Protein AF-0000000071817070 (afdb_homodimer)

InterPro domains:
  IPR013785 Aldolase-type TIM barrel [G3DSA:3.20.20.70] (143-405)
  IPR016471 Nicotinamide phosphoribosyl transferase [NF006629] (7-463)
  IPR016471 Nicotinamide phosphoribosyl transferase [PIRSF005943] (8-463)
  IPR016471 Nicotinamide phosphoribosyl transferase [PTHR43816] (7-464)
  IPR016471 Nicotinamide phosphoribosyl transferase [cd01569] (10-413)
  IPR036068 Nicotinate phosphoribosyltransferase-like, C-terminal [SSF51690] (176-464)
  IPR041525 Nicotinate/nicotinamide phosphoribosyltransferase [PF04095] (177-421)
  IPR041529 Nicotinamide phosphoribosyltransferase, N-terminal domain [PF18127] (8-105)

Nearest PDB structures (foldseek):
  4o1d-assembly1_B  TM=9.816E-01  e=8.058E-68  Homo sapiens
  4o15-assembly1_B  TM=9.738E-01  e=3.526E-67  Homo sapiens
  2gvg-assembly1_C  TM=9.672E-01  e=2.508E-67  Homo sapiens
  4o28-assembly1_A  TM=9.704E-01  e=7.806E-67  Homo sapiens
  4o17-assembly1_A  TM=9.704E-01  e=1.829E-66  Homo sapiens

Solvent-accessible surface area (backbone atoms only — not comparable to full-atom values): 46140 Å² total; per-residue (Å²): 132,46,60,72,66,74,68,47,58,87,51,57,28,49,50,32,49,45,38,45,73,70,44,51,56,82,60,48,33,33,28,33,31,38,31,31,29,70,32,59,81,51,68,52,39,29,41,39,50,60,62,48,52,40,67,74,63,44,51,38,68,55,44,46,72,69,48,50,52,49,42,46,56,47,39,28,67,31,52,72,43,79,84,43,52,57,58,68,57,54,50,46,34,33,70,78,44,60,9,15,50,51,34,36,32,29,27,48,61,57,18,41,68,46,57,46,66,31,71,45,32,37,36,28,33,72,37,52,86,41,25,53,49,44,68,41,46,38,40,54,59,43,32,34,43,43,25,20,47,22,24,26,52,42,41,53,40,46,52,54,52,49,52,46,20,67,67,31,30,88,61,65,84,62,55,44,55,33,47,24,37,54,18,44,51,34,17,62,29,69,60,28,20,11,48,29,37,32,24,36,40,50,63,24,33,28,35,32,28,38,38,5,31,40,42,32,26,71,62,28,68,28,85,73,51,43,30,50,51,51,41,51,46,57,66,43,37,36,68,41,36,82,93,24,40,60,56,36,55,50,42,53,47,66,75,46,51,55,47,57,37,34,38,57,37,33,55,48,45,42,65,54,34,37,48,45,37,50,31,50,76,39,30,66,59,46,71,68,37,58,35,25,44,26,43,24,53,63,53,72,57,56,50,61,44,54,50,52,50,50,52,38,41,28,69,47,70,37,66,43,71,47,90,71,66,15,37,32,57,52,84,43,46,39,36,35,46,40,61,81,34,40,64,67,47,49,50,52,31,52,50,52,34,48,74,70,38,33,21,49,74,41,50,29,36,24,22,19,40,58,52,55,22,73,56,48,46,65,46,38,34,51,48,71,44,57,10,23,34,26,43,73,90,35,81,39,73,16,56,45,55,28,75,79,43,66,88,61,53,52,67,38,28,47,74,30,32,34,73,42,93,88,70,39,74,44,57,31,49,62,59,69,45,54,79,90,52,34,54,48,38,70,33,33,46,51,23,37,78,69,56,85,68,45,51,67,58,24,29,63,58,48,53,56,72,87,70,71,105,131,44,60,73,64,77,69,48,60,87,52,58,29,48,50,31,48,44,38,44,72,70,45,51,55,81,60,48,32,34,29,34,30,37,31,32,29,68,32,58,81,50,69,52,37,29,40,39,51,59,62,48,52,42,67,75,62,44,52,39,66,54,44,47,71,70,48,50,52,49,42,46,55,48,40,28,68,32,52,72,42,81,83,43,52,56,60,67,57,54,50,45,34,34,69,78,44,61,9,16,51,52,35,38,31,29,28,47,62,56,18,39,69,46,55,46,67,30,71,45,35,38,35,28,34,73,37,49,87,40,24,54,49,45,66,41,46,38,41,55,59,44,30,33,42,42,24,20,48,22,24,26,53,42,41,54,40,46,54,53,52,48,51,46,21,66,66,30,29,89,63,65,84,61,55,44,55,34,47,24,38,54,20,44,51,36,15,63,29,68,61,28,22,10,48,31,36,30,23,35,41,51,66,23,32,28,35,31,29,38,38,5,31,39,41,32,26,71,61,28,68,28,84,74,50,43,30,50,51,52,41,52,46,60,67,42,36,36,67,41,35,82,93,24,41,60,57,36,55,50,43,53,46,67,75,47,50,56,47,57,38,34,38,56,37,33,56,48,46,42,65,54,35,38,49,45,37,48,31,50,75,39,31,68,59,46,71,69,36,58,36,26,43,27,44,23,52,63,53,71,56,56,51,61,45,54,51,51,50,50,52,38,40,28,70,48,71,37,66,42,73,48,92,71,65,14,37,32,56,51,83,41,47,39,35,35,45,39,60,82,33,40,66,67,47,49,52,50,31,51,51,51,33,48,75,71,36,34,20,49,74,41,47,30,36,25,22,19,40,58,53,55,23,74,54,50,47,65,47,38,35,53,48,72,46,55,10,22,34,26,42,71,88,36,80,41,72,14,55,46,56,29,75,80,42,67,87,63,54,52,66,38,27,47,72,31,32,33,74,42,94,88,71,40,73,44,56,31,49,62,59,69,45,56,78,90,52,35,53,48,39,69,33,33,46,52,22,38,79,68,55,84,68,46,51,65,59,23,30,64,55,49,54,56,72,87,71,72,106

pLDDT: mean 96.08, std 6.92, range [29.88, 98.94]

Organism: Trichoplax adhaerens (NCBI:txid10228)

Structure (mmCIF, N/CA/C/O backbone):
data_AF-0000000071817070-model_v1
#
loop_
_entity.id
_entity.type
_entity.pdbx_description
1 polymer 'Nicotinamide phosphoribosyltransferase'
#
loop_
_atom_site.group_PDB
_atom_site.id
_atom_site.type_symbol
_atom_site.label_atom_id
_atom_site.label_alt_id
_atom_site.label_comp_id
_atom_site.label_asym_id
_atom_site.label_entity_id
_atom_site.label_seq_id
_atom_site.pdbx_PDB_ins_code
_atom_site.Cartn_x
_atom_site.Cartn_y
_atom_site.Cartn_z
_atom_site.occupancy
_atom_site.B_iso_or_equiv
_atom_site.auth_seq_id
_atom_site.auth_comp_id
_atom_site.auth_asym_id
_atom_site.auth_atom_id
_atom_site.pdbx_PDB_model_num
ATOM 1 N N . MET A 1 1 ? -0.684 -7.598 22.141 1 29.88 1 MET A N 1
ATOM 2 C CA . MET A 1 1 ? -0.94 -8.734 21.266 1 29.88 1 MET A CA 1
ATOM 3 C C . MET A 1 1 ? -0.173 -8.594 19.953 1 29.88 1 MET A C 1
ATOM 5 O O . MET A 1 1 ? -0.288 -7.574 19.266 1 29.88 1 MET A O 1
ATOM 9 N N . CYS A 1 2 ? 1.098 -9.016 19.797 1 40.69 2 CYS A N 1
ATOM 10 C CA . CYS A 1 2 ? 1.979 -9.109 18.641 1 40.69 2 CYS A CA 1
ATOM 11 C C . CYS A 1 2 ? 1.179 -9.352 17.375 1 40.69 2 CYS A C 1
ATOM 13 O O . CYS A 1 2 ? 0.107 -9.961 17.406 1 40.69 2 CYS A O 1
ATOM 15 N N . ASP A 1 3 ? 1.385 -8.57 16.328 1 54.28 3 ASP A N 1
ATOM 16 C CA . ASP A 1 3 ? 0.694 -8.891 15.086 1 54.28 3 ASP A CA 1
ATOM 17 C C . ASP A 1 3 ? 0.863 -10.367 14.734 1 54.28 3 ASP A C 1
ATOM 19 O O . ASP A 1 3 ? 1.797 -10.742 14.016 1 54.28 3 ASP A O 1
ATOM 23 N N . ILE A 1 4 ? 0.33 -11.195 15.539 1 60.31 4 ILE A N 1
ATOM 24 C CA . ILE A 1 4 ? 0.393 -12.656 15.523 1 60.31 4 ILE A CA 1
ATOM 25 C C . ILE A 1 4 ? 0.039 -13.172 14.133 1 60.31 4 ILE A C 1
ATOM 27 O O . ILE A 1 4 ? 0.414 -14.289 13.766 1 60.31 4 ILE A O 1
ATOM 31 N N . CYS A 1 5 ? -0.213 -12.141 13.289 1 75.06 5 CYS A N 1
ATOM 32 C CA . CYS A 1 5 ? -0.714 -12.625 12.008 1 75.06 5 CYS A CA 1
ATOM 33 C C . CYS A 1 5 ? 0.429 -12.852 11.023 1 75.06 5 CYS A C 1
ATOM 35 O O . CYS A 1 5 ? 0.333 -13.703 10.141 1 75.06 5 CYS A O 1
ATOM 37 N N . PHE A 1 6 ? 1.532 -12.242 11.211 1 91.31 6 PHE A N 1
ATOM 38 C CA . PHE A 1 6 ? 2.625 -12.359 10.258 1 91.31 6 PHE A CA 1
ATOM 39 C C . PHE A 1 6 ? 3.924 -12.734 10.961 1 91.31 6 PHE A C 1
ATOM 41 O O . PHE A 1 6 ? 4.984 -12.195 10.648 1 91.31 6 PHE A O 1
ATOM 48 N N . ASP A 1 7 ? 3.852 -13.688 11.844 1 90.56 7 ASP A N 1
ATOM 49 C CA . ASP A 1 7 ? 5.023 -14.039 12.641 1 90.56 7 ASP A CA 1
ATOM 50 C C . ASP A 1 7 ? 5.73 -15.266 12.062 1 90.56 7 ASP A C 1
ATOM 52 O O . ASP A 1 7 ? 6.852 -15.586 12.461 1 90.56 7 ASP A O 1
ATOM 56 N N . ASN A 1 8 ? 5.113 -16.047 11.172 1 96.69 8 ASN A N 1
ATOM 57 C CA . ASN A 1 8 ? 5.703 -17.234 10.57 1 96.69 8 ASN A CA 1
ATOM 58 C C . ASN A 1 8 ? 6.277 -16.938 9.188 1 96.69 8 ASN A C 1
ATOM 60 O O . ASN A 1 8 ? 5.555 -16.984 8.188 1 96.69 8 ASN A O 1
ATOM 64 N N . LEU A 1 9 ? 7.543 -16.734 9.148 1 97.12 9 LEU A N 1
ATOM 65 C CA . LEU A 1 9 ? 8.25 -16.359 7.93 1 97.12 9 LEU A CA 1
ATOM 66 C C . LEU A 1 9 ? 7.984 -17.375 6.82 1 97.12 9 LEU A C 1
ATOM 68 O O . LEU A 1 9 ? 7.922 -17.016 5.645 1 97.12 9 LEU A O 1
ATOM 72 N N . LEU A 1 10 ? 7.77 -18.641 7.172 1 98.31 10 LEU A N 1
ATOM 73 C CA . LEU A 1 10 ? 7.57 -19.703 6.191 1 98.31 10 LEU A CA 1
ATOM 74 C C . LEU A 1 10 ? 6.301 -19.453 5.379 1 98.31 10 LEU A C 1
ATOM 76 O O . LEU A 1 10 ? 6.148 -20 4.281 1 98.31 10 LEU A O 1
ATOM 80 N N . LEU A 1 11 ? 5.414 -18.625 5.957 1 98.19 11 LEU A N 1
ATOM 81 C CA . LEU A 1 11 ? 4.121 -18.391 5.324 1 98.19 11 LEU A CA 1
ATOM 82 C C . LEU A 1 11 ? 4.07 -17.016 4.676 1 98.19 11 LEU A C 1
ATOM 84 O O . LEU A 1 11 ? 3.018 -16.578 4.207 1 98.19 11 LEU A O 1
ATOM 88 N N . LEU A 1 12 ? 5.152 -16.266 4.68 1 97.88 12 LEU A N 1
ATOM 89 C CA . LEU A 1 12 ? 5.219 -14.938 4.074 1 97.88 12 LEU A CA 1
ATOM 90 C C . LEU A 1 12 ? 5.902 -14.992 2.711 1 97.88 12 LEU A C 1
ATOM 92 O O . LEU A 1 12 ? 6.945 -14.367 2.506 1 97.88 12 LEU A O 1
ATOM 96 N N . THR A 1 13 ? 5.301 -15.711 1.82 1 98.19 13 THR A N 1
ATOM 97 C CA . THR A 1 13 ? 5.793 -15.938 0.467 1 98.19 13 THR A CA 1
ATOM 98 C C . THR A 1 13 ? 4.633 -16.156 -0.503 1 98.19 13 THR A C 1
ATOM 100 O O . THR A 1 13 ? 3.473 -16.172 -0.094 1 98.19 13 THR A O 1
ATOM 103 N N . ASP A 1 14 ? 4.906 -16.156 -1.834 1 98.19 14 ASP A N 1
ATOM 104 C CA . ASP A 1 14 ? 3.922 -16.625 -2.809 1 98.19 14 ASP A CA 1
ATOM 105 C C . ASP A 1 14 ? 3.684 -18.125 -2.672 1 98.19 14 ASP A C 1
ATOM 107 O O . ASP A 1 14 ? 4.625 -18.891 -2.447 1 98.19 14 ASP A O 1
ATOM 111 N N . SER A 1 15 ? 2.473 -18.547 -2.861 1 97.94 15 SER A N 1
ATOM 112 C CA . SER A 1 15 ? 2.068 -19.922 -2.631 1 97.94 15 SER A CA 1
ATOM 113 C C . SER A 1 15 ? 2.936 -20.891 -3.43 1 97.94 15 SER A C 1
ATOM 115 O O . SER A 1 15 ? 3.367 -21.922 -2.906 1 97.94 15 SER A O 1
ATOM 117 N N . TYR A 1 16 ? 3.17 -20.547 -4.629 1 96.81 16 TYR A N 1
ATOM 118 C CA . TYR A 1 16 ? 3.809 -21.5 -5.527 1 96.81 16 TYR A CA 1
ATOM 119 C C . TYR A 1 16 ? 5.266 -21.719 -5.145 1 96.81 16 TYR A C 1
ATOM 121 O O . TYR A 1 16 ? 5.891 -22.688 -5.578 1 96.81 16 TYR A O 1
ATOM 129 N N . LYS A 1 17 ? 5.863 -20.875 -4.324 1 98.19 17 LYS A N 1
ATOM 130 C CA . LYS A 1 17 ? 7.242 -21.062 -3.877 1 98.19 17 LYS A CA 1
ATOM 131 C C . LYS A 1 17 ? 7.379 -22.312 -3.01 1 98.19 17 LYS A C 1
ATOM 133 O O . LYS A 1 17 ? 8.469 -22.875 -2.896 1 98.19 17 LYS A O 1
ATOM 138 N N . PHE A 1 18 ? 6.297 -22.75 -2.418 1 98.19 18 PHE A N 1
ATOM 139 C CA . PHE A 1 18 ? 6.281 -23.953 -1.578 1 98.19 18 PHE A CA 1
ATOM 140 C C . PHE A 1 18 ? 6.801 -25.156 -2.348 1 98.19 18 PHE A C 1
ATOM 142 O O . PHE A 1 18 ? 7.395 -26.062 -1.761 1 98.19 18 PHE A O 1
ATOM 149 N N . THR A 1 19 ? 6.645 -25.172 -3.639 1 98.25 19 THR A N 1
ATOM 150 C CA . THR A 1 19 ? 6.941 -26.391 -4.402 1 98.25 19 THR A CA 1
ATOM 151 C C . THR A 1 19 ? 8.227 -26.219 -5.207 1 98.25 19 THR A C 1
ATOM 153 O O . THR A 1 19 ? 8.656 -27.141 -5.902 1 98.25 19 THR A O 1
ATOM 156 N N . HIS A 1 20 ? 8.883 -25.078 -5.102 1 97.94 20 HIS A N 1
ATOM 157 C CA . HIS A 1 20 ? 9.984 -24.75 -5.992 1 97.94 20 HIS A CA 1
ATOM 158 C C . HIS A 1 20 ? 11.203 -25.625 -5.711 1 97.94 20 HIS A C 1
ATOM 160 O O . HIS A 1 20 ? 12.008 -25.891 -6.605 1 97.94 20 HIS A O 1
ATOM 166 N N . PHE A 1 21 ? 11.328 -26.125 -4.539 1 97.69 21 PHE A N 1
ATOM 167 C CA . PHE A 1 21 ? 12.461 -26.984 -4.191 1 97.69 21 PHE A CA 1
ATOM 168 C C . PHE A 1 21 ? 12.492 -28.234 -5.062 1 97.69 21 PHE A C 1
ATOM 170 O O . PHE A 1 21 ? 13.547 -28.844 -5.238 1 97.69 21 PHE A O 1
ATOM 177 N N . LYS A 1 22 ? 11.352 -28.578 -5.711 1 97.81 22 LYS A N 1
ATOM 178 C CA . LYS A 1 22 ? 11.242 -29.766 -6.551 1 97.81 22 LYS A CA 1
ATOM 179 C C . LYS A 1 22 ? 11.438 -29.422 -8.023 1 97.81 22 LYS A C 1
ATOM 181 O O . LYS A 1 22 ? 11.422 -30.297 -8.883 1 97.81 22 LYS A O 1
ATOM 186 N N . GLN A 1 23 ? 11.664 -28.188 -8.297 1 98.19 23 GLN A N 1
ATOM 187 C CA . GLN A 1 23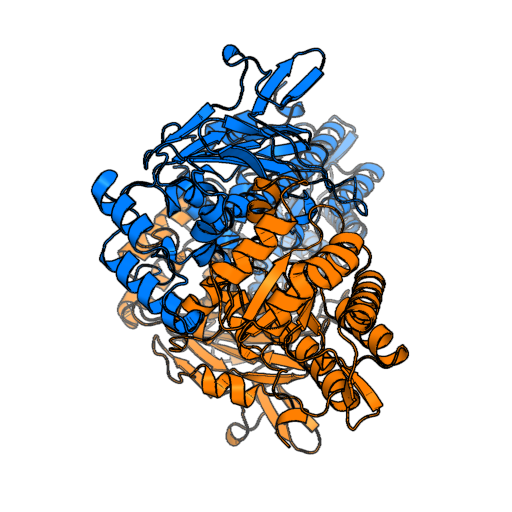 ? 11.531 -27.766 -9.688 1 98.19 23 GLN A CA 1
ATOM 188 C C . GLN A 1 23 ? 12.891 -27.453 -10.305 1 98.19 23 GLN A C 1
ATOM 190 O O . GLN A 1 23 ? 13.008 -27.328 -11.523 1 98.19 23 GLN A O 1
ATOM 195 N N . TYR A 1 24 ? 13.953 -27.438 -9.492 1 97.44 24 TYR A N 1
ATOM 196 C CA . TYR A 1 24 ? 15.305 -27.172 -9.984 1 97.44 24 TYR A CA 1
ATOM 197 C C . TYR A 1 24 ? 15.945 -28.422 -10.547 1 97.44 24 TYR A C 1
ATOM 199 O O . TYR A 1 24 ? 15.531 -29.547 -10.219 1 97.44 24 TYR A O 1
ATOM 207 N N . PRO A 1 25 ? 16.969 -28.234 -11.438 1 97.38 25 PRO A N 1
ATOM 208 C CA . PRO A 1 25 ? 17.734 -29.422 -11.867 1 97.38 25 PRO A CA 1
ATOM 209 C C . PRO A 1 25 ? 18.297 -30.219 -10.695 1 97.38 25 PRO A C 1
ATOM 211 O O . PRO A 1 25 ? 18.734 -29.641 -9.703 1 97.38 25 PRO A O 1
ATOM 214 N N . PRO A 1 26 ? 18.25 -31.547 -10.898 1 96.12 26 PRO A N 1
ATOM 215 C CA . PRO A 1 26 ? 18.891 -32.344 -9.852 1 96.12 26 PRO A CA 1
ATOM 216 C C . PRO A 1 26 ? 20.328 -31.922 -9.578 1 96.12 26 PRO A C 1
ATOM 218 O O . PRO A 1 26 ? 21.062 -31.562 -10.5 1 96.12 26 PRO A O 1
ATOM 221 N N . LYS A 1 27 ? 20.766 -31.922 -8.359 1 97.19 27 LYS A N 1
ATOM 222 C CA . LYS A 1 27 ? 22.125 -31.609 -7.906 1 97.19 27 LYS A CA 1
ATOM 223 C C . LYS A 1 27 ? 22.375 -30.109 -7.926 1 97.19 27 LYS A C 1
ATOM 225 O O . LYS A 1 27 ? 23.516 -29.672 -8.039 1 97.19 27 LYS A O 1
ATOM 230 N N . THR A 1 28 ? 21.281 -29.375 -7.992 1 98 28 THR A N 1
ATOM 231 C CA . THR A 1 28 ? 21.453 -27.938 -7.777 1 98 28 THR A CA 1
ATOM 232 C C . THR A 1 28 ? 21.938 -27.656 -6.359 1 98 28 THR A C 1
ATOM 234 O O . THR A 1 28 ? 21.406 -28.203 -5.391 1 98 28 THR A O 1
ATOM 237 N N . THR A 1 29 ? 22.984 -26.797 -6.215 1 98.56 29 THR A N 1
ATOM 238 C CA . THR A 1 29 ? 23.547 -26.547 -4.891 1 98.56 29 THR A CA 1
ATOM 239 C C . THR A 1 29 ? 23.609 -25.062 -4.594 1 98.56 29 THR A C 1
ATOM 241 O O . THR A 1 29 ? 23.812 -24.656 -3.443 1 98.56 29 THR A O 1
ATOM 244 N N . LYS A 1 30 ? 23.484 -24.234 -5.566 1 98.25 30 LYS A N 1
ATOM 245 C CA . LYS A 1 30 ? 23.562 -22.781 -5.371 1 98.25 30 LYS A CA 1
ATOM 246 C C . LYS A 1 30 ? 22.625 -22.062 -6.328 1 98.25 30 LYS A C 1
ATOM 248 O O . LYS A 1 30 ? 22.516 -22.422 -7.5 1 98.25 30 LYS A O 1
ATOM 253 N N . VAL A 1 31 ? 21.906 -21.172 -5.855 1 98.19 31 VAL A N 1
ATOM 254 C CA . VAL A 1 31 ? 21.109 -20.234 -6.637 1 98.19 31 VAL A CA 1
ATOM 255 C C . VAL A 1 31 ? 21.469 -18.797 -6.242 1 98.19 31 VAL A C 1
ATOM 257 O O . VAL A 1 31 ? 21.406 -18.438 -5.066 1 98.19 31 VAL A O 1
ATOM 260 N N . TYR A 1 32 ? 21.938 -18.031 -7.18 1 98.25 32 TYR A N 1
ATOM 261 C CA . TYR A 1 32 ? 22.359 -16.641 -7.023 1 98.25 32 TYR A CA 1
ATOM 262 C C . TYR A 1 32 ? 21.391 -15.695 -7.723 1 98.25 32 TYR A C 1
ATOM 264 O O . TYR A 1 32 ? 21.125 -15.836 -8.922 1 98.25 32 TYR A O 1
ATOM 272 N N . SER A 1 33 ? 20.781 -14.766 -6.926 1 98.25 33 SER A N 1
ATOM 273 C CA . SER A 1 33 ? 19.797 -13.828 -7.465 1 98.25 33 SER A CA 1
ATOM 274 C C . SER A 1 33 ? 20.188 -12.391 -7.172 1 98.25 33 SER A C 1
ATOM 276 O O . SER A 1 33 ? 21.062 -12.133 -6.332 1 98.25 33 SER A O 1
ATOM 278 N N . TYR A 1 34 ? 19.625 -11.445 -7.918 1 98.25 34 TYR A N 1
ATOM 279 C CA . TYR A 1 34 ? 19.922 -10.031 -7.738 1 98.25 34 TYR A CA 1
ATOM 280 C C . TYR A 1 34 ? 18.656 -9.188 -7.879 1 98.25 34 TYR A C 1
ATOM 282 O O . TYR A 1 34 ? 17.641 -9.656 -8.414 1 98.25 34 TYR A O 1
ATOM 290 N N . PHE A 1 35 ? 18.672 -8.031 -7.301 1 98.56 35 PHE A N 1
ATOM 291 C CA . PHE A 1 35 ? 17.609 -7.035 -7.395 1 98.56 35 PHE A CA 1
ATOM 292 C C . PHE A 1 35 ? 18.125 -5.766 -8.062 1 98.56 35 PHE A C 1
ATOM 294 O O . PHE A 1 35 ? 19.234 -5.328 -7.797 1 98.56 35 PHE A O 1
ATOM 301 N N . GLU A 1 36 ? 17.312 -5.184 -8.953 1 97.81 36 GLU A N 1
ATOM 302 C CA . GLU A 1 36 ? 17.672 -3.941 -9.633 1 97.81 36 GLU A CA 1
ATOM 303 C C . GLU A 1 36 ? 16.422 -3.17 -10.062 1 97.81 36 GLU A C 1
ATOM 305 O O . GLU A 1 36 ? 15.305 -3.699 -10.008 1 97.81 36 GLU A O 1
ATOM 310 N N . SER A 1 37 ? 16.547 -1.948 -10.344 1 97.12 37 SER A N 1
ATOM 311 C CA . SER A 1 37 ? 15.586 -1.178 -11.141 1 97.12 37 SER A CA 1
ATOM 312 C C . SER A 1 37 ? 15.945 -1.211 -12.617 1 97.12 37 SER A C 1
ATOM 314 O O . SER A 1 37 ? 17.062 -0.881 -13 1 97.12 37 SER A O 1
ATOM 316 N N . ARG A 1 38 ? 15.047 -1.599 -13.453 1 94.69 38 ARG A N 1
ATOM 317 C CA . ARG A 1 38 ? 15.336 -1.794 -14.867 1 94.69 38 ARG A CA 1
ATOM 318 C C . ARG A 1 38 ? 14.93 -0.575 -15.688 1 94.69 38 ARG A C 1
ATOM 320 O O . ARG A 1 38 ? 14.969 -0.604 -16.922 1 94.69 38 ARG A O 1
ATOM 327 N N . GLY A 1 39 ? 14.516 0.436 -14.984 1 94 39 GLY A N 1
ATOM 328 C CA . GLY A 1 39 ? 14.016 1.641 -15.625 1 94 39 GLY A CA 1
ATOM 329 C C . GLY A 1 39 ? 12.852 2.271 -14.898 1 94 39 GLY A C 1
ATOM 330 O O . GLY A 1 39 ? 12.609 1.98 -13.727 1 94 39 GLY A O 1
ATOM 331 N N . GLY A 1 40 ? 12.141 3.211 -15.664 1 93.56 40 GLY A N 1
ATOM 332 C CA . GLY A 1 40 ? 10.953 3.822 -15.094 1 93.56 40 GLY A CA 1
ATOM 333 C C . GLY A 1 40 ? 11.031 5.336 -15.023 1 93.56 40 GLY A C 1
ATOM 334 O O . GLY A 1 40 ? 11.641 5.969 -15.891 1 93.56 40 GLY A O 1
ATOM 335 N N . LYS A 1 41 ? 10.367 5.867 -14.07 1 95.06 41 LYS A N 1
ATOM 336 C CA . LYS A 1 41 ? 10.039 7.285 -14 1 95.06 41 LYS A CA 1
ATOM 337 C C . LYS A 1 41 ? 11.289 8.125 -13.758 1 95.06 41 LYS A C 1
ATOM 339 O O . LYS A 1 41 ? 11.383 9.266 -14.227 1 95.06 41 LYS A O 1
ATOM 344 N N . PHE A 1 42 ? 12.297 7.562 -13.016 1 95.88 42 PHE A N 1
ATOM 345 C CA . PHE A 1 42 ? 13.445 8.359 -12.609 1 95.88 42 PHE A CA 1
ATOM 346 C C . PHE A 1 42 ? 14.734 7.785 -13.18 1 95.88 42 PHE A C 1
ATOM 348 O O . PHE A 1 42 ? 14.898 6.566 -13.266 1 95.88 42 PHE A O 1
ATOM 355 N N . GLU A 1 43 ? 15.664 8.641 -13.547 1 95.06 43 GLU A N 1
ATOM 356 C CA . GLU A 1 43 ? 16.953 8.211 -14.078 1 95.06 43 GLU A CA 1
ATOM 357 C C . GLU A 1 43 ? 17.812 7.586 -12.984 1 95.06 43 GLU A C 1
ATOM 359 O O . GLU A 1 43 ? 18.562 6.633 -13.234 1 95.06 43 GLU A O 1
ATOM 364 N N . ASN A 1 44 ? 17.734 8.172 -11.836 1 96.81 44 ASN A N 1
ATOM 365 C CA . ASN A 1 44 ? 18.453 7.668 -10.672 1 96.81 44 ASN A CA 1
ATOM 366 C C . ASN A 1 44 ? 17.484 7.137 -9.609 1 96.81 44 ASN A C 1
ATOM 368 O O . ASN A 1 44 ? 16.344 7.559 -9.547 1 96.81 44 ASN A O 1
ATOM 372 N N . VAL A 1 45 ? 18 6.234 -8.852 1 98 45 VAL A N 1
ATOM 373 C CA . VAL A 1 45 ? 17.203 5.664 -7.762 1 98 45 VAL A CA 1
ATOM 374 C C . VAL A 1 45 ? 17.953 5.82 -6.441 1 98 45 VAL A C 1
ATOM 376 O O . VAL A 1 45 ? 19.188 5.875 -6.422 1 98 45 VAL A O 1
ATOM 379 N N . VAL A 1 46 ? 17.25 6.023 -5.391 1 98.81 46 VAL A N 1
ATOM 380 C CA . VAL A 1 46 ? 17.781 5.98 -4.031 1 98.81 46 VAL A CA 1
ATOM 381 C C . VAL A 1 46 ? 17.609 4.574 -3.455 1 98.81 46 VAL A C 1
ATOM 383 O O . VAL A 1 46 ? 16.5 4.074 -3.34 1 98.81 46 VAL A O 1
ATOM 386 N N . PHE A 1 47 ? 18.734 3.939 -3.164 1 98.88 47 PHE A N 1
ATOM 387 C CA . PHE A 1 47 ? 18.609 2.631 -2.533 1 98.88 47 PHE A CA 1
ATOM 388 C C . PHE A 1 47 ? 18.297 2.773 -1.048 1 98.88 47 PHE A C 1
ATOM 390 O O . PHE A 1 47 ? 19.031 3.439 -0.317 1 98.88 47 PHE A O 1
ATOM 397 N N . PHE A 1 48 ? 17.203 2.145 -0.565 1 98.88 48 PHE A N 1
ATOM 398 C CA . PHE A 1 48 ? 16.766 2.275 0.82 1 98.88 48 PHE A CA 1
ATOM 399 C C . PHE A 1 48 ? 15.727 1.212 1.165 1 98.88 48 PHE A C 1
ATOM 401 O O . PHE A 1 48 ? 14.953 0.784 0.302 1 98.88 48 PHE A O 1
ATOM 408 N N . GLY A 1 49 ? 15.758 0.709 2.426 1 98.75 49 GLY A N 1
ATOM 409 C CA . GLY A 1 49 ? 14.648 -0.089 2.928 1 98.75 49 GLY A CA 1
ATOM 410 C C . GLY A 1 49 ? 15.016 -1.546 3.145 1 98.75 49 GLY A C 1
ATOM 411 O O . GLY A 1 49 ? 14.242 -2.303 3.738 1 98.75 49 GLY A O 1
ATOM 412 N N . LEU A 1 50 ? 16.203 -2.01 2.674 1 98.88 50 LEU A N 1
ATOM 413 C CA . LEU A 1 50 ? 16.609 -3.402 2.842 1 98.88 50 LEU A CA 1
ATOM 414 C C . LEU A 1 50 ? 16.828 -3.727 4.316 1 98.88 50 LEU A C 1
ATOM 416 O O . LEU A 1 50 ? 16.469 -4.809 4.781 1 98.88 50 LEU A O 1
ATOM 420 N N . GLN A 1 51 ? 17.469 -2.809 5.051 1 98.75 51 GLN A N 1
ATOM 421 C CA . GLN A 1 51 ? 17.703 -3.002 6.477 1 98.75 51 GLN A CA 1
ATOM 422 C C . GLN A 1 51 ? 16.406 -3.23 7.23 1 98.75 51 GLN A C 1
ATOM 424 O O . GLN A 1 51 ? 16.359 -4.027 8.172 1 98.75 51 GLN A O 1
ATOM 429 N N . TYR A 1 52 ? 15.359 -2.525 6.871 1 98.31 52 TYR A N 1
ATOM 430 C CA . TYR A 1 52 ? 14.047 -2.746 7.461 1 98.31 52 TYR A CA 1
ATOM 431 C C . TYR A 1 52 ? 13.617 -4.203 7.312 1 98.31 52 TYR A C 1
ATOM 433 O O . TYR A 1 52 ? 13.211 -4.84 8.289 1 98.31 52 TYR A O 1
ATOM 441 N N . ILE A 1 53 ? 13.703 -4.754 6.117 1 98.06 53 ILE A N 1
ATOM 442 C CA . ILE A 1 53 ? 13.281 -6.121 5.836 1 98.06 53 ILE A CA 1
ATOM 443 C C . ILE A 1 53 ? 14.133 -7.102 6.637 1 98.06 53 ILE A C 1
ATOM 445 O O . ILE A 1 53 ? 13.609 -8.031 7.25 1 98.06 53 ILE A O 1
ATOM 449 N N . ILE A 1 54 ? 15.422 -6.871 6.645 1 98.56 54 ILE A N 1
ATOM 450 C CA . ILE A 1 54 ? 16.344 -7.762 7.328 1 98.56 54 ILE A CA 1
ATOM 451 C C . ILE A 1 54 ? 16.031 -7.789 8.82 1 98.56 54 ILE A C 1
ATOM 453 O O . ILE A 1 54 ? 15.844 -8.859 9.406 1 98.56 54 ILE A O 1
ATOM 457 N N . LYS A 1 55 ? 15.922 -6.621 9.422 1 97.44 55 LYS A N 1
ATOM 458 C CA . LYS A 1 55 ? 15.727 -6.527 10.867 1 97.44 55 LYS A CA 1
ATOM 459 C C . LYS A 1 55 ? 14.352 -7.051 11.273 1 97.44 55 LYS A C 1
ATOM 461 O O . LYS A 1 55 ? 14.195 -7.66 12.336 1 97.44 55 LYS A O 1
ATOM 466 N N . ARG A 1 56 ? 13.414 -6.836 10.477 1 95.81 56 ARG A N 1
ATOM 467 C CA . ARG A 1 56 ? 12.047 -7.211 10.812 1 95.81 56 ARG A CA 1
ATOM 468 C C . ARG A 1 56 ? 11.836 -8.719 10.688 1 95.81 56 ARG A C 1
ATOM 470 O O . ARG A 1 56 ? 11.102 -9.32 11.469 1 95.81 56 ARG A O 1
ATOM 477 N N . LEU A 1 57 ? 12.531 -9.328 9.727 1 96.31 57 LEU A N 1
ATOM 478 C CA . LEU A 1 57 ? 12.016 -10.633 9.32 1 96.31 57 LEU A CA 1
ATOM 479 C C . LEU A 1 57 ? 13.109 -11.695 9.391 1 96.31 57 LEU A C 1
ATOM 481 O O . LEU A 1 57 ? 12.812 -12.883 9.5 1 96.31 57 LEU A O 1
ATOM 485 N N . LEU A 1 58 ? 14.398 -11.312 9.312 1 97.94 58 LEU A N 1
ATOM 486 C CA . LEU A 1 58 ? 15.375 -12.328 8.945 1 97.94 58 LEU A CA 1
ATOM 487 C C . LEU A 1 58 ? 16.312 -12.617 10.109 1 97.94 58 LEU A C 1
ATOM 489 O O . LEU A 1 58 ? 17.031 -13.625 10.102 1 97.94 58 LEU A O 1
ATOM 493 N N . LEU A 1 59 ? 16.375 -11.75 11.133 1 98.06 59 LEU A N 1
ATOM 494 C CA . LEU A 1 59 ? 17.422 -11.82 12.148 1 98.06 59 LEU A CA 1
ATOM 495 C C . LEU A 1 59 ? 17.156 -12.969 13.117 1 98.06 59 LEU A C 1
ATOM 497 O O . LEU A 1 59 ? 16.016 -13.172 13.555 1 98.06 59 LEU A O 1
ATOM 501 N N . GLY A 1 60 ? 18.156 -13.695 13.383 1 98.25 60 GLY A N 1
ATOM 502 C CA . GLY A 1 60 ? 18.125 -14.719 14.422 1 98.25 60 GLY A CA 1
ATOM 503 C C . GLY A 1 60 ? 17.359 -15.953 14 1 98.25 60 GLY A C 1
ATOM 504 O O . GLY A 1 60 ? 17.422 -16.375 12.844 1 98.25 60 GLY A O 1
ATOM 505 N N . LYS A 1 61 ? 16.828 -16.672 14.984 1 98.38 61 LYS A N 1
ATOM 506 C CA . LYS A 1 61 ? 16.094 -17.922 14.773 1 98.38 61 LYS A CA 1
ATOM 507 C C . LYS A 1 61 ? 14.672 -17.641 14.281 1 98.38 61 LYS A C 1
ATOM 509 O O . LYS A 1 61 ? 13.758 -17.469 15.086 1 98.38 61 LYS A O 1
ATOM 514 N N . VAL A 1 62 ? 14.539 -17.703 13.008 1 98.19 62 VAL A N 1
ATOM 515 C CA . VAL A 1 62 ? 13.242 -17.359 12.438 1 98.19 62 VAL A CA 1
ATOM 516 C C . VAL A 1 62 ? 12.516 -18.641 12.008 1 98.19 62 VAL A C 1
ATOM 518 O O . VAL A 1 62 ? 11.344 -18.594 11.625 1 98.19 62 VAL A O 1
ATOM 521 N N . VAL A 1 63 ? 13.156 -19.75 12.016 1 98.75 63 VAL A N 1
ATOM 522 C CA . VAL A 1 63 ? 12.57 -21.062 11.75 1 98.75 63 VAL A CA 1
ATOM 523 C C . VAL A 1 63 ? 12.5 -21.859 13.047 1 98.75 63 VAL A C 1
ATOM 525 O O . VAL A 1 63 ? 13.523 -22.094 13.695 1 98.75 63 VAL A O 1
ATOM 528 N N . THR A 1 64 ? 11.367 -22.25 13.43 1 98.62 64 THR A N 1
ATOM 529 C CA . THR A 1 64 ? 11.164 -23.094 14.602 1 98.62 64 THR A CA 1
ATOM 530 C C . THR A 1 64 ? 10.297 -24.297 14.258 1 98.62 64 THR A C 1
ATOM 532 O O . THR A 1 64 ? 9.688 -24.344 13.188 1 98.62 64 THR A O 1
ATOM 535 N N . LYS A 1 65 ? 10.305 -25.281 15.156 1 98.62 65 LYS A N 1
ATOM 536 C CA . LYS A 1 65 ? 9.5 -26.469 14.938 1 98.62 65 LYS A CA 1
ATOM 537 C C . LYS A 1 65 ? 8.016 -26.141 14.844 1 98.62 65 LYS A C 1
ATOM 539 O O . LYS A 1 65 ? 7.293 -26.688 14.016 1 98.62 65 LYS A O 1
ATOM 544 N N . GLU A 1 66 ? 7.547 -25.234 15.719 1 98.19 66 GLU A N 1
ATOM 545 C CA . GLU A 1 66 ? 6.152 -24.797 15.703 1 98.19 66 GLU A CA 1
ATOM 546 C C . GLU A 1 66 ? 5.785 -24.156 14.367 1 98.19 66 GLU A C 1
ATOM 548 O O . GLU A 1 66 ? 4.707 -24.422 13.828 1 98.19 66 GLU A O 1
ATOM 553 N N . LYS A 1 67 ? 6.656 -23.344 13.844 1 98.25 67 LYS A N 1
ATOM 554 C CA . LYS A 1 67 ? 6.41 -22.672 12.57 1 98.25 67 LYS A CA 1
ATOM 555 C C . LYS A 1 67 ? 6.418 -23.672 11.414 1 98.25 67 LYS A C 1
ATOM 557 O O . LYS A 1 67 ? 5.629 -23.531 10.477 1 98.25 67 LYS A O 1
ATOM 562 N N . ILE A 1 68 ? 7.301 -24.609 11.414 1 98.75 68 ILE A N 1
ATOM 563 C CA . ILE A 1 68 ? 7.344 -25.656 10.391 1 98.75 68 ILE A CA 1
ATOM 564 C C . ILE A 1 68 ? 6.031 -26.438 10.406 1 98.75 68 ILE A C 1
ATOM 566 O O . ILE A 1 68 ? 5.43 -26.672 9.352 1 98.75 68 ILE A O 1
ATOM 570 N N . ASP A 1 69 ? 5.625 -26.828 11.594 1 98.62 69 ASP A N 1
ATOM 571 C CA . ASP A 1 69 ? 4.395 -27.594 11.727 1 98.62 69 ASP A CA 1
ATOM 572 C C . ASP A 1 69 ? 3.189 -26.812 11.211 1 98.62 69 ASP A C 1
ATOM 574 O O . ASP A 1 69 ? 2.33 -27.359 10.523 1 98.62 69 ASP A O 1
ATOM 578 N N . GLU A 1 70 ? 3.137 -25.578 11.555 1 97.81 70 GLU A N 1
ATOM 579 C CA . GLU A 1 70 ? 2.053 -24.734 11.078 1 97.81 70 GLU A CA 1
ATOM 580 C C . GLU A 1 70 ? 2.068 -24.609 9.555 1 97.81 70 GLU A C 1
ATOM 582 O O . GLU A 1 70 ? 1.025 -24.719 8.906 1 97.81 70 GLU A O 1
ATOM 587 N N . ALA A 1 71 ? 3.203 -24.391 9.023 1 98.31 71 ALA A N 1
ATOM 588 C CA . ALA A 1 71 ? 3.33 -24.203 7.582 1 98.31 71 ALA A CA 1
ATOM 589 C C . ALA A 1 71 ? 2.969 -25.5 6.84 1 98.31 71 ALA A C 1
ATOM 591 O O . ALA A 1 71 ? 2.367 -25.453 5.766 1 98.31 71 ALA A O 1
ATOM 592 N N . LYS A 1 72 ? 3.396 -26.594 7.387 1 98.5 72 LYS A N 1
ATOM 593 C CA . LYS A 1 72 ? 3.066 -27.891 6.801 1 98.5 72 LYS A CA 1
ATOM 594 C C . LYS A 1 72 ? 1.556 -28.094 6.734 1 98.5 72 LYS A C 1
ATOM 596 O O . LYS A 1 72 ? 1.018 -28.453 5.688 1 98.5 72 LYS A O 1
ATOM 601 N N . ALA A 1 73 ? 0.922 -27.859 7.855 1 98.44 73 ALA A N 1
ATOM 602 C CA . ALA A 1 73 ? -0.531 -28 7.914 1 98.44 73 ALA A CA 1
ATOM 603 C C . ALA A 1 73 ? -1.215 -27.016 6.969 1 98.44 73 ALA A C 1
ATOM 605 O O . ALA A 1 73 ? -2.184 -27.359 6.293 1 98.44 73 ALA A O 1
ATOM 606 N N . PHE A 1 74 ? -0.738 -25.812 6.98 1 98.06 74 PHE A N 1
ATOM 607 C CA . PHE A 1 74 ? -1.262 -24.781 6.102 1 98.06 74 PHE A CA 1
ATOM 608 C C . PHE A 1 74 ? -1.136 -25.188 4.641 1 98.06 74 PHE A C 1
ATOM 610 O O . PHE A 1 74 ? -2.096 -25.078 3.875 1 98.06 74 PHE A O 1
ATOM 617 N N . SER A 1 75 ? 0.033 -25.641 4.254 1 98.38 75 SER A N 1
ATOM 618 C CA . SER A 1 75 ? 0.307 -26.047 2.881 1 98.38 75 SER A CA 1
ATOM 619 C C . SER A 1 75 ? -0.636 -27.172 2.441 1 98.38 75 SER A C 1
ATOM 621 O O . SER A 1 75 ? -1.179 -27.125 1.335 1 98.38 75 SER A O 1
ATOM 623 N N . LYS A 1 76 ? -0.808 -28.156 3.262 1 98.5 76 LYS A N 1
ATOM 624 C CA . LYS A 1 76 ? -1.695 -29.266 2.949 1 98.5 76 LYS A CA 1
ATOM 625 C C . LYS A 1 76 ? -3.115 -28.781 2.678 1 98.5 76 LYS A C 1
ATOM 627 O O . LYS A 1 76 ? -3.752 -29.219 1.713 1 98.5 76 LYS A O 1
ATOM 632 N N . ALA A 1 77 ? -3.57 -27.891 3.502 1 98.56 77 ALA A N 1
ATOM 633 C CA . ALA A 1 77 ? -4.922 -27.359 3.346 1 98.56 77 ALA A CA 1
ATOM 634 C C . ALA A 1 77 ? -5.027 -26.484 2.105 1 98.56 77 ALA A C 1
ATOM 636 O O . ALA A 1 77 ? -6.027 -26.516 1.387 1 98.56 77 ALA A O 1
ATOM 637 N N . HIS A 1 78 ? -4.035 -25.703 1.841 1 98.69 78 HIS A N 1
ATOM 638 C CA . HIS A 1 78 ? -4.012 -24.688 0.785 1 98.69 78 HIS A CA 1
ATOM 639 C C . HIS A 1 78 ? -3.92 -25.344 -0.592 1 98.69 78 HIS A C 1
ATOM 641 O O . HIS A 1 78 ? -4.578 -24.906 -1.536 1 98.69 78 HIS A O 1
ATOM 647 N N . PHE A 1 79 ? -3.146 -26.438 -0.718 1 98.44 79 PHE A N 1
ATOM 648 C CA . PHE A 1 79 ? -2.895 -27.078 -2.002 1 98.44 79 PHE A CA 1
ATOM 649 C C . PHE A 1 79 ? -3.754 -28.328 -2.16 1 98.44 79 PHE A C 1
ATOM 651 O O . PHE A 1 79 ? -3.914 -28.844 -3.27 1 98.44 79 PHE A O 1
ATOM 658 N N . GLY A 1 80 ? -4.281 -28.891 -1.068 1 97.44 80 GLY A N 1
ATOM 659 C CA . GLY A 1 80 ? -5.027 -30.125 -1.109 1 97.44 80 GLY A CA 1
ATOM 660 C C . GLY A 1 80 ? -4.148 -31.344 -1.363 1 97.44 80 GLY A C 1
ATOM 661 O O . GLY A 1 80 ? -4.609 -32.344 -1.908 1 97.44 80 GLY A O 1
ATOM 662 N N . ARG A 1 81 ? -2.877 -31.203 -1.073 1 96.94 81 ARG A N 1
ATOM 663 C CA . ARG A 1 81 ? -1.901 -32.281 -1.255 1 96.94 81 ARG A CA 1
ATOM 664 C C . ARG A 1 81 ? -0.792 -32.188 -0.211 1 96.94 81 ARG A C 1
ATOM 666 O O . ARG A 1 81 ? -0.56 -31.109 0.366 1 96.94 81 ARG A O 1
ATOM 673 N N . SER A 1 82 ? -0.093 -33.219 -0.007 1 95.19 82 SER A N 1
ATOM 674 C CA . SER A 1 82 ? 0.885 -33.281 1.073 1 95.19 82 SER A CA 1
ATOM 675 C C . SER A 1 82 ? 2.309 -33.156 0.54 1 95.19 82 SER A C 1
ATOM 677 O O . SER A 1 82 ? 3.264 -33.094 1.314 1 95.19 82 SER A O 1
ATOM 679 N N . ASP A 1 83 ? 2.471 -33.094 -0.766 1 94.69 83 ASP A N 1
ATOM 680 C CA . ASP A 1 83 ? 3.818 -33.125 -1.326 1 94.69 83 ASP A CA 1
ATOM 681 C C . ASP A 1 83 ? 4.258 -31.75 -1.787 1 94.69 83 ASP A C 1
ATOM 683 O O . ASP A 1 83 ? 5.191 -31.609 -2.582 1 94.69 83 ASP A O 1
ATOM 687 N N . ALA A 1 84 ? 3.576 -30.734 -1.36 1 96.31 84 ALA A N 1
ATOM 688 C CA . ALA A 1 84 ? 3.879 -29.375 -1.819 1 96.31 84 ALA A CA 1
ATOM 689 C C . ALA A 1 84 ? 4.883 -28.703 -0.894 1 96.31 84 ALA A C 1
ATOM 691 O O . ALA A 1 84 ? 5.641 -27.828 -1.324 1 96.31 84 ALA A O 1
ATOM 692 N N . PHE A 1 85 ? 4.988 -29.094 0.385 1 98.12 85 PHE A N 1
ATOM 693 C CA . PHE A 1 85 ? 5.754 -28.391 1.399 1 98.12 85 PHE A CA 1
ATOM 694 C C . PHE A 1 85 ? 7.117 -29.047 1.605 1 98.12 85 PHE A C 1
ATOM 696 O O . PHE A 1 85 ? 7.215 -30.266 1.709 1 98.12 85 PHE A O 1
ATOM 703 N N . ASN A 1 86 ? 8.141 -28.266 1.633 1 98.44 86 ASN A N 1
ATOM 704 C CA . ASN A 1 86 ? 9.508 -28.734 1.837 1 98.44 86 ASN A CA 1
ATOM 705 C C . ASN A 1 86 ? 9.82 -28.922 3.32 1 98.44 86 ASN A C 1
ATOM 707 O O . ASN A 1 86 ? 10.758 -28.312 3.836 1 98.44 86 ASN A O 1
ATOM 711 N N . GLU A 1 87 ? 9.164 -29.828 3.973 1 98.56 87 GLU A N 1
ATOM 712 C CA . GLU A 1 87 ? 9.359 -30.062 5.398 1 98.56 87 GLU A CA 1
ATOM 713 C C . GLU A 1 87 ? 10.812 -30.406 5.707 1 98.56 87 GLU A C 1
ATOM 715 O O . GLU A 1 87 ? 11.391 -29.891 6.664 1 98.56 87 GLU A O 1
ATOM 720 N N . ALA A 1 88 ? 11.391 -31.312 4.914 1 98.5 88 ALA A N 1
ATOM 721 C CA . ALA A 1 88 ? 12.766 -31.75 5.145 1 98.5 88 ALA A CA 1
ATOM 722 C C . ALA A 1 88 ? 13.742 -30.578 5.055 1 98.5 88 ALA A C 1
ATOM 724 O O . ALA A 1 88 ? 14.68 -30.484 5.844 1 98.5 88 ALA A O 1
ATOM 725 N N . GLY A 1 89 ? 13.508 -29.703 4.055 1 98.69 89 GLY A N 1
ATOM 726 C CA . GLY A 1 89 ? 14.367 -28.547 3.9 1 98.69 89 GLY A CA 1
ATOM 727 C C . GLY A 1 89 ? 14.312 -27.594 5.086 1 98.69 89 GLY A C 1
ATOM 728 O O . GLY A 1 89 ? 15.352 -27.141 5.562 1 98.69 89 GLY A O 1
ATOM 729 N N . TRP A 1 90 ? 13.172 -27.312 5.586 1 98.88 90 TRP A N 1
ATOM 730 C CA . TRP A 1 90 ? 13.016 -26.406 6.719 1 98.88 90 TRP A CA 1
ATOM 731 C C . TRP A 1 90 ? 13.539 -27.047 8 1 98.88 90 TRP A C 1
ATOM 733 O O . TRP A 1 90 ? 14.141 -26.359 8.836 1 98.88 90 TRP A O 1
ATOM 743 N N . GLN A 1 91 ? 13.258 -28.359 8.141 1 98.81 91 GLN A N 1
ATOM 744 C CA . GLN A 1 91 ? 13.805 -29.078 9.289 1 98.81 91 GLN A CA 1
ATOM 745 C C . GLN A 1 91 ? 15.336 -29.031 9.273 1 98.81 91 GLN A C 1
ATOM 747 O O . GLN A 1 91 ? 15.961 -28.906 10.328 1 98.81 91 GLN A O 1
ATOM 752 N N . TYR A 1 92 ? 15.922 -29.234 8.109 1 98.88 92 TYR A N 1
ATOM 753 C CA . TYR A 1 92 ? 17.375 -29.125 7.977 1 98.88 92 TYR A CA 1
ATOM 754 C C . TYR A 1 92 ? 17.875 -27.781 8.461 1 98.88 92 TYR A C 1
ATOM 756 O O . TYR A 1 92 ? 18.859 -27.703 9.195 1 98.88 92 TYR A O 1
ATOM 764 N N . ILE A 1 93 ? 17.219 -26.688 8.078 1 98.88 93 ILE A N 1
ATOM 765 C CA . ILE A 1 93 ? 17.625 -25.344 8.492 1 98.88 93 ILE A CA 1
ATOM 766 C C . ILE A 1 93 ? 17.547 -25.234 10.016 1 98.88 93 ILE A C 1
ATOM 768 O O . ILE A 1 93 ? 18.438 -24.672 10.648 1 98.88 93 ILE A O 1
ATOM 772 N N . LEU A 1 94 ? 16.453 -25.75 10.617 1 98.88 94 LEU A N 1
ATOM 773 C CA . LEU A 1 94 ? 16.297 -25.734 12.07 1 98.88 94 LEU A CA 1
ATOM 774 C C . LEU A 1 94 ? 17.438 -26.484 12.742 1 98.88 94 LEU A C 1
ATOM 776 O O . LEU A 1 94 ? 18.047 -25.969 13.688 1 98.88 94 LEU A O 1
ATOM 780 N N . ASP A 1 95 ? 17.828 -27.625 12.219 1 98.81 95 ASP A N 1
ATOM 781 C CA . ASP A 1 95 ? 18.781 -28.516 12.867 1 98.81 95 ASP A CA 1
ATOM 782 C C . ASP A 1 95 ? 20.219 -28.062 12.602 1 98.81 95 ASP A C 1
ATOM 784 O O . ASP A 1 95 ? 21.031 -27.953 13.523 1 98.81 95 ASP A O 1
ATOM 788 N N . ALA A 1 96 ? 20.516 -27.75 11.336 1 98.81 96 ALA A N 1
ATOM 789 C CA . ALA A 1 96 ? 21.891 -27.5 10.922 1 98.81 96 ALA A CA 1
ATOM 790 C C . ALA A 1 96 ? 22.281 -26.047 11.172 1 98.81 96 ALA A C 1
ATOM 792 O O . ALA A 1 96 ? 23.453 -25.734 11.359 1 98.81 96 ALA A O 1
ATOM 793 N N . HIS A 1 97 ? 21.297 -25.203 11.172 1 98.81 97 HIS A N 1
ATOM 794 C CA . HIS A 1 97 ? 21.609 -23.781 11.242 1 98.81 97 HIS A CA 1
ATOM 795 C C . HIS A 1 97 ? 20.922 -23.125 12.43 1 98.81 97 HIS A C 1
ATOM 797 O O . HIS A 1 97 ? 20.859 -21.891 12.508 1 98.81 97 HIS A O 1
ATOM 803 N N . ASP A 1 98 ? 20.312 -23.891 13.297 1 98.69 98 ASP A N 1
ATOM 804 C CA . ASP A 1 98 ? 19.625 -23.391 14.492 1 98.69 98 ASP A CA 1
ATOM 805 C C . ASP A 1 98 ? 18.484 -22.438 14.109 1 98.69 98 ASP A C 1
ATOM 807 O O . ASP A 1 98 ? 18.297 -21.422 14.766 1 98.69 98 ASP A O 1
ATOM 811 N N . GLY A 1 99 ? 17.891 -22.719 13.055 1 98.88 99 GLY A N 1
ATOM 812 C CA . GLY A 1 99 ? 16.719 -21.953 12.617 1 98.88 99 GLY A CA 1
ATOM 813 C C . GLY A 1 99 ? 17.094 -20.625 11.992 1 98.88 99 GLY A C 1
ATOM 814 O O . GLY A 1 99 ? 16.219 -19.828 11.672 1 98.88 99 GLY A O 1
ATOM 815 N N . LYS A 1 100 ? 18.406 -20.391 11.867 1 98.75 100 LYS A N 1
ATOM 816 C CA . LYS A 1 100 ? 18.891 -19.188 11.172 1 98.75 100 LYS A CA 1
ATOM 817 C C . LYS A 1 100 ? 19 -19.438 9.664 1 98.75 100 LYS A C 1
ATOM 819 O O . LYS A 1 100 ? 19.391 -20.531 9.242 1 98.75 100 LYS A O 1
ATOM 824 N N . LEU A 1 101 ? 18.578 -18.453 8.844 1 98.94 101 LEU A N 1
ATOM 825 C CA . LEU A 1 101 ? 18.531 -18.641 7.398 1 98.94 101 LEU A CA 1
ATOM 826 C C . LEU A 1 101 ? 19.938 -18.672 6.809 1 98.94 101 LEU A C 1
ATOM 828 O O . LEU A 1 101 ? 20.688 -17.703 6.949 1 98.94 101 LEU A O 1
ATOM 832 N N . PRO A 1 102 ? 20.297 -19.688 6.117 1 98.88 102 PRO A N 1
ATOM 833 C CA . PRO A 1 102 ? 21.625 -19.781 5.531 1 98.88 102 PRO A CA 1
ATOM 834 C C . PRO A 1 102 ? 21.75 -19.078 4.188 1 98.88 102 PRO A C 1
ATOM 836 O O . PRO A 1 102 ? 21.953 -19.719 3.154 1 98.88 102 PRO A O 1
ATOM 839 N N . ILE A 1 103 ? 21.688 -17.766 4.195 1 98.88 103 ILE A N 1
ATOM 840 C CA . ILE A 1 103 ? 21.859 -16.938 3.008 1 98.88 103 ILE A CA 1
ATOM 841 C C . ILE A 1 103 ? 22.797 -15.781 3.314 1 98.88 103 ILE A C 1
ATOM 843 O O . ILE A 1 103 ? 23.047 -15.469 4.48 1 98.88 103 ILE A O 1
ATOM 847 N N . LYS A 1 104 ? 23.344 -15.258 2.262 1 98.88 104 LYS A N 1
ATOM 848 C CA . LYS A 1 104 ? 24.188 -14.062 2.281 1 98.88 104 LYS A CA 1
ATOM 849 C C . LYS A 1 104 ? 23.625 -12.984 1.362 1 98.88 104 LYS A C 1
ATOM 851 O O . LYS A 1 104 ? 23.188 -13.273 0.244 1 98.88 104 LYS A O 1
ATOM 856 N N . ILE A 1 105 ? 23.516 -11.773 1.902 1 98.94 105 ILE A N 1
ATOM 857 C CA . ILE A 1 105 ? 23.062 -10.625 1.13 1 98.94 105 ILE A CA 1
ATOM 858 C C . ILE A 1 105 ? 24.188 -9.602 1.022 1 98.94 105 ILE A C 1
ATOM 860 O O . ILE A 1 105 ? 24.797 -9.219 2.031 1 98.94 105 ILE A O 1
ATOM 864 N N . LYS A 1 106 ? 24.562 -9.227 -0.143 1 98.88 106 LYS A N 1
ATOM 865 C CA . LYS A 1 106 ? 25.406 -8.07 -0.4 1 98.88 106 LYS A CA 1
ATOM 866 C C . LYS A 1 106 ? 24.594 -6.922 -1.005 1 98.88 106 LYS A C 1
ATOM 868 O O . LYS A 1 106 ? 23.688 -7.152 -1.807 1 98.88 106 LYS A O 1
ATOM 873 N N . ALA A 1 107 ? 24.844 -5.723 -0.608 1 98.88 107 ALA A N 1
ATOM 874 C CA . ALA A 1 107 ? 24.062 -4.586 -1.094 1 98.88 107 ALA A CA 1
ATOM 875 C C . ALA A 1 107 ? 24.906 -3.318 -1.142 1 98.88 107 ALA A C 1
ATOM 877 O O . ALA A 1 107 ? 25.906 -3.203 -0.422 1 98.88 107 ALA A O 1
ATOM 878 N N . VAL A 1 108 ? 24.562 -2.459 -2.049 1 98.62 108 VAL A N 1
ATOM 879 C CA . VAL A 1 108 ? 25.109 -1.109 -1.982 1 98.62 108 VAL A CA 1
ATOM 880 C C . VAL A 1 108 ? 24.656 -0.427 -0.697 1 98.62 108 VAL A C 1
ATOM 882 O O . VAL A 1 108 ? 23.562 -0.697 -0.203 1 98.62 108 VAL A O 1
ATOM 885 N N . PRO A 1 109 ? 25.438 0.46 -0.111 1 98.62 109 PRO A N 1
ATOM 886 C CA . PRO A 1 109 ? 25.016 1.126 1.121 1 98.62 109 PRO A CA 1
ATOM 887 C C . PRO A 1 109 ? 23.688 1.884 0.954 1 98.62 109 PRO A C 1
ATOM 889 O O . PRO A 1 109 ? 23.484 2.557 -0.061 1 98.62 109 PRO A O 1
ATOM 892 N N . GLU A 1 110 ? 22.781 1.752 1.917 1 98.81 110 GLU A N 1
ATOM 893 C CA . GLU A 1 110 ? 21.531 2.488 1.849 1 98.81 110 GLU A CA 1
ATOM 894 C C . GLU A 1 110 ? 21.766 3.994 1.807 1 98.81 110 GLU A C 1
ATOM 896 O O . GLU A 1 110 ? 22.688 4.5 2.453 1 98.81 110 GLU A O 1
ATOM 901 N N . GLY A 1 111 ? 20.938 4.691 1.087 1 98.69 111 GLY A N 1
ATOM 902 C CA . GLY A 1 111 ? 21.109 6.117 0.844 1 98.69 111 GLY A CA 1
ATOM 903 C C . GLY A 1 111 ? 21.859 6.422 -0.438 1 98.69 111 GLY A C 1
ATOM 904 O O . GLY A 1 111 ? 21.844 7.559 -0.911 1 98.69 111 GLY A O 1
ATOM 905 N N . THR A 1 112 ? 22.516 5.352 -1.037 1 98.62 112 THR A N 1
ATOM 906 C CA . THR A 1 112 ? 23.25 5.543 -2.281 1 98.62 112 THR A CA 1
ATOM 907 C C . THR A 1 112 ? 22.297 5.902 -3.422 1 98.62 112 THR A C 1
ATOM 909 O O . THR A 1 112 ? 21.234 5.305 -3.561 1 98.62 112 THR A O 1
ATOM 912 N N . VAL A 1 113 ? 22.672 6.93 -4.18 1 98.25 113 VAL A N 1
ATOM 913 C CA . VAL A 1 113 ? 21.953 7.34 -5.383 1 98.25 113 VAL A CA 1
ATOM 914 C C . VAL A 1 113 ? 22.719 6.879 -6.621 1 98.25 113 VAL A C 1
ATOM 916 O O . VAL A 1 113 ? 23.891 7.223 -6.801 1 98.25 113 VAL A O 1
ATOM 919 N N . LEU A 1 114 ? 22.141 6.066 -7.465 1 97.75 114 LEU A N 1
ATOM 920 C CA . LEU A 1 114 ? 22.812 5.566 -8.656 1 97.75 114 LEU A CA 1
ATOM 921 C C . LEU A 1 114 ? 21.828 5.375 -9.805 1 97.75 114 LEU A C 1
ATOM 923 O O . LEU A 1 114 ? 20.625 5.285 -9.578 1 97.75 114 LEU A O 1
ATOM 927 N N . PRO A 1 115 ? 22.281 5.352 -11.055 1 97.56 115 PRO A N 1
ATOM 928 C CA . PRO A 1 115 ? 21.391 5.195 -12.211 1 97.56 115 PRO A CA 1
ATOM 929 C C . PRO A 1 115 ? 20.641 3.863 -12.203 1 97.56 115 PRO A C 1
ATOM 931 O O . PRO A 1 115 ? 21.156 2.869 -11.68 1 97.56 115 PRO A O 1
ATOM 934 N N . GLN A 1 116 ? 19.484 3.85 -12.75 1 96.06 116 GLN A N 1
ATOM 935 C CA . GLN A 1 116 ? 18.734 2.609 -12.969 1 96.06 116 GLN A CA 1
ATOM 936 C C . GLN A 1 116 ? 19.578 1.596 -13.734 1 96.06 116 GLN A C 1
ATOM 938 O O . GLN A 1 116 ? 20.672 1.923 -14.227 1 96.06 116 GLN A O 1
ATOM 943 N N . LYS A 1 117 ? 19.203 0.371 -13.781 1 95.81 117 LYS A N 1
ATOM 944 C CA . LYS A 1 117 ? 19.828 -0.721 -14.531 1 95.81 117 LYS A CA 1
ATOM 945 C C . LYS A 1 117 ? 21.141 -1.152 -13.883 1 95.81 117 LYS A C 1
ATOM 947 O O . LYS A 1 117 ? 22.031 -1.648 -14.555 1 95.81 117 LYS A O 1
ATOM 952 N N . ASN A 1 118 ? 21.328 -0.8 -12.625 1 98 118 ASN A N 1
ATOM 953 C CA . ASN A 1 118 ? 22.438 -1.338 -11.836 1 98 118 ASN A CA 1
ATOM 954 C C . ASN A 1 118 ? 21.938 -2.227 -10.703 1 98 118 ASN A C 1
ATOM 956 O O . ASN A 1 118 ? 20.891 -1.947 -10.102 1 98 118 ASN A O 1
ATOM 960 N N . VAL A 1 119 ? 22.734 -3.277 -10.438 1 98.5 119 VAL A N 1
ATOM 961 C CA . VAL A 1 119 ? 22.406 -4.172 -9.328 1 98.5 119 VAL A CA 1
ATOM 962 C C . VAL A 1 119 ? 22.438 -3.4 -8.016 1 98.5 119 VAL A C 1
ATOM 964 O O . VAL A 1 119 ? 23.312 -2.561 -7.797 1 98.5 119 VAL A O 1
ATOM 967 N N . LEU A 1 120 ? 21.406 -3.633 -7.148 1 98.88 120 LEU A N 1
ATOM 968 C CA . LEU A 1 120 ? 21.312 -2.947 -5.863 1 98.88 120 LEU A CA 1
ATOM 969 C C . LEU A 1 120 ? 21.672 -3.893 -4.719 1 98.88 120 LEU A C 1
ATOM 971 O O . LEU A 1 120 ? 22.266 -3.475 -3.725 1 98.88 120 LEU A O 1
ATOM 975 N N . PHE A 1 121 ? 21.25 -5.125 -4.793 1 98.88 121 PHE A N 1
ATOM 976 C CA . PHE A 1 121 ? 21.703 -6.141 -3.848 1 98.88 121 PHE A CA 1
ATOM 977 C C . PHE A 1 121 ? 21.625 -7.531 -4.473 1 98.88 121 PHE A C 1
ATOM 979 O O . PHE A 1 121 ? 20.984 -7.719 -5.504 1 98.88 121 PHE A O 1
ATOM 986 N N . THR A 1 122 ? 22.344 -8.477 -3.936 1 98.81 122 THR A N 1
ATOM 987 C CA . THR A 1 122 ? 22.359 -9.875 -4.348 1 98.81 122 THR A CA 1
ATOM 988 C C . THR A 1 122 ? 22.062 -10.789 -3.164 1 98.81 122 THR A C 1
ATOM 990 O O . THR A 1 122 ? 22.281 -10.406 -2.01 1 98.81 122 THR A O 1
ATOM 993 N N . VAL A 1 123 ? 21.516 -11.922 -3.43 1 98.88 123 VAL A N 1
ATOM 994 C CA . VAL A 1 123 ? 21.203 -12.945 -2.43 1 98.88 123 VAL A CA 1
ATOM 995 C C . VAL A 1 123 ? 21.703 -14.305 -2.912 1 98.88 123 VAL A C 1
ATOM 997 O O . VAL A 1 123 ? 21.516 -14.664 -4.074 1 98.88 123 VAL A O 1
ATOM 1000 N N . GLU A 1 124 ? 22.375 -15.039 -2.07 1 98.75 124 GLU A N 1
ATOM 1001 C CA . GLU A 1 124 ? 22.812 -16.391 -2.357 1 98.75 124 GLU A CA 1
ATOM 1002 C C . GLU A 1 124 ? 22.734 -17.281 -1.118 1 98.75 124 GLU A C 1
ATOM 1004 O O . GLU A 1 124 ? 22.781 -16.781 0.01 1 98.75 124 GLU A O 1
ATOM 1009 N N . ASN A 1 125 ? 22.484 -18.562 -1.329 1 98.88 125 ASN A N 1
ATOM 1010 C CA . ASN A 1 125 ? 22.516 -19.484 -0.203 1 98.88 125 ASN A CA 1
ATOM 1011 C C . ASN A 1 125 ? 23.953 -19.812 0.216 1 98.88 125 ASN A C 1
ATOM 1013 O O . ASN A 1 125 ? 24.844 -19.922 -0.63 1 98.88 125 ASN A O 1
ATOM 1017 N N . THR A 1 126 ? 24.156 -19.984 1.475 1 98.81 126 THR A N 1
ATOM 1018 C CA . THR A 1 126 ? 25.484 -20.281 2.01 1 98.81 126 THR A CA 1
ATOM 1019 C C . THR A 1 126 ? 25.641 -21.766 2.297 1 98.81 126 THR A C 1
ATOM 1021 O O . THR A 1 126 ? 26.734 -22.234 2.619 1 98.81 126 THR A O 1
ATOM 1024 N N . ASP A 1 127 ? 24.609 -22.5 2.254 1 98.88 127 ASP A N 1
ATOM 1025 C CA . ASP A 1 127 ? 24.594 -23.938 2.406 1 98.88 127 ASP A CA 1
ATOM 1026 C C . ASP A 1 127 ? 24.016 -24.625 1.168 1 98.88 127 ASP A C 1
ATOM 1028 O O . ASP A 1 127 ? 22.875 -24.344 0.773 1 98.88 127 ASP A O 1
ATOM 1032 N N . PRO A 1 128 ? 24.75 -25.562 0.545 1 98.44 128 PRO A N 1
ATOM 1033 C CA . PRO A 1 128 ? 24.312 -26.203 -0.699 1 98.44 128 PRO A CA 1
ATOM 1034 C C . PRO A 1 128 ? 22.969 -26.891 -0.565 1 98.44 128 PRO A C 1
ATOM 1036 O O . PRO A 1 128 ? 22.25 -27.062 -1.558 1 98.44 128 PRO A O 1
ATOM 1039 N N . ASN A 1 129 ? 22.594 -27.312 0.623 1 98.31 129 ASN A N 1
ATOM 1040 C CA . ASN A 1 129 ? 21.328 -28 0.833 1 98.31 129 ASN A CA 1
ATOM 1041 C C . ASN A 1 129 ? 20.141 -27.031 0.857 1 98.31 129 ASN A C 1
ATOM 1043 O O . ASN A 1 129 ? 18.984 -27.453 0.896 1 98.31 129 ASN A O 1
ATOM 1047 N N . CYS A 1 130 ? 20.406 -25.719 0.792 1 98.69 130 CYS A N 1
ATOM 1048 C CA . CYS A 1 130 ? 19.359 -24.719 0.939 1 98.69 130 CYS A CA 1
ATOM 1049 C C . CYS A 1 130 ? 19.281 -23.828 -0.298 1 98.69 130 CYS A C 1
ATOM 1051 O O . CYS A 1 130 ? 18.969 -22.641 -0.198 1 98.69 130 CYS A O 1
ATOM 1053 N N . PHE A 1 131 ? 19.578 -24.391 -1.487 1 98.44 131 PHE A N 1
ATOM 1054 C CA . PHE A 1 131 ? 19.641 -23.656 -2.742 1 98.44 131 PHE A CA 1
ATOM 1055 C C . PHE A 1 131 ? 18.297 -23.016 -3.061 1 98.44 131 PHE A C 1
ATOM 1057 O O . PHE A 1 131 ? 18.234 -21.953 -3.68 1 98.44 131 PHE A O 1
ATOM 1064 N N . TRP A 1 132 ? 17.156 -23.578 -2.607 1 98.06 132 TRP A N 1
ATOM 1065 C CA . TRP A 1 132 ? 15.789 -23.172 -2.932 1 98.06 132 TRP A CA 1
ATOM 1066 C C . TRP A 1 132 ? 15.391 -21.922 -2.145 1 98.06 132 TRP A C 1
ATOM 1068 O O . TRP A 1 132 ? 14.406 -21.25 -2.473 1 98.06 132 TRP A O 1
ATOM 1078 N N . LEU A 1 133 ? 16.156 -21.547 -1.151 1 98.38 133 LEU A N 1
ATOM 1079 C CA . LEU A 1 133 ? 15.797 -20.531 -0.174 1 98.38 133 LEU A CA 1
ATOM 1080 C C . LEU A 1 133 ? 15.859 -19.141 -0.792 1 98.38 133 LEU A C 1
ATOM 1082 O O . LEU A 1 133 ? 15.047 -18.266 -0.469 1 98.38 133 LEU A O 1
ATOM 1086 N N . THR A 1 134 ? 16.844 -18.859 -1.656 1 97.38 134 THR A N 1
ATOM 1087 C CA . THR A 1 134 ? 17.062 -17.547 -2.229 1 97.38 134 THR A CA 1
ATOM 1088 C C . THR A 1 134 ? 15.82 -17.047 -2.955 1 97.38 134 THR A C 1
ATOM 1090 O O . THR A 1 134 ? 15.43 -15.883 -2.807 1 97.38 134 THR A O 1
ATOM 1093 N N . ASN A 1 135 ? 15.172 -17.938 -3.703 1 96.38 135 ASN A N 1
ATOM 1094 C CA . ASN A 1 135 ? 13.984 -17.516 -4.453 1 96.38 135 ASN A CA 1
ATOM 1095 C C . ASN A 1 135 ? 12.719 -17.656 -3.609 1 96.38 135 ASN A C 1
ATOM 1097 O O . ASN A 1 135 ? 11.711 -17 -3.893 1 96.38 135 ASN A O 1
ATOM 1101 N N . TYR A 1 136 ? 12.773 -18.562 -2.566 1 98.12 136 TYR A N 1
ATOM 1102 C CA . TYR A 1 136 ? 11.664 -18.609 -1.619 1 98.12 136 TYR A CA 1
ATOM 1103 C C . TYR A 1 136 ? 11.438 -17.266 -0.962 1 98.12 136 TYR A C 1
ATOM 1105 O O . TYR A 1 136 ? 10.297 -16.859 -0.734 1 98.12 136 TYR A O 1
ATOM 1113 N N . LEU A 1 137 ? 12.508 -16.516 -0.717 1 98.44 137 LEU A N 1
ATOM 1114 C CA . LEU A 1 137 ? 12.469 -15.25 0.008 1 98.44 137 LEU A CA 1
ATOM 1115 C C . LEU A 1 137 ? 12.258 -14.078 -0.948 1 98.44 137 LEU A C 1
ATOM 1117 O O . LEU A 1 137 ? 12.172 -12.93 -0.517 1 98.44 137 LEU A O 1
ATOM 1121 N N . GLU A 1 138 ? 12.133 -14.352 -2.223 1 98.38 138 GLU A N 1
ATOM 1122 C CA . GLU A 1 138 ? 11.938 -13.312 -3.234 1 98.38 138 GLU A CA 1
ATOM 1123 C C . GLU A 1 138 ? 10.742 -12.422 -2.893 1 98.38 138 GLU A C 1
ATOM 1125 O O . GLU A 1 138 ? 10.812 -11.203 -3.047 1 98.38 138 GLU A O 1
ATOM 1130 N N . THR A 1 139 ? 9.656 -13.039 -2.455 1 98.19 139 THR A N 1
ATOM 1131 C CA . THR A 1 139 ? 8.43 -12.312 -2.164 1 98.19 139 THR A CA 1
ATOM 1132 C C . THR A 1 139 ? 8.688 -11.18 -1.181 1 98.19 139 THR A C 1
ATOM 1134 O O . THR A 1 139 ? 8.164 -10.078 -1.344 1 98.19 139 THR A O 1
ATOM 1137 N N . LEU A 1 140 ? 9.5 -11.422 -0.196 1 98 140 LEU A N 1
ATOM 1138 C CA . LEU A 1 140 ? 9.82 -10.43 0.824 1 98 140 LEU A CA 1
ATOM 1139 C C . LEU A 1 140 ? 10.836 -9.414 0.296 1 98 140 LEU A C 1
ATOM 1141 O O . LEU A 1 140 ? 10.656 -8.211 0.481 1 98 140 LEU A O 1
ATOM 1145 N N . PHE A 1 141 ? 11.844 -9.875 -0.419 1 98.44 141 PHE A N 1
ATOM 1146 C CA . PHE A 1 141 ? 12.93 -9.008 -0.854 1 98.44 141 PHE A CA 1
ATOM 1147 C C . PHE A 1 141 ? 12.438 -8.008 -1.895 1 98.44 141 PHE A C 1
ATOM 1149 O O . PHE A 1 141 ? 12.891 -6.863 -1.929 1 98.44 141 PHE A O 1
ATOM 1156 N N . VAL A 1 142 ? 11.531 -8.43 -2.713 1 97.94 142 VAL A N 1
ATOM 1157 C CA . VAL A 1 142 ? 11.078 -7.555 -3.785 1 97.94 142 VAL A CA 1
ATOM 1158 C C . VAL A 1 142 ? 10.297 -6.383 -3.195 1 97.94 142 VAL A C 1
ATOM 1160 O O . VAL A 1 142 ? 10.125 -5.352 -3.846 1 97.94 142 VAL A O 1
ATOM 1163 N N . GLN A 1 143 ? 9.867 -6.469 -1.979 1 97.31 143 GLN A N 1
ATOM 1164 C CA . GLN A 1 143 ? 9.109 -5.398 -1.337 1 97.31 143 GLN A CA 1
ATOM 1165 C C . GLN A 1 143 ? 9.969 -4.148 -1.156 1 97.31 143 GLN A C 1
ATOM 1167 O O . GLN A 1 143 ? 9.445 -3.061 -0.91 1 97.31 143 GLN A O 1
ATOM 1172 N N . VAL A 1 144 ? 11.258 -4.27 -1.355 1 98.5 144 VAL A N 1
ATOM 1173 C CA . VAL A 1 144 ? 12.141 -3.109 -1.275 1 98.5 144 VAL A CA 1
ATOM 1174 C C . VAL A 1 144 ? 11.789 -2.123 -2.389 1 98.5 144 VAL A C 1
ATOM 1176 O O . VAL A 1 144 ? 12.141 -0.942 -2.309 1 98.5 144 VAL A O 1
ATOM 1179 N N . TRP A 1 145 ? 11.008 -2.578 -3.383 1 98.69 145 TRP A N 1
ATOM 1180 C CA . TRP A 1 145 ? 10.625 -1.676 -4.465 1 98.69 145 TRP A CA 1
ATOM 1181 C C . TRP A 1 145 ? 9.914 -0.442 -3.922 1 98.69 145 TRP A C 1
ATOM 1183 O O . TRP A 1 145 ? 10.07 0.659 -4.453 1 98.69 145 TRP A O 1
ATOM 1193 N N . TYR A 1 146 ? 9.148 -0.59 -2.881 1 98.81 146 TYR A N 1
ATOM 1194 C CA . TYR A 1 146 ? 8.305 0.488 -2.379 1 98.81 146 TYR A CA 1
ATOM 1195 C C . TYR A 1 146 ? 9.141 1.574 -1.716 1 98.81 146 TYR A C 1
ATOM 1197 O O . TYR A 1 146 ? 9.086 2.74 -2.117 1 98.81 146 TYR A O 1
ATOM 1205 N N . PRO A 1 147 ? 9.953 1.24 -0.662 1 98.88 147 PRO A N 1
ATOM 1206 C CA . PRO A 1 147 ? 10.742 2.316 -0.058 1 98.88 147 PRO A CA 1
ATOM 1207 C C . PRO A 1 147 ? 11.703 2.973 -1.048 1 98.88 147 PRO A C 1
ATOM 1209 O O . PRO A 1 147 ? 11.93 4.184 -0.982 1 98.88 147 PRO A O 1
ATOM 1212 N N . ILE A 1 148 ? 12.266 2.238 -1.997 1 98.75 148 ILE A N 1
ATOM 1213 C CA . ILE A 1 148 ? 13.164 2.822 -2.984 1 98.75 148 ILE A CA 1
ATOM 1214 C C . ILE A 1 148 ? 12.398 3.805 -3.867 1 98.75 148 ILE A C 1
ATOM 1216 O O . ILE A 1 148 ? 12.922 4.859 -4.23 1 98.75 148 ILE A O 1
ATOM 1220 N N . THR A 1 149 ? 11.172 3.416 -4.195 1 98.81 149 THR A N 1
ATOM 1221 C CA . THR A 1 149 ? 10.367 4.258 -5.07 1 98.81 149 THR A CA 1
ATOM 1222 C C . THR A 1 149 ? 9.961 5.547 -4.355 1 98.81 149 THR A C 1
ATOM 1224 O O . THR A 1 149 ? 10.055 6.637 -4.926 1 98.81 149 THR A O 1
ATOM 1227 N N . VAL A 1 150 ? 9.508 5.457 -3.096 1 98.88 150 VAL A N 1
ATOM 1228 C CA . VAL A 1 150 ? 9.109 6.641 -2.342 1 98.88 150 VAL A CA 1
ATOM 1229 C C . VAL A 1 150 ? 10.32 7.543 -2.113 1 98.88 150 VAL A C 1
ATOM 1231 O O . VAL A 1 150 ? 10.234 8.758 -2.293 1 98.88 150 VAL A O 1
ATOM 1234 N N . ALA A 1 151 ? 11.438 6.938 -1.694 1 98.88 151 ALA A N 1
ATOM 1235 C CA . ALA A 1 151 ? 12.641 7.723 -1.445 1 98.88 151 ALA A CA 1
ATOM 1236 C C . ALA A 1 151 ? 13.094 8.453 -2.709 1 98.88 151 ALA A C 1
ATOM 1238 O O . ALA A 1 151 ? 13.469 9.625 -2.654 1 98.88 151 ALA A O 1
ATOM 1239 N N . SER A 1 152 ? 13.102 7.75 -3.855 1 98.81 152 SER A N 1
ATOM 1240 C CA . SER A 1 152 ? 13.492 8.352 -5.125 1 98.81 152 SER A CA 1
ATOM 1241 C C . SER A 1 152 ? 12.539 9.461 -5.539 1 98.81 152 SER A C 1
ATOM 1243 O O . SER A 1 152 ? 12.969 10.523 -5.996 1 98.81 152 SER A O 1
ATOM 1245 N N . ASN A 1 153 ? 11.234 9.188 -5.371 1 98.69 153 ASN A N 1
ATOM 1246 C CA . ASN A 1 153 ? 10.203 10.188 -5.656 1 98.69 153 ASN A CA 1
ATOM 1247 C C . ASN A 1 153 ? 10.375 11.43 -4.785 1 98.69 153 ASN A C 1
ATOM 1249 O O . ASN A 1 153 ? 10.305 12.555 -5.281 1 98.69 153 ASN A O 1
ATOM 1253 N N . SER A 1 154 ? 10.555 11.25 -3.539 1 98.81 154 SER A N 1
ATOM 1254 C CA . SER A 1 154 ? 10.789 12.328 -2.582 1 98.81 154 SER A CA 1
ATOM 1255 C C . SER A 1 154 ? 12.047 13.125 -2.939 1 98.81 154 SER A C 1
ATOM 1257 O O . SER A 1 154 ? 12.031 14.352 -2.908 1 98.81 154 SER A O 1
ATOM 1259 N N . ARG A 1 155 ? 13.125 12.43 -3.289 1 98.69 155 ARG A N 1
ATOM 1260 C CA . ARG A 1 155 ? 14.375 13.094 -3.65 1 98.69 155 ARG A CA 1
ATOM 1261 C C . ARG A 1 155 ? 14.203 13.93 -4.914 1 98.69 155 ARG A C 1
ATOM 1263 O O . ARG A 1 155 ? 14.734 15.039 -5.012 1 98.69 155 ARG A O 1
ATOM 1270 N N . ALA A 1 156 ? 13.508 13.344 -5.895 1 98.31 156 ALA A N 1
ATOM 1271 C CA . ALA A 1 156 ? 13.258 14.078 -7.129 1 98.31 156 ALA A CA 1
ATOM 1272 C C . ALA A 1 156 ? 12.523 15.391 -6.848 1 98.31 156 ALA A C 1
ATOM 1274 O O . ALA A 1 156 ? 12.836 16.422 -7.449 1 98.31 156 ALA A O 1
ATOM 1275 N N . GLN A 1 157 ? 11.555 15.375 -6 1 98.69 157 GLN A N 1
ATOM 1276 C CA . GLN A 1 157 ? 10.828 16.578 -5.605 1 98.69 157 GLN A CA 1
ATOM 1277 C C . GLN A 1 157 ? 11.742 17.547 -4.863 1 98.69 157 GLN A C 1
ATOM 1279 O O . GLN A 1 157 ? 11.656 18.766 -5.062 1 98.69 157 GLN A O 1
ATOM 1284 N N . LYS A 1 158 ? 12.633 17 -4.016 1 98.62 158 LYS A N 1
ATOM 1285 C CA . LYS A 1 158 ? 13.594 17.844 -3.299 1 98.62 158 LYS A CA 1
ATOM 1286 C C . LYS A 1 158 ? 14.5 18.594 -4.27 1 98.62 158 LYS A C 1
ATOM 1288 O O . LYS A 1 158 ? 14.781 19.781 -4.074 1 98.62 158 LYS A O 1
ATOM 1293 N N . GLU A 1 159 ? 14.945 17.906 -5.285 1 98.31 159 GLU A N 1
ATOM 1294 C CA . GLU A 1 159 ? 15.82 18.516 -6.285 1 98.31 159 GLU A CA 1
ATOM 1295 C C . GLU A 1 159 ? 15.133 19.688 -6.977 1 98.31 159 GLU A C 1
ATOM 1297 O O . GLU A 1 159 ? 15.742 20.75 -7.16 1 98.31 159 GLU A O 1
ATOM 1302 N N . VAL A 1 160 ? 13.875 19.5 -7.316 1 98.5 160 VAL A N 1
ATOM 1303 C CA . VAL A 1 160 ? 13.117 20.547 -7.996 1 98.5 160 VAL A CA 1
ATOM 1304 C C . VAL A 1 160 ? 12.914 21.734 -7.059 1 98.5 160 VAL A C 1
ATOM 1306 O O . VAL A 1 160 ? 13.172 22.891 -7.43 1 98.5 160 VAL A O 1
ATOM 1309 N N . ILE A 1 161 ? 12.484 21.469 -5.867 1 98.88 161 ILE A N 1
ATOM 1310 C CA . ILE A 1 161 ? 12.227 22.531 -4.906 1 98.88 161 ILE A CA 1
ATOM 1311 C C . ILE A 1 161 ? 13.516 23.281 -4.598 1 98.88 161 ILE A C 1
ATOM 1313 O O . ILE A 1 161 ? 13.531 24.516 -4.535 1 98.88 161 ILE A O 1
ATOM 1317 N N . ALA A 1 162 ? 14.57 22.516 -4.438 1 98.69 162 ALA A N 1
ATOM 1318 C CA . ALA A 1 162 ? 15.875 23.109 -4.148 1 98.69 162 ALA A CA 1
ATOM 1319 C C . ALA A 1 162 ? 16.312 24.047 -5.27 1 98.69 162 ALA A C 1
ATOM 1321 O O . ALA A 1 162 ? 16.859 25.109 -5.012 1 98.69 162 ALA A O 1
ATOM 1322 N N . GLN A 1 163 ? 16.141 23.641 -6.461 1 98.31 163 GLN A N 1
ATOM 1323 C CA . GLN A 1 163 ? 16.516 24.469 -7.605 1 98.31 163 GLN A CA 1
ATOM 1324 C C . GLN A 1 163 ? 15.758 25.797 -7.598 1 98.31 163 GLN A C 1
ATOM 1326 O O . GLN A 1 163 ? 16.344 26.859 -7.828 1 98.31 163 GLN A O 1
ATOM 1331 N N . PHE A 1 164 ? 14.492 25.734 -7.375 1 98.69 164 PHE A N 1
ATOM 1332 C CA . PHE A 1 164 ? 13.688 26.953 -7.371 1 98.69 164 PHE A CA 1
ATOM 1333 C C . PHE A 1 164 ? 14.047 27.828 -6.176 1 98.69 164 PHE A C 1
ATOM 1335 O O . PHE A 1 164 ? 14.055 29.062 -6.281 1 98.69 164 PHE A O 1
ATOM 1342 N N . LEU A 1 165 ? 14.297 27.203 -5.008 1 98.62 165 LEU A N 1
ATOM 1343 C CA . LEU A 1 165 ? 14.766 27.984 -3.857 1 98.62 165 LEU A CA 1
ATOM 1344 C C . LEU A 1 165 ? 16.094 28.672 -4.168 1 98.62 165 LEU A C 1
ATOM 1346 O O . LEU A 1 165 ? 16.266 29.844 -3.848 1 98.62 165 LEU A O 1
ATOM 1350 N N . HIS A 1 166 ? 16.969 27.938 -4.809 1 98 166 HIS A N 1
ATOM 1351 C CA . HIS A 1 166 ? 18.266 28.484 -5.176 1 98 166 HIS A CA 1
ATOM 1352 C C . HIS A 1 166 ? 18.109 29.703 -6.086 1 98 166 HIS A C 1
ATOM 1354 O O . HIS A 1 166 ? 18.875 30.656 -5.984 1 98 166 HIS A O 1
ATOM 1360 N N . GLU A 1 167 ? 17.141 29.656 -6.891 1 98.19 167 GLU A N 1
ATOM 1361 C CA . GLU A 1 167 ? 16.953 30.703 -7.891 1 98.19 167 GLU A CA 1
ATOM 1362 C C . GLU A 1 167 ? 16.172 31.891 -7.312 1 98.19 167 GLU A C 1
ATOM 1364 O O . GLU A 1 167 ? 16.375 33.031 -7.73 1 98.19 167 GLU A O 1
ATOM 1369 N N . THR A 1 168 ? 15.297 31.625 -6.34 1 98.69 168 THR A N 1
ATOM 1370 C CA . THR A 1 168 ? 14.312 32.656 -6.043 1 98.69 168 THR A CA 1
ATOM 1371 C C . THR A 1 168 ? 14.383 33.062 -4.578 1 98.69 168 THR A C 1
ATOM 1373 O O . THR A 1 168 ? 13.742 34.031 -4.168 1 98.69 168 THR A O 1
ATOM 1376 N N . ALA A 1 169 ? 15.109 32.375 -3.695 1 98.19 169 ALA A N 1
ATOM 1377 C CA . ALA A 1 169 ? 15.172 32.656 -2.262 1 98.19 169 ALA A CA 1
ATOM 1378 C C . ALA A 1 169 ? 16.578 33.062 -1.845 1 98.19 169 ALA A C 1
ATOM 1380 O O . ALA A 1 169 ? 17.547 32.75 -2.529 1 98.19 169 ALA A O 1
ATOM 1381 N N . ASP A 1 170 ? 16.734 33.781 -0.695 1 96.94 170 ASP A N 1
ATOM 1382 C CA . ASP A 1 170 ? 18.016 34.25 -0.203 1 96.94 170 ASP A CA 1
ATOM 1383 C C . ASP A 1 170 ? 18.875 33.125 0.321 1 96.94 170 ASP A C 1
ATOM 1385 O O . ASP A 1 170 ? 20.094 33.188 0.323 1 96.94 170 ASP A O 1
ATOM 1389 N N . ASP A 1 171 ? 18.234 32.094 0.828 1 95.12 171 ASP A N 1
ATOM 1390 C CA . ASP A 1 171 ? 18.938 30.891 1.288 1 95.12 171 ASP A CA 1
ATOM 1391 C C . ASP A 1 171 ? 18.047 29.656 1.173 1 95.12 171 ASP A C 1
ATOM 1393 O O . ASP A 1 171 ? 16.906 29.75 0.712 1 95.12 171 ASP A O 1
ATOM 1397 N N . MET A 1 172 ? 18.562 28.516 1.521 1 94.75 172 MET A N 1
ATOM 1398 C CA . MET A 1 172 ? 17.844 27.266 1.363 1 94.75 172 MET A CA 1
ATOM 1399 C C . MET A 1 172 ? 17.609 26.594 2.715 1 94.75 172 MET A C 1
ATOM 1401 O O . MET A 1 172 ? 17.438 25.375 2.785 1 94.75 172 MET A O 1
ATOM 1405 N N . LYS A 1 173 ? 17.625 27.328 3.795 1 95.25 173 LYS A N 1
ATOM 1406 C CA . LYS A 1 173 ? 17.531 26.781 5.141 1 95.25 173 LYS A CA 1
ATOM 1407 C C . LYS A 1 173 ? 16.188 26.094 5.359 1 95.25 173 LYS A C 1
ATOM 1409 O O . LYS A 1 173 ? 16.078 25.141 6.129 1 95.25 173 LYS A O 1
ATOM 1414 N N . GLY A 1 174 ? 15.188 26.547 4.648 1 96.94 174 GLY A N 1
ATOM 1415 C CA . GLY A 1 174 ? 13.844 26.016 4.828 1 96.94 174 GLY A CA 1
ATOM 1416 C C . GLY A 1 174 ? 13.594 24.75 4.031 1 96.94 174 GLY A C 1
ATOM 1417 O O . GLY A 1 174 ? 12.562 24.094 4.207 1 96.94 174 GLY A O 1
ATOM 1418 N N . LEU A 1 175 ? 14.547 24.312 3.199 1 98.44 175 LEU A N 1
ATOM 1419 C CA . LEU A 1 175 ? 14.359 23.219 2.24 1 98.44 175 LEU A CA 1
ATOM 1420 C C . LEU A 1 175 ? 13.898 21.953 2.941 1 98.44 175 LEU A C 1
ATOM 1422 O O . LEU A 1 175 ? 12.977 21.281 2.473 1 98.44 175 LEU A O 1
ATOM 1426 N N . PRO A 1 176 ? 14.43 21.547 4.117 1 98.31 176 PRO A N 1
ATOM 1427 C CA . PRO A 1 176 ? 14.039 20.281 4.758 1 98.31 176 PRO A CA 1
ATOM 1428 C C . PRO A 1 176 ? 12.547 20.234 5.094 1 98.31 176 PRO A C 1
ATOM 1430 O O . PRO A 1 176 ? 12 19.156 5.297 1 98.31 176 PRO A O 1
ATOM 1433 N N . PHE A 1 177 ? 11.875 21.406 5.074 1 98.62 177 PHE A N 1
ATOM 1434 C CA . PHE A 1 177 ? 10.477 21.453 5.484 1 98.62 177 PHE A CA 1
ATOM 1435 C C . PHE A 1 177 ? 9.594 21.953 4.344 1 98.62 177 PHE A C 1
ATOM 1437 O O . PHE A 1 177 ? 8.484 22.438 4.574 1 98.62 177 PHE A O 1
ATOM 1444 N N . LYS A 1 178 ? 10.109 21.844 3.135 1 98.81 178 LYS A N 1
ATOM 1445 C CA . LYS A 1 178 ? 9.352 22.375 2.004 1 98.81 178 LYS A CA 1
ATOM 1446 C C . LYS A 1 178 ? 8.414 21.328 1.422 1 98.81 178 LYS A C 1
ATOM 1448 O O . LYS A 1 178 ? 7.516 21.656 0.642 1 98.81 178 LYS A O 1
ATOM 1453 N N . LEU A 1 179 ? 8.578 20.109 1.786 1 98.88 179 LEU A N 1
ATOM 1454 C CA . LEU A 1 179 ? 7.645 19.047 1.401 1 98.88 179 LEU A CA 1
ATOM 1455 C C . LEU A 1 179 ? 7.281 18.188 2.6 1 98.88 179 LEU A C 1
ATOM 1457 O O . LEU A 1 179 ? 8.156 17.547 3.193 1 98.88 179 LEU A O 1
ATOM 1461 N N . HIS A 1 180 ? 6.02 18.188 2.926 1 98.88 180 HIS A N 1
ATOM 1462 C CA . HIS A 1 180 ? 5.496 17.438 4.066 1 98.88 180 HIS A CA 1
ATOM 1463 C C . HIS A 1 180 ? 4.75 16.188 3.613 1 98.88 180 HIS A C 1
ATOM 1465 O O . HIS A 1 180 ? 4.039 16.219 2.607 1 98.88 180 HIS A O 1
ATOM 1471 N N . ASP A 1 181 ? 4.926 15.109 4.367 1 98.81 181 ASP A N 1
ATOM 1472 C CA . ASP A 1 181 ? 4.176 13.875 4.129 1 98.81 181 ASP A CA 1
ATOM 1473 C C . ASP A 1 181 ? 2.775 13.961 4.73 1 98.81 181 ASP A C 1
ATOM 1475 O O . ASP A 1 181 ? 2.619 13.984 5.953 1 98.81 181 ASP A O 1
ATOM 1479 N N . PHE A 1 182 ? 1.784 13.93 3.873 1 98 182 PHE A N 1
ATOM 1480 C CA . PHE A 1 182 ? 0.375 13.922 4.246 1 98 182 PHE A CA 1
ATOM 1481 C C . PHE A 1 182 ? -0.273 12.594 3.889 1 98 182 PHE A C 1
ATOM 1483 O O . PHE A 1 182 ? -1.487 12.523 3.688 1 98 182 PHE A O 1
ATOM 1490 N N . GLY A 1 183 ? 0.518 11.531 3.842 1 98.06 183 GLY A N 1
ATOM 1491 C CA . GLY A 1 183 ? 0.055 10.391 3.07 1 98.06 183 GLY A CA 1
ATOM 1492 C C . GLY A 1 183 ? -0.514 9.273 3.934 1 98.06 183 GLY A C 1
ATOM 1493 O O . GLY A 1 183 ? -0.924 8.234 3.42 1 98.06 183 GLY A O 1
ATOM 1494 N N . PHE A 1 184 ? -0.685 9.422 5.258 1 98.31 184 PHE A N 1
ATOM 1495 C CA . PHE A 1 184 ? -1.09 8.328 6.133 1 98.31 184 PHE 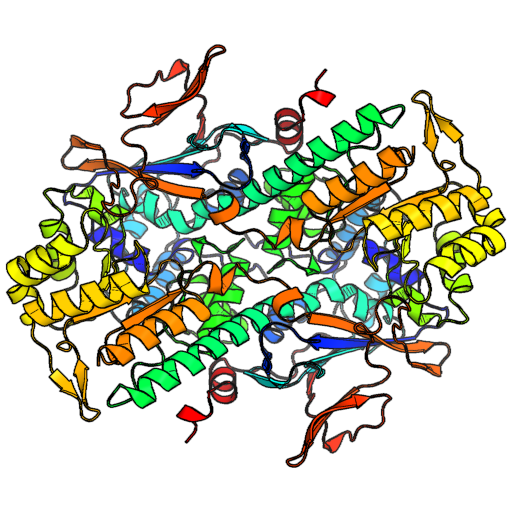A CA 1
ATOM 1496 C C . PHE A 1 184 ? -2.463 7.801 5.738 1 98.31 184 PHE A C 1
ATOM 1498 O O . PHE A 1 184 ? -2.625 6.605 5.492 1 98.31 184 PHE A O 1
ATOM 1505 N N . ARG A 1 185 ? -3.406 8.625 5.516 1 97 185 ARG A N 1
ATOM 1506 C CA . ARG A 1 185 ? -4.789 8.242 5.258 1 97 185 ARG A CA 1
ATOM 1507 C C . ARG A 1 185 ? -4.938 7.641 3.863 1 97 185 ARG A C 1
ATOM 1509 O O . ARG A 1 185 ? -5.926 6.965 3.574 1 97 185 ARG A O 1
ATOM 1516 N N . GLY A 1 186 ? -3.998 7.93 3.016 1 97.19 186 GLY A N 1
ATOM 1517 C CA . GLY A 1 186 ? -4.047 7.395 1.665 1 97.19 186 GLY A CA 1
ATOM 1518 C C . GLY A 1 186 ? -3.281 6.094 1.514 1 97.19 186 GLY A C 1
ATOM 1519 O O . GLY A 1 186 ? -3.434 5.391 0.513 1 97.19 186 GLY A O 1
ATOM 1520 N N . ALA A 1 187 ? -2.455 5.77 2.508 1 98 187 ALA A N 1
ATOM 1521 C CA . ALA A 1 187 ? -1.695 4.523 2.463 1 98 187 ALA A CA 1
ATOM 1522 C C . ALA A 1 187 ? -2.615 3.314 2.615 1 98 187 ALA A C 1
ATOM 1524 O O . ALA A 1 187 ? -3.695 3.42 3.201 1 98 187 ALA A O 1
ATOM 1525 N N . THR A 1 188 ? -2.188 2.168 2.133 1 98.06 188 THR A N 1
ATOM 1526 C CA . THR A 1 188 ? -3.021 0.972 2.113 1 98.06 188 THR A CA 1
ATOM 1527 C C . THR A 1 188 ? -3.066 0.322 3.494 1 98.06 188 THR A C 1
ATOM 1529 O O . THR A 1 188 ? -3.93 -0.516 3.762 1 98.06 188 THR A O 1
ATOM 1532 N N . SER A 1 189 ? -2.139 0.611 4.348 1 97.31 189 SER A N 1
ATOM 1533 C CA . SER A 1 189 ? -2.039 0.032 5.684 1 97.31 189 SER A CA 1
ATOM 1534 C C . SER A 1 189 ? -1.125 0.861 6.578 1 97.31 189 SER A C 1
ATOM 1536 O O . SER A 1 189 ? -0.424 1.755 6.102 1 97.31 189 SER A O 1
ATOM 1538 N N . ILE A 1 190 ? -1.137 0.557 7.875 1 97.56 190 ILE A N 1
ATOM 1539 C CA . ILE A 1 190 ? -0.262 1.231 8.828 1 97.56 190 ILE A CA 1
ATOM 1540 C C . ILE A 1 190 ? 1.196 0.923 8.5 1 97.56 190 ILE A C 1
ATOM 1542 O O . ILE A 1 190 ? 2.049 1.813 8.531 1 97.56 190 ILE A O 1
ATOM 1546 N N . GLU A 1 191 ? 1.476 -0.331 8.109 1 96.94 191 GLU A N 1
ATOM 1547 C CA . GLU A 1 191 ? 2.838 -0.714 7.754 1 96.94 191 GLU A CA 1
ATOM 1548 C C . GLU A 1 191 ? 3.312 0.032 6.508 1 96.94 191 GLU A C 1
ATOM 1550 O O . GLU A 1 191 ? 4.453 0.497 6.453 1 96.94 191 GLU A O 1
ATOM 1555 N N . ALA A 1 192 ? 2.424 0.12 5.535 1 97.88 192 ALA A N 1
ATOM 1556 C CA . ALA A 1 192 ? 2.762 0.856 4.32 1 97.88 192 ALA A CA 1
ATOM 1557 C C . ALA A 1 192 ? 3.037 2.326 4.629 1 97.88 192 ALA A C 1
ATOM 1559 O O . ALA A 1 192 ? 3.971 2.916 4.082 1 97.88 192 ALA A O 1
ATOM 1560 N N . ALA A 1 193 ? 2.203 2.895 5.496 1 98.5 193 ALA A N 1
ATOM 1561 C CA . ALA A 1 193 ? 2.426 4.273 5.922 1 98.5 193 ALA A CA 1
ATOM 1562 C C . ALA A 1 193 ? 3.777 4.422 6.613 1 98.5 193 ALA A C 1
ATOM 1564 O O . ALA A 1 193 ? 4.48 5.414 6.414 1 98.5 193 ALA A O 1
ATOM 1565 N N . GLY A 1 194 ? 4.098 3.445 7.441 1 98.38 194 GLY A N 1
ATOM 1566 C CA . GLY A 1 194 ? 5.375 3.453 8.141 1 98.38 194 GLY A CA 1
ATOM 1567 C C . GLY A 1 194 ? 6.566 3.408 7.199 1 98.38 194 GLY A C 1
ATOM 1568 O O . GLY A 1 194 ? 7.461 4.254 7.281 1 98.38 194 GLY A O 1
ATOM 1569 N N . ILE A 1 195 ? 6.574 2.459 6.254 1 98.56 195 ILE A N 1
ATOM 1570 C CA . ILE A 1 195 ? 7.68 2.27 5.316 1 98.56 195 ILE A CA 1
ATOM 1571 C C . ILE A 1 195 ? 7.797 3.49 4.41 1 98.56 195 ILE A C 1
ATOM 1573 O O . ILE A 1 195 ? 8.891 4.043 4.242 1 98.56 195 ILE A O 1
ATOM 1577 N N . GLY A 1 196 ? 6.629 3.889 3.84 1 98.81 196 GLY A N 1
ATOM 1578 C CA . GLY A 1 196 ? 6.637 5.035 2.945 1 98.81 196 GLY A CA 1
ATOM 1579 C C . GLY A 1 196 ? 7.02 6.328 3.637 1 98.81 196 GLY A C 1
ATOM 1580 O O . GLY A 1 196 ? 7.828 7.102 3.117 1 98.81 196 GLY A O 1
ATOM 1581 N N . GLY A 1 197 ? 6.383 6.57 4.816 1 98.81 197 GLY A N 1
ATOM 1582 C CA . GLY A 1 197 ? 6.719 7.766 5.574 1 98.81 197 GLY A CA 1
ATOM 1583 C C . GLY A 1 197 ? 8.188 7.852 5.934 1 98.81 197 GLY A C 1
ATOM 1584 O O . GLY A 1 197 ? 8.805 8.914 5.805 1 98.81 197 GLY A O 1
ATOM 1585 N N . MET A 1 198 ? 8.727 6.734 6.383 1 98.75 198 MET A N 1
ATOM 1586 C CA . MET A 1 198 ? 10.156 6.668 6.703 1 98.75 198 MET A CA 1
ATOM 1587 C C . MET A 1 198 ? 11 6.969 5.473 1 98.75 198 MET A C 1
ATOM 1589 O O . MET A 1 198 ? 12.016 7.66 5.566 1 98.75 198 MET A O 1
ATOM 1593 N N . SER A 1 199 ? 10.609 6.512 4.332 1 98.94 199 SER A N 1
ATOM 1594 C CA . SER A 1 199 ? 11.352 6.699 3.09 1 98.94 199 SER A CA 1
ATOM 1595 C C . SER A 1 199 ? 11.367 8.164 2.674 1 98.94 199 SER A C 1
ATOM 1597 O O . SER A 1 199 ? 12.383 8.664 2.168 1 98.94 199 SER A O 1
ATOM 1599 N N . HIS A 1 200 ? 10.234 8.828 2.887 1 98.94 200 HIS A N 1
ATOM 1600 C CA . HIS A 1 200 ? 10.164 10.266 2.646 1 98.94 200 HIS A CA 1
ATOM 1601 C C . HIS A 1 200 ? 11.133 11.023 3.549 1 98.94 200 HIS A C 1
ATOM 1603 O O . HIS A 1 200 ? 11.781 11.969 3.111 1 98.94 200 HIS A O 1
ATOM 1609 N N . LEU A 1 201 ? 11.281 10.586 4.758 1 98.94 201 LEU A N 1
ATOM 1610 C CA . LEU A 1 201 ? 12.047 11.281 5.789 1 98.94 201 LEU A CA 1
ATOM 1611 C C . LEU A 1 201 ? 13.547 11.133 5.547 1 98.94 201 LEU A C 1
ATOM 1613 O O . LEU A 1 201 ? 14.352 11.773 6.223 1 98.94 201 LEU A O 1
ATOM 1617 N N . VAL A 1 202 ? 13.922 10.305 4.586 1 98.94 202 VAL A N 1
ATOM 1618 C CA . VAL A 1 202 ? 15.312 10.281 4.145 1 98.94 202 VAL A CA 1
ATOM 1619 C C . VAL A 1 202 ? 15.68 11.633 3.535 1 98.94 202 VAL A C 1
ATOM 1621 O O . VAL A 1 202 ? 16.812 12.094 3.678 1 98.94 202 VAL A O 1
ATOM 1624 N N . ASN A 1 203 ? 14.68 12.297 2.945 1 98.75 203 ASN A N 1
ATOM 1625 C CA . ASN A 1 203 ? 14.969 13.477 2.137 1 98.75 203 ASN A CA 1
ATOM 1626 C C . ASN A 1 203 ? 14.453 14.75 2.803 1 98.75 203 ASN A C 1
ATOM 1628 O O . ASN A 1 203 ? 14.945 15.844 2.525 1 98.75 203 ASN A O 1
ATOM 1632 N N . PHE A 1 204 ? 13.422 14.656 3.619 1 98.88 204 PHE A N 1
ATOM 1633 C CA . PHE A 1 204 ? 12.781 15.805 4.242 1 98.88 204 PHE A CA 1
ATOM 1634 C C . PHE A 1 204 ? 12.555 15.562 5.73 1 98.88 204 PHE A C 1
ATOM 1636 O O . PHE A 1 204 ? 12.812 14.469 6.23 1 98.88 204 PHE A O 1
ATOM 1643 N N . LEU A 1 205 ? 12.102 16.625 6.453 1 98.81 205 LEU A N 1
ATOM 1644 C CA . LEU A 1 205 ? 11.898 16.516 7.895 1 98.81 205 LEU A CA 1
ATOM 1645 C C . LEU A 1 205 ? 10.43 16.75 8.25 1 98.81 205 LEU A C 1
ATOM 1647 O O . LEU A 1 205 ? 10.016 16.453 9.375 1 98.81 205 LEU A O 1
ATOM 1651 N N . GLY A 1 206 ? 9.625 17.25 7.352 1 98.81 206 GLY A N 1
ATOM 1652 C CA . GLY A 1 206 ? 8.219 17.516 7.617 1 98.81 206 GLY A CA 1
ATOM 1653 C C . GLY A 1 206 ? 7.32 16.328 7.363 1 98.81 206 GLY A C 1
ATOM 1654 O O . GLY A 1 206 ? 7.367 15.727 6.285 1 98.81 206 GLY A O 1
ATOM 1655 N N . THR A 1 207 ? 6.496 15.953 8.32 1 98.81 207 THR A N 1
ATOM 1656 C CA . THR A 1 207 ? 5.605 14.812 8.125 1 98.81 207 THR A CA 1
ATOM 1657 C C . THR A 1 207 ? 4.449 14.852 9.117 1 98.81 207 THR A C 1
ATOM 1659 O O . THR A 1 207 ? 4.629 15.227 10.281 1 98.81 207 THR A O 1
ATOM 1662 N N . ASP A 1 208 ? 3.289 14.539 8.656 1 98.56 208 ASP A N 1
ATOM 1663 C CA . ASP A 1 208 ? 2.154 14.273 9.531 1 98.56 208 ASP A CA 1
ATOM 1664 C C . ASP A 1 208 ? 1.913 12.773 9.68 1 98.56 208 ASP A C 1
ATOM 1666 O O . ASP A 1 208 ? 0.996 12.352 10.391 1 98.56 208 ASP A O 1
ATOM 1670 N N . THR A 1 209 ? 2.713 11.922 9.062 1 98.56 209 THR A N 1
ATOM 1671 C CA . THR A 1 209 ? 2.592 10.469 9.117 1 98.56 209 THR A CA 1
ATOM 1672 C C . THR A 1 209 ? 3.463 9.898 10.234 1 98.56 209 THR A C 1
ATOM 1674 O O . THR A 1 209 ? 4.605 9.508 10 1 98.56 209 THR A O 1
ATOM 1677 N N . LEU A 1 210 ? 2.932 9.773 11.414 1 98.5 210 LEU A N 1
ATOM 1678 C CA . LEU A 1 210 ? 3.688 9.375 12.594 1 98.5 210 LEU A CA 1
ATOM 1679 C C . LEU A 1 210 ? 4.266 7.977 12.43 1 98.5 210 LEU A C 1
ATOM 1681 O O . LEU A 1 210 ? 5.344 7.68 12.938 1 98.5 210 LEU A O 1
ATOM 1685 N N . ALA A 1 211 ? 3.549 7.133 11.68 1 98.25 211 ALA A N 1
ATOM 1686 C CA . ALA A 1 211 ? 4 5.762 11.453 1 98.25 211 ALA A CA 1
ATOM 1687 C C . ALA A 1 211 ? 5.398 5.734 10.852 1 98.25 211 ALA A C 1
ATOM 1689 O O . ALA A 1 211 ? 6.191 4.832 11.141 1 98.25 211 ALA A O 1
ATOM 1690 N N . GLY A 1 212 ? 5.699 6.738 10 1 98.62 212 GLY A N 1
ATOM 1691 C CA . GLY A 1 212 ? 7.031 6.824 9.422 1 98.62 212 GLY A CA 1
ATOM 1692 C C . GLY A 1 212 ? 8.117 7.035 10.461 1 98.62 212 GLY A C 1
ATOM 1693 O O . GLY A 1 212 ? 9.18 6.414 10.383 1 98.62 212 GLY A O 1
ATOM 1694 N N . ILE A 1 213 ? 7.867 7.871 11.43 1 98.62 213 ILE A N 1
ATOM 1695 C CA . ILE A 1 213 ? 8.828 8.156 12.492 1 98.62 213 ILE A CA 1
ATOM 1696 C C . ILE A 1 213 ? 9.008 6.922 13.367 1 98.62 213 ILE A C 1
ATOM 1698 O O . ILE A 1 213 ? 10.133 6.586 13.75 1 98.62 213 ILE A O 1
ATOM 1702 N N . LEU A 1 214 ? 7.883 6.262 13.703 1 98.19 214 LEU A N 1
ATOM 1703 C CA . LEU A 1 214 ? 7.945 5.047 14.508 1 98.19 214 LEU A CA 1
ATOM 1704 C C . LEU A 1 214 ? 8.797 3.982 13.828 1 98.19 214 LEU A C 1
ATOM 1706 O O . LEU A 1 214 ? 9.57 3.283 14.484 1 98.19 214 LEU A O 1
ATOM 1710 N N . THR A 1 215 ? 8.648 3.855 12.516 1 98 215 THR A N 1
ATOM 1711 C CA . THR A 1 215 ? 9.398 2.867 11.75 1 98 215 THR A CA 1
ATOM 1712 C C . THR A 1 215 ? 10.891 3.211 11.742 1 98 215 THR A C 1
ATOM 1714 O O . THR A 1 215 ? 11.734 2.336 11.938 1 98 215 THR A O 1
ATOM 1717 N N . ALA A 1 216 ? 11.211 4.473 11.531 1 98.5 216 ALA A N 1
ATOM 1718 C CA . ALA A 1 216 ? 12.602 4.918 11.562 1 98.5 216 ALA A CA 1
ATOM 1719 C C . ALA A 1 216 ? 13.219 4.676 12.938 1 98.5 216 ALA A C 1
ATOM 1721 O O . ALA A 1 216 ? 14.391 4.293 13.039 1 98.5 216 ALA A O 1
ATOM 1722 N N . ARG A 1 217 ? 12.445 4.949 13.969 1 97.25 217 ARG A N 1
ATOM 1723 C CA . ARG A 1 217 ? 12.914 4.754 15.336 1 97.25 217 ARG A CA 1
ATOM 1724 C C . ARG A 1 217 ? 13.25 3.291 15.594 1 97.25 217 ARG A C 1
ATOM 1726 O O . ARG A 1 217 ? 14.312 2.98 16.141 1 97.25 217 ARG A O 1
ATOM 1733 N N . LYS A 1 218 ? 12.414 2.42 15.203 1 96.88 218 LYS A N 1
ATOM 1734 C CA . LYS A 1 218 ? 12.555 1.002 15.516 1 96.88 218 LYS A CA 1
ATOM 1735 C C . LYS A 1 218 ? 13.656 0.358 14.672 1 96.88 218 LYS A C 1
ATOM 1737 O O . LYS A 1 218 ? 14.469 -0.404 15.195 1 96.88 218 LYS A O 1
ATOM 1742 N N . TYR A 1 219 ? 13.75 0.692 13.414 1 97.38 219 TYR A N 1
ATOM 1743 C CA . TYR A 1 219 ? 14.562 -0.132 12.523 1 97.38 219 TYR A CA 1
ATOM 1744 C C . TYR A 1 219 ? 15.836 0.593 12.125 1 97.38 219 TYR A C 1
ATOM 1746 O O . TYR A 1 219 ? 16.766 -0.022 11.602 1 97.38 219 TYR A O 1
ATOM 1754 N N . TYR A 1 220 ? 15.867 1.873 12.344 1 98.19 220 TYR A N 1
ATOM 1755 C CA . TYR A 1 220 ? 17.062 2.619 11.977 1 98.19 220 TYR A CA 1
ATOM 1756 C C . TYR A 1 220 ? 17.594 3.424 13.156 1 98.19 220 TYR A C 1
ATOM 1758 O O . TYR A 1 220 ? 18.5 4.238 13.008 1 98.19 220 TYR A O 1
ATOM 1766 N N . GLY A 1 221 ? 16.984 3.314 14.273 1 96.88 221 GLY A N 1
ATOM 1767 C CA . GLY A 1 221 ? 17.5 3.881 15.516 1 96.88 221 GLY A CA 1
ATOM 1768 C C . GLY A 1 221 ? 17.375 5.391 15.578 1 96.88 221 GLY A C 1
ATOM 1769 O O . GLY A 1 221 ? 18.141 6.055 16.281 1 96.88 221 GLY A O 1
ATOM 1770 N N . CYS A 1 222 ? 16.5 5.93 14.789 1 98.19 222 CYS A N 1
ATOM 1771 C CA . CYS A 1 222 ? 16.297 7.371 14.789 1 98.19 222 CYS A CA 1
ATOM 1772 C C . CYS A 1 222 ? 15.125 7.758 15.695 1 98.19 222 CYS A C 1
ATOM 1774 O O . CYS A 1 222 ? 13.961 7.629 15.305 1 98.19 222 CYS A O 1
ATOM 1776 N N . PRO A 1 223 ? 15.352 8.32 16.875 1 97.19 223 PRO A N 1
ATOM 1777 C CA . PRO A 1 223 ? 14.281 8.578 17.844 1 97.19 223 PRO A CA 1
ATOM 1778 C C . PRO A 1 223 ? 13.219 9.523 17.297 1 97.19 223 PRO A C 1
ATOM 1780 O O . PRO A 1 223 ? 12.031 9.352 17.578 1 97.19 223 PRO A O 1
ATOM 1783 N N . MET A 1 224 ? 13.633 10.547 16.531 1 98.56 224 MET A N 1
ATOM 1784 C CA . MET A 1 224 ? 12.719 11.531 15.961 1 98.56 224 MET A CA 1
ATOM 1785 C C . MET A 1 224 ? 13.188 11.953 14.57 1 98.56 224 MET A C 1
ATOM 1787 O O . MET A 1 224 ? 14 12.875 14.438 1 98.56 224 MET A O 1
ATOM 1791 N N . ALA A 1 225 ? 12.547 11.328 13.586 1 98.62 225 ALA A N 1
ATOM 1792 C CA . ALA A 1 225 ? 13.039 11.5 12.219 1 98.62 225 ALA A CA 1
ATOM 1793 C C . ALA A 1 225 ? 12.352 12.68 11.531 1 98.62 225 ALA A C 1
ATOM 1795 O O . ALA A 1 225 ? 12.82 13.164 10.5 1 98.62 225 ALA A O 1
ATOM 1796 N N . GLY A 1 226 ? 11.266 13.117 12.078 1 98.75 226 GLY A N 1
ATOM 1797 C CA . GLY A 1 226 ? 10.508 14.164 11.43 1 98.75 226 GLY A CA 1
ATOM 1798 C C . GLY A 1 226 ? 9.688 15 12.398 1 98.75 226 GLY A C 1
ATOM 1799 O O . GLY A 1 226 ? 9.516 14.617 13.555 1 98.75 226 GLY A O 1
ATOM 1800 N N . PHE A 1 227 ? 9.172 16.094 11.922 1 98.81 227 PHE A N 1
ATOM 1801 C CA . PHE A 1 227 ? 8.531 17.109 12.773 1 98.81 227 PHE A CA 1
ATOM 1802 C C . PHE A 1 227 ? 7.246 17.609 12.133 1 98.81 227 PHE A C 1
ATOM 1804 O O . PHE A 1 227 ? 7.02 17.422 10.938 1 98.81 227 PHE A O 1
ATOM 1811 N N . SER A 1 228 ? 6.391 18.141 12.938 1 98.5 228 SER A N 1
ATOM 1812 C CA . SER A 1 228 ? 5.129 18.734 12.492 1 98.5 228 SER A CA 1
ATOM 1813 C C . SER A 1 228 ? 4.758 19.953 13.344 1 98.5 228 SER A C 1
ATOM 1815 O O . SER A 1 228 ? 5.57 20.422 14.141 1 98.5 228 SER A O 1
ATOM 1817 N N . ILE A 1 229 ? 3.637 20.594 13.047 1 98.31 229 ILE A N 1
ATOM 1818 C CA . ILE A 1 229 ? 3.121 21.781 13.727 1 98.31 229 ILE A CA 1
ATOM 1819 C C . ILE A 1 229 ? 1.629 21.609 14 1 98.31 229 ILE A C 1
ATOM 1821 O O . ILE A 1 229 ? 0.967 20.781 13.375 1 98.31 229 ILE A O 1
ATOM 1825 N N . PRO A 1 230 ? 1.107 22.359 14.961 1 98.38 230 PRO A N 1
ATOM 1826 C CA . PRO A 1 230 ? -0.353 22.375 15.078 1 98.38 230 PRO A CA 1
ATOM 1827 C C . PRO A 1 230 ? -1.049 22.828 13.805 1 98.38 230 PRO A C 1
ATOM 1829 O O . PRO A 1 230 ? -0.659 23.844 13.211 1 98.38 230 PRO A O 1
ATOM 1832 N N . ALA A 1 231 ? -1.973 22.062 13.391 1 98.31 231 ALA A N 1
ATOM 1833 C CA . ALA A 1 231 ? -2.68 22.391 12.156 1 98.31 231 ALA A CA 1
ATOM 1834 C C . ALA A 1 231 ? -4.176 22.109 12.289 1 98.31 231 ALA A C 1
ATOM 1836 O O . ALA A 1 231 ? -4.57 21.109 12.891 1 98.31 231 ALA A O 1
ATOM 1837 N N . ALA A 1 232 ? -4.965 23.016 11.773 1 97.06 232 ALA A N 1
ATOM 1838 C CA . ALA A 1 232 ? -6.41 22.812 11.711 1 97.06 232 ALA A CA 1
ATOM 1839 C C . ALA A 1 232 ? -6.809 22.094 10.43 1 97.06 232 ALA A C 1
ATOM 1841 O O . ALA A 1 232 ? -6.09 22.141 9.43 1 97.06 232 ALA A O 1
ATOM 1842 N N . GLU A 1 233 ? -7.848 21.359 10.5 1 94 233 GLU A N 1
ATOM 1843 C CA . GLU A 1 233 ? -8.461 20.75 9.32 1 94 233 GLU A CA 1
ATOM 1844 C C . GLU A 1 233 ? -9.93 21.141 9.203 1 94 233 GLU A C 1
ATOM 1846 O O . GLU A 1 233 ? -10.453 21.891 10.023 1 94 233 GLU A O 1
ATOM 1851 N N . HIS A 1 234 ? -10.547 20.703 8.219 1 90.56 234 HIS A N 1
ATOM 1852 C CA . HIS A 1 234 ? -11.93 21.094 7.957 1 90.56 234 HIS A CA 1
ATOM 1853 C C . HIS A 1 234 ? -12.836 20.734 9.125 1 90.56 234 HIS A C 1
ATOM 1855 O O . HIS A 1 234 ? -13.727 21.5 9.492 1 90.56 234 HIS A O 1
ATOM 1861 N N . SER A 1 235 ? -12.641 19.594 9.703 1 91 235 SER A N 1
ATOM 1862 C CA . SER A 1 235 ? -13.508 19.141 10.781 1 91 235 SER A CA 1
ATOM 1863 C C . SER A 1 235 ? -13.453 20.078 11.977 1 91 235 SER A C 1
ATOM 1865 O O . SER A 1 235 ? -14.453 20.25 12.68 1 91 235 SER A O 1
ATOM 1867 N N . THR A 1 236 ? -12.281 20.719 12.234 1 95.12 236 THR A N 1
ATOM 1868 C CA . THR A 1 236 ? -12.148 21.578 13.406 1 95.12 236 THR A CA 1
ATOM 1869 C C . THR A 1 236 ? -12.57 23.016 13.078 1 95.12 236 THR A C 1
ATOM 1871 O O . THR A 1 236 ? -12.812 23.812 13.984 1 95.12 236 THR A O 1
ATOM 1874 N N . ILE A 1 237 ? -12.648 23.359 11.789 1 94.94 237 ILE A N 1
ATOM 1875 C CA . ILE A 1 237 ? -13.062 24.688 11.383 1 94.94 237 ILE A CA 1
ATOM 1876 C C . ILE A 1 237 ? -14.578 24.734 11.195 1 94.94 237 ILE A C 1
ATOM 1878 O O . ILE A 1 237 ? -15.242 25.641 11.688 1 94.94 237 ILE A O 1
ATOM 1882 N N . THR A 1 238 ? -15.109 23.734 10.57 1 93.31 238 THR A N 1
ATOM 1883 C CA . THR A 1 238 ? -16.516 23.75 10.18 1 93.31 238 THR A CA 1
ATOM 1884 C C . THR A 1 238 ? -17.406 23.562 11.398 1 93.31 238 THR A C 1
ATOM 1886 O O . THR A 1 238 ? -18.594 23.906 11.367 1 93.31 238 THR A O 1
ATOM 1889 N N . THR A 1 239 ? -16.891 23.031 12.445 1 94.62 239 THR A N 1
ATOM 1890 C CA . THR A 1 239 ? -17.672 22.875 13.664 1 94.62 239 THR A CA 1
ATOM 1891 C C . THR A 1 239 ? -18.047 24.234 14.25 1 94.62 239 THR A C 1
ATOM 1893 O O . THR A 1 239 ? -18.984 24.344 15.047 1 94.62 239 THR A O 1
ATOM 1896 N N . TRP A 1 240 ? -17.312 25.312 13.875 1 95.62 240 TRP A N 1
ATOM 1897 C CA . TRP A 1 240 ? -17.594 26.672 14.281 1 95.62 240 TRP A CA 1
ATOM 1898 C C . TRP A 1 240 ? -18.641 27.312 13.375 1 95.62 240 TRP A C 1
ATOM 1900 O O . TRP A 1 240 ? -19.109 28.422 13.633 1 95.62 240 TRP A O 1
ATOM 1910 N N . GLN A 1 241 ? -19.016 26.625 12.273 1 92.44 241 GLN A N 1
ATOM 1911 C CA . GLN A 1 241 ? -19.953 27.109 11.266 1 92.44 241 GLN A CA 1
ATOM 1912 C C . GLN A 1 241 ? -19.359 28.266 10.477 1 92.44 241 GLN A C 1
ATOM 1914 O O . GLN A 1 241 ? -18.297 28.781 10.82 1 92.44 241 GLN A O 1
ATOM 1919 N N . LYS A 1 242 ? -20.062 28.641 9.422 1 91.81 242 LYS A N 1
ATOM 1920 C CA . LYS A 1 242 ? -19.562 29.688 8.531 1 91.81 242 LYS A CA 1
ATOM 1921 C C . LYS A 1 242 ? -19.438 31.016 9.266 1 91.81 242 LYS A C 1
ATOM 1923 O O . LYS A 1 242 ? -18.453 31.734 9.094 1 91.81 242 LYS A O 1
ATOM 1928 N N . SER A 1 243 ? -20.406 31.328 10.102 1 93.69 243 SER A N 1
ATOM 1929 C CA . SER A 1 243 ? -20.438 32.594 10.828 1 93.69 243 SER A CA 1
ATOM 1930 C C . SER A 1 243 ? -19.328 32.656 11.875 1 93.69 243 SER A C 1
ATOM 1932 O O . SER A 1 243 ? -18.969 33.75 12.344 1 93.69 243 SER A O 1
ATOM 1934 N N . GLY A 1 244 ? -18.766 31.5 12.25 1 95.56 244 GLY A N 1
ATOM 1935 C CA . GLY A 1 244 ? -17.75 31.438 13.281 1 95.56 244 GLY A CA 1
ATOM 1936 C C . GLY A 1 244 ? -16.359 31.156 12.727 1 95.56 244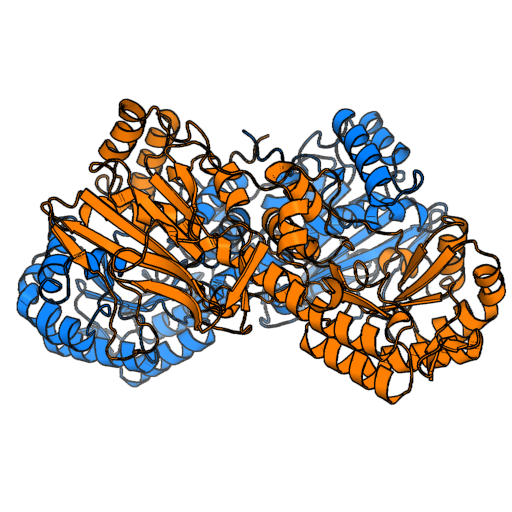 GLY A C 1
ATOM 1937 O O . GLY A 1 244 ? -15.445 30.812 13.484 1 95.56 244 GLY A O 1
ATOM 1938 N N . GLU A 1 245 ? -16.203 31.25 11.469 1 96 245 GLU A N 1
ATOM 1939 C CA . GLU A 1 245 ? -14.914 30.938 10.844 1 96 245 GLU A CA 1
ATOM 1940 C C . GLU A 1 245 ? -13.805 31.812 11.414 1 96 245 GLU A C 1
ATOM 1942 O O . GLU A 1 245 ? -12.711 31.312 11.703 1 96 245 GLU A O 1
ATOM 1947 N N . LYS A 1 246 ? -14.086 33.094 11.578 1 97.88 246 LYS A N 1
ATOM 1948 C CA . LYS A 1 246 ? -13.109 34 12.172 1 97.88 246 LYS A CA 1
ATOM 1949 C C . LYS A 1 246 ? -12.742 33.562 13.586 1 97.88 246 LYS A C 1
ATOM 1951 O O . LYS A 1 246 ? -11.57 33.594 13.961 1 97.88 246 LYS A O 1
ATOM 1956 N N . ASP A 1 247 ? -13.75 33.156 14.32 1 98 247 ASP A N 1
ATOM 1957 C CA . ASP A 1 247 ? -13.523 32.719 15.688 1 98 247 ASP A CA 1
ATOM 1958 C C . ASP A 1 247 ? -12.641 31.453 15.719 1 98 247 ASP A C 1
ATOM 1960 O O . ASP A 1 247 ? -11.805 31.312 16.609 1 98 247 ASP A O 1
ATOM 1964 N N . ALA A 1 248 ? -12.844 30.562 14.805 1 97.94 248 ALA A N 1
ATOM 1965 C CA . ALA A 1 248 ? -12.023 29.359 14.695 1 97.94 248 ALA A CA 1
ATOM 1966 C C . ALA A 1 248 ? -10.562 29.719 14.453 1 97.94 248 ALA A C 1
ATOM 1968 O O . ALA A 1 248 ? -9.664 29.156 15.086 1 97.94 248 ALA A O 1
ATOM 1969 N N . PHE A 1 249 ? -10.367 30.688 13.516 1 98.38 249 PHE A N 1
ATOM 1970 C CA . PHE A 1 249 ? -9.016 31.141 13.203 1 98.38 249 PHE A CA 1
ATOM 1971 C C . PHE A 1 249 ? -8.375 31.797 14.414 1 98.38 249 PHE A C 1
ATOM 1973 O O . PHE A 1 249 ? -7.219 31.5 14.742 1 98.38 249 PHE A O 1
ATOM 1980 N N . GLU A 1 250 ? -9.141 32.656 15.055 1 98.31 250 GLU A N 1
ATOM 1981 C CA . GLU A 1 250 ? -8.656 33.344 16.25 1 98.31 250 GLU A CA 1
ATOM 1982 C C . GLU A 1 250 ? -8.312 32.344 17.359 1 98.31 250 GLU A C 1
ATOM 1984 O O . GLU A 1 250 ? -7.328 32.531 18.078 1 98.31 250 GLU A O 1
ATOM 1989 N N . ASN A 1 251 ? -9.133 31.328 17.484 1 98.12 251 ASN A N 1
ATOM 1990 C CA . ASN A 1 251 ? -8.898 30.281 18.484 1 98.12 251 ASN A CA 1
ATOM 1991 C C . ASN A 1 251 ? -7.555 29.594 18.266 1 98.12 251 ASN A C 1
ATOM 1993 O O . ASN A 1 251 ? -6.836 29.312 19.219 1 98.12 251 ASN A O 1
ATOM 1997 N N . MET A 1 252 ? -7.199 29.281 17.016 1 97.88 252 MET A N 1
ATOM 1998 C CA . MET A 1 252 ? -5.906 28.672 16.703 1 97.88 252 MET A CA 1
ATOM 1999 C C . MET A 1 252 ? -4.766 29.531 17.219 1 97.88 252 MET A C 1
ATOM 2001 O O . MET A 1 252 ? -3.818 29.031 17.828 1 97.88 252 MET A O 1
ATOM 2005 N N . CYS A 1 253 ? -4.863 30.844 17.016 1 97.5 253 CYS A N 1
ATOM 2006 C CA . CYS A 1 253 ? -3.834 31.781 17.438 1 97.5 253 CYS A CA 1
ATOM 2007 C C . CYS A 1 253 ? -3.752 31.844 18.953 1 97.5 253 CYS A C 1
ATOM 2009 O O . CYS A 1 253 ? -2.66 31.953 19.516 1 97.5 253 CYS A O 1
ATOM 2011 N N . ARG A 1 254 ? -4.898 31.781 19.562 1 96.5 254 ARG A N 1
ATOM 2012 C CA . ARG A 1 254 ? -4.949 31.891 21.031 1 96.5 254 ARG A CA 1
ATOM 2013 C C . ARG A 1 254 ? -4.43 30.625 21.688 1 96.5 254 ARG A C 1
ATOM 2015 O O . ARG A 1 254 ? -3.713 30.688 22.688 1 96.5 254 ARG A O 1
ATOM 2022 N N . GLN A 1 255 ? -4.777 29.484 21.156 1 96.94 255 GLN A N 1
ATOM 2023 C CA . GLN A 1 255 ? -4.395 28.188 21.734 1 96.94 255 GLN A CA 1
ATOM 2024 C C . GLN A 1 255 ? -2.908 27.922 21.531 1 96.94 255 GLN A C 1
ATOM 2026 O O . GLN A 1 255 ? -2.285 27.234 22.328 1 96.94 255 GLN A O 1
ATOM 2031 N N . PHE A 1 256 ? -2.391 28.438 20.453 1 97.44 256 PHE A N 1
ATOM 2032 C CA . PHE A 1 256 ? -0.976 28.281 20.141 1 97.44 256 PHE A CA 1
ATOM 2033 C C . PHE A 1 256 ? -0.328 29.641 19.875 1 97.44 256 PHE A C 1
ATOM 2035 O O . PHE A 1 256 ? -0.028 29.969 18.719 1 97.44 256 PHE A O 1
ATOM 2042 N N . PRO A 1 257 ? 0.026 30.375 20.906 1 95.44 257 PRO A N 1
ATOM 2043 C CA . PRO A 1 257 ? 0.447 31.766 20.766 1 95.44 257 PRO A CA 1
ATOM 2044 C C . PRO A 1 257 ? 1.846 31.906 20.172 1 95.44 257 PRO A C 1
ATOM 2046 O O . PRO A 1 257 ? 2.215 32.969 19.703 1 95.44 257 PRO A O 1
ATOM 2049 N N . THR A 1 258 ? 2.658 30.812 20.25 1 96.94 258 THR A N 1
ATOM 2050 C CA . THR A 1 258 ? 4.012 30.875 19.719 1 96.94 258 THR A CA 1
ATOM 2051 C C . THR A 1 258 ? 4.234 29.797 18.672 1 96.94 258 THR A C 1
ATOM 2053 O O . THR A 1 258 ? 3.475 28.828 18.609 1 96.94 258 THR A O 1
ATOM 2056 N N . GLY A 1 259 ? 5.203 30 17.828 1 97.06 259 GLY A N 1
ATOM 2057 C CA . GLY A 1 259 ? 5.586 29 16.844 1 97.06 259 GLY A CA 1
ATOM 2058 C C . GLY A 1 259 ? 4.73 29.031 15.594 1 97.06 259 GLY A C 1
ATOM 2059 O O . GLY A 1 259 ? 3.988 29.984 15.367 1 97.06 259 GLY A O 1
ATOM 2060 N N . THR A 1 260 ? 4.914 28.062 14.789 1 98.06 260 THR A N 1
ATOM 2061 C CA . THR A 1 260 ? 4.215 27.984 13.508 1 98.06 260 THR A CA 1
ATOM 2062 C C . THR A 1 260 ? 2.918 27.188 13.656 1 98.06 260 THR A C 1
ATOM 2064 O O . THR A 1 260 ? 2.883 26.172 14.352 1 98.06 260 THR A O 1
ATOM 2067 N N . ILE A 1 261 ? 1.823 27.625 13.094 1 98.25 261 ILE A N 1
ATOM 2068 C CA . ILE A 1 261 ? 0.552 26.922 13.008 1 98.25 261 ILE A CA 1
ATOM 2069 C C . ILE A 1 261 ? 0.059 26.922 11.562 1 98.25 261 ILE A C 1
ATOM 2071 O O . ILE A 1 261 ? 0.427 27.797 10.773 1 98.25 261 ILE A O 1
ATOM 2075 N N . ALA A 1 262 ? -0.652 25.922 11.219 1 98.44 262 ALA A N 1
ATOM 2076 C CA . ALA A 1 262 ? -1.283 25.891 9.898 1 98.44 262 ALA A CA 1
ATOM 2077 C C . ALA A 1 262 ? -2.805 25.875 10.016 1 98.44 262 ALA A C 1
ATOM 2079 O O . ALA A 1 262 ? -3.361 25.219 10.898 1 98.44 262 ALA A O 1
ATOM 2080 N N . CYS A 1 263 ? -3.459 26.641 9.164 1 97.94 263 CYS A N 1
ATOM 2081 C CA . CYS A 1 263 ? -4.914 26.703 9.195 1 97.94 263 CYS A CA 1
ATOM 2082 C C . CYS A 1 263 ? -5.496 26.484 7.801 1 97.94 263 CYS A C 1
ATOM 2084 O O . CYS A 1 263 ? -5.227 27.25 6.879 1 97.94 263 CYS A O 1
ATOM 2086 N N . VAL A 1 264 ? -6.215 25.422 7.703 1 95.38 264 VAL A N 1
ATOM 2087 C CA . VAL A 1 264 ? -7.016 25.266 6.496 1 95.38 264 VAL A CA 1
ATOM 2088 C C . VAL A 1 264 ? -7.965 26.453 6.348 1 95.38 264 VAL A C 1
ATOM 2090 O O . VAL A 1 264 ? -8.672 26.812 7.293 1 95.38 264 VAL A O 1
ATOM 2093 N N . SER A 1 265 ? -8 27.047 5.176 1 94.75 265 SER A N 1
ATOM 2094 C CA . SER A 1 265 ? -8.711 28.312 5.047 1 94.75 265 SER A CA 1
ATOM 2095 C C . SER A 1 265 ? -9.727 28.266 3.914 1 94.75 265 SER A C 1
ATOM 2097 O O . SER A 1 265 ? -10.312 29.297 3.555 1 94.75 265 SER A O 1
ATOM 2099 N N . ASP A 1 266 ? -9.938 27.062 3.373 1 91.88 266 ASP A N 1
ATOM 2100 C CA . ASP A 1 266 ? -10.828 26.969 2.223 1 91.88 266 ASP A CA 1
ATOM 2101 C C . ASP A 1 266 ? -12.102 26.203 2.572 1 91.88 266 ASP A C 1
ATOM 2103 O O . ASP A 1 266 ? -12.742 25.625 1.695 1 91.88 266 ASP A O 1
ATOM 2107 N N . SER A 1 267 ? -12.438 26.062 3.861 1 90.5 267 SER A N 1
ATOM 2108 C CA . SER A 1 267 ? -13.648 25.359 4.266 1 90.5 267 SER A CA 1
ATOM 2109 C C . SER A 1 267 ? -14.898 26.016 3.67 1 90.5 267 SER A C 1
ATOM 2111 O O . SER A 1 267 ? -15.875 25.328 3.377 1 90.5 267 SER A O 1
ATOM 2113 N N . TYR A 1 268 ? -14.836 27.391 3.486 1 91.12 268 TYR A N 1
ATOM 2114 C CA . TYR A 1 268 ? -15.977 28.125 2.947 1 91.12 268 TYR A CA 1
ATOM 2115 C C . TYR A 1 268 ? -15.562 28.969 1.754 1 91.12 268 TYR A C 1
ATOM 2117 O O . TYR A 1 268 ? -16.047 28.766 0.637 1 91.12 268 TYR A O 1
ATOM 2125 N N . ASP A 1 269 ? -14.766 29.938 2.004 1 93.31 269 ASP A N 1
ATOM 2126 C CA . ASP A 1 269 ? -14.305 30.844 0.964 1 93.31 269 ASP A CA 1
ATOM 2127 C C . ASP A 1 269 ? -12.859 31.281 1.212 1 93.31 269 ASP A C 1
ATOM 2129 O O . ASP A 1 269 ? -12.609 32.219 1.969 1 93.31 269 ASP A O 1
ATOM 2133 N N . ILE A 1 270 ? -11.922 30.719 0.446 1 94.5 270 ILE A N 1
ATOM 2134 C CA . ILE A 1 270 ? -10.492 30.953 0.634 1 94.5 270 ILE A CA 1
ATOM 2135 C C . ILE A 1 270 ? -10.172 32.406 0.383 1 94.5 270 ILE A C 1
ATOM 2137 O O . ILE A 1 270 ? -9.297 33 1.039 1 94.5 270 ILE A O 1
ATOM 2141 N N . TRP A 1 271 ? -10.852 33.094 -0.546 1 95.56 271 TRP A N 1
ATOM 2142 C CA . TRP A 1 271 ? -10.578 34.5 -0.874 1 95.56 271 TRP A CA 1
ATOM 2143 C C . TRP A 1 271 ? -11 35.406 0.268 1 95.56 271 TRP A C 1
ATOM 2145 O O . TRP A 1 271 ? -10.25 36.312 0.653 1 95.56 271 TRP A O 1
ATOM 2155 N N . ASN A 1 272 ? -12.18 35.156 0.795 1 95.94 272 ASN A N 1
ATOM 2156 C CA . ASN A 1 272 ? -12.641 35.906 1.957 1 95.94 272 ASN A CA 1
ATOM 2157 C C . ASN A 1 272 ? -11.727 35.688 3.16 1 95.94 272 ASN A C 1
ATOM 2159 O O . ASN A 1 272 ? -11.43 36.625 3.898 1 95.94 272 ASN A O 1
ATOM 2163 N N . ALA A 1 273 ? -11.328 34.469 3.344 1 96.5 273 ALA A N 1
ATOM 2164 C CA . ALA A 1 273 ? -10.445 34.125 4.457 1 96.5 273 ALA A CA 1
ATOM 2165 C C . ALA A 1 273 ? -9.148 34.906 4.391 1 96.5 273 ALA A C 1
ATOM 2167 O O . ALA A 1 273 ? -8.695 35.469 5.398 1 96.5 273 ALA A O 1
ATOM 2168 N N . CYS A 1 274 ? -8.562 35.031 3.219 1 97.31 274 CYS A N 1
ATOM 2169 C CA . CYS A 1 274 ? -7.277 35.688 3.051 1 97.31 274 CYS A CA 1
ATOM 2170 C C . CYS A 1 274 ? -7.445 37.219 3.096 1 97.31 274 CYS A C 1
ATOM 2172 O O . CYS A 1 274 ? -6.672 37.906 3.76 1 97.31 274 CYS A O 1
ATOM 2174 N N . GLU A 1 275 ? -8.422 37.75 2.377 1 97.38 275 GLU A N 1
ATOM 2175 C CA . GLU A 1 275 ? -8.594 39.188 2.227 1 97.38 275 GLU A CA 1
ATOM 2176 C C . GLU A 1 275 ? -9.172 39.812 3.492 1 97.38 275 GLU A C 1
ATOM 2178 O O . GLU A 1 275 ? -8.656 40.812 3.986 1 97.38 275 GLU A O 1
ATOM 2183 N N . ASN A 1 276 ? -10.211 39.188 4.031 1 97.81 276 ASN A N 1
ATOM 2184 C CA . ASN A 1 276 ? -10.977 39.844 5.078 1 97.81 276 ASN A CA 1
ATOM 2185 C C . ASN A 1 276 ? -10.648 39.281 6.457 1 97.81 276 ASN A C 1
ATOM 2187 O O . ASN A 1 276 ? -10.445 40.031 7.41 1 97.81 276 ASN A O 1
ATOM 2191 N N . LEU A 1 277 ? -10.609 37.969 6.59 1 98.31 277 LEU A N 1
ATOM 2192 C CA . LEU A 1 277 ? -10.414 37.375 7.91 1 98.31 277 LEU A CA 1
ATOM 2193 C C . LEU A 1 277 ? -8.961 37.5 8.352 1 98.31 277 LEU A C 1
ATOM 2195 O O . LEU A 1 277 ? -8.641 38.312 9.234 1 98.31 277 LEU A O 1
ATOM 2199 N N . TRP A 1 278 ? -8.031 36.875 7.656 1 98.25 278 TRP A N 1
ATOM 2200 C CA . TRP A 1 278 ? -6.617 36.969 8.008 1 98.25 278 TRP A CA 1
ATOM 2201 C C . TRP A 1 278 ? -6.07 38.375 7.699 1 98.25 278 TRP A C 1
ATOM 2203 O O . TRP A 1 278 ? -5.328 38.938 8.5 1 98.25 278 TRP A O 1
ATOM 2213 N N . GLY A 1 279 ? -6.441 38.938 6.516 1 97.94 279 GLY A N 1
ATOM 2214 C CA . GLY A 1 279 ? -5.824 40.125 5.973 1 97.94 279 GLY A CA 1
ATOM 2215 C C . GLY A 1 279 ? -6.309 41.406 6.641 1 97.94 279 GLY A C 1
ATOM 2216 O O . GLY A 1 279 ? -5.641 42.438 6.57 1 97.94 279 GLY A O 1
ATOM 2217 N N . LYS A 1 280 ? -7.48 41.375 7.289 1 98.12 280 LYS A N 1
ATOM 2218 C CA . LYS A 1 280 ? -8.023 42.594 7.914 1 98.12 280 LYS A CA 1
ATOM 2219 C C . LYS A 1 280 ? -8.391 42.312 9.375 1 98.12 280 LYS A C 1
ATOM 2221 O O . LYS A 1 280 ? -7.719 42.812 10.289 1 98.12 280 LYS A O 1
ATOM 2226 N N . GLN A 1 281 ? -9.289 41.438 9.609 1 98.25 281 GLN A N 1
ATOM 2227 C CA . GLN A 1 281 ? -9.883 41.312 10.93 1 98.25 281 GLN A CA 1
ATOM 2228 C C . GLN A 1 281 ? -8.891 40.719 11.922 1 98.25 281 GLN A C 1
ATOM 2230 O O . GLN A 1 281 ? -8.922 41.031 13.109 1 98.25 281 GLN A O 1
ATOM 2235 N N . LEU A 1 282 ? -8.016 39.844 11.484 1 98.31 282 LEU A N 1
ATOM 2236 C CA . LEU A 1 282 ? -7.078 39.156 12.383 1 98.31 282 LEU A CA 1
ATOM 2237 C C . LEU A 1 282 ? -5.645 39.625 12.117 1 98.31 282 LEU A C 1
ATOM 2239 O O . LEU A 1 282 ? -4.695 39.031 12.617 1 98.31 282 LEU A O 1
ATOM 2243 N N . LYS A 1 283 ? -5.527 40.688 11.289 1 97.75 283 LYS A N 1
ATOM 2244 C CA . LYS A 1 283 ? -4.223 41.156 10.828 1 97.75 283 LYS A CA 1
ATOM 2245 C C . LYS A 1 283 ? -3.332 41.531 12.008 1 97.75 283 LYS A C 1
ATOM 2247 O O . LYS A 1 283 ? -2.174 41.125 12.078 1 97.75 283 LYS A O 1
ATOM 2252 N N . ASN A 1 284 ? -3.848 42.344 12.906 1 97 284 ASN A N 1
ATOM 2253 C CA . ASN A 1 284 ? -3.064 42.812 14.047 1 97 284 ASN A CA 1
ATOM 2254 C C . ASN A 1 284 ? -2.678 41.656 14.969 1 97 284 ASN A C 1
ATOM 2256 O O . ASN A 1 284 ? -1.582 41.656 15.531 1 97 284 ASN A O 1
ATOM 2260 N N . LEU A 1 285 ? -3.58 40.719 15.102 1 97.06 285 LEU A N 1
ATOM 2261 C CA . LEU A 1 285 ? -3.297 39.531 15.922 1 97.06 285 LEU A CA 1
ATOM 2262 C C . LEU A 1 285 ? -2.115 38.75 15.359 1 97.06 285 LEU A C 1
ATOM 2264 O O . LEU A 1 285 ? -1.233 38.312 16.109 1 97.06 285 LEU A O 1
ATOM 2268 N N . LEU A 1 286 ? -2.057 38.594 14.078 1 96.69 286 LEU A N 1
ATOM 2269 C CA . LEU A 1 286 ? -0.988 37.875 13.422 1 96.69 286 LEU A CA 1
ATOM 2270 C C . LEU A 1 286 ? 0.345 38.594 13.555 1 96.69 286 LEU A C 1
ATOM 2272 O O . LEU A 1 286 ? 1.374 37.969 13.82 1 96.69 286 LEU A O 1
ATOM 2276 N N . LYS A 1 287 ? 0.294 39.875 13.422 1 95.31 287 LYS A N 1
ATOM 2277 C CA . LYS A 1 287 ? 1.511 40.688 13.484 1 95.31 287 LYS A CA 1
ATOM 2278 C C . LYS A 1 287 ? 2.115 40.656 14.891 1 95.31 287 LYS A C 1
ATOM 2280 O O . LYS A 1 287 ? 3.336 40.75 15.047 1 95.31 287 LYS A O 1
ATOM 2285 N N . CYS A 1 288 ? 1.269 40.5 15.883 1 95.69 288 CYS A N 1
ATOM 2286 C CA . CYS A 1 288 ? 1.719 40.562 17.266 1 95.69 288 CYS A CA 1
ATOM 2287 C C . CYS A 1 288 ? 2.068 39.188 17.797 1 95.69 288 CYS A C 1
ATOM 2289 O O . CYS A 1 288 ? 2.729 39.031 18.828 1 95.69 288 CYS A O 1
ATOM 2291 N N . ARG A 1 289 ? 1.636 38.188 17.078 1 95.5 289 ARG A N 1
ATOM 2292 C CA . ARG A 1 289 ? 1.92 36.812 17.484 1 95.5 289 ARG A CA 1
ATOM 2293 C C . ARG A 1 289 ? 3.393 36.469 17.281 1 95.5 289 ARG A C 1
ATOM 2295 O O . ARG A 1 289 ? 3.994 36.875 16.281 1 95.5 289 ARG A O 1
ATOM 2302 N N . ASP A 1 290 ? 3.982 35.719 18.234 1 96.69 290 ASP A N 1
ATOM 2303 C CA . ASP A 1 290 ? 5.355 35.25 18.094 1 96.69 290 ASP A CA 1
ATOM 2304 C C . ASP A 1 290 ? 5.402 33.938 17.312 1 96.69 290 ASP A C 1
ATOM 2306 O O . ASP A 1 290 ? 5.699 32.875 17.875 1 96.69 290 ASP A O 1
ATOM 2310 N N . GLY A 1 291 ? 5.172 34.062 16.062 1 97.19 291 GLY A N 1
ATOM 2311 C CA . GLY A 1 291 ? 5.125 32.844 15.25 1 97.19 291 GLY A CA 1
ATOM 2312 C C . GLY A 1 291 ? 4.66 33.125 13.828 1 97.19 291 GLY A C 1
ATOM 2313 O O . GLY A 1 291 ? 4.527 34.25 13.414 1 97.19 291 GLY A O 1
ATOM 2314 N N . THR A 1 292 ? 4.484 32.031 13.086 1 98.19 292 THR A N 1
ATOM 2315 C CA . THR A 1 292 ? 4.133 32.094 11.672 1 98.19 292 THR A CA 1
ATOM 2316 C C . THR A 1 292 ? 2.803 31.406 11.414 1 98.19 292 THR A C 1
ATOM 2318 O O . THR A 1 292 ? 2.576 30.297 11.898 1 98.19 292 THR A O 1
ATOM 2321 N N . LEU A 1 293 ? 1.903 32.062 10.758 1 98.5 293 LEU A N 1
ATOM 2322 C CA . LEU A 1 293 ? 0.697 31.438 10.227 1 98.5 293 LEU A CA 1
ATOM 2323 C C . LEU A 1 293 ? 0.949 30.859 8.844 1 98.5 293 LEU A C 1
ATOM 2325 O O . LEU A 1 293 ? 1.467 31.547 7.961 1 98.5 293 LEU A O 1
ATOM 2329 N N . VAL A 1 294 ? 0.647 29.609 8.695 1 98.69 294 VAL A N 1
ATOM 2330 C CA . VAL A 1 294 ? 0.676 28.984 7.375 1 98.69 294 VAL A CA 1
ATOM 2331 C C . VAL A 1 294 ? -0.749 28.797 6.859 1 98.69 294 VAL A C 1
ATOM 2333 O O . VAL A 1 294 ? -1.517 28 7.41 1 98.69 294 VAL A O 1
ATOM 2336 N N . VAL A 1 295 ? -1.095 29.484 5.82 1 98.5 295 VAL A N 1
ATOM 2337 C CA . VAL A 1 295 ? -2.414 29.406 5.203 1 98.5 295 VAL A CA 1
ATOM 2338 C C . VAL A 1 295 ? -2.467 28.234 4.238 1 98.5 295 VAL A C 1
ATOM 2340 O O . VAL A 1 295 ? -1.574 28.062 3.404 1 98.5 295 VAL A O 1
ATOM 2343 N N . ARG A 1 296 ? -3.5 27.438 4.379 1 96.88 296 ARG A N 1
ATOM 2344 C CA . ARG A 1 296 ? -3.648 26.266 3.527 1 96.88 296 ARG A CA 1
ATOM 2345 C C . ARG A 1 296 ? -4.906 26.359 2.672 1 96.88 296 ARG A C 1
ATOM 2347 O O . ARG A 1 296 ? -6.016 26.141 3.16 1 96.88 296 ARG A O 1
ATOM 2354 N N . PRO A 1 297 ? -4.91 26.609 1.431 1 90.69 297 PRO A N 1
ATOM 2355 C CA . PRO A 1 297 ? -6.082 26.719 0.564 1 90.69 297 PRO A CA 1
ATOM 2356 C C . PRO A 1 297 ? -6.602 25.375 0.078 1 90.69 297 PRO A C 1
ATOM 2358 O O . PRO A 1 297 ? -7.809 25.141 0.083 1 90.69 297 PRO A O 1
ATOM 2361 N N . ASP A 1 298 ? -6.059 24.344 -0.347 1 83 298 ASP A N 1
ATOM 2362 C CA . ASP A 1 298 ? -6.207 22.953 -0.798 1 83 298 ASP A CA 1
ATOM 2363 C C . ASP A 1 298 ? -7.438 22.797 -1.692 1 83 298 ASP A C 1
ATOM 2365 O O . ASP A 1 298 ? -8.172 21.812 -1.581 1 83 298 ASP A O 1
ATOM 2369 N N . SER A 1 299 ? -7.832 23.812 -2.52 1 81.25 299 SER A N 1
ATOM 2370 C CA . SER A 1 299 ? -8.953 23.703 -3.453 1 81.25 299 SER A CA 1
ATOM 2371 C C . SER A 1 299 ? -8.609 24.344 -4.793 1 81.25 299 SER A C 1
ATOM 2373 O O . SER A 1 299 ? -7.609 25.062 -4.914 1 81.25 299 SER A O 1
ATOM 2375 N N . GLY A 1 300 ? -9.344 23.938 -5.75 1 85.19 300 GLY A N 1
ATOM 2376 C CA . GLY A 1 300 ? -9.172 24.547 -7.059 1 85.19 300 GLY A CA 1
ATOM 2377 C C . GLY A 1 300 ? -7.906 24.094 -7.766 1 85.19 300 GLY A C 1
ATOM 2378 O O . GLY A 1 300 ? -7.375 23.031 -7.473 1 85.19 300 GLY A O 1
ATOM 2379 N N . ASP A 1 301 ? -7.559 24.797 -8.766 1 92.56 301 ASP A N 1
ATOM 2380 C CA . ASP A 1 301 ? -6.305 24.547 -9.469 1 92.56 301 ASP A CA 1
ATOM 2381 C C . ASP A 1 301 ? -5.117 25.109 -8.695 1 92.56 301 ASP A C 1
ATOM 2383 O O . ASP A 1 301 ? -4.977 26.328 -8.562 1 92.56 301 ASP A O 1
ATOM 2387 N N . PRO A 1 302 ? -4.195 24.266 -8.312 1 95.88 302 PRO A N 1
ATOM 2388 C CA . PRO A 1 302 ? -3.193 24.672 -7.32 1 95.88 302 PRO A CA 1
ATOM 2389 C C . PRO A 1 302 ? -2.346 25.859 -7.793 1 95.88 302 PRO A C 1
ATOM 2391 O O . PRO A 1 302 ? -2.16 26.828 -7.047 1 95.88 302 PRO A O 1
ATOM 2394 N N . PRO A 1 303 ? -1.801 25.906 -9.062 1 97.56 303 PRO A N 1
ATOM 2395 C CA . PRO A 1 303 ? -1.002 27.062 -9.477 1 97.56 303 PRO A CA 1
ATOM 2396 C C . PRO A 1 303 ? -1.78 28.375 -9.406 1 97.56 303 PRO A C 1
ATOM 2398 O O . PRO A 1 303 ? -1.248 29.391 -8.945 1 97.56 303 PRO A O 1
ATOM 2401 N N . GLU A 1 304 ? -3.027 28.359 -9.797 1 96.62 304 GLU A N 1
ATOM 2402 C CA . GLU A 1 304 ? -3.852 29.562 -9.805 1 96.62 304 GLU A CA 1
ATOM 2403 C C . GLU A 1 304 ? -4.219 29.984 -8.391 1 96.62 304 GLU A C 1
ATOM 2405 O O . GLU A 1 304 ? -4.172 31.172 -8.062 1 96.62 304 GLU A O 1
ATOM 2410 N N . VAL A 1 305 ? -4.59 29.016 -7.605 1 95.94 305 VAL A N 1
ATOM 2411 C CA . VAL A 1 305 ? -5.051 29.312 -6.254 1 95.94 305 VAL A CA 1
ATOM 2412 C C . VAL A 1 305 ? -3.887 29.828 -5.406 1 95.94 305 VAL A C 1
ATOM 2414 O O . VAL A 1 305 ? -4.023 30.812 -4.68 1 95.94 305 VAL A O 1
ATOM 2417 N N . VAL A 1 306 ? -2.725 29.203 -5.488 1 97.75 306 VAL A N 1
ATOM 2418 C CA . V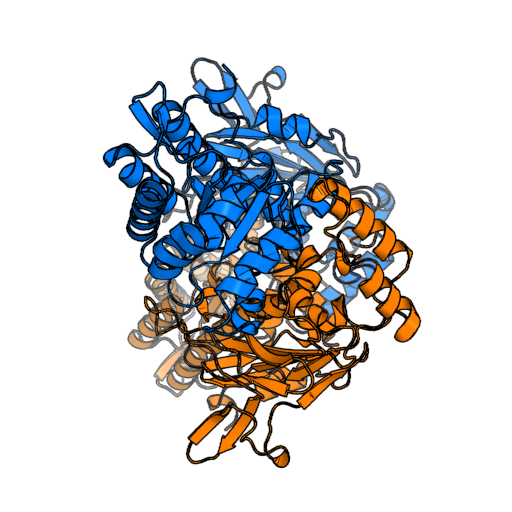AL A 1 306 ? -1.558 29.609 -4.707 1 97.75 306 VAL A CA 1
ATOM 2419 C C . VAL A 1 306 ? -1.129 31.016 -5.105 1 97.75 306 VAL A C 1
ATOM 2421 O O . VAL A 1 306 ? -0.832 31.844 -4.246 1 97.75 306 VAL A O 1
ATOM 2424 N N . SER A 1 307 ? -1.088 31.266 -6.422 1 98 307 SER A N 1
ATOM 2425 C CA . SER A 1 307 ? -0.746 32.594 -6.918 1 98 307 SER A CA 1
ATOM 2426 C C . SER A 1 307 ? -1.701 33.656 -6.375 1 98 307 SER A C 1
ATOM 2428 O O . SER A 1 307 ? -1.265 34.688 -5.848 1 98 307 SER A O 1
ATOM 2430 N N . LYS A 1 308 ? -2.996 33.375 -6.496 1 97.62 308 LYS A N 1
ATOM 2431 C CA . LYS A 1 308 ? -3.996 34.344 -6.051 1 97.62 308 LYS A CA 1
ATOM 2432 C C . LYS A 1 308 ? -3.902 34.594 -4.547 1 97.62 308 LYS A C 1
ATOM 2434 O O . LYS A 1 308 ? -4.043 35.719 -4.082 1 97.62 308 LYS A O 1
ATOM 2439 N N . VAL A 1 309 ? -3.666 33.562 -3.811 1 98.12 309 VAL A N 1
ATOM 2440 C CA . VAL A 1 309 ? -3.535 33.656 -2.361 1 98.12 309 VAL A CA 1
ATOM 2441 C C . VAL A 1 309 ? -2.316 34.5 -2.018 1 98.12 309 VAL A C 1
ATOM 2443 O O . VAL A 1 309 ? -2.383 35.375 -1.135 1 98.12 309 VAL A O 1
ATOM 2446 N N . LEU A 1 310 ? -1.212 34.344 -2.682 1 98.38 310 LEU A N 1
ATOM 2447 C CA . LEU A 1 310 ? -0.003 35.125 -2.447 1 98.38 310 LEU A CA 1
ATOM 2448 C C . LEU A 1 310 ? -0.253 36.594 -2.713 1 98.38 310 LEU A C 1
ATOM 2450 O O . LEU A 1 310 ? 0.204 37.438 -1.955 1 98.38 310 LEU A O 1
ATOM 2454 N N . HIS A 1 311 ? -0.956 36.906 -3.785 1 98.44 311 HIS A N 1
ATOM 2455 C CA . HIS A 1 311 ? -1.251 38.312 -4.121 1 98.44 311 HIS A CA 1
ATOM 2456 C C . HIS A 1 311 ? -2.145 38.938 -3.068 1 98.44 311 HIS A C 1
ATOM 2458 O O . HIS A 1 311 ? -1.911 40.094 -2.664 1 98.44 311 HIS A O 1
ATOM 2464 N N . LEU A 1 312 ? -3.152 38.188 -2.633 1 98.38 312 LEU A N 1
ATOM 2465 C CA . LEU A 1 312 ? -4.066 38.719 -1.624 1 98.38 312 LEU A CA 1
ATOM 2466 C C . LEU A 1 312 ? -3.34 38.969 -0.308 1 98.38 312 LEU A C 1
ATOM 2468 O O . LEU A 1 312 ? -3.531 40 0.321 1 98.38 312 LEU A O 1
ATOM 2472 N N . LEU A 1 313 ? -2.518 38 0.093 1 98.31 313 LEU A N 1
ATOM 2473 C CA . LEU A 1 313 ? -1.762 38.156 1.332 1 98.31 313 LEU A CA 1
ATOM 2474 C C . LEU A 1 313 ? -0.719 39.281 1.202 1 98.31 313 LEU A C 1
ATOM 2476 O O . LEU A 1 313 ? -0.46 40 2.16 1 98.31 313 LEU A O 1
ATOM 2480 N N . GLY A 1 314 ? -0.086 39.375 0.022 1 98.31 314 GLY A N 1
ATOM 2481 C CA . GLY A 1 314 ? 0.835 40.469 -0.239 1 98.31 314 GLY A CA 1
ATOM 2482 C C . GLY A 1 314 ? 0.187 41.812 -0.118 1 98.31 314 GLY A C 1
ATOM 2483 O O . GLY A 1 314 ? 0.792 42.75 0.411 1 98.31 314 GLY A O 1
ATOM 2484 N N . GLU A 1 315 ? -0.981 41.906 -0.663 1 98.19 315 GLU A N 1
ATOM 2485 C CA . GLU A 1 315 ? -1.725 43.188 -0.567 1 98.19 315 GLU A CA 1
ATOM 2486 C C . GLU A 1 315 ? -2.07 43.5 0.882 1 98.19 315 GLU A C 1
ATOM 2488 O O . GLU A 1 315 ? -2.014 44.656 1.293 1 98.19 315 GLU A O 1
ATOM 2493 N N . ALA A 1 316 ? -2.422 42.5 1.612 1 97.62 316 ALA A N 1
ATOM 2494 C CA . ALA A 1 316 ? -2.889 42.688 2.984 1 97.62 316 ALA A CA 1
ATOM 2495 C C . ALA A 1 316 ? -1.725 42.969 3.926 1 97.62 316 ALA A C 1
ATOM 2497 O O . ALA A 1 316 ? -1.844 43.812 4.832 1 97.62 316 ALA A O 1
ATOM 2498 N N . PHE A 1 317 ? -0.567 42.312 3.738 1 97.81 317 PHE A N 1
ATOM 2499 C CA . PHE A 1 317 ? 0.488 42.344 4.742 1 97.81 317 PHE A CA 1
ATOM 2500 C C . PHE A 1 317 ? 1.723 43.062 4.211 1 97.81 317 PHE A C 1
ATOM 2502 O O . PHE A 1 317 ? 2.639 43.375 4.973 1 97.81 317 PHE A O 1
ATOM 2509 N N . GLY A 1 318 ? 1.753 43.375 2.93 1 97.56 318 GLY A N 1
ATOM 2510 C CA . GLY A 1 318 ? 2.953 43.875 2.297 1 97.56 318 GLY A CA 1
ATOM 2511 C C . GLY A 1 318 ? 3.918 42.812 1.86 1 97.56 318 GLY A C 1
ATOM 2512 O O . GLY A 1 318 ? 3.754 41.625 2.223 1 97.56 318 GLY A O 1
ATOM 2513 N N . THR A 1 319 ? 4.859 43.156 1.036 1 98.12 319 THR A N 1
ATOM 2514 C CA . THR A 1 319 ? 5.879 42.25 0.55 1 98.12 319 THR A CA 1
ATOM 2515 C C . THR A 1 319 ? 7.273 42.844 0.719 1 98.12 319 THR A C 1
ATOM 2517 O O . THR A 1 319 ? 7.418 44.062 0.856 1 98.12 319 THR A O 1
ATOM 2520 N N . ILE A 1 320 ? 8.203 42.031 0.823 1 97.44 320 ILE A N 1
ATOM 2521 C CA . ILE A 1 320 ? 9.617 42.406 0.833 1 97.44 320 ILE A CA 1
ATOM 2522 C C . ILE A 1 320 ? 10.305 41.844 -0.41 1 97.44 320 ILE A C 1
ATOM 2524 O O . ILE A 1 320 ? 10.125 40.656 -0.751 1 97.44 320 ILE A O 1
ATOM 2528 N N . ILE A 1 321 ? 11.07 42.656 -1.104 1 98.25 321 ILE A N 1
ATOM 2529 C CA . ILE A 1 321 ? 11.867 42.156 -2.229 1 98.25 321 ILE A CA 1
ATOM 2530 C C . ILE A 1 321 ? 13.203 41.625 -1.723 1 98.25 321 ILE A C 1
ATOM 2532 O O . ILE A 1 321 ? 13.984 42.375 -1.122 1 98.25 321 ILE A O 1
ATOM 2536 N N . ASN A 1 322 ? 13.453 40.375 -1.887 1 97.75 322 ASN A N 1
ATOM 2537 C CA . ASN A 1 322 ? 14.68 39.781 -1.366 1 97.75 322 ASN A CA 1
ATOM 2538 C C . ASN A 1 322 ? 15.875 40.094 -2.26 1 97.75 322 ASN A C 1
ATOM 2540 O O . ASN A 1 322 ? 15.758 40.844 -3.223 1 97.75 322 ASN A O 1
ATOM 2544 N N . LYS A 1 323 ? 17.031 39.594 -1.93 1 98 323 LYS A N 1
ATOM 2545 C CA . LYS A 1 323 ? 18.281 39.906 -2.602 1 98 323 LYS A CA 1
ATOM 2546 C C . LYS A 1 323 ? 18.266 39.469 -4.062 1 98 323 LYS A C 1
ATOM 2548 O O . LYS A 1 323 ? 18.969 40.031 -4.898 1 98 323 LYS A O 1
ATOM 2553 N N . LYS A 1 324 ? 17.375 38.562 -4.426 1 97.56 324 LYS A N 1
ATOM 2554 C CA . LYS A 1 324 ? 17.328 38.031 -5.777 1 97.56 324 LYS A CA 1
ATOM 2555 C C . LYS A 1 324 ? 16.234 38.656 -6.602 1 97.56 324 LYS A C 1
ATOM 2557 O O . LYS A 1 324 ? 16.016 38.281 -7.758 1 97.56 324 LYS A O 1
ATOM 2562 N N . GLY A 1 325 ? 15.539 39.594 -5.977 1 98.38 325 GLY A N 1
ATOM 2563 C CA . GLY A 1 325 ? 14.555 40.375 -6.711 1 98.38 325 GLY A CA 1
ATOM 2564 C C . GLY A 1 325 ? 13.172 39.75 -6.691 1 98.38 325 GLY A C 1
ATOM 2565 O O . GLY A 1 325 ? 12.336 40.062 -7.539 1 98.38 325 GLY A O 1
ATOM 2566 N N . TYR A 1 326 ? 12.938 38.875 -5.805 1 98.75 326 TYR A N 1
ATOM 2567 C CA . TYR A 1 326 ? 11.641 38.188 -5.715 1 98.75 326 TYR A CA 1
ATOM 2568 C C . TYR A 1 326 ? 10.875 38.656 -4.48 1 98.75 326 TYR A C 1
ATOM 2570 O O . TYR A 1 326 ? 11.477 39 -3.461 1 98.75 326 TYR A O 1
ATOM 2578 N N . LYS A 1 327 ? 9.57 38.656 -4.578 1 98.75 327 LYS A N 1
ATOM 2579 C CA . LYS A 1 327 ? 8.695 39.094 -3.484 1 98.75 327 LYS A CA 1
ATOM 2580 C C . LYS A 1 327 ? 8.602 38 -2.412 1 98.75 327 LYS A C 1
ATOM 2582 O O . LYS A 1 327 ? 8.414 36.812 -2.727 1 98.75 327 LYS A O 1
ATOM 2587 N N . THR A 1 328 ? 8.742 38.375 -1.179 1 98.5 328 THR A N 1
ATOM 2588 C CA . THR A 1 328 ? 8.531 37.5 -0.021 1 98.5 328 THR A CA 1
ATOM 2589 C C . THR A 1 328 ? 7.512 38.125 0.934 1 98.5 328 THR A C 1
ATOM 2591 O O . THR A 1 328 ? 7.512 39.312 1.151 1 98.5 328 THR A O 1
ATOM 2594 N N . LEU A 1 329 ? 6.648 37.281 1.421 1 98.5 329 LEU A N 1
ATOM 2595 C CA . LEU A 1 329 ? 5.742 37.719 2.477 1 98.5 329 LEU A CA 1
ATOM 2596 C C . LEU A 1 329 ? 6.5 37.969 3.777 1 98.5 329 LEU A C 1
ATOM 2598 O O . LEU A 1 329 ? 7.613 37.469 3.955 1 98.5 329 LEU A O 1
ATOM 2602 N N . PRO A 1 330 ? 5.902 38.844 4.66 1 97.62 330 PRO A N 1
ATOM 2603 C CA . PRO A 1 330 ? 6.523 38.906 5.984 1 97.62 330 PRO A CA 1
ATOM 2604 C C . PRO A 1 330 ? 6.68 37.562 6.652 1 97.62 330 PRO A C 1
ATOM 2606 O O . PRO A 1 330 ? 5.906 36.625 6.379 1 97.62 330 PRO A O 1
ATOM 2609 N N . PRO A 1 331 ? 7.629 37.406 7.555 1 96.31 331 PRO A N 1
ATOM 2610 C CA . PRO A 1 331 ? 7.977 36.094 8.102 1 96.31 331 PRO A CA 1
ATOM 2611 C C . PRO A 1 331 ? 6.832 35.469 8.891 1 96.31 331 PRO A C 1
ATOM 2613 O O . PRO A 1 331 ? 6.844 34.25 9.141 1 96.31 331 PRO A O 1
ATOM 2616 N N . PHE A 1 332 ? 5.844 36.25 9.297 1 97.5 332 PHE A N 1
ATOM 2617 C CA . PHE A 1 332 ? 4.789 35.719 10.156 1 97.5 332 PHE A CA 1
ATOM 2618 C C . PHE A 1 332 ? 3.66 35.125 9.328 1 97.5 332 PHE A C 1
ATOM 2620 O O . PHE A 1 332 ? 2.641 34.688 9.867 1 97.5 332 PHE A O 1
ATOM 2627 N N . VAL A 1 333 ? 3.775 35.062 8.016 1 98.25 333 VAL A N 1
ATOM 2628 C CA . VAL A 1 333 ? 2.75 34.438 7.18 1 98.25 333 VAL A CA 1
ATOM 2629 C C . VAL A 1 333 ? 3.408 33.656 6.055 1 98.25 333 VAL A C 1
ATOM 2631 O O . VAL A 1 333 ? 4.367 34.125 5.438 1 98.25 333 VAL A O 1
ATOM 2634 N N . ARG A 1 334 ? 3.008 32.438 5.816 1 98.38 334 ARG A N 1
ATOM 2635 C CA . ARG A 1 334 ? 3.416 31.547 4.734 1 98.38 334 ARG A CA 1
ATOM 2636 C C . ARG A 1 334 ? 2.229 30.75 4.203 1 98.38 334 ARG A C 1
ATOM 2638 O O . ARG A 1 334 ? 1.114 30.875 4.715 1 98.38 334 ARG A O 1
ATOM 2645 N N . ILE A 1 335 ? 2.479 29.938 3.135 1 98.44 335 ILE A N 1
ATOM 2646 C CA . ILE A 1 335 ? 1.429 29.156 2.498 1 98.44 335 ILE A CA 1
ATOM 2647 C C . ILE A 1 335 ? 1.871 27.703 2.393 1 98.44 335 ILE A C 1
ATOM 2649 O O . ILE A 1 335 ? 3.059 27.422 2.225 1 98.44 335 ILE A O 1
ATOM 2653 N N . ILE A 1 336 ? 0.912 26.797 2.541 1 98.44 336 ILE A N 1
ATOM 2654 C CA . ILE A 1 336 ? 1.168 25.391 2.223 1 98.44 336 ILE A CA 1
ATOM 2655 C C . ILE A 1 336 ? 0.052 24.859 1.33 1 98.44 336 ILE A C 1
ATOM 2657 O O . ILE A 1 336 ? -1.131 25.078 1.604 1 98.44 336 ILE A O 1
ATOM 2661 N N . GLN A 1 337 ? 0.404 24.234 0.281 1 97.81 337 GLN A N 1
ATOM 2662 C CA . GLN A 1 337 ? -0.531 23.578 -0.628 1 97.81 337 GLN A CA 1
ATOM 2663 C C . GLN A 1 337 ? -0.456 22.047 -0.494 1 97.81 337 GLN A C 1
ATOM 2665 O O . GLN A 1 337 ? 0.626 21.469 -0.588 1 97.81 337 GLN A O 1
ATOM 2670 N N . GLY A 1 338 ? -1.603 21.391 -0.253 1 95.38 338 GLY A N 1
ATOM 2671 C CA . GLY A 1 338 ? -1.583 19.953 0.025 1 95.38 338 GLY A CA 1
ATOM 2672 C C . GLY A 1 338 ? -2.328 19.141 -1.01 1 95.38 338 GLY A C 1
ATOM 2673 O O . GLY A 1 338 ? -1.972 17.984 -1.272 1 95.38 338 GLY A O 1
ATOM 2674 N N . ASP A 1 339 ? -3.35 19.594 -1.628 1 88.81 339 ASP A N 1
ATOM 2675 C CA . ASP A 1 339 ? -4.203 18.828 -2.531 1 88.81 339 ASP A CA 1
ATOM 2676 C C . ASP A 1 339 ? -3.547 18.672 -3.902 1 88.81 339 ASP A C 1
ATOM 2678 O O . ASP A 1 339 ? -3.119 19.656 -4.508 1 88.81 339 ASP A O 1
ATOM 2682 N N . GLY A 1 340 ? -3.393 17.469 -4.316 1 90.44 340 GLY A N 1
ATOM 2683 C CA . GLY A 1 340 ? -2.975 17.188 -5.68 1 90.44 340 GLY A CA 1
ATOM 2684 C C . GLY A 1 340 ? -1.493 17.422 -5.91 1 90.44 340 GLY A C 1
ATOM 2685 O O . GLY A 1 340 ? -1.075 17.719 -7.027 1 90.44 340 GLY A O 1
ATOM 2686 N N . ILE A 1 341 ? -0.687 17.297 -4.945 1 97.44 341 ILE A N 1
ATOM 2687 C CA . ILE A 1 341 ? 0.723 17.656 -5.066 1 97.44 341 ILE A CA 1
ATOM 2688 C C . ILE A 1 341 ? 1.531 16.422 -5.477 1 97.44 341 ILE A C 1
ATOM 2690 O O . ILE A 1 341 ? 1.542 15.422 -4.77 1 97.44 341 ILE A O 1
ATOM 2694 N N . ASP A 1 342 ? 2.105 16.438 -6.559 1 97.75 342 ASP A N 1
ATOM 2695 C CA . ASP A 1 342 ? 3.107 15.508 -7.07 1 97.75 342 ASP A CA 1
ATOM 2696 C C . ASP A 1 342 ? 4.246 16.25 -7.762 1 97.75 342 ASP A C 1
ATOM 2698 O O . ASP A 1 342 ? 4.293 17.484 -7.734 1 97.75 342 ASP A O 1
ATOM 2702 N N . LEU A 1 343 ? 5.207 15.586 -8.297 1 98.31 343 LEU A N 1
ATOM 2703 C CA . LEU A 1 343 ? 6.395 16.188 -8.883 1 98.31 343 LEU A CA 1
ATOM 2704 C C . LEU A 1 343 ? 6.016 17.188 -9.969 1 98.31 343 LEU A C 1
ATOM 2706 O O . LEU A 1 343 ? 6.539 18.297 -9.992 1 98.31 343 LEU A O 1
ATOM 2710 N N . GLU A 1 344 ? 5.105 16.812 -10.844 1 98.06 344 GLU A N 1
ATOM 2711 C CA . GLU A 1 344 ? 4.699 17.672 -11.953 1 98.06 344 GLU A CA 1
ATOM 2712 C C . GLU A 1 344 ? 3.971 18.906 -11.461 1 98.06 344 GLU A C 1
ATOM 2714 O O . GLU A 1 344 ? 4.188 20.016 -11.977 1 98.06 344 GLU A O 1
ATOM 2719 N N . MET A 1 345 ? 3.072 18.734 -10.539 1 98.44 345 MET A N 1
ATOM 2720 C CA . MET A 1 345 ? 2.314 19.859 -9.992 1 98.44 345 MET A CA 1
ATOM 2721 C C . MET A 1 345 ? 3.232 20.844 -9.273 1 98.44 345 MET A C 1
ATOM 2723 O O . MET A 1 345 ? 3.039 22.047 -9.359 1 98.44 345 MET A O 1
ATOM 2727 N N . ILE A 1 346 ? 4.246 20.328 -8.555 1 98.81 346 ILE A N 1
ATOM 2728 C CA . ILE A 1 346 ? 5.219 21.188 -7.891 1 98.81 346 ILE A CA 1
ATOM 2729 C C . ILE A 1 346 ? 5.91 22.078 -8.922 1 98.81 346 ILE A C 1
ATOM 2731 O O . ILE A 1 346 ? 6.016 23.297 -8.727 1 98.81 346 ILE A O 1
ATOM 2735 N N . LYS A 1 347 ? 6.328 21.484 -10.031 1 98.75 347 LYS A N 1
ATOM 2736 C CA . LYS A 1 347 ? 6.98 22.234 -11.094 1 98.75 347 LYS A CA 1
ATOM 2737 C C . LYS A 1 347 ? 6.055 23.312 -11.641 1 98.75 347 LYS A C 1
ATOM 2739 O O . LYS A 1 347 ? 6.48 24.453 -11.844 1 98.75 347 LYS A O 1
ATOM 2744 N N . ARG A 1 348 ? 4.84 22.938 -11.82 1 98.75 348 ARG A N 1
ATOM 2745 C CA . ARG A 1 348 ? 3.871 23.875 -12.383 1 98.75 348 ARG A CA 1
ATOM 2746 C C . ARG A 1 348 ? 3.654 25.062 -11.453 1 98.75 348 ARG A C 1
ATOM 2748 O O . ARG A 1 348 ? 3.631 26.219 -11.898 1 98.75 348 ARG A O 1
ATOM 2755 N N . ILE A 1 349 ? 3.492 24.781 -10.18 1 98.75 349 ILE A N 1
ATOM 2756 C CA . ILE A 1 349 ? 3.242 25.828 -9.195 1 98.75 349 ILE A CA 1
ATOM 2757 C C . ILE A 1 349 ? 4.457 26.75 -9.094 1 98.75 349 ILE A C 1
ATOM 2759 O O . ILE A 1 349 ? 4.328 27.969 -9.172 1 98.75 349 ILE A O 1
ATOM 2763 N N . LEU A 1 350 ? 5.629 26.141 -8.969 1 98.81 350 LEU A N 1
ATOM 2764 C CA . LEU A 1 350 ? 6.84 26.922 -8.742 1 98.81 350 LEU A CA 1
ATOM 2765 C C . LEU A 1 350 ? 7.195 27.75 -9.977 1 98.81 350 LEU A C 1
ATOM 2767 O O . LEU A 1 350 ? 7.699 28.875 -9.852 1 98.81 350 LEU A O 1
ATOM 2771 N N . ASN A 1 351 ? 6.965 27.219 -11.164 1 98.81 351 ASN A N 1
ATOM 2772 C CA . ASN A 1 351 ? 7.184 27.984 -12.383 1 98.81 351 ASN A CA 1
ATOM 2773 C C . ASN A 1 351 ? 6.273 29.219 -12.445 1 98.81 351 ASN A C 1
ATOM 2775 O O . ASN A 1 351 ? 6.711 30.297 -12.836 1 98.81 351 ASN A O 1
ATOM 2779 N N . LYS A 1 352 ? 5.039 29 -12.117 1 98.62 352 LYS A N 1
ATOM 2780 C CA . LYS A 1 352 ? 4.105 30.125 -12.109 1 98.62 352 LYS A CA 1
ATOM 2781 C C . LYS A 1 352 ? 4.543 31.188 -11.109 1 98.62 352 LYS A C 1
ATOM 2783 O O . LYS A 1 352 ? 4.559 32.375 -11.438 1 98.62 352 LYS A O 1
ATOM 2788 N N . LEU A 1 353 ? 4.887 30.781 -9.945 1 98.62 353 LEU A N 1
ATOM 2789 C CA . LEU A 1 353 ? 5.312 31.734 -8.914 1 98.62 353 LEU A CA 1
ATOM 2790 C C . LEU A 1 353 ? 6.555 32.5 -9.352 1 98.62 353 LEU A C 1
ATOM 2792 O O . LEU A 1 353 ? 6.652 33.719 -9.148 1 98.62 353 LEU A O 1
ATOM 2796 N N . LYS A 1 354 ? 7.512 31.766 -9.922 1 98.69 354 LYS A N 1
ATOM 2797 C CA . LYS A 1 354 ? 8.727 32.406 -10.414 1 98.69 354 LYS A CA 1
ATOM 2798 C C . LYS A 1 354 ? 8.406 33.469 -11.477 1 98.69 354 LYS A C 1
ATOM 2800 O O . LYS A 1 354 ? 8.961 34.562 -11.453 1 98.69 354 LYS A O 1
ATOM 2805 N N . SER A 1 355 ? 7.516 33.125 -12.367 1 98.56 355 SER A N 1
ATOM 2806 C CA . SER A 1 355 ? 7.145 34.031 -13.445 1 98.56 355 SER A CA 1
ATOM 2807 C C . SER A 1 355 ? 6.488 35.312 -12.898 1 98.56 355 SER A C 1
ATOM 2809 O O . SER A 1 355 ? 6.535 36.344 -13.531 1 98.56 355 SER A O 1
ATOM 2811 N N . GLU A 1 356 ? 5.914 35.25 -11.75 1 98.56 356 GLU A N 1
ATOM 2812 C CA . GLU A 1 356 ? 5.242 36.375 -11.133 1 98.56 356 GLU A CA 1
ATOM 2813 C C . GLU A 1 356 ? 6.133 37.062 -10.086 1 98.56 356 GLU A C 1
ATOM 2815 O O . GLU A 1 356 ? 5.668 37.875 -9.312 1 98.56 356 GLU A O 1
ATOM 2820 N N . ARG A 1 357 ? 7.367 36.594 -10.008 1 98.56 357 ARG A N 1
ATOM 2821 C CA . ARG A 1 357 ? 8.422 37.156 -9.172 1 98.56 357 ARG A CA 1
ATOM 2822 C C . ARG A 1 357 ? 8.133 36.938 -7.691 1 98.56 357 ARG A C 1
ATOM 2824 O O . ARG A 1 357 ? 8.43 37.812 -6.863 1 98.56 357 ARG A O 1
ATOM 2831 N N . TRP A 1 358 ? 7.477 35.875 -7.375 1 98.88 358 TRP A N 1
ATOM 2832 C CA . TRP A 1 358 ? 7.328 35.406 -5.996 1 98.88 358 TRP A CA 1
ATOM 2833 C C . TRP A 1 358 ? 8.43 34.438 -5.633 1 98.88 358 TRP A C 1
ATOM 2835 O O . TRP A 1 358 ? 8.766 33.531 -6.422 1 98.88 358 TRP A O 1
ATOM 2845 N N . SER A 1 359 ? 9.055 34.625 -4.496 1 98.81 359 SER A N 1
ATOM 2846 C CA . SER A 1 359 ? 10.031 33.688 -3.996 1 98.81 359 SER A CA 1
ATOM 2847 C C . SER A 1 359 ? 9.367 32.344 -3.648 1 98.81 359 SER A C 1
ATOM 2849 O O . SER A 1 359 ? 8.273 32.312 -3.078 1 98.81 359 SER A O 1
ATOM 2851 N N . SER A 1 360 ? 10.039 31.219 -3.961 1 98.44 360 SER A N 1
ATOM 2852 C CA . SER A 1 360 ? 9.555 29.891 -3.594 1 98.44 360 SER A CA 1
ATOM 2853 C C . SER A 1 360 ? 9.617 29.688 -2.086 1 98.44 360 SER A C 1
ATOM 2855 O O . SER A 1 360 ? 9.008 28.75 -1.561 1 98.44 360 SER A O 1
ATOM 2857 N N . ASP A 1 361 ? 10.289 30.562 -1.379 1 98.25 361 ASP A N 1
ATOM 2858 C CA . ASP A 1 361 ? 10.406 30.469 0.073 1 98.25 361 ASP A CA 1
ATOM 2859 C C . ASP A 1 361 ? 9.062 30.719 0.748 1 98.25 361 ASP A C 1
ATOM 2861 O O . ASP A 1 361 ? 8.875 30.375 1.917 1 98.25 361 ASP A O 1
ATOM 2865 N N . ASN A 1 362 ? 8.078 31.281 0.023 1 98.56 362 ASN A N 1
ATOM 2866 C CA . ASN A 1 362 ? 6.766 31.609 0.559 1 98.56 362 ASN A CA 1
ATOM 2867 C C . ASN A 1 362 ? 5.902 30.359 0.727 1 98.56 362 ASN A C 1
ATOM 2869 O O . ASN A 1 362 ? 4.891 30.391 1.428 1 98.56 362 ASN A O 1
ATOM 2873 N N . LEU A 1 363 ? 6.355 29.266 0.116 1 98.31 363 LEU A N 1
ATOM 2874 C CA . LEU A 1 363 ? 5.43 28.156 -0.106 1 98.31 363 LEU A CA 1
ATOM 2875 C C . LEU A 1 363 ? 6.051 26.828 0.316 1 98.31 363 LEU A C 1
ATOM 2877 O O . LEU A 1 363 ? 7.219 26.562 0.016 1 98.31 363 LEU A O 1
ATOM 2881 N N . ALA A 1 364 ? 5.336 26.047 1.069 1 98.69 364 ALA A N 1
ATOM 2882 C CA . ALA A 1 364 ? 5.625 24.641 1.3 1 98.69 364 ALA A CA 1
ATOM 2883 C C . ALA A 1 364 ? 4.555 23.75 0.674 1 98.69 364 ALA A C 1
ATOM 2885 O O . ALA A 1 364 ? 3.49 24.234 0.279 1 98.69 364 ALA A O 1
ATOM 2886 N N . PHE A 1 365 ? 4.859 22.469 0.527 1 98.75 365 PHE A N 1
ATOM 2887 C CA . PHE A 1 365 ? 3.947 21.516 -0.094 1 98.75 365 PHE A CA 1
ATOM 2888 C C . PHE A 1 365 ? 3.623 20.375 0.861 1 98.75 365 PHE A C 1
ATOM 2890 O O . PHE A 1 365 ? 4.449 20.016 1.701 1 98.75 365 PHE A O 1
ATOM 2897 N N . GLY A 1 366 ? 2.438 19.891 0.876 1 98.25 366 GLY A N 1
ATOM 2898 C CA . GLY A 1 366 ? 2.035 18.609 1.417 1 98.25 366 GLY A CA 1
ATOM 2899 C C . GLY A 1 366 ? 1.607 17.625 0.348 1 98.25 366 GLY A C 1
ATOM 2900 O O . GLY A 1 366 ? 0.823 17.953 -0.54 1 98.25 366 GLY A O 1
ATOM 2901 N N . SER A 1 367 ? 2.189 16.484 0.393 1 98.25 367 SER A N 1
ATOM 2902 C CA . SER A 1 367 ? 1.849 15.469 -0.591 1 98.25 367 SER A CA 1
ATOM 2903 C C . SER A 1 367 ? 1.285 14.219 0.081 1 98.25 367 SER A C 1
ATOM 2905 O O . SER A 1 367 ? 1.831 13.742 1.078 1 98.25 367 SER A O 1
ATOM 2907 N N . GLY A 1 368 ? 0.199 13.695 -0.411 1 96.81 368 GLY A N 1
ATOM 2908 C CA . GLY A 1 368 ? -0.46 12.531 0.167 1 96.81 368 GLY A CA 1
ATOM 2909 C C . GLY A 1 368 ? -0.299 11.281 -0.668 1 96.81 368 GLY A C 1
ATOM 2910 O O . GLY A 1 368 ? 0.792 10.711 -0.738 1 96.81 368 GLY A O 1
ATOM 2911 N N . GLY A 1 369 ? -1.403 10.945 -1.407 1 95.25 369 GLY A N 1
ATOM 2912 C CA . GLY A 1 369 ? -1.415 9.742 -2.213 1 95.25 369 GLY A CA 1
ATOM 2913 C C . GLY A 1 369 ? -0.315 9.711 -3.258 1 95.25 369 GLY A C 1
ATOM 2914 O O . GLY A 1 369 ? 0.249 8.648 -3.543 1 95.25 369 GLY A O 1
ATOM 2915 N N . ALA A 1 370 ? 0.038 10.836 -3.797 1 96.88 370 ALA A N 1
ATOM 2916 C CA . ALA A 1 370 ? 1.065 10.883 -4.836 1 96.88 370 ALA A CA 1
ATOM 2917 C C . ALA A 1 370 ? 2.439 10.547 -4.266 1 96.88 370 ALA A C 1
ATOM 2919 O O . ALA A 1 370 ? 3.326 10.094 -4.992 1 96.88 370 ALA A O 1
ATOM 2920 N N . LEU A 1 371 ? 2.547 10.773 -2.99 1 98.31 371 LEU A N 1
ATOM 2921 C CA . LEU A 1 371 ? 3.822 10.5 -2.338 1 98.31 371 LEU A CA 1
ATOM 2922 C C . LEU A 1 371 ? 3.912 9.039 -1.914 1 98.31 371 LEU A C 1
ATOM 2924 O O . LEU A 1 371 ? 4.934 8.383 -2.133 1 98.31 371 LEU A O 1
ATOM 2928 N N . LEU A 1 372 ? 2.826 8.477 -1.343 1 98.38 372 LEU A N 1
ATOM 2929 C CA . LEU A 1 372 ? 2.965 7.184 -0.685 1 98.38 372 LEU A CA 1
ATOM 2930 C C . LEU A 1 372 ? 2.201 6.105 -1.443 1 98.38 372 LEU A C 1
ATOM 2932 O O . LEU A 1 372 ? 2.438 4.914 -1.24 1 98.38 372 LEU A O 1
ATOM 2936 N N . GLN A 1 373 ? 1.237 6.434 -2.332 1 97.94 373 GLN A N 1
ATOM 2937 C CA . GLN A 1 373 ? 0.339 5.371 -2.766 1 97.94 373 GLN A CA 1
ATOM 2938 C C . GLN A 1 373 ? 0.242 5.32 -4.289 1 97.94 373 GLN A C 1
ATOM 2940 O O . GLN A 1 373 ? 0.144 4.238 -4.875 1 97.94 373 GLN A O 1
ATOM 2945 N N . LYS A 1 374 ? 0.173 6.48 -5.016 1 97.06 374 LYS A N 1
ATOM 2946 C CA . LYS A 1 374 ? 0.054 6.504 -6.473 1 97.06 374 LYS A CA 1
ATOM 2947 C C . LYS A 1 374 ? 1.362 6.082 -7.137 1 97.06 374 LYS A C 1
ATOM 2949 O O . LYS A 1 374 ? 1.851 6.766 -8.039 1 97.06 374 LYS A O 1
ATOM 2954 N N . LEU A 1 375 ? 2.02 5.043 -6.508 1 97.69 375 LEU A N 1
ATOM 2955 C CA . LEU A 1 375 ? 3.219 4.352 -6.969 1 97.69 375 LEU A CA 1
ATOM 2956 C C . LEU A 1 375 ? 2.977 2.85 -7.07 1 97.69 375 LEU A C 1
ATOM 2958 O O . LEU A 1 375 ? 2.102 2.311 -6.387 1 97.69 375 LEU A O 1
ATOM 2962 N N . ASN A 1 376 ? 3.67 2.211 -7.91 1 97.31 376 ASN A N 1
ATOM 2963 C CA . ASN A 1 376 ? 3.664 0.753 -7.988 1 97.31 376 ASN A CA 1
ATOM 2964 C C . ASN A 1 376 ? 5.016 0.209 -8.438 1 97.31 376 ASN A C 1
ATOM 2966 O O . ASN A 1 376 ? 5.938 0.978 -8.719 1 97.31 376 ASN A O 1
ATOM 2970 N N . ARG A 1 377 ? 5.18 -1.045 -8.461 1 96.12 377 ARG A N 1
ATOM 2971 C CA . ARG A 1 377 ? 6.457 -1.69 -8.734 1 96.12 377 ARG A CA 1
ATOM 2972 C C . ARG A 1 377 ? 6.988 -1.289 -10.109 1 96.12 377 ARG A C 1
ATOM 2974 O O . ARG A 1 377 ? 8.203 -1.201 -10.305 1 96.12 377 ARG A O 1
ATOM 2981 N N . ASP A 1 378 ? 6.113 -0.949 -11.047 1 94.94 378 ASP A N 1
ATOM 2982 C CA . ASP A 1 378 ? 6.5 -0.588 -12.406 1 94.94 378 ASP A CA 1
ATOM 2983 C C . ASP A 1 378 ? 6.977 0.86 -12.477 1 94.94 378 ASP A C 1
ATOM 2985 O O . ASP A 1 378 ? 7.57 1.277 -13.469 1 94.94 378 ASP A O 1
ATOM 2989 N N . THR A 1 379 ? 6.719 1.633 -11.391 1 97.62 379 THR A N 1
ATOM 2990 C CA . THR A 1 379 ? 7.211 3.006 -11.359 1 97.62 379 THR A CA 1
ATOM 2991 C C . THR A 1 379 ? 8.719 3.043 -11.586 1 97.62 379 THR A C 1
ATOM 2993 O O . THR A 1 379 ? 9.227 3.934 -12.273 1 97.62 379 THR A O 1
ATOM 2996 N N . LEU A 1 380 ? 9.445 2.035 -10.969 1 97.69 380 LEU A N 1
ATOM 2997 C CA . LEU A 1 380 ? 10.883 1.921 -11.188 1 97.69 380 LEU A CA 1
ATOM 2998 C C . LEU A 1 380 ? 11.227 0.581 -11.828 1 97.69 380 LEU A C 1
ATOM 3000 O O . LEU A 1 380 ? 12.391 0.166 -11.82 1 97.69 380 LEU A O 1
ATOM 3004 N N . LYS A 1 381 ? 10.195 -0.128 -12.289 1 96 381 LYS A N 1
ATOM 3005 C CA . LYS A 1 381 ? 10.359 -1.415 -12.953 1 96 381 LYS A CA 1
ATOM 3006 C C . LYS A 1 381 ? 11.336 -2.309 -12.195 1 96 381 LYS A C 1
ATOM 3008 O O . LYS A 1 381 ? 12.297 -2.824 -12.773 1 96 381 LYS A O 1
ATOM 3013 N N . CYS A 1 382 ? 11.117 -2.453 -10.938 1 96.62 382 CYS A N 1
ATOM 3014 C CA . CYS A 1 382 ? 11.969 -3.256 -10.07 1 96.62 382 CYS A CA 1
ATOM 3015 C C . CYS A 1 382 ? 11.82 -4.742 -10.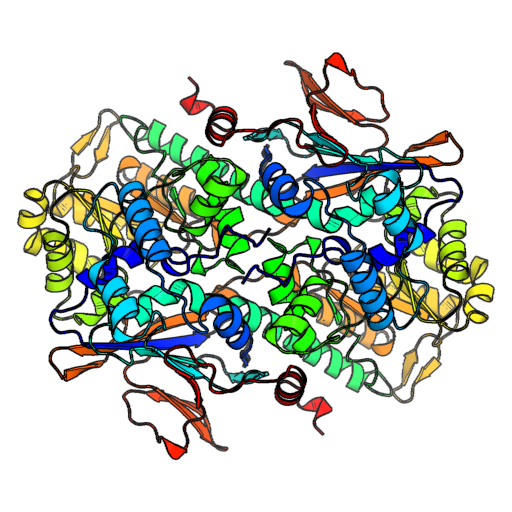375 1 96.62 382 CYS A C 1
ATOM 3017 O O . CYS A 1 382 ? 10.719 -5.207 -10.672 1 96.62 382 CYS A O 1
ATOM 3019 N N . ALA A 1 383 ? 12.945 -5.457 -10.297 1 94.25 383 ALA A N 1
ATOM 3020 C CA . ALA A 1 383 ? 12.93 -6.891 -10.586 1 94.25 383 ALA A CA 1
ATOM 3021 C C . ALA A 1 383 ? 13.914 -7.637 -9.695 1 94.25 383 ALA A C 1
ATOM 3023 O O . ALA A 1 383 ? 14.984 -7.117 -9.367 1 94.25 383 ALA A O 1
ATOM 3024 N N . TYR A 1 384 ? 13.578 -8.766 -9.25 1 96.81 384 TYR A N 1
ATOM 3025 C CA . TYR A 1 384 ? 14.391 -9.781 -8.586 1 96.81 384 TYR A CA 1
ATOM 3026 C C . TYR A 1 384 ? 14.562 -11.008 -9.477 1 96.81 384 TYR A C 1
ATOM 3028 O O . TYR A 1 384 ? 13.586 -11.656 -9.844 1 96.81 384 TYR A O 1
ATOM 3036 N N . LYS A 1 385 ? 15.828 -11.336 -9.867 1 95.19 385 LYS A N 1
ATOM 3037 C CA . LYS A 1 385 ? 16.062 -12.383 -10.867 1 95.19 385 LYS A CA 1
ATOM 3038 C C . LYS A 1 385 ? 17.188 -13.312 -10.438 1 95.19 385 LYS A C 1
ATOM 3040 O O . LYS A 1 385 ? 18.172 -12.875 -9.852 1 95.19 385 LYS A O 1
ATOM 3045 N N . CYS A 1 386 ? 16.984 -14.523 -10.766 1 96.31 386 CYS A N 1
ATOM 3046 C CA . CYS A 1 386 ? 18.094 -15.477 -10.664 1 96.31 386 CYS A CA 1
ATOM 3047 C C . CYS A 1 386 ? 19.062 -15.312 -11.828 1 96.31 386 CYS A C 1
ATOM 3049 O O . CYS A 1 386 ? 18.656 -15.273 -12.984 1 96.31 386 CYS A O 1
ATOM 3051 N N . SER A 1 387 ? 20.391 -15.164 -11.5 1 96.38 387 SER A N 1
ATOM 3052 C CA . SER A 1 387 ? 21.328 -14.906 -12.586 1 96.38 387 SER A CA 1
ATOM 3053 C C . SER A 1 387 ? 22.359 -16.016 -12.695 1 96.38 387 SER A C 1
ATOM 3055 O O . SER A 1 387 ? 23.062 -16.125 -13.703 1 96.38 387 SER A O 1
ATOM 3057 N N . MET A 1 388 ? 22.438 -16.844 -11.719 1 97.12 388 MET A N 1
ATOM 3058 C CA . MET A 1 388 ? 23.406 -17.922 -11.75 1 97.12 388 MET A CA 1
ATOM 3059 C C . MET A 1 388 ? 22.969 -19.078 -10.852 1 97.12 388 MET A C 1
ATOM 3061 O O . MET A 1 388 ? 22.422 -18.844 -9.766 1 97.12 388 MET A O 1
ATOM 3065 N N . VAL A 1 389 ? 23.219 -20.312 -11.281 1 97.69 389 VAL A N 1
ATOM 3066 C CA . VAL A 1 389 ? 23 -21.5 -10.453 1 97.69 389 VAL A CA 1
ATOM 3067 C C . VAL A 1 389 ? 24.219 -22.422 -10.547 1 97.69 389 VAL A C 1
ATOM 3069 O O . VAL A 1 389 ? 25 -22.328 -11.492 1 97.69 389 VAL A O 1
ATOM 3072 N N . THR A 1 390 ? 24.484 -23.109 -9.523 1 98.19 390 THR A N 1
ATOM 3073 C CA . THR A 1 390 ? 25.438 -24.219 -9.586 1 98.19 390 THR A CA 1
ATOM 3074 C C . THR A 1 390 ? 24.703 -25.547 -9.617 1 98.19 390 THR A C 1
ATOM 3076 O O . THR A 1 390 ? 23.953 -25.891 -8.695 1 98.19 390 THR A O 1
ATOM 3079 N N . VAL A 1 391 ? 24.859 -26.266 -10.688 1 97.06 391 VAL A N 1
ATOM 3080 C CA . VAL A 1 391 ? 24.266 -27.594 -10.883 1 97.06 391 VAL A CA 1
ATOM 3081 C C . VAL A 1 391 ? 25.375 -28.609 -11.148 1 97.06 391 VAL A C 1
ATOM 3083 O O . VAL A 1 391 ? 26.203 -28.422 -12.055 1 97.06 391 VAL A O 1
ATOM 3086 N N . ASP A 1 392 ? 25.469 -29.656 -10.375 1 96.44 392 ASP A N 1
ATOM 3087 C CA . ASP A 1 392 ? 26.484 -30.688 -10.523 1 96.44 392 ASP A CA 1
ATOM 3088 C C . ASP A 1 392 ? 27.891 -30.062 -10.555 1 96.44 392 ASP A C 1
ATOM 3090 O O . ASP A 1 392 ? 28.672 -30.328 -11.469 1 96.44 392 ASP A O 1
ATOM 3094 N N . SER A 1 393 ? 28.047 -29.109 -9.703 1 95.69 393 SER A N 1
ATOM 3095 C CA . SER A 1 393 ? 29.328 -28.453 -9.43 1 95.69 393 SER A CA 1
ATOM 3096 C C . SER A 1 393 ? 29.75 -27.562 -10.594 1 95.69 393 SER A C 1
ATOM 3098 O O . SER A 1 393 ? 30.922 -27.203 -10.719 1 95.69 393 SER A O 1
ATOM 3100 N N . LYS A 1 394 ? 28.859 -27.297 -11.422 1 95.94 394 LYS A N 1
ATOM 3101 C CA . LYS A 1 394 ? 29.125 -26.406 -12.539 1 95.94 394 LYS A CA 1
ATOM 3102 C C . LYS A 1 394 ? 28.297 -25.125 -12.438 1 95.94 394 LYS A C 1
ATOM 3104 O O . LYS A 1 394 ? 27.078 -25.188 -12.258 1 95.94 394 LYS A O 1
ATOM 3109 N N . GLU A 1 395 ? 28.969 -24.047 -12.562 1 95 395 GLU A N 1
ATOM 3110 C CA . GLU A 1 395 ? 28.281 -22.766 -12.578 1 95 395 GLU A CA 1
ATOM 3111 C C . GLU A 1 395 ? 27.641 -22.484 -13.938 1 95 395 GLU A C 1
ATOM 3113 O O . GLU A 1 395 ? 28.297 -22.609 -14.969 1 95 395 GLU A O 1
ATOM 3118 N N . ILE A 1 396 ? 26.406 -22.188 -13.891 1 94.62 396 ILE A N 1
ATOM 3119 C CA . ILE A 1 396 ? 25.641 -21.938 -15.109 1 94.62 396 ILE A CA 1
ATOM 3120 C C . ILE A 1 396 ? 25.031 -20.547 -15.062 1 94.62 396 ILE A C 1
ATOM 3122 O O . ILE A 1 396 ? 24.344 -20.188 -14.094 1 94.62 396 ILE A O 1
ATOM 3126 N N . ASN A 1 397 ? 25.281 -19.766 -16.125 1 92.31 397 ASN A N 1
ATOM 3127 C CA . ASN A 1 397 ? 24.594 -18.484 -16.266 1 92.31 397 ASN A CA 1
ATOM 3128 C C . ASN A 1 397 ? 23.125 -18.688 -16.609 1 92.31 397 ASN A C 1
ATOM 3130 O O . ASN A 1 397 ? 22.781 -19.516 -17.453 1 92.31 397 ASN A O 1
ATOM 3134 N N . VAL A 1 398 ? 22.312 -18.047 -15.867 1 89.81 398 VAL A N 1
ATOM 3135 C CA . VAL A 1 398 ? 20.875 -18.094 -16.062 1 89.81 398 VAL A CA 1
ATOM 3136 C C . VAL A 1 398 ? 20.359 -16.719 -16.5 1 89.81 398 VAL A C 1
ATOM 3138 O O . VAL A 1 398 ? 20.75 -15.703 -15.914 1 89.81 398 VAL A O 1
ATOM 3141 N N . PHE A 1 399 ? 19.578 -16.656 -17.562 1 84.19 399 PHE A N 1
ATOM 3142 C CA . PHE A 1 399 ? 19.016 -15.383 -18.016 1 84.19 399 PHE A CA 1
ATOM 3143 C C . PHE A 1 399 ? 17.781 -15.609 -18.875 1 84.19 399 PHE A C 1
ATOM 3145 O O . PHE A 1 399 ? 17.609 -16.688 -19.453 1 84.19 399 PHE A O 1
ATOM 3152 N N . LYS A 1 400 ? 16.875 -14.672 -18.781 1 81.88 400 LYS A N 1
ATOM 3153 C CA . LYS A 1 400 ? 15.68 -14.68 -19.625 1 81.88 400 LYS A CA 1
ATOM 3154 C C . LYS A 1 400 ? 15.93 -13.922 -20.938 1 81.88 400 LYS A C 1
ATOM 3156 O O . LYS A 1 400 ? 16.609 -12.891 -20.938 1 81.88 400 LYS A O 1
ATOM 3161 N N . GLN A 1 401 ? 15.484 -14.523 -22.031 1 77.62 401 GLN A N 1
ATOM 3162 C CA . GLN A 1 401 ? 15.531 -13.852 -23.312 1 77.62 401 GLN A CA 1
ATOM 3163 C C . GLN A 1 401 ? 14.266 -14.109 -24.125 1 77.62 401 GLN A C 1
ATOM 3165 O O . GLN A 1 401 ? 14.297 -14.812 -25.141 1 77.62 401 GLN A O 1
ATOM 3170 N N . PRO A 1 402 ? 13.188 -13.383 -23.688 1 74.19 402 PRO A N 1
ATOM 3171 C CA . PRO A 1 402 ? 11.938 -13.633 -24.422 1 74.19 402 PRO A CA 1
ATOM 3172 C C . PRO A 1 402 ? 11.977 -13.117 -25.859 1 74.19 402 PRO A C 1
ATOM 3174 O O . PRO A 1 402 ? 12.57 -12.07 -26.125 1 74.19 402 PRO A O 1
ATOM 3177 N N . ILE A 1 403 ? 11.438 -13.805 -26.719 1 74.81 403 ILE A N 1
ATOM 3178 C CA . ILE A 1 403 ? 11.469 -13.422 -28.141 1 74.81 403 ILE A CA 1
ATOM 3179 C C . ILE A 1 403 ? 10.578 -12.203 -28.359 1 74.81 403 ILE A C 1
ATOM 3181 O O . ILE A 1 403 ? 10.883 -11.344 -29.188 1 74.81 403 ILE A O 1
ATOM 3185 N N . ASP A 1 404 ? 9.586 -12.062 -27.578 1 69.88 404 ASP A N 1
ATOM 3186 C CA . ASP A 1 404 ? 8.57 -11.031 -27.812 1 69.88 404 ASP A CA 1
ATOM 3187 C C . ASP A 1 404 ? 8.852 -9.781 -27 1 69.88 404 ASP A C 1
ATOM 3189 O O . ASP A 1 404 ? 8.211 -8.75 -27.188 1 69.88 404 ASP A O 1
ATOM 3193 N N . ASP A 1 405 ? 9.836 -9.875 -26.047 1 70.38 405 ASP A N 1
ATOM 3194 C CA . ASP A 1 405 ? 10.117 -8.711 -25.219 1 70.38 405 ASP A CA 1
ATOM 3195 C C . ASP A 1 405 ? 11.602 -8.641 -24.859 1 70.38 405 ASP A C 1
ATOM 3197 O O . ASP A 1 405 ? 11.977 -8.82 -23.703 1 70.38 405 ASP A O 1
ATOM 3201 N N . PRO A 1 406 ? 12.414 -8.188 -25.844 1 66.06 406 PRO A N 1
ATOM 3202 C CA . PRO A 1 406 ? 13.867 -8.18 -25.625 1 66.06 406 PRO A CA 1
ATOM 3203 C C . PRO A 1 406 ? 14.289 -7.219 -24.516 1 66.06 406 PRO A C 1
ATOM 3205 O O . PRO A 1 406 ? 15.359 -7.379 -23.938 1 66.06 406 PRO A O 1
ATOM 3208 N N . GLY A 1 407 ? 13.398 -6.25 -24.281 1 64.06 407 GLY A N 1
ATOM 3209 C CA . GLY A 1 407 ? 13.703 -5.281 -23.25 1 64.06 407 GLY A CA 1
ATOM 3210 C C . GLY A 1 407 ? 13.703 -5.879 -21.859 1 64.06 407 GLY A C 1
ATOM 3211 O O . GLY A 1 407 ? 14.219 -5.273 -20.906 1 64.06 407 GLY A O 1
ATOM 3212 N N . LYS A 1 408 ? 13.336 -7.105 -21.75 1 68.06 408 LYS A N 1
ATOM 3213 C CA . LYS A 1 408 ? 13.242 -7.742 -20.438 1 68.06 408 LYS A CA 1
ATOM 3214 C C . LYS A 1 408 ? 14.391 -8.727 -20.219 1 68.06 408 LYS A C 1
ATOM 3216 O O . LYS A 1 408 ? 14.297 -9.641 -19.406 1 68.06 408 LYS A O 1
ATOM 3221 N N . LYS A 1 409 ? 15.461 -8.406 -20.922 1 80.38 409 LYS A N 1
ATOM 3222 C CA . LYS A 1 409 ? 16.641 -9.234 -20.703 1 80.38 409 LYS A CA 1
ATOM 3223 C C . LYS A 1 409 ? 17.219 -9.039 -19.312 1 80.38 409 LYS A C 1
ATOM 3225 O O . LYS A 1 409 ? 17.25 -7.918 -18.797 1 80.38 409 LYS A O 1
ATOM 3230 N N . SER A 1 410 ? 17.641 -10.156 -18.672 1 88.56 410 SER A N 1
ATOM 3231 C CA . SER A 1 410 ? 18.172 -10.109 -17.312 1 88.56 410 SER A CA 1
ATOM 3232 C C . SER A 1 410 ? 19.688 -10.25 -17.312 1 88.56 410 SER A C 1
ATOM 3234 O O . SER A 1 410 ? 20.281 -10.711 -18.297 1 88.56 410 SER A O 1
ATOM 3236 N N . LYS A 1 411 ? 20.328 -9.797 -16.312 1 92.88 411 LYS A N 1
ATOM 3237 C CA . LYS A 1 411 ? 21.781 -9.922 -16.125 1 92.88 411 LYS A CA 1
ATOM 3238 C C . LYS A 1 411 ? 22.172 -11.367 -15.82 1 92.88 411 LYS A C 1
ATOM 3240 O O . LYS A 1 411 ? 21.359 -12.125 -15.273 1 92.88 411 LYS A O 1
ATOM 3245 N N . LYS A 1 412 ? 23.391 -11.695 -16.172 1 93.56 412 LYS A N 1
ATOM 3246 C CA . LYS A 1 412 ? 23.781 -13.102 -16.047 1 93.56 412 LYS A CA 1
ATOM 3247 C C . LYS A 1 412 ? 25.047 -13.242 -15.203 1 93.56 412 LYS A C 1
ATOM 3249 O O . LYS A 1 412 ? 25.922 -12.375 -15.219 1 93.56 412 LYS A O 1
ATOM 3254 N N . GLY A 1 413 ? 25.094 -14.352 -14.422 1 95.69 413 GLY A N 1
ATOM 3255 C CA . GLY A 1 413 ? 26.281 -14.719 -13.664 1 95.69 413 GLY A CA 1
ATOM 3256 C C . GLY A 1 413 ? 26.422 -13.961 -12.359 1 95.69 413 GLY A C 1
ATOM 3257 O O . GLY A 1 413 ? 25.438 -13.398 -11.859 1 95.69 413 GLY A O 1
ATOM 3258 N N . LEU A 1 414 ? 27.594 -14.102 -11.773 1 97 414 LEU A N 1
ATOM 3259 C CA . LEU A 1 414 ? 27.906 -13.336 -10.57 1 97 414 LEU A CA 1
ATOM 3260 C C . LEU A 1 414 ? 28.078 -11.859 -10.906 1 97 414 LEU A C 1
ATOM 3262 O O . LEU A 1 414 ? 28.672 -11.516 -11.938 1 97 414 LEU A O 1
ATOM 3266 N N . LEU A 1 415 ? 27.562 -11.047 -10 1 97.94 415 LEU A N 1
ATOM 3267 C CA . LEU A 1 415 ? 27.562 -9.625 -10.312 1 97.94 415 LEU A CA 1
ATOM 3268 C C . LEU A 1 415 ? 28.422 -8.844 -9.32 1 97.94 415 LEU A C 1
ATOM 3270 O O . LEU A 1 415 ? 28.469 -9.195 -8.141 1 97.94 415 LEU A O 1
ATOM 3274 N N . THR A 1 416 ? 29.094 -7.844 -9.805 1 98 416 THR A N 1
ATOM 3275 C CA . THR A 1 416 ? 29.688 -6.789 -8.992 1 98 416 THR A CA 1
ATOM 3276 C C . THR A 1 416 ? 29.203 -5.418 -9.453 1 98 416 THR A C 1
ATOM 3278 O O . THR A 1 416 ? 28.734 -5.262 -10.586 1 98 416 THR A O 1
ATOM 3281 N N . LEU A 1 417 ? 29.109 -4.516 -8.578 1 98.56 417 LEU A N 1
ATOM 3282 C CA . LEU A 1 417 ? 28.875 -3.107 -8.883 1 98.56 417 LEU A CA 1
ATOM 3283 C C . LEU A 1 417 ? 30.156 -2.293 -8.695 1 98.56 417 LEU A C 1
ATOM 3285 O O . LEU A 1 417 ? 30.734 -2.291 -7.613 1 98.56 417 LEU A O 1
ATOM 3289 N N . GLU A 1 418 ? 30.578 -1.618 -9.711 1 98.06 418 GLU A N 1
ATOM 3290 C CA . GLU A 1 418 ? 31.828 -0.862 -9.695 1 98.06 418 GLU A CA 1
ATOM 3291 C C . GLU A 1 418 ? 31.594 0.59 -10.109 1 98.06 418 GLU A C 1
ATOM 3293 O O . GLU A 1 418 ? 30.594 0.909 -10.75 1 98.06 418 GLU A O 1
ATOM 3298 N N . TYR A 1 419 ? 32.438 1.452 -9.617 1 96.94 419 TYR A N 1
ATOM 3299 C CA . TYR A 1 419 ? 32.375 2.865 -9.969 1 96.94 419 TYR A CA 1
ATOM 3300 C C . TYR A 1 419 ? 33.688 3.336 -10.562 1 96.94 419 TYR A C 1
ATOM 3302 O O . TYR A 1 419 ? 34.75 2.955 -10.078 1 96.94 419 TYR A O 1
ATOM 3310 N N . SER A 1 420 ? 33.656 4.09 -11.656 1 94.06 420 SER A N 1
ATOM 3311 C CA . SER A 1 420 ? 34.781 4.824 -12.195 1 94.06 420 SER A CA 1
ATOM 3312 C C . SER A 1 420 ? 34.375 6.238 -12.609 1 94.06 420 SER A C 1
ATOM 3314 O O . SER A 1 420 ? 33.219 6.48 -12.969 1 94.06 420 SER A O 1
ATOM 3316 N N . SER A 1 421 ? 35.344 7.109 -12.508 1 91.44 421 SER A N 1
ATOM 3317 C CA . SER A 1 421 ? 35.094 8.492 -12.891 1 91.44 421 SER A CA 1
ATOM 3318 C C . SER A 1 421 ? 34.656 8.586 -14.352 1 91.44 421 SER A C 1
ATOM 3320 O O . SER A 1 421 ? 33.906 9.492 -14.727 1 91.44 421 SER A O 1
ATOM 3322 N N . ARG A 1 422 ? 35.188 7.707 -15.078 1 89.06 422 ARG A N 1
ATOM 3323 C CA . ARG A 1 422 ? 34.906 7.742 -16.516 1 89.06 422 ARG A CA 1
ATOM 3324 C C . ARG A 1 422 ? 33.562 7.164 -16.844 1 89.06 422 ARG A C 1
ATOM 3326 O O . ARG A 1 422 ? 32.812 7.734 -17.641 1 89.06 422 ARG A O 1
ATOM 3333 N N . ASP A 1 423 ? 33.031 6.145 -16.188 1 90.75 423 ASP A N 1
ATOM 3334 C CA . ASP A 1 423 ? 31.875 5.375 -16.609 1 90.75 423 ASP A CA 1
ATOM 3335 C C . ASP A 1 423 ? 30.75 5.492 -15.586 1 90.75 423 ASP A C 1
ATOM 3337 O O . ASP A 1 423 ? 29.609 5.121 -15.875 1 90.75 423 ASP A O 1
ATOM 3341 N N . GLY A 1 424 ? 31.047 6.086 -14.492 1 95.56 424 GLY A N 1
ATOM 3342 C CA . GLY A 1 424 ? 30.062 6.07 -13.422 1 95.56 424 GLY A CA 1
ATOM 3343 C C . GLY A 1 424 ? 29.828 4.688 -12.844 1 95.56 424 GLY A C 1
ATOM 3344 O O . GLY A 1 424 ? 30.75 3.875 -12.773 1 95.56 424 GLY A O 1
ATOM 3345 N N . TYR A 1 425 ? 28.656 4.445 -12.336 1 97.56 425 TYR A N 1
ATOM 3346 C CA . TYR A 1 425 ? 28.297 3.133 -11.82 1 97.56 425 TYR A CA 1
ATOM 3347 C C . TYR A 1 425 ? 28.078 2.139 -12.953 1 97.56 425 TYR A C 1
ATOM 3349 O O . TYR A 1 425 ? 27.438 2.461 -13.953 1 97.56 425 TYR A O 1
ATOM 3357 N N . LYS A 1 426 ? 28.609 0.98 -12.75 1 96.94 426 LYS A N 1
ATOM 3358 C CA . LYS A 1 426 ? 28.438 -0.068 -13.75 1 96.94 426 LYS A CA 1
ATOM 3359 C C . LYS A 1 426 ? 28.359 -1.445 -13.102 1 96.94 426 LYS A C 1
ATOM 3361 O O . LYS A 1 426 ? 29.234 -1.8 -12.297 1 96.94 426 LYS A O 1
ATOM 3366 N N . THR A 1 427 ? 27.344 -2.172 -13.406 1 97.62 427 THR A N 1
ATOM 3367 C CA . THR A 1 427 ? 27.281 -3.57 -13 1 97.62 427 THR A CA 1
ATOM 3368 C C . THR A 1 427 ? 28.109 -4.445 -13.945 1 97.62 427 THR A C 1
ATOM 3370 O O . THR A 1 427 ? 27.906 -4.418 -15.156 1 97.62 427 THR A O 1
ATOM 3373 N N . VAL A 1 428 ? 29.031 -5.199 -13.383 1 97.75 428 VAL A N 1
ATOM 3374 C CA . VAL A 1 428 ? 29.828 -6.152 -14.148 1 97.75 428 VAL A CA 1
ATOM 3375 C C . VAL A 1 428 ? 29.281 -7.559 -13.961 1 97.75 428 VAL A C 1
ATOM 3377 O O . VAL A 1 428 ? 29.016 -7.988 -12.836 1 97.75 428 VAL A O 1
ATOM 3380 N N . GLU A 1 429 ? 29.078 -8.266 -15.102 1 96.69 429 GLU A N 1
ATOM 3381 C CA . GLU A 1 429 ? 28.391 -9.555 -15.086 1 96.69 429 GLU A CA 1
ATOM 3382 C C . GLU A 1 429 ? 29.359 -10.711 -15.25 1 96.69 429 GLU A C 1
ATOM 3384 O O . GLU A 1 429 ? 30.562 -10.492 -15.461 1 96.69 429 GLU A O 1
ATOM 3389 N N . GLU A 1 430 ? 28.922 -11.922 -15.047 1 96.31 430 GLU A N 1
ATOM 3390 C CA . GLU A 1 430 ? 29.547 -13.195 -15.375 1 96.31 430 GLU A CA 1
ATOM 3391 C C . GLU A 1 430 ? 30.828 -13.391 -14.578 1 96.31 430 GLU A C 1
ATOM 3393 O O . GLU A 1 430 ? 31.797 -13.969 -15.086 1 96.31 430 GLU A O 1
ATOM 3398 N N . GLY A 1 431 ? 30.859 -12.742 -13.453 1 94.25 431 GLY A N 1
ATOM 3399 C CA . GLY A 1 431 ? 31.984 -12.953 -12.57 1 94.25 431 GLY A CA 1
ATOM 3400 C C . GLY A 1 431 ? 33.25 -12.266 -13.055 1 94.25 431 GLY A C 1
ATOM 3401 O O . GLY A 1 431 ? 34.344 -12.586 -12.586 1 94.25 431 GLY A O 1
ATOM 3402 N N . ARG A 1 432 ? 33.125 -11.336 -13.883 1 94.75 432 ARG A N 1
ATOM 3403 C CA . ARG A 1 432 ? 34.281 -10.68 -14.492 1 94.75 432 ARG A CA 1
ATOM 3404 C C . ARG A 1 432 ? 34.688 -9.445 -13.703 1 94.75 432 ARG A C 1
ATOM 3406 O O . ARG A 1 432 ? 35.656 -8.781 -14.047 1 94.75 432 ARG A O 1
ATOM 3413 N N . GLY A 1 433 ? 33.938 -9.188 -12.688 1 94 433 GLY A N 1
ATOM 3414 C CA . GLY A 1 433 ? 34.219 -7.977 -11.922 1 94 433 GLY A CA 1
ATOM 3415 C C . GLY A 1 433 ? 35.375 -8.117 -10.977 1 94 433 GLY A C 1
ATOM 3416 O O . GLY A 1 433 ? 35.938 -9.211 -10.805 1 94 433 GLY A O 1
ATOM 3417 N N . ASN A 1 434 ? 35.812 -6.973 -10.492 1 95.06 434 ASN A N 1
ATOM 3418 C CA . ASN A 1 434 ? 36.875 -6.879 -9.523 1 95.06 434 ASN A CA 1
ATOM 3419 C C . ASN A 1 434 ? 36.344 -6.824 -8.094 1 95.06 434 ASN A C 1
ATOM 3421 O O . ASN A 1 434 ? 35.75 -5.836 -7.695 1 95.06 434 ASN A O 1
ATOM 3425 N N . ALA A 1 435 ? 36.688 -7.82 -7.352 1 93.31 435 ALA A N 1
ATOM 3426 C CA . ALA A 1 435 ? 36.188 -7.945 -5.988 1 93.31 435 ALA A CA 1
ATOM 3427 C C . ALA A 1 435 ? 36.594 -6.746 -5.137 1 93.31 435 ALA A C 1
ATOM 3429 O O . ALA A 1 435 ? 35.844 -6.324 -4.254 1 93.31 435 ALA A O 1
ATOM 3430 N N . THR A 1 436 ? 37.719 -6.191 -5.379 1 94.81 436 THR A N 1
ATOM 3431 C CA . THR A 1 436 ? 38.219 -5.09 -4.578 1 94.81 436 THR A CA 1
ATOM 3432 C C . THR A 1 436 ? 37.5 -3.789 -4.918 1 94.81 436 THR A C 1
ATOM 3434 O O . THR A 1 436 ? 37.531 -2.832 -4.141 1 94.81 436 THR A O 1
ATOM 3437 N N . LYS A 1 437 ? 36.875 -3.795 -6.016 1 95.69 437 LYS A N 1
ATOM 3438 C CA . LYS A 1 437 ? 36.188 -2.588 -6.457 1 95.69 437 LYS A CA 1
ATOM 3439 C C . LYS A 1 437 ? 34.688 -2.709 -6.25 1 95.69 437 LYS A C 1
ATOM 3441 O O . LYS A 1 437 ? 33.938 -1.779 -6.551 1 95.69 437 LYS A O 1
ATOM 3446 N N . ASP A 1 438 ? 34.281 -3.854 -5.773 1 97.94 438 ASP A N 1
ATOM 3447 C CA . ASP A 1 438 ? 32.875 -4.121 -5.629 1 97.94 438 ASP A CA 1
ATOM 3448 C C . ASP A 1 438 ? 32.25 -3.229 -4.555 1 97.94 438 ASP A C 1
ATOM 3450 O O . ASP A 1 438 ? 32.688 -3.24 -3.402 1 97.94 438 ASP A O 1
ATOM 3454 N N . LEU A 1 439 ? 31.234 -2.506 -4.98 1 98.31 439 LEU A N 1
ATOM 3455 C CA . LEU A 1 439 ? 30.547 -1.592 -4.066 1 98.31 439 LEU A CA 1
ATOM 3456 C C . LEU A 1 439 ? 29.469 -2.318 -3.279 1 98.31 439 LEU A C 1
ATOM 3458 O O . LEU A 1 439 ? 28.922 -1.771 -2.318 1 98.31 439 LEU A O 1
ATOM 3462 N N . LEU A 1 440 ? 29.141 -3.557 -3.705 1 98.69 440 LEU A N 1
ATOM 3463 C CA . LEU A 1 440 ? 28.234 -4.383 -2.906 1 98.69 440 LEU A CA 1
ATOM 3464 C C . LEU A 1 440 ? 28.953 -4.938 -1.682 1 98.69 440 LEU A C 1
ATOM 3466 O O . LEU A 1 440 ? 29.938 -5.672 -1.812 1 98.69 440 LEU A O 1
ATOM 3470 N N . ILE A 1 441 ? 28.469 -4.645 -0.564 1 98.25 441 ILE A N 1
ATOM 3471 C CA . ILE A 1 441 ? 29.109 -5.129 0.652 1 98.25 441 ILE A CA 1
ATOM 3472 C C . ILE A 1 441 ? 28.172 -6.098 1.377 1 98.25 441 ILE A C 1
ATOM 3474 O O . ILE A 1 441 ? 26.953 -5.945 1.339 1 98.25 441 ILE A O 1
ATOM 3478 N N . PRO A 1 442 ? 28.75 -7.164 2.049 1 98.62 442 PRO A N 1
ATOM 3479 C CA . PRO A 1 442 ? 27.891 -8.055 2.836 1 98.62 442 PRO A CA 1
ATOM 3480 C C . PRO A 1 442 ? 27.141 -7.324 3.945 1 98.62 442 PRO A C 1
ATOM 3482 O O . PRO A 1 442 ? 27.75 -6.645 4.77 1 98.62 442 PRO A O 1
ATOM 3485 N N . VAL A 1 443 ? 25.844 -7.438 3.961 1 98.88 443 VAL A N 1
ATOM 3486 C CA . VAL A 1 443 ? 25.047 -6.734 4.973 1 98.88 443 VAL A CA 1
ATOM 3487 C C . VAL A 1 443 ? 24.328 -7.746 5.859 1 98.88 443 VAL A C 1
ATOM 3489 O O . VAL A 1 443 ? 23.891 -7.41 6.965 1 98.88 443 VAL A O 1
ATOM 3492 N N . PHE A 1 444 ? 24.141 -8.953 5.484 1 98.88 444 PHE A N 1
ATOM 3493 C CA . PHE A 1 444 ? 23.484 -10.023 6.223 1 98.88 444 PHE A CA 1
ATOM 3494 C C . PHE A 1 444 ? 24.094 -11.375 5.879 1 98.88 444 PHE A C 1
ATOM 3496 O O . PHE A 1 444 ? 24.406 -11.641 4.715 1 98.88 444 PHE A O 1
ATOM 3503 N N . GLU A 1 445 ? 24.281 -12.203 6.84 1 98.88 445 GLU A N 1
ATOM 3504 C CA . GLU A 1 445 ? 24.781 -13.555 6.605 1 98.88 445 GLU A CA 1
ATOM 3505 C C . GLU A 1 445 ? 24.328 -14.508 7.719 1 98.88 445 GLU A C 1
ATOM 3507 O O . GLU A 1 445 ? 24.625 -14.273 8.891 1 98.88 445 GLU A O 1
ATOM 3512 N N . ASN A 1 446 ? 23.609 -15.531 7.344 1 98.81 446 ASN A N 1
ATOM 3513 C CA . ASN A 1 446 ? 23.25 -16.625 8.234 1 98.81 446 ASN A CA 1
ATOM 3514 C C . ASN A 1 446 ? 22.609 -16.125 9.516 1 98.81 446 ASN A C 1
ATOM 3516 O O . ASN A 1 446 ? 23.016 -16.5 10.617 1 98.81 446 ASN A O 1
ATOM 3520 N N . GLY A 1 447 ? 21.703 -15.234 9.375 1 98.69 447 GLY A N 1
ATOM 3521 C CA . GLY A 1 447 ? 20.875 -14.805 10.492 1 98.69 447 GLY A CA 1
ATOM 3522 C C . GLY A 1 447 ? 21.438 -13.609 11.234 1 98.69 447 GLY A C 1
ATOM 3523 O O . GLY A 1 447 ? 20.859 -13.164 12.234 1 98.69 447 GLY A O 1
ATOM 3524 N N . LYS A 1 448 ? 22.5 -13.023 10.734 1 98.69 448 LYS A N 1
ATOM 3525 C CA . LYS A 1 448 ? 23.172 -11.93 11.438 1 98.69 448 LYS A CA 1
ATOM 3526 C C . LYS A 1 448 ? 23.281 -10.688 10.555 1 98.69 448 LYS A C 1
ATOM 3528 O O . LYS A 1 448 ? 23.578 -10.797 9.359 1 98.69 448 LYS A O 1
ATOM 3533 N N . LEU A 1 449 ? 22.953 -9.594 11.156 1 98.69 449 LEU A N 1
ATOM 3534 C CA . LEU A 1 449 ? 23.188 -8.312 10.508 1 98.69 449 LEU A CA 1
ATOM 3535 C C . LEU A 1 449 ? 24.672 -7.941 10.555 1 98.69 449 LEU A C 1
ATOM 3537 O O . LEU A 1 449 ? 25.25 -7.84 11.633 1 98.69 449 LEU A O 1
ATOM 3541 N N . LEU A 1 450 ? 25.328 -7.734 9.422 1 98.75 450 LEU A N 1
ATOM 3542 C CA . LEU A 1 450 ? 26.766 -7.488 9.375 1 98.75 450 LEU A CA 1
ATOM 3543 C C . LEU A 1 450 ? 27.047 -5.996 9.297 1 98.75 450 LEU A C 1
ATOM 3545 O O . LEU A 1 450 ? 28.141 -5.551 9.672 1 98.75 450 LEU A O 1
ATOM 3549 N N . LYS A 1 451 ? 26.156 -5.277 8.719 1 98.31 451 LYS A N 1
ATOM 3550 C CA . LYS A 1 451 ? 26.266 -3.826 8.594 1 98.31 451 LYS A CA 1
ATOM 3551 C C . LYS A 1 451 ? 24.953 -3.137 8.953 1 98.31 451 LYS A C 1
ATOM 3553 O O . LYS A 1 451 ? 23.906 -3.471 8.398 1 98.31 451 LYS A O 1
ATOM 3558 N N . GLU A 1 452 ? 25.016 -2.252 9.914 1 98.25 452 GLU A N 1
ATOM 3559 C CA . GLU A 1 452 ? 23.859 -1.446 10.289 1 98.25 452 GLU A CA 1
ATOM 3560 C C . GLU A 1 452 ? 24.062 0.023 9.93 1 98.25 452 GLU A C 1
ATOM 3562 O O . GLU A 1 452 ? 25.125 0.588 10.211 1 98.25 452 GLU A O 1
ATOM 3567 N N . TYR A 1 453 ? 23.141 0.567 9.305 1 98.44 453 TYR A N 1
ATOM 3568 C CA . TYR A 1 453 ? 23.203 1.983 8.961 1 98.44 453 TYR A CA 1
ATOM 3569 C C . TYR A 1 453 ? 22.281 2.797 9.867 1 98.44 453 TYR A C 1
ATOM 3571 O O . TYR A 1 453 ? 21.172 2.369 10.18 1 98.44 453 TYR A O 1
ATOM 3579 N N . THR A 1 454 ? 22.781 3.939 10.297 1 98.44 454 THR A N 1
ATOM 3580 C CA . THR A 1 454 ? 21.922 4.895 10.992 1 98.44 454 THR A CA 1
ATOM 3581 C C . THR A 1 454 ? 21.156 5.754 9.984 1 98.44 454 THR A C 1
ATOM 3583 O O . THR A 1 454 ? 21.547 5.871 8.828 1 98.44 454 THR A O 1
ATOM 3586 N N . PHE A 1 455 ? 20.094 6.273 10.484 1 98.62 455 PHE A N 1
ATOM 3587 C CA . PHE A 1 455 ? 19.281 7.129 9.617 1 98.62 455 PHE A CA 1
ATOM 3588 C C . PHE A 1 455 ? 20.094 8.336 9.148 1 98.62 455 PHE A C 1
ATOM 3590 O O . PHE A 1 455 ? 19.969 8.758 7.996 1 98.62 455 PHE A O 1
ATOM 3597 N N . ASP A 1 456 ? 20.922 8.906 9.984 1 98.19 456 ASP A N 1
ATOM 3598 C CA . ASP A 1 456 ? 21.75 10.07 9.664 1 98.19 456 ASP A CA 1
ATOM 3599 C C . ASP A 1 456 ? 22.734 9.75 8.547 1 98.19 456 ASP A C 1
ATOM 3601 O O . ASP A 1 456 ? 22.969 10.57 7.66 1 98.19 456 ASP A O 1
ATOM 3605 N N . GLU A 1 457 ? 23.375 8.57 8.594 1 98.31 457 GLU A N 1
ATOM 3606 C CA . GLU A 1 457 ? 24.281 8.148 7.531 1 98.31 457 GLU A CA 1
ATOM 3607 C C . GLU A 1 457 ? 23.562 8.086 6.184 1 98.31 457 GLU A C 1
ATOM 3609 O O . GLU A 1 457 ? 24.125 8.5 5.164 1 98.31 457 GLU A O 1
ATOM 3614 N N . ILE A 1 458 ? 22.391 7.586 6.227 1 98.81 458 ILE A N 1
ATOM 3615 C CA . ILE A 1 458 ? 21.594 7.414 5.016 1 98.81 458 ILE A CA 1
ATOM 3616 C C . ILE A 1 458 ? 21.219 8.781 4.445 1 98.81 458 ILE A C 1
ATOM 3618 O O . ILE A 1 458 ? 21.344 9.016 3.244 1 98.81 458 ILE A O 1
ATOM 3622 N N . ARG A 1 459 ? 20.75 9.711 5.309 1 98.62 459 ARG A N 1
ATOM 3623 C CA . ARG A 1 459 ? 20.406 11.062 4.898 1 98.62 459 ARG A CA 1
ATOM 3624 C C . ARG A 1 459 ? 21.609 11.766 4.273 1 98.62 459 ARG A C 1
ATOM 3626 O O . ARG A 1 459 ? 21.484 12.414 3.232 1 98.62 459 ARG A O 1
ATOM 3633 N N . SER A 1 460 ? 22.75 11.648 4.922 1 98.12 460 SER A N 1
ATOM 3634 C CA . SER A 1 460 ? 23.969 12.281 4.43 1 98.12 460 SER A CA 1
ATOM 3635 C C . SER A 1 460 ? 24.359 11.766 3.051 1 98.12 460 SER A C 1
ATOM 3637 O O . SER A 1 460 ? 24.719 12.539 2.166 1 98.12 460 SER A O 1
ATOM 3639 N N . ARG A 1 461 ? 24.297 10.445 2.826 1 97.88 461 ARG A N 1
ATOM 3640 C CA . ARG A 1 461 ? 24.656 9.82 1.56 1 97.88 461 ARG A CA 1
ATOM 3641 C C . ARG A 1 461 ? 23.688 10.219 0.454 1 97.88 461 ARG A C 1
ATOM 3643 O O . ARG A 1 461 ? 24.078 10.367 -0.704 1 97.88 461 ARG A O 1
ATOM 3650 N N . CYS A 1 462 ? 22.422 10.43 0.803 1 98.25 462 CYS A N 1
ATOM 3651 C CA . CYS A 1 462 ? 21.359 10.672 -0.164 1 98.25 462 CYS A CA 1
ATOM 3652 C C . CYS A 1 462 ? 21.266 12.148 -0.526 1 98.25 462 CYS A C 1
ATOM 3654 O O . CYS A 1 462 ? 20.578 12.523 -1.48 1 98.25 462 CYS A O 1
ATOM 3656 N N . GLU A 1 463 ? 21.922 13.031 0.198 1 97.5 463 GLU A N 1
ATOM 3657 C CA . GLU A 1 463 ? 21.766 14.477 0.068 1 97.5 463 GLU A CA 1
ATOM 3658 C C . GLU A 1 463 ? 22.047 14.938 -1.359 1 97.5 463 G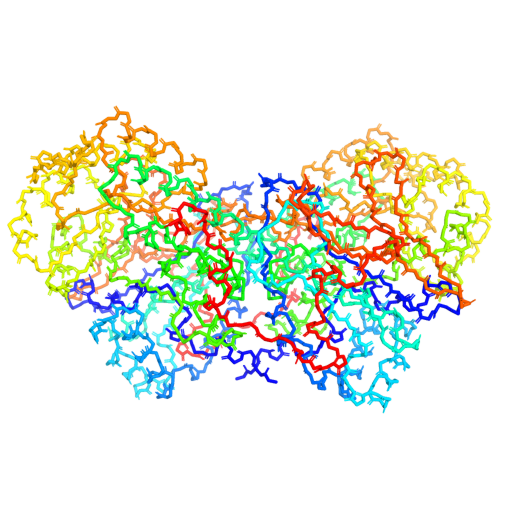LU A C 1
ATOM 3660 O O . GLU A 1 463 ? 22.875 14.344 -2.055 1 97.5 463 GLU A O 1
ATOM 3665 N N . ILE A 1 464 ? 21.375 15.922 -1.823 1 96.56 464 ILE A N 1
ATOM 3666 C CA . ILE A 1 464 ? 21.484 16.406 -3.193 1 96.56 464 ILE A CA 1
ATOM 3667 C C . ILE A 1 464 ? 22.781 17.203 -3.359 1 96.56 464 ILE A C 1
ATOM 3669 O O . ILE A 1 464 ? 23.266 17.828 -2.41 1 96.56 464 ILE A O 1
ATOM 3673 N N . PRO A 1 465 ? 23.359 17.219 -4.582 1 91.75 465 PRO A N 1
ATOM 3674 C CA . PRO A 1 465 ? 24.625 17.891 -4.836 1 91.75 465 PRO A CA 1
ATOM 3675 C C . PRO A 1 465 ? 24.578 19.391 -4.527 1 91.75 465 PRO A C 1
ATOM 3677 O O . PRO A 1 465 ? 25.578 19.969 -4.094 1 91.75 465 PRO A O 1
ATOM 3680 N N . LEU A 1 466 ? 23.438 19.984 -4.711 1 89.38 466 LEU A N 1
ATOM 3681 C CA . LEU A 1 466 ? 23.281 21.422 -4.516 1 89.38 466 LEU A CA 1
ATOM 3682 C C . LEU A 1 466 ? 23.547 21.812 -3.062 1 89.38 466 LEU A C 1
ATOM 3684 O O . LEU A 1 466 ? 23.891 22.953 -2.773 1 89.38 466 LEU A O 1
ATOM 3688 N N . LEU A 1 467 ? 23.391 20.859 -2.143 1 86.56 467 LEU A N 1
ATOM 3689 C CA . LEU A 1 467 ? 23.594 21.141 -0.726 1 86.56 467 LEU A CA 1
ATOM 3690 C C . LEU A 1 467 ? 24.953 20.641 -0.26 1 86.56 467 LEU A C 1
ATOM 3692 O O . LEU A 1 467 ? 25.375 20.922 0.865 1 86.56 467 LEU A O 1
ATOM 3696 N N . LYS A 1 468 ? 25.547 19.734 -1.044 1 69.31 468 LYS A N 1
ATOM 3697 C CA . LYS A 1 468 ? 26.844 19.188 -0.654 1 69.31 468 LYS A CA 1
ATOM 3698 C C . LYS A 1 468 ? 27.969 20.188 -0.961 1 69.31 468 LYS A C 1
ATOM 3700 O O . LYS A 1 468 ? 29.047 20.109 -0.372 1 69.31 468 LYS A O 1
ATOM 3705 N N . LYS A 1 469 ? 27.688 21.312 -1.61 1 52.25 469 LYS A N 1
ATOM 3706 C CA . LYS A 1 469 ? 28.766 22.25 -1.925 1 52.25 469 LYS A CA 1
ATOM 3707 C C . LYS A 1 469 ? 29.047 23.172 -0.743 1 52.25 469 LYS A C 1
ATOM 3709 O O . LYS A 1 469 ? 28.141 23.547 -0.005 1 52.25 469 LYS A O 1
ATOM 3714 N N . MET B 1 1 ? 8.766 -11.648 18.312 1 30.14 1 MET B N 1
ATOM 3715 C CA . MET B 1 1 ? 8.891 -10.227 18.594 1 30.14 1 MET B CA 1
ATOM 3716 C C . MET B 1 1 ? 7.75 -9.438 17.953 1 30.14 1 MET B C 1
ATOM 3718 O O . MET B 1 1 ? 7.504 -9.562 16.766 1 30.14 1 MET B O 1
ATOM 3722 N N . CYS B 1 2 ? 6.582 -9.242 18.578 1 40.94 2 CYS B N 1
ATOM 3723 C CA . CYS B 1 2 ? 5.418 -8.43 18.234 1 40.94 2 CYS B CA 1
ATOM 3724 C C . CYS B 1 2 ? 5.828 -7.215 17.406 1 40.94 2 CYS B C 1
ATOM 3726 O O . CYS B 1 2 ? 6.941 -6.707 17.547 1 40.94 2 CYS B O 1
ATOM 3728 N N . ASP B 1 3 ? 5.211 -6.992 16.281 1 54.41 3 ASP B N 1
ATOM 3729 C CA . ASP B 1 3 ? 5.531 -5.758 15.57 1 54.41 3 ASP B CA 1
ATOM 3730 C C . ASP B 1 3 ? 5.48 -4.555 16.516 1 54.41 3 ASP B C 1
ATOM 3732 O O . ASP B 1 3 ? 4.438 -3.906 16.641 1 54.41 3 ASP B O 1
ATOM 3736 N N . ILE B 1 4 ? 6.344 -4.543 17.438 1 61.22 4 ILE B N 1
ATOM 3737 C CA . ILE B 1 4 ? 6.48 -3.605 18.547 1 61.22 4 ILE B CA 1
ATOM 3738 C C . ILE B 1 4 ? 6.465 -2.174 18.016 1 61.22 4 ILE B C 1
ATOM 3740 O O . ILE B 1 4 ? 6.172 -1.233 18.766 1 61.22 4 ILE B O 1
ATOM 3744 N N . CYS B 1 5 ? 6.297 -2.162 16.656 1 76.75 5 CYS B N 1
ATOM 3745 C CA . CYS B 1 5 ? 6.445 -0.812 16.109 1 76.75 5 CYS B CA 1
ATOM 3746 C C . CYS B 1 5 ? 5.098 -0.099 16.047 1 76.75 5 CYS B C 1
ATOM 3748 O O . CYS B 1 5 ? 5.039 1.129 16.125 1 76.75 5 CYS B O 1
ATOM 3750 N N . PHE B 1 6 ? 4.023 -0.808 16.047 1 91.56 6 PHE B N 1
ATOM 3751 C CA . PHE B 1 6 ? 2.717 -0.178 15.891 1 91.56 6 PHE B CA 1
ATOM 3752 C C . PHE B 1 6 ? 1.767 -0.645 16.984 1 91.56 6 PHE B C 1
ATOM 3754 O O . PHE B 1 6 ? 0.594 -0.921 16.719 1 91.56 6 PHE B O 1
ATOM 3761 N N . ASP B 1 7 ? 2.238 -0.672 18.203 1 90.75 7 ASP B N 1
ATOM 3762 C CA . ASP B 1 7 ? 1.426 -1.205 19.297 1 90.75 7 ASP B CA 1
ATOM 3763 C C . ASP B 1 7 ? 0.759 -0.08 20.078 1 90.75 7 ASP B C 1
ATOM 3765 O O . ASP B 1 7 ? -0.127 -0.33 20.906 1 90.75 7 ASP B O 1
ATOM 3769 N N . ASN B 1 8 ? 1.187 1.186 19.969 1 96.75 8 ASN B N 1
ATOM 3770 C CA . ASN B 1 8 ? 0.614 2.326 20.672 1 96.75 8 ASN B CA 1
ATOM 3771 C C . ASN B 1 8 ? -0.393 3.076 19.797 1 96.75 8 ASN B C 1
ATOM 3773 O O . ASN B 1 8 ? -0.015 3.955 19.016 1 96.75 8 ASN B O 1
ATOM 3777 N N . LEU B 1 9 ? -1.63 2.781 20.016 1 97.19 9 LEU B N 1
ATOM 3778 C CA . LEU B 1 9 ? -2.723 3.35 19.234 1 97.19 9 LEU B CA 1
ATOM 3779 C C . LEU B 1 9 ? -2.664 4.871 19.25 1 97.19 9 LEU B C 1
ATOM 3781 O O . LEU B 1 9 ? -3.021 5.52 18.25 1 97.19 9 LEU B O 1
ATOM 3785 N N . LEU B 1 10 ? -2.176 5.469 20.328 1 98.31 10 LEU B N 1
ATOM 3786 C CA . LEU B 1 10 ? -2.137 6.918 20.469 1 98.31 10 LEU B CA 1
ATOM 3787 C C . LEU B 1 10 ? -1.225 7.547 19.422 1 98.31 10 LEU B C 1
ATOM 3789 O O . LEU B 1 10 ? -1.341 8.734 19.125 1 98.31 10 LEU B O 1
ATOM 3793 N N . LEU B 1 11 ? -0.335 6.703 18.875 1 98.19 11 LEU B N 1
ATOM 3794 C CA . LEU B 1 11 ? 0.655 7.207 17.922 1 98.19 11 LEU B CA 1
ATOM 3795 C C . LEU B 1 11 ? 0.305 6.797 16.5 1 98.19 11 LEU B C 1
ATOM 3797 O O . LEU B 1 11 ? 1.091 7.016 15.57 1 98.19 11 LEU B O 1
ATOM 3801 N N . LEU B 1 12 ? -0.816 6.145 16.281 1 97.94 12 LEU B N 1
ATOM 3802 C CA . LEU B 1 12 ? -1.254 5.715 14.953 1 97.94 12 LEU B CA 1
ATOM 3803 C C . LEU B 1 12 ? -2.305 6.668 14.391 1 97.94 12 LEU B C 1
ATOM 3805 O O . LEU B 1 12 ? -3.438 6.262 14.125 1 97.94 12 LEU B O 1
ATOM 3809 N N . THR B 1 13 ? -1.911 7.891 14.211 1 98.25 13 THR B N 1
ATOM 3810 C CA . THR B 1 13 ? -2.76 8.977 13.727 1 98.25 13 THR B CA 1
ATOM 3811 C C . THR B 1 13 ? -1.938 10 12.953 1 98.25 13 THR B C 1
ATOM 3813 O O . THR B 1 13 ? -0.716 9.875 12.852 1 98.25 13 THR B O 1
ATOM 3816 N N . ASP B 1 14 ? -2.605 10.953 12.25 1 98.19 14 ASP B N 1
ATOM 3817 C CA . ASP B 1 14 ? -1.916 12.125 11.711 1 98.19 14 ASP B CA 1
ATOM 3818 C C . ASP B 1 14 ? -1.434 13.039 12.836 1 98.19 14 ASP B C 1
ATOM 3820 O O . ASP B 1 14 ? -2.139 13.234 13.828 1 98.19 14 ASP B O 1
ATOM 3824 N N . SER B 1 15 ? -0.292 13.625 12.664 1 98 15 SER B N 1
ATOM 3825 C CA . SER B 1 15 ? 0.355 14.422 13.703 1 98 15 SER B CA 1
ATOM 3826 C C . SER B 1 15 ? -0.568 15.523 14.211 1 98 15 SER B C 1
ATOM 3828 O O . SER B 1 15 ? -0.666 15.75 15.422 1 98 15 SER B O 1
ATOM 3830 N N . TYR B 1 16 ? -1.205 16.141 13.305 1 96.81 16 TYR B N 1
ATOM 3831 C CA . TYR B 1 16 ? -1.945 17.344 13.672 1 96.81 16 TYR B CA 1
ATOM 3832 C C . TYR B 1 16 ? -3.17 17 14.508 1 96.81 16 TYR B C 1
ATOM 3834 O O . TYR B 1 16 ? -3.75 17.875 15.164 1 96.81 16 TYR B O 1
ATOM 3842 N N . LYS B 1 17 ? -3.59 15.758 14.57 1 98.19 17 LYS B N 1
ATOM 3843 C CA . LYS B 1 17 ? -4.727 15.352 15.398 1 98.19 17 LYS B CA 1
ATOM 3844 C C . LYS B 1 17 ? -4.41 15.5 16.875 1 98.19 17 LYS B C 1
ATOM 3846 O O . LYS B 1 17 ? -5.32 15.625 17.703 1 98.19 17 LYS B O 1
ATOM 3851 N N . PHE B 1 18 ? -3.143 15.508 17.234 1 98.25 18 PHE B N 1
ATOM 3852 C CA . PHE B 1 18 ? -2.699 15.664 18.609 1 98.25 18 PHE B CA 1
ATOM 3853 C C . PHE B 1 18 ? -3.246 16.953 19.203 1 98.25 18 PHE B C 1
ATOM 3855 O O . PHE B 1 18 ? -3.486 17.031 20.422 1 98.25 18 PHE B O 1
ATOM 3862 N N . THR B 1 19 ? -3.506 17.953 18.406 1 98.25 19 THR B N 1
ATOM 3863 C CA . THR B 1 19 ? -3.848 19.266 18.938 1 98.25 19 THR B CA 1
ATOM 3864 C C . THR B 1 19 ? -5.328 19.562 18.734 1 98.25 19 THR B C 1
ATOM 3866 O O . THR B 1 19 ? -5.816 20.625 19.141 1 98.25 19 THR B O 1
ATOM 3869 N N . HIS B 1 20 ? -6.074 18.641 18.156 1 97.94 20 HIS B N 1
ATOM 3870 C CA . HIS B 1 20 ? -7.438 18.938 17.719 1 97.94 20 HIS B CA 1
ATOM 3871 C C . HIS B 1 20 ? -8.367 19.125 18.922 1 97.94 20 HIS B C 1
ATOM 3873 O O . HIS B 1 20 ? -9.367 19.844 18.828 1 97.94 20 HIS B O 1
ATOM 3879 N N . PHE B 1 21 ? -8.055 18.562 20.031 1 97.75 21 PHE B N 1
ATOM 3880 C CA . PHE B 1 21 ? -8.891 18.703 21.219 1 97.75 21 PHE B CA 1
ATOM 3881 C C . PHE B 1 21 ? -9.008 20.172 21.625 1 97.75 21 PHE B C 1
ATOM 3883 O O . PHE B 1 21 ? -9.969 20.547 22.312 1 97.75 21 PHE B O 1
ATOM 3890 N N . LYS B 1 22 ? -8.086 21.031 21.141 1 97.81 22 LYS B N 1
ATOM 3891 C CA . LYS B 1 22 ? -8.07 22.453 21.484 1 97.81 22 LYS B CA 1
ATOM 3892 C C . LYS B 1 22 ? -8.758 23.297 20.422 1 97.81 22 LYS B C 1
ATOM 3894 O O . LYS B 1 22 ? -8.883 24.516 20.562 1 97.81 22 LYS B O 1
ATOM 3899 N N . GLN B 1 23 ? -9.242 22.656 19.406 1 98.19 23 GLN B N 1
ATOM 3900 C CA . GLN B 1 23 ? -9.602 23.422 18.234 1 98.19 23 GLN B CA 1
ATOM 3901 C C . GLN B 1 23 ? -11.117 23.5 18.047 1 98.19 23 GLN B C 1
ATOM 3903 O O . GLN B 1 23 ? -11.617 24.297 17.266 1 98.19 23 GLN B O 1
ATOM 3908 N N . TYR B 1 24 ? -11.859 22.734 18.859 1 97.44 24 TYR B N 1
ATOM 3909 C CA . TYR B 1 24 ? -13.312 22.719 18.781 1 97.44 24 TYR B CA 1
ATOM 3910 C C . TYR B 1 24 ? -13.906 23.875 19.578 1 97.44 24 TYR B C 1
ATOM 3912 O O . TYR B 1 24 ? -13.258 24.422 20.469 1 97.44 24 TYR B O 1
ATOM 3920 N N . PRO B 1 25 ? -15.18 24.281 19.234 1 97.38 25 PRO B N 1
ATOM 3921 C CA . PRO B 1 25 ? -15.852 25.266 20.078 1 97.38 25 PRO B CA 1
ATOM 3922 C C . PRO B 1 25 ? -15.914 24.828 21.547 1 97.38 25 PRO B C 1
ATOM 3924 O O . PRO B 1 25 ? -16.109 23.641 21.844 1 97.38 25 PRO B O 1
ATOM 3927 N N . PRO B 1 26 ? -15.742 25.859 22.406 1 96.12 26 PRO B N 1
ATOM 3928 C CA . PRO B 1 26 ? -15.906 25.516 23.812 1 96.12 26 PRO B CA 1
ATOM 3929 C C . PRO B 1 26 ? -17.234 24.812 24.109 1 96.12 26 PRO B C 1
ATOM 3931 O O . PRO B 1 26 ? -18.266 25.172 23.516 1 96.12 26 PRO B O 1
ATOM 3934 N N . LYS B 1 27 ? -17.266 23.844 24.969 1 97.25 27 LYS B N 1
ATOM 3935 C CA . LYS B 1 27 ? -18.453 23.109 25.422 1 97.25 27 LYS B CA 1
ATOM 3936 C C . LYS B 1 27 ? -18.906 22.094 24.359 1 97.25 27 LYS B C 1
ATOM 3938 O O . LYS B 1 27 ? -20.078 21.734 24.328 1 97.25 27 LYS B O 1
ATOM 3943 N N . THR B 1 28 ? -18 21.828 23.438 1 98 28 THR B N 1
ATOM 3944 C CA . THR B 1 28 ? -18.297 20.703 22.547 1 98 28 THR B CA 1
ATOM 3945 C C . THR B 1 28 ? -18.375 19.391 23.328 1 98 28 THR B C 1
ATOM 3947 O O . THR B 1 28 ? -17.5 19.109 24.156 1 98 28 THR B O 1
ATOM 3950 N N . THR B 1 29 ? -19.438 18.578 23.109 1 98.56 29 THR B N 1
ATOM 3951 C CA . THR B 1 29 ? -19.594 17.344 23.891 1 98.56 29 THR B CA 1
ATOM 3952 C C . THR B 1 29 ? -19.781 16.141 22.969 1 98.56 29 THR B C 1
ATOM 3954 O O . THR B 1 29 ? -19.672 15 23.422 1 98.56 29 THR B O 1
ATOM 3957 N N . LYS B 1 30 ? -20.078 16.344 21.734 1 98.25 30 LYS B N 1
ATOM 3958 C CA . LYS B 1 30 ? -20.297 15.25 20.797 1 98.25 30 LYS B CA 1
ATOM 3959 C C . LYS B 1 30 ? -19.812 15.617 19.406 1 98.25 30 LYS B C 1
ATOM 3961 O O . LYS B 1 30 ? -20 16.75 18.953 1 98.25 30 LYS B O 1
ATOM 3966 N N . VAL B 1 31 ? -19.109 14.789 18.812 1 98.19 31 VAL B N 1
ATOM 3967 C CA . VAL B 1 31 ? -18.734 14.867 17.406 1 98.19 31 VAL B CA 1
ATOM 3968 C C . VAL B 1 31 ? -19.156 13.586 16.688 1 98.19 31 VAL B C 1
ATOM 3970 O O . VAL B 1 31 ? -18.797 12.484 17.094 1 98.19 31 VAL B O 1
ATOM 3973 N N . TYR B 1 32 ? -20 13.703 15.695 1 98.25 32 TYR B N 1
ATOM 3974 C CA . TYR B 1 32 ? -20.562 12.617 14.891 1 98.25 32 TYR B CA 1
ATOM 3975 C C . TYR B 1 32 ? -20 12.656 13.477 1 98.25 32 TYR B C 1
ATOM 3977 O O . TYR B 1 32 ? -20.109 13.68 12.789 1 98.25 32 TYR B O 1
ATOM 3985 N N . SER B 1 33 ? -19.297 11.555 13.07 1 98.19 33 SER B N 1
ATOM 3986 C CA . SER B 1 33 ? -18.688 11.484 11.758 1 98.19 33 SER B CA 1
ATOM 3987 C C . SER B 1 33 ? -19.172 10.266 10.984 1 98.19 33 SER B C 1
ATOM 3989 O O . SER B 1 33 ? -19.766 9.352 11.562 1 98.19 33 SER B O 1
ATOM 3991 N N . TYR B 1 34 ? -19 10.281 9.664 1 98.19 34 TYR B N 1
ATOM 3992 C CA . TYR B 1 34 ? -19.422 9.18 8.812 1 98.19 34 TYR B CA 1
ATOM 3993 C C . TYR B 1 34 ? -18.391 8.922 7.711 1 98.19 34 TYR B C 1
ATOM 3995 O O . TYR B 1 34 ? -17.547 9.766 7.434 1 98.19 34 TYR B O 1
ATOM 4003 N N . PHE B 1 35 ? -18.391 7.734 7.211 1 98.56 35 PHE B N 1
ATOM 4004 C CA . PHE B 1 35 ? -17.578 7.305 6.086 1 98.56 35 PHE B CA 1
ATOM 4005 C C . PHE B 1 35 ? -18.438 6.895 4.906 1 98.56 35 PHE B C 1
ATOM 4007 O O . PHE B 1 35 ? -19.484 6.25 5.082 1 98.56 35 PHE B O 1
ATOM 4014 N N . GLU B 1 36 ? -18.031 7.293 3.686 1 97.81 36 GLU B N 1
ATOM 4015 C CA . GLU B 1 36 ? -18.75 6.938 2.467 1 97.81 36 GLU B CA 1
ATOM 4016 C C . GLU B 1 36 ? -17.828 6.93 1.258 1 97.81 36 GLU B C 1
ATOM 4018 O O . GLU B 1 36 ? -16.688 7.402 1.337 1 97.81 36 GLU B O 1
ATOM 4023 N N . SER B 1 37 ? -18.203 6.324 0.218 1 97.12 37 SER B N 1
ATOM 4024 C CA . SER B 1 37 ? -17.656 6.543 -1.118 1 97.12 37 SER B CA 1
ATOM 4025 C C . SER B 1 37 ? -18.453 7.609 -1.868 1 97.12 37 SER B C 1
ATOM 4027 O O . SER B 1 37 ? -19.672 7.512 -1.996 1 97.12 37 SER B O 1
ATOM 4029 N N . ARG B 1 38 ? -17.797 8.617 -2.352 1 94.62 38 ARG B N 1
ATOM 4030 C CA . ARG B 1 38 ? -18.5 9.75 -2.957 1 94.62 38 ARG B CA 1
ATOM 4031 C C . ARG B 1 38 ? -18.531 9.617 -4.477 1 94.62 38 ARG B C 1
ATOM 4033 O O . ARG B 1 38 ? -18.938 10.547 -5.176 1 94.62 38 ARG B O 1
ATOM 4040 N N . GLY B 1 39 ? -18.078 8.492 -4.945 1 93.88 39 GLY B N 1
ATOM 4041 C CA . GLY B 1 39 ? -17.984 8.258 -6.375 1 93.88 39 GLY B CA 1
ATOM 4042 C C . GLY B 1 39 ? -16.75 7.461 -6.773 1 93.88 39 GLY B C 1
ATOM 4043 O O . GLY B 1 39 ? -16.141 6.785 -5.938 1 93.88 39 GLY B O 1
ATOM 4044 N N . GLY B 1 40 ? -16.438 7.535 -8.133 1 93.5 40 GLY B N 1
ATOM 4045 C CA . GLY B 1 40 ? -15.227 6.879 -8.609 1 93.5 40 GLY B CA 1
ATOM 4046 C C . GLY B 1 40 ? -15.492 5.828 -9.672 1 93.5 40 GLY B C 1
ATOM 4047 O O . GLY B 1 40 ? -16.422 5.973 -10.477 1 93.5 40 GLY B O 1
ATOM 4048 N N . LYS B 1 41 ? -14.664 4.871 -9.695 1 95 41 LYS B N 1
ATOM 4049 C CA . LYS B 1 41 ? -14.531 3.934 -10.805 1 95 41 LYS B CA 1
ATOM 4050 C C . LYS B 1 41 ? -15.75 3.021 -10.906 1 95 41 LYS B C 1
ATOM 4052 O O . LYS B 1 41 ? -16.141 2.611 -12 1 95 41 LYS B O 1
ATOM 4057 N N . PHE B 1 42 ? -16.391 2.699 -9.734 1 95.81 42 PHE B N 1
ATOM 4058 C CA . PHE B 1 42 ? -17.469 1.711 -9.734 1 95.81 42 PHE B CA 1
ATOM 4059 C C . PHE B 1 42 ? -18.766 2.33 -9.25 1 95.81 42 PHE B C 1
ATOM 4061 O O . PHE B 1 42 ? -18.766 3.164 -8.344 1 95.81 42 PHE B O 1
ATOM 4068 N N . GLU B 1 43 ? -19.875 1.903 -9.812 1 95 43 GLU B N 1
ATOM 4069 C CA . GLU B 1 43 ? -21.188 2.395 -9.406 1 95 43 GLU B CA 1
ATOM 4070 C C . GLU B 1 43 ? -21.578 1.868 -8.031 1 95 43 GLU B C 1
ATOM 4072 O O . GLU B 1 43 ? -22.219 2.576 -7.246 1 95 43 GLU B O 1
ATOM 4077 N N . ASN B 1 44 ? -21.234 0.646 -7.812 1 96.75 44 ASN B N 1
ATOM 4078 C CA . ASN B 1 44 ? -21.484 0.006 -6.523 1 96.75 44 ASN B CA 1
ATOM 4079 C C . ASN B 1 44 ? -20.172 -0.295 -5.793 1 96.75 44 ASN B C 1
ATOM 4081 O O . ASN B 1 44 ? -19.125 -0.453 -6.426 1 96.75 44 ASN B O 1
ATOM 4085 N N . VAL B 1 45 ? -20.281 -0.344 -4.52 1 98 45 VAL B N 1
ATOM 4086 C CA . VAL B 1 45 ? -19.125 -0.664 -3.695 1 98 45 VAL B CA 1
ATOM 4087 C C . VAL B 1 45 ? -19.438 -1.856 -2.795 1 98 45 VAL B C 1
ATOM 4089 O O . VAL B 1 45 ? -20.594 -2.08 -2.438 1 98 45 VAL B O 1
ATOM 4092 N N . VAL B 1 46 ? -18.484 -2.67 -2.539 1 98.81 46 VAL B N 1
ATOM 4093 C CA . VAL B 1 46 ? -18.562 -3.727 -1.537 1 98.81 46 VAL B CA 1
ATOM 4094 C C . VAL B 1 46 ? -18.031 -3.213 -0.202 1 98.81 46 VAL B C 1
ATOM 4096 O O . VAL B 1 46 ? -16.875 -2.811 -0.106 1 98.81 46 VAL B O 1
ATOM 4099 N N . PHE B 1 47 ? -18.906 -3.174 0.787 1 98.88 47 PHE B N 1
ATOM 4100 C CA . PHE B 1 47 ? -18.406 -2.77 2.096 1 98.88 47 PHE B CA 1
ATOM 4101 C C . PHE B 1 47 ? -17.672 -3.924 2.777 1 98.88 47 PHE B C 1
ATOM 4103 O O . PHE B 1 47 ? -18.234 -5.008 2.941 1 98.88 47 PHE B O 1
ATOM 4110 N N . PHE B 1 48 ? -16.391 -3.715 3.197 1 98.88 48 PHE B N 1
ATOM 4111 C CA . PHE B 1 48 ? -15.578 -4.77 3.789 1 98.88 48 PHE B CA 1
ATOM 4112 C C . PHE B 1 48 ? -14.352 -4.184 4.469 1 98.88 48 PHE B C 1
ATOM 4114 O O . PHE B 1 48 ? -13.828 -3.15 4.039 1 98.88 48 PHE B O 1
ATOM 4121 N N . GLY B 1 49 ? -13.922 -4.793 5.594 1 98.75 49 GLY B N 1
ATOM 4122 C CA . GLY B 1 49 ? -12.617 -4.488 6.145 1 98.75 49 GLY B CA 1
ATOM 4123 C C . GLY B 1 49 ? -12.68 -3.746 7.469 1 98.75 49 GLY B C 1
ATOM 4124 O O . GLY B 1 49 ? -11.664 -3.58 8.148 1 98.75 49 GLY B O 1
ATOM 4125 N N . LEU B 1 50 ? -13.875 -3.26 7.902 1 98.88 50 LEU B N 1
ATOM 4126 C CA . LEU B 1 50 ? -14.008 -2.533 9.156 1 98.88 50 LEU B CA 1
ATOM 4127 C C . LEU B 1 50 ? -13.719 -3.447 10.344 1 98.88 50 LEU B C 1
ATOM 4129 O O . LEU B 1 50 ? -13.078 -3.033 11.312 1 98.88 50 LEU B O 1
ATOM 4133 N N . GLN B 1 51 ? -14.211 -4.691 10.305 1 98.75 51 GLN B N 1
ATOM 4134 C CA . GLN B 1 51 ? -13.969 -5.656 11.367 1 98.75 51 GLN B CA 1
ATOM 4135 C C . GLN B 1 51 ? -12.477 -5.879 11.586 1 98.75 51 GLN B C 1
ATOM 4137 O O . GLN B 1 51 ? -12.023 -6.051 12.719 1 98.75 51 GLN B O 1
ATOM 4142 N N . TYR B 1 52 ? -11.703 -5.922 10.516 1 98.31 52 TYR B N 1
ATOM 4143 C CA . TYR B 1 52 ? -10.258 -6.023 10.625 1 98.31 52 TYR B CA 1
ATOM 4144 C C . TYR B 1 52 ? -9.695 -4.902 11.492 1 98.31 52 TYR B C 1
ATOM 4146 O O . TYR B 1 52 ? -8.922 -5.152 12.422 1 98.31 52 TYR B O 1
ATOM 4154 N N . ILE B 1 53 ? -10.062 -3.664 11.219 1 98.12 53 ILE B N 1
ATOM 4155 C CA . ILE B 1 53 ? -9.562 -2.498 11.938 1 98.12 53 ILE B CA 1
ATOM 4156 C C . ILE B 1 53 ? -9.977 -2.576 13.406 1 98.12 53 ILE B C 1
ATOM 4158 O O . ILE B 1 53 ? -9.164 -2.348 14.297 1 98.12 53 ILE B O 1
ATOM 4162 N N . ILE B 1 54 ? -11.211 -2.92 13.633 1 98.56 54 ILE B N 1
ATOM 4163 C CA . ILE B 1 54 ? -11.75 -2.982 14.984 1 98.56 54 ILE B CA 1
ATOM 4164 C C . ILE B 1 54 ? -10.984 -4.027 15.797 1 98.56 54 ILE B C 1
ATOM 4166 O O . ILE B 1 54 ? -10.477 -3.734 16.875 1 98.56 54 ILE B O 1
ATOM 4170 N N . LYS B 1 55 ? -10.867 -5.219 15.242 1 97.5 55 LYS B N 1
ATOM 4171 C CA . LYS B 1 55 ? -10.25 -6.324 15.977 1 97.5 55 LYS B CA 1
ATOM 4172 C C . LYS B 1 55 ? -8.758 -6.086 16.188 1 97.5 55 LYS B C 1
ATOM 4174 O O . LYS B 1 55 ? -8.203 -6.457 17.219 1 97.5 55 LYS B O 1
ATOM 4179 N N . ARG B 1 56 ? -8.156 -5.508 15.258 1 95.88 56 ARG B N 1
ATOM 4180 C CA . ARG B 1 56 ? -6.707 -5.316 15.32 1 95.88 56 ARG B CA 1
ATOM 4181 C C . ARG B 1 56 ? -6.34 -4.207 16.297 1 95.88 56 ARG B C 1
ATOM 4183 O O . ARG B 1 56 ? -5.32 -4.293 16.984 1 95.88 56 ARG B O 1
ATOM 4190 N N . LEU B 1 57 ? -7.203 -3.193 16.391 1 96.31 57 LEU B N 1
ATOM 4191 C CA . LEU B 1 57 ? -6.656 -1.966 16.969 1 96.31 57 LEU B CA 1
ATOM 4192 C C . LEU B 1 57 ? -7.512 -1.478 18.125 1 96.31 57 LEU B C 1
ATOM 4194 O O . LEU B 1 57 ? -7.027 -0.743 19 1 96.31 57 LEU B O 1
ATOM 4198 N N . LEU B 1 58 ? -8.797 -1.848 18.188 1 97.94 58 LEU B N 1
ATOM 4199 C CA . LEU B 1 58 ? -9.695 -1.049 19.016 1 97.94 58 LEU B CA 1
ATOM 4200 C C . LEU B 1 58 ? -10.18 -1.854 20.219 1 97.94 58 LEU B C 1
ATOM 4202 O O . LEU B 1 58 ? -10.703 -1.287 21.188 1 97.94 58 LEU B O 1
ATOM 4206 N N . LEU B 1 59 ? -10.031 -3.203 20.203 1 98.12 59 LEU B N 1
ATOM 4207 C CA . LEU B 1 59 ? -10.695 -4.055 21.188 1 98.12 59 LEU B CA 1
ATOM 4208 C C . LEU B 1 59 ? -9.984 -3.984 22.547 1 98.12 59 LEU B C 1
ATOM 4210 O O . LEU B 1 59 ? -8.758 -4.012 22.594 1 98.12 59 LEU B O 1
ATOM 4214 N N . GLY B 1 60 ? -10.758 -3.854 23.547 1 98.31 60 GLY B N 1
ATOM 4215 C CA . GLY B 1 60 ? -10.25 -3.947 24.906 1 98.31 60 GLY B CA 1
ATOM 4216 C C . GLY B 1 60 ? -9.484 -2.713 25.344 1 98.31 60 GLY B C 1
ATOM 4217 O O . GLY B 1 60 ? -9.852 -1.591 24.984 1 98.31 60 GLY B O 1
ATOM 4218 N N . LYS B 1 61 ? -8.586 -2.908 26.297 1 98.44 61 LYS B N 1
ATOM 4219 C CA . LYS B 1 61 ? -7.785 -1.831 26.875 1 98.44 61 LYS B CA 1
ATOM 4220 C C . LYS B 1 61 ? -6.637 -1.44 25.953 1 98.44 61 LYS B C 1
ATOM 4222 O O . LYS B 1 61 ? -5.551 -2.016 26.016 1 98.44 61 LYS B O 1
ATOM 4227 N N . VAL B 1 62 ? -6.895 -0.442 25.188 1 98.25 62 VAL B N 1
ATOM 4228 C CA . VAL B 1 62 ? -5.898 -0.055 24.203 1 98.25 62 VAL B CA 1
ATOM 4229 C C . VAL B 1 62 ? -5.16 1.198 24.672 1 98.25 62 VAL B C 1
ATOM 4231 O O . VAL B 1 62 ? -4.18 1.618 24.047 1 98.25 62 VAL B O 1
ATOM 4234 N N . VAL B 1 63 ? -5.602 1.835 25.688 1 98.75 63 VAL B N 1
ATOM 4235 C CA . VAL B 1 63 ? -4.938 2.971 26.328 1 98.75 63 VAL B CA 1
ATOM 4236 C C . VAL B 1 63 ? -4.367 2.549 27.672 1 98.75 63 VAL B C 1
ATOM 4238 O O . VAL B 1 63 ? -5.098 2.07 28.547 1 98.75 63 VAL B O 1
ATOM 4241 N N . THR B 1 64 ? -3.129 2.67 27.844 1 98.62 64 THR B N 1
ATOM 4242 C CA . THR B 1 64 ? -2.457 2.375 29.094 1 98.62 64 THR B CA 1
ATOM 4243 C C . THR B 1 64 ? -1.573 3.545 29.531 1 98.62 64 THR B C 1
ATOM 4245 O O . THR B 1 64 ? -1.319 4.457 28.734 1 98.62 64 THR B O 1
ATOM 4248 N N . LYS B 1 65 ? -1.162 3.521 30.797 1 98.62 65 LYS B N 1
ATOM 4249 C CA . LYS B 1 65 ? -0.301 4.582 31.297 1 98.62 65 LYS B CA 1
ATOM 4250 C C . LYS B 1 65 ? 1.018 4.641 30.531 1 98.62 65 LYS B C 1
ATOM 4252 O O . LYS B 1 65 ? 1.517 5.723 30.234 1 98.62 65 LYS B O 1
ATOM 4257 N N . GLU B 1 66 ? 1.597 3.467 30.25 1 98.19 66 GLU B N 1
ATOM 4258 C CA . GLU B 1 66 ? 2.842 3.393 29.484 1 98.19 66 GLU B CA 1
ATOM 4259 C C . GLU B 1 66 ? 2.684 4.023 28.109 1 98.19 66 GLU B C 1
ATOM 4261 O O . GLU B 1 66 ? 3.57 4.746 27.641 1 98.19 66 GLU B O 1
ATOM 4266 N N . LYS B 1 67 ? 1.596 3.75 27.453 1 98.25 67 LYS B N 1
ATOM 4267 C CA . LYS B 1 67 ? 1.338 4.285 26.125 1 98.25 67 LYS B CA 1
ATOM 4268 C C . LYS B 1 67 ? 1.116 5.793 26.172 1 98.25 67 LYS B C 1
ATOM 4270 O O . LYS B 1 67 ? 1.549 6.52 25.266 1 98.25 67 LYS B O 1
ATOM 4275 N N . ILE B 1 68 ? 0.42 6.297 27.141 1 98.75 68 ILE B N 1
ATOM 4276 C CA . ILE B 1 68 ? 0.216 7.73 27.328 1 98.75 68 ILE B CA 1
ATOM 4277 C C . ILE B 1 68 ? 1.563 8.422 27.516 1 98.75 68 ILE B C 1
ATOM 4279 O O . ILE B 1 68 ? 1.84 9.438 26.859 1 98.75 68 ILE B O 1
ATOM 4283 N N . ASP B 1 69 ? 2.373 7.852 28.391 1 98.62 69 ASP B N 1
ATOM 4284 C CA . ASP B 1 69 ? 3.682 8.438 28.656 1 98.62 69 ASP B CA 1
ATOM 4285 C C . ASP B 1 69 ? 4.543 8.477 27.406 1 98.62 69 ASP B C 1
ATOM 4287 O O . ASP B 1 69 ? 5.223 9.469 27.141 1 98.62 69 ASP B O 1
ATOM 4291 N N . GLU B 1 70 ? 4.512 7.422 26.672 1 97.88 70 GLU B N 1
ATOM 4292 C CA . GLU B 1 70 ? 5.266 7.371 25.422 1 97.88 70 GLU B CA 1
ATOM 4293 C C . GLU B 1 70 ? 4.766 8.422 24.438 1 97.88 70 GLU B C 1
ATOM 4295 O O . GLU B 1 70 ? 5.566 9.117 23.812 1 97.88 70 GLU B O 1
ATOM 4300 N N . ALA B 1 71 ? 3.51 8.5 24.297 1 98.31 71 ALA B N 1
ATOM 4301 C CA . ALA B 1 71 ? 2.922 9.438 23.344 1 98.31 71 ALA B CA 1
ATOM 4302 C C . ALA B 1 71 ? 3.217 10.883 23.75 1 98.31 71 ALA B C 1
ATOM 4304 O O . ALA B 1 71 ? 3.449 11.734 22.891 1 98.31 71 ALA B O 1
ATOM 4305 N N . LYS B 1 72 ? 3.141 11.141 25.016 1 98.56 72 LYS B N 1
ATOM 4306 C CA . LYS B 1 72 ? 3.457 12.469 25.531 1 98.56 72 LYS B CA 1
ATOM 4307 C C . LYS B 1 72 ? 4.887 12.867 25.172 1 98.56 72 LYS B C 1
ATOM 4309 O O . LYS B 1 72 ? 5.125 13.961 24.656 1 98.56 72 LYS B O 1
ATOM 4314 N N . ALA B 1 73 ? 5.793 11.969 25.469 1 98.44 73 ALA B N 1
ATOM 4315 C CA . ALA B 1 73 ? 7.199 12.234 25.172 1 98.44 73 ALA B CA 1
ATOM 4316 C C . ALA B 1 73 ? 7.41 12.383 23.656 1 98.44 73 ALA B C 1
ATOM 4318 O O . ALA B 1 73 ? 8.164 13.258 23.219 1 98.44 73 ALA B O 1
ATOM 4319 N N . PHE B 1 74 ? 6.793 11.531 22.938 1 98.06 74 PHE B N 1
ATOM 4320 C CA . PHE B 1 74 ? 6.871 11.57 21.484 1 98.06 74 PHE B CA 1
ATOM 4321 C C . PHE B 1 74 ? 6.363 12.914 20.953 1 98.06 74 PHE B C 1
ATOM 4323 O O . PHE B 1 74 ? 7.016 13.547 20.125 1 98.06 74 PHE B O 1
ATOM 4330 N N . SER B 1 75 ? 5.211 13.328 21.406 1 98.38 75 SER B N 1
ATOM 4331 C CA . SER B 1 75 ? 4.59 14.578 20.984 1 98.38 75 SER B CA 1
ATOM 4332 C C . SER B 1 75 ? 5.5 15.773 21.266 1 98.38 75 SER B C 1
ATOM 4334 O O . SER B 1 75 ? 5.668 16.641 20.406 1 98.38 75 SER B O 1
ATOM 4336 N N . LYS B 1 76 ? 6.055 15.828 22.422 1 98.5 76 LYS B N 1
ATOM 4337 C CA . LYS B 1 76 ? 6.953 16.922 22.797 1 98.5 76 LYS B CA 1
ATOM 4338 C C . LYS B 1 76 ? 8.141 17 21.828 1 98.5 76 LYS B C 1
ATOM 4340 O O . LYS B 1 76 ? 8.5 18.094 21.391 1 98.5 76 LYS B O 1
ATOM 4345 N N . ALA B 1 77 ? 8.688 15.883 21.531 1 98.56 77 ALA B N 1
ATOM 4346 C CA . ALA B 1 77 ? 9.836 15.844 20.625 1 98.56 77 ALA B CA 1
ATOM 4347 C C . ALA B 1 77 ? 9.422 16.203 19.203 1 98.56 77 ALA B C 1
ATOM 4349 O O . ALA B 1 77 ? 10.156 16.906 18.5 1 98.56 77 ALA B O 1
ATOM 4350 N N . HIS B 1 78 ? 8.297 15.75 18.766 1 98.69 78 HIS B N 1
ATOM 4351 C CA . HIS B 1 78 ? 7.809 15.867 17.391 1 98.69 78 HIS B CA 1
ATOM 4352 C C . HIS B 1 78 ? 7.391 17.297 17.094 1 98.69 78 HIS B C 1
ATOM 4354 O O . HIS B 1 78 ? 7.652 17.797 15.992 1 98.69 78 HIS B O 1
ATOM 4360 N N . PHE B 1 79 ? 6.789 18 18.062 1 98.44 79 PHE B N 1
ATOM 4361 C CA . PHE B 1 79 ? 6.25 19.344 17.859 1 98.44 79 PHE B CA 1
ATOM 4362 C C . PHE B 1 79 ? 7.188 20.391 18.422 1 98.44 79 PHE B C 1
ATOM 4364 O O . PHE B 1 79 ? 7.07 21.578 18.094 1 98.44 79 PHE B O 1
ATOM 4371 N N . GLY B 1 80 ? 8.102 20.031 19.328 1 97.44 80 GLY B N 1
ATOM 4372 C CA . GLY B 1 80 ? 8.969 20.984 20 1 97.44 80 GLY B CA 1
ATOM 4373 C C . GLY B 1 80 ? 8.234 21.828 21.016 1 97.44 80 GLY B C 1
ATOM 4374 O O . GLY B 1 80 ? 8.641 22.953 21.297 1 97.44 80 GLY B O 1
ATOM 4375 N N . ARG B 1 81 ? 7.109 21.344 21.469 1 96.88 81 ARG B N 1
ATOM 4376 C CA . ARG B 1 81 ? 6.285 22.031 22.453 1 96.88 81 ARG B CA 1
ATOM 4377 C C . ARG B 1 81 ? 5.555 21.047 23.344 1 96.88 81 ARG B C 1
ATOM 4379 O O . ARG B 1 81 ? 5.359 19.891 22.969 1 96.88 81 ARG B O 1
ATOM 4386 N N . SER B 1 82 ? 5.105 21.484 24.453 1 95.12 82 SER B N 1
ATOM 4387 C CA . SER B 1 82 ? 4.527 20.578 25.453 1 95.12 82 SER B CA 1
ATOM 4388 C C . SER B 1 82 ? 3.008 20.688 25.484 1 95.12 82 SER B C 1
ATOM 4390 O O . SER B 1 82 ? 2.338 19.922 26.172 1 95.12 82 SER B O 1
ATOM 4392 N N . ASP B 1 83 ? 2.447 21.594 24.703 1 94.62 83 ASP B N 1
ATOM 4393 C CA . ASP B 1 83 ? 1.012 21.828 24.797 1 94.62 83 ASP B CA 1
ATOM 4394 C C . ASP B 1 83 ? 0.262 21.203 23.641 1 94.62 83 ASP B C 1
ATOM 4396 O O . ASP B 1 83 ? -0.883 21.562 23.359 1 94.62 83 ASP B O 1
ATOM 4400 N N . ALA B 1 84 ? 0.882 20.328 22.922 1 96.25 84 ALA B N 1
ATOM 4401 C CA . ALA B 1 84 ? 0.263 19.734 21.75 1 96.25 84 ALA B CA 1
ATOM 4402 C C . ALA B 1 84 ? -0.483 18.453 22.094 1 96.25 84 ALA B C 1
ATOM 4404 O O . ALA B 1 84 ? -1.432 18.062 21.406 1 96.25 84 ALA B O 1
ATOM 4405 N N . PHE B 1 85 ? -0.156 17.766 23.203 1 98.12 85 PHE B N 1
ATOM 4406 C CA . PHE B 1 85 ? -0.664 16.422 23.516 1 98.12 85 PHE B CA 1
ATOM 4407 C C . PHE B 1 85 ? -1.786 16.516 24.547 1 98.12 85 PHE B C 1
ATOM 4409 O O . PHE B 1 85 ? -1.669 17.219 25.547 1 98.12 85 PHE B O 1
ATOM 4416 N N . ASN B 1 86 ? -2.85 15.828 24.297 1 98.44 86 ASN B N 1
ATOM 4417 C CA . ASN B 1 86 ? -4 15.797 25.188 1 98.44 86 ASN B CA 1
ATOM 4418 C C . ASN B 1 86 ? -3.816 14.766 26.297 1 98.44 86 ASN B C 1
ATOM 4420 O O . ASN B 1 86 ? -4.633 13.852 26.453 1 98.44 86 ASN B O 1
ATOM 4424 N N . GLU B 1 87 ? -2.873 14.961 27.172 1 98.62 87 GLU B N 1
ATOM 4425 C CA . GLU B 1 87 ? -2.586 14.023 28.25 1 98.62 87 GLU B CA 1
ATOM 4426 C C . GLU B 1 87 ? -3.809 13.812 29.141 1 98.62 87 GLU B C 1
ATOM 4428 O O . GLU B 1 87 ? -4.137 12.68 29.5 1 98.62 87 GLU B O 1
ATOM 4433 N N . ALA B 1 88 ? -4.457 14.914 29.516 1 98.5 88 ALA B N 1
ATOM 4434 C CA . ALA B 1 88 ? -5.613 14.836 30.391 1 98.5 88 ALA B CA 1
ATOM 4435 C C . ALA B 1 88 ? -6.73 14 29.766 1 98.5 88 ALA B C 1
ATOM 4437 O O . ALA B 1 88 ? -7.391 13.219 30.453 1 98.5 88 ALA B O 1
ATOM 4438 N N . GLY B 1 89 ? -6.953 14.211 28.453 1 98.69 89 GLY B N 1
ATOM 4439 C CA . GLY B 1 89 ? -7.977 13.445 27.766 1 98.69 89 GLY B CA 1
ATOM 4440 C C . GLY B 1 89 ? -7.695 11.953 27.75 1 98.69 89 GLY B C 1
ATOM 4441 O O . GLY B 1 89 ? -8.594 11.148 28 1 98.69 89 GLY B O 1
ATOM 4442 N N . TRP B 1 90 ? -6.508 11.562 27.484 1 98.88 90 TRP B N 1
ATOM 4443 C CA . TRP B 1 90 ? -6.141 10.148 27.438 1 98.88 90 TRP B CA 1
ATOM 4444 C C . TRP B 1 90 ? -6.148 9.531 28.828 1 98.88 90 TRP B C 1
ATOM 4446 O O . TRP B 1 90 ? -6.562 8.383 29.016 1 98.88 90 TRP B O 1
ATOM 4456 N N . GLN B 1 91 ? -5.645 10.336 29.797 1 98.81 91 GLN B N 1
ATOM 4457 C CA . GLN B 1 91 ? -5.711 9.859 31.188 1 98.81 91 GLN B CA 1
ATOM 4458 C C . GLN B 1 91 ? -7.156 9.625 31.609 1 98.81 91 GLN B C 1
ATOM 4460 O O . GLN B 1 91 ? -7.449 8.672 32.344 1 98.81 91 GLN B O 1
ATOM 4465 N N . TYR B 1 92 ? -8.039 10.539 31.25 1 98.88 92 TYR B N 1
ATOM 4466 C CA . TYR B 1 92 ? -9.461 10.375 31.547 1 98.88 92 TYR B CA 1
ATOM 4467 C C . TYR B 1 92 ? -9.977 9.055 30.984 1 98.88 92 TYR B C 1
ATOM 4469 O O . TYR B 1 92 ? -10.695 8.32 31.672 1 98.88 92 TYR B O 1
ATOM 4477 N N . ILE B 1 93 ? -9.648 8.719 29.75 1 98.88 93 ILE B N 1
ATOM 4478 C CA . ILE B 1 93 ? -10.078 7.477 29.125 1 98.88 93 ILE B CA 1
ATOM 4479 C C . ILE B 1 93 ? -9.555 6.289 29.922 1 98.88 93 ILE B C 1
ATOM 4481 O O . ILE B 1 93 ? -10.281 5.316 30.141 1 98.88 93 ILE B O 1
ATOM 4485 N N . LEU B 1 94 ? -8.258 6.324 30.328 1 98.88 94 LEU B N 1
ATOM 4486 C CA . LEU B 1 94 ? -7.676 5.254 31.125 1 98.88 94 LEU B CA 1
ATOM 4487 C C . LEU B 1 94 ? -8.445 5.078 32.438 1 98.88 94 LEU B C 1
ATOM 4489 O O . LEU B 1 94 ? -8.805 3.959 32.812 1 98.88 94 LEU B O 1
ATOM 4493 N N . ASP B 1 95 ? -8.797 6.172 33.094 1 98.81 95 ASP B N 1
ATOM 4494 C CA . ASP B 1 95 ? -9.375 6.133 34.438 1 98.81 95 ASP B CA 1
ATOM 4495 C C . ASP B 1 95 ? -10.875 5.828 34.375 1 98.81 95 ASP B C 1
ATOM 4497 O O . ASP B 1 95 ? -11.367 4.965 35.094 1 98.81 95 ASP B O 1
ATOM 4501 N N . ALA B 1 96 ? -11.57 6.523 33.469 1 98.81 96 ALA B N 1
ATOM 4502 C CA . ALA B 1 96 ? -13.031 6.469 33.469 1 98.81 96 ALA B CA 1
ATOM 4503 C C . ALA B 1 96 ? -13.531 5.273 32.656 1 98.81 96 ALA B C 1
ATOM 4505 O O . ALA B 1 96 ? -14.625 4.762 32.906 1 98.81 96 ALA B O 1
ATOM 4506 N N . HIS B 1 97 ? -12.742 4.859 31.734 1 98.81 97 HIS B N 1
ATOM 4507 C CA . HIS B 1 97 ? -13.219 3.828 30.828 1 98.81 97 HIS B CA 1
ATOM 4508 C C . HIS B 1 97 ? -12.289 2.617 30.828 1 98.81 97 HIS B C 1
ATOM 4510 O O . HIS B 1 97 ? -12.383 1.758 29.938 1 98.81 97 HIS B O 1
ATOM 4516 N N . ASP B 1 98 ? -11.336 2.555 31.719 1 98.75 98 ASP B N 1
ATOM 4517 C CA . ASP B 1 98 ? -10.391 1.451 31.844 1 98.75 98 ASP B CA 1
ATOM 4518 C C . ASP B 1 98 ? -9.578 1.271 30.562 1 98.75 98 ASP B C 1
ATOM 4520 O O . ASP B 1 98 ? -9.336 0.143 30.141 1 98.75 98 ASP B O 1
ATOM 4524 N N . GLY B 1 99 ? -9.305 2.33 29.969 1 98.88 99 GLY B N 1
ATOM 4525 C CA . GLY B 1 99 ? -8.453 2.318 28.781 1 98.88 99 GLY B CA 1
ATOM 4526 C C . GLY B 1 99 ? -9.18 1.86 27.531 1 98.88 99 GLY B C 1
ATOM 4527 O O . GLY B 1 99 ? -8.562 1.685 26.484 1 98.88 99 GLY B O 1
ATOM 4528 N N . LYS B 1 100 ? -10.5 1.598 27.672 1 98.81 100 LYS B N 1
ATOM 4529 C CA . LYS B 1 100 ? -11.328 1.27 26.516 1 98.81 100 LYS B CA 1
ATOM 4530 C C . LYS B 1 100 ? -11.852 2.533 25.844 1 98.81 100 LYS B C 1
ATOM 4532 O O . LYS B 1 100 ? -12.195 3.508 26.516 1 98.81 100 LYS B O 1
ATOM 4537 N N . LEU B 1 101 ? -11.859 2.559 24.5 1 98.94 101 LEU B N 1
ATOM 4538 C CA . LEU B 1 101 ? -12.227 3.766 23.781 1 98.94 101 LEU B CA 1
ATOM 4539 C C . LEU B 1 101 ? -13.727 4.02 23.875 1 98.94 101 LEU B C 1
ATOM 4541 O O . LEU B 1 101 ? -14.531 3.176 23.469 1 98.94 101 LEU B O 1
ATOM 4545 N N . PRO B 1 102 ? -14.133 5.148 24.328 1 98.88 102 PRO B N 1
ATOM 4546 C CA . PRO B 1 102 ? -15.555 5.457 24.469 1 98.88 102 PRO B CA 1
ATOM 4547 C C . PRO B 1 102 ? -16.188 5.977 23.172 1 98.88 102 PRO B C 1
ATOM 4549 O O . PRO B 1 102 ? -16.609 7.133 23.109 1 98.88 102 PRO B O 1
ATOM 4552 N N . ILE B 1 103 ? -16.312 5.129 22.203 1 98.88 103 ILE B N 1
ATOM 4553 C CA . ILE B 1 103 ? -16.953 5.445 20.922 1 98.88 103 ILE B CA 1
ATOM 4554 C C . ILE B 1 103 ? -17.922 4.328 20.531 1 98.88 103 ILE B C 1
ATOM 4556 O O . ILE B 1 103 ? -17.844 3.223 21.078 1 98.88 103 ILE B O 1
ATOM 4560 N N . LYS B 1 104 ? -18.828 4.691 19.688 1 98.88 104 LYS B N 1
ATOM 4561 C CA . LYS B 1 104 ? -19.781 3.775 19.078 1 98.88 104 LYS B CA 1
ATOM 4562 C C . LYS B 1 104 ? -19.703 3.832 17.547 1 98.88 104 LYS B C 1
ATOM 4564 O O . LYS B 1 104 ? -19.594 4.914 16.969 1 98.88 104 LYS B O 1
ATOM 4569 N N . ILE B 1 105 ? -19.609 2.652 16.938 1 98.94 105 ILE B N 1
ATOM 4570 C CA . ILE B 1 105 ? -19.578 2.539 15.492 1 98.94 105 ILE B CA 1
ATOM 4571 C C . ILE B 1 105 ? -20.828 1.788 15.008 1 98.94 105 ILE B C 1
ATOM 4573 O O . ILE B 1 105 ? -21.141 0.703 15.508 1 98.94 105 ILE B O 1
ATOM 4577 N N . LYS B 1 106 ? -21.578 2.359 14.156 1 98.81 106 LYS B N 1
ATOM 4578 C CA . LYS B 1 106 ? -22.609 1.669 13.398 1 98.81 106 LYS B CA 1
ATOM 4579 C C . LYS B 1 106 ? -22.203 1.487 11.938 1 98.81 106 LYS B C 1
ATOM 4581 O O . LYS B 1 106 ? -21.562 2.365 11.359 1 98.81 106 LYS B O 1
ATOM 4586 N N . ALA B 1 107 ? -22.484 0.368 11.352 1 98.88 107 ALA B N 1
ATOM 4587 C CA . ALA B 1 107 ? -22.062 0.098 9.984 1 98.88 107 ALA B CA 1
ATOM 4588 C C . ALA B 1 107 ? -23.062 -0.818 9.273 1 98.88 107 ALA B C 1
ATOM 4590 O O . ALA B 1 107 ? -23.781 -1.573 9.922 1 98.88 107 ALA B O 1
ATOM 4591 N N . VAL B 1 108 ? -23.141 -0.653 7.996 1 98.62 108 VAL B N 1
ATOM 4592 C CA . VAL B 1 108 ? -23.828 -1.666 7.199 1 98.62 108 VAL B CA 1
ATOM 4593 C C . VAL B 1 108 ? -23.094 -3 7.316 1 98.62 108 VAL B C 1
ATOM 4595 O O . VAL B 1 108 ? -21.875 -3.031 7.465 1 98.62 108 VAL B O 1
ATOM 4598 N N . PRO B 1 109 ? -23.781 -4.129 7.25 1 98.56 109 PRO B N 1
ATOM 4599 C CA . PRO B 1 109 ? -23.094 -5.418 7.355 1 98.56 109 PRO B CA 1
ATOM 4600 C C . PRO B 1 109 ? -22.016 -5.602 6.285 1 98.56 109 PRO B C 1
ATOM 4602 O O . PRO B 1 109 ? -22.234 -5.262 5.121 1 98.56 109 PRO B O 1
ATOM 4605 N N . GLU B 1 110 ? -20.844 -6.094 6.672 1 98.81 110 GLU B N 1
ATOM 4606 C CA . GLU B 1 110 ? -19.781 -6.344 5.695 1 98.81 110 GLU B CA 1
ATOM 4607 C C . GLU B 1 110 ? -20.234 -7.332 4.629 1 98.81 110 GLU B C 1
ATOM 4609 O O . GLU B 1 110 ? -20.984 -8.273 4.922 1 98.81 110 GLU B O 1
ATOM 4614 N N . GLY B 1 111 ? -19.781 -7.137 3.432 1 98.69 111 GLY B N 1
ATOM 4615 C CA . GLY B 1 111 ? -20.219 -7.91 2.279 1 98.69 111 GLY B CA 1
ATOM 4616 C C . GLY B 1 111 ? -21.359 -7.27 1.522 1 98.69 111 GLY B C 1
ATOM 4617 O O . GLY B 1 111 ? -21.672 -7.66 0.394 1 98.69 111 GLY B O 1
ATOM 4618 N N . THR B 1 112 ? -22.016 -6.227 2.158 1 98.62 112 THR B N 1
ATOM 4619 C CA . THR B 1 112 ? -23.109 -5.535 1.501 1 98.62 112 THR B CA 1
ATOM 4620 C C . THR B 1 112 ? -22.625 -4.785 0.267 1 98.62 112 THR B C 1
ATOM 4622 O O . THR B 1 112 ? -21.578 -4.137 0.303 1 98.62 112 THR B O 1
ATOM 4625 N N . VAL B 1 113 ? -23.344 -4.941 -0.827 1 98.25 113 VAL B N 1
ATOM 4626 C CA . VAL B 1 113 ? -23.109 -4.211 -2.068 1 98.25 113 VAL B CA 1
ATOM 4627 C C . VAL B 1 113 ? -24.141 -3.098 -2.225 1 98.25 113 VAL B C 1
ATOM 4629 O O . VAL B 1 113 ? -25.344 -3.357 -2.236 1 98.25 113 VAL B O 1
ATOM 4632 N N . LEU B 1 114 ? -23.734 -1.856 -2.303 1 97.75 114 LEU B N 1
ATOM 4633 C CA . LEU B 1 114 ? -24.672 -0.742 -2.43 1 97.75 114 LEU B CA 1
ATOM 4634 C C . LEU B 1 114 ? -24.062 0.379 -3.27 1 97.75 114 LEU B C 1
ATOM 4636 O O . LEU B 1 114 ? -22.844 0.445 -3.441 1 97.75 114 LEU B O 1
ATOM 4640 N N . PRO B 1 115 ? -24.875 1.262 -3.859 1 97.5 115 PRO B N 1
ATOM 4641 C CA . PRO B 1 115 ? -24.375 2.348 -4.703 1 97.5 115 PRO B CA 1
ATOM 4642 C C . PRO B 1 115 ? -23.469 3.32 -3.938 1 97.5 115 PRO B C 1
ATOM 4644 O O . PRO B 1 115 ? -23.641 3.506 -2.73 1 97.5 115 PRO B O 1
ATOM 4647 N N . GLN B 1 116 ? -22.547 3.908 -4.613 1 95.94 116 GLN B N 1
ATOM 4648 C CA . GLN B 1 116 ? -21.734 4.984 -4.047 1 95.94 116 GLN B CA 1
ATOM 4649 C C . GLN B 1 116 ? -22.625 6.098 -3.492 1 95.94 116 GLN B C 1
ATOM 4651 O O . GLN B 1 116 ? -23.844 6.09 -3.693 1 95.94 116 GLN B O 1
ATOM 4656 N N . LYS B 1 117 ? -22.109 6.988 -2.727 1 95.81 117 LYS B N 1
ATOM 4657 C CA . LYS B 1 117 ? -22.766 8.164 -2.164 1 95.81 117 LYS B CA 1
ATOM 4658 C C . LYS B 1 117 ? -23.734 7.777 -1.057 1 95.81 117 LYS B C 1
ATOM 4660 O O . LYS B 1 117 ? -24.719 8.477 -0.812 1 95.81 117 LYS B O 1
ATOM 4665 N N . ASN B 1 118 ? -23.578 6.586 -0.516 1 98 118 ASN B N 1
ATOM 4666 C CA . ASN B 1 118 ? -24.297 6.195 0.689 1 98 118 ASN B CA 1
ATOM 4667 C C . ASN B 1 118 ? -23.344 6.004 1.872 1 98 118 ASN B C 1
ATOM 4669 O O . ASN B 1 118 ? -22.234 5.52 1.704 1 98 118 ASN B O 1
ATOM 4673 N N . VAL B 1 119 ? -23.875 6.367 3.057 1 98.5 119 VAL B N 1
ATOM 4674 C CA . VAL B 1 119 ? -23.094 6.18 4.273 1 98.5 119 VAL B CA 1
ATOM 4675 C C . VAL B 1 119 ? -22.828 4.691 4.496 1 98.5 119 VAL B C 1
ATOM 4677 O O . VAL B 1 119 ? -23.703 3.859 4.27 1 98.5 119 VAL B O 1
ATOM 4680 N N . LEU B 1 120 ? -21.547 4.352 4.863 1 98.88 120 LEU B N 1
ATOM 4681 C CA . LEU B 1 120 ? -21.172 2.963 5.094 1 98.88 120 LEU B CA 1
ATOM 4682 C C . LEU B 1 120 ? -21.016 2.68 6.582 1 98.88 120 LEU B C 1
ATOM 4684 O O . LEU B 1 120 ? -21.344 1.583 7.047 1 98.88 120 LEU B O 1
ATOM 4688 N N . PHE B 1 121 ? -20.469 3.607 7.324 1 98.88 121 PHE B N 1
ATOM 4689 C CA . PHE B 1 121 ? -20.453 3.504 8.781 1 98.88 121 PHE B CA 1
ATOM 4690 C C . PHE B 1 121 ? -20.375 4.887 9.414 1 98.88 121 PHE B C 1
ATOM 4692 O O . PHE B 1 121 ? -20.062 5.871 8.742 1 98.88 121 PHE B O 1
ATOM 4699 N N . THR B 1 122 ? -20.766 5 10.664 1 98.81 122 THR B N 1
ATOM 4700 C CA . THR B 1 122 ? -20.703 6.223 11.461 1 98.81 122 THR B CA 1
ATOM 4701 C C . THR B 1 122 ? -19.922 5.98 12.758 1 98.81 122 THR B C 1
ATOM 4703 O O . THR B 1 122 ? -19.828 4.848 13.227 1 98.81 122 THR B O 1
ATOM 4706 N N . VAL B 1 123 ? -19.328 7 13.266 1 98.88 123 VAL B N 1
ATOM 4707 C CA . VAL B 1 123 ? -18.594 6.965 14.531 1 98.88 123 VAL B CA 1
ATOM 4708 C C . VAL B 1 123 ? -19.016 8.141 15.406 1 98.88 123 VAL B C 1
ATOM 4710 O O . VAL B 1 123 ? -19.141 9.273 14.93 1 98.88 123 VAL B O 1
ATOM 4713 N N . GLU B 1 124 ? -19.281 7.902 16.656 1 98.75 124 GLU B N 1
ATOM 4714 C CA . GLU B 1 124 ? -19.594 8.938 17.625 1 98.75 124 GLU B CA 1
ATOM 4715 C C . GLU B 1 124 ? -19 8.609 19 1 98.75 124 GLU B C 1
ATOM 4717 O O . GLU B 1 124 ? -18.781 7.438 19.312 1 98.75 124 GLU B O 1
ATOM 4722 N N . ASN B 1 125 ? -18.656 9.633 19.75 1 98.88 125 ASN B N 1
ATOM 4723 C CA . ASN B 1 125 ? -18.203 9.398 21.125 1 98.88 125 ASN B CA 1
ATOM 4724 C C . ASN B 1 125 ? -19.375 9.094 22.047 1 98.88 125 ASN B C 1
ATOM 4726 O O . ASN B 1 125 ? -20.453 9.672 21.891 1 98.88 125 ASN B O 1
ATOM 4730 N N . THR B 1 126 ? -19.156 8.25 22.984 1 98.81 126 THR B N 1
ATOM 4731 C CA . THR B 1 126 ? -20.203 7.852 23.922 1 98.81 126 THR B CA 1
ATOM 4732 C C . THR B 1 126 ? -20.047 8.594 25.25 1 98.81 126 THR B C 1
ATOM 4734 O O . THR B 1 126 ? -20.906 8.516 26.125 1 98.81 126 THR B O 1
ATOM 4737 N N . ASP B 1 127 ? -18.984 9.242 25.453 1 98.88 127 ASP B N 1
ATOM 4738 C CA . ASP B 1 127 ? -18.703 10.086 26.609 1 98.88 127 ASP B CA 1
ATOM 4739 C C . ASP B 1 127 ? -18.453 11.531 26.203 1 98.88 127 ASP B C 1
ATOM 4741 O O . ASP B 1 127 ? -17.547 11.797 25.406 1 98.88 127 ASP B O 1
ATOM 4745 N N . PRO B 1 128 ? -19.203 12.492 26.75 1 98.44 128 PRO B N 1
ATOM 4746 C CA . PRO B 1 128 ? -19.094 13.898 26.344 1 98.44 128 PRO B CA 1
ATOM 4747 C C . PRO B 1 128 ? -17.688 14.445 26.531 1 98.44 128 PRO B C 1
ATOM 4749 O O . PRO B 1 128 ? -17.297 15.391 25.844 1 98.44 128 PRO B O 1
ATOM 4752 N N . ASN B 1 129 ? -16.891 13.898 27.422 1 98.31 129 ASN B N 1
ATOM 4753 C CA . ASN B 1 129 ? -15.539 14.383 27.688 1 98.31 129 ASN B CA 1
ATOM 4754 C C . ASN B 1 129 ? -14.562 13.898 26.609 1 98.31 129 ASN B C 1
ATOM 4756 O O . ASN B 1 129 ? -13.406 14.312 26.594 1 98.31 129 ASN B O 1
ATOM 4760 N N . CYS B 1 130 ? -15.023 13.039 25.688 1 98.69 130 CYS B N 1
ATOM 4761 C CA . CYS B 1 130 ? -14.141 12.422 24.703 1 98.69 130 CYS B CA 1
ATOM 4762 C C . CYS B 1 130 ? -14.57 12.773 23.281 1 98.69 130 CYS B C 1
ATOM 4764 O O . CYS B 1 130 ? -14.398 11.977 22.359 1 98.69 130 CYS B O 1
ATOM 4766 N N . PHE B 1 131 ? -15.133 13.984 23.094 1 98.44 131 PHE B N 1
ATOM 4767 C CA . PHE B 1 131 ? -15.68 14.43 21.812 1 98.44 131 PHE B CA 1
ATOM 4768 C C . PHE B 1 131 ? -14.602 14.445 20.734 1 98.44 131 PHE B C 1
ATOM 4770 O O . PHE B 1 131 ? -14.883 14.211 19.562 1 98.44 131 PHE B O 1
ATOM 4777 N N . TRP B 1 132 ? -13.312 14.633 21.062 1 98.12 132 TRP B N 1
ATOM 4778 C CA . TRP B 1 132 ? -12.188 14.805 20.156 1 98.12 132 TRP B CA 1
ATOM 4779 C C . TRP B 1 132 ? -11.75 13.461 19.578 1 98.12 132 TRP B C 1
ATOM 4781 O O . TRP B 1 132 ? -11.023 13.414 18.578 1 98.12 132 TRP B O 1
ATOM 4791 N N . LEU B 1 133 ? -12.227 12.367 20.125 1 98.38 133 LEU B N 1
ATOM 4792 C CA . LEU B 1 133 ? -11.727 11.023 19.828 1 98.38 133 LEU B CA 1
ATOM 4793 C C . LEU B 1 133 ? -12.172 10.57 18.438 1 98.38 133 LEU B C 1
ATOM 4795 O O . LEU B 1 133 ? -11.43 9.875 17.75 1 98.38 133 LEU B O 1
ATOM 4799 N N . THR B 1 134 ? -13.391 10.891 18.031 1 97.38 134 THR B N 1
ATOM 4800 C CA . THR B 1 134 ? -13.969 10.422 16.781 1 97.38 134 THR B CA 1
ATOM 4801 C C . THR B 1 134 ? -13.094 10.82 15.594 1 97.38 134 THR B C 1
ATOM 4803 O O . THR B 1 134 ? -12.844 10.008 14.695 1 97.38 134 THR B O 1
ATOM 4806 N N . ASN B 1 135 ? -12.578 12.047 15.609 1 96.25 135 ASN B N 1
ATOM 4807 C CA . ASN B 1 135 ? -11.75 12.508 14.508 1 96.25 135 ASN B CA 1
ATOM 4808 C C . ASN B 1 135 ? -10.281 12.133 14.711 1 96.25 135 ASN B C 1
ATOM 4810 O O . ASN B 1 135 ? -9.516 12.055 13.75 1 96.25 135 ASN B O 1
ATOM 4814 N N . TYR B 1 136 ? -9.883 11.945 16.016 1 98.19 136 TYR B N 1
ATOM 4815 C CA . TYR B 1 136 ? -8.547 11.43 16.281 1 98.19 136 TYR B CA 1
ATOM 4816 C C . TYR B 1 136 ? -8.328 10.086 15.602 1 98.19 136 TYR B C 1
ATOM 4818 O O . TYR B 1 136 ? -7.242 9.82 15.086 1 98.19 136 TYR B O 1
ATOM 4826 N N . LEU B 1 137 ? -9.367 9.273 15.516 1 98.5 137 LEU B N 1
ATOM 4827 C CA . LEU B 1 137 ? -9.297 7.91 14.992 1 98.5 137 LEU B CA 1
ATOM 4828 C C . LEU B 1 137 ? -9.555 7.887 13.492 1 98.5 137 LEU B C 1
ATOM 4830 O O . LEU B 1 137 ? -9.508 6.828 12.867 1 98.5 137 LEU B O 1
ATOM 4834 N N . GLU B 1 138 ? -9.789 9.031 12.898 1 98.38 138 GLU B N 1
ATOM 4835 C CA . GLU B 1 138 ? -10.062 9.133 11.469 1 98.38 138 GLU B CA 1
ATOM 4836 C C . GLU B 1 138 ? -8.969 8.469 10.641 1 98.38 138 GLU B C 1
ATOM 4838 O O . GLU B 1 138 ? -9.25 7.777 9.664 1 98.38 138 GLU B O 1
ATOM 4843 N N . THR B 1 139 ? -7.723 8.703 11.031 1 98.19 139 THR B N 1
ATOM 4844 C CA . THR B 1 139 ? -6.578 8.188 10.281 1 98.19 139 THR B CA 1
ATOM 4845 C C . THR B 1 139 ? -6.688 6.672 10.102 1 98.19 139 THR B C 1
ATOM 4847 O O . THR B 1 139 ? -6.406 6.148 9.023 1 98.19 139 THR B O 1
ATOM 4850 N N . LEU B 1 140 ? -7.105 5.988 11.125 1 98 140 LEU B N 1
ATOM 4851 C CA . LEU B 1 140 ? -7.238 4.539 11.094 1 98 140 LEU B CA 1
ATOM 4852 C C . LEU B 1 140 ? -8.492 4.121 10.336 1 98 140 LEU B C 1
ATOM 4854 O O . LEU B 1 140 ? -8.445 3.219 9.5 1 98 140 LEU B O 1
ATOM 4858 N N . PHE B 1 141 ? -9.602 4.812 10.562 1 98.5 141 PHE B N 1
ATOM 4859 C CA . PHE B 1 141 ? -10.875 4.414 9.984 1 98.5 141 PHE B CA 1
ATOM 4860 C C . PHE B 1 141 ? -10.875 4.602 8.477 1 98.5 141 PHE B C 1
ATOM 4862 O O . PHE B 1 141 ? -11.477 3.814 7.742 1 98.5 141 PHE B O 1
ATOM 4869 N N . VAL B 1 142 ? -10.211 5.613 8.031 1 98 142 VAL B N 1
ATOM 4870 C CA . VAL B 1 142 ? -10.227 5.902 6.598 1 98 142 VAL B CA 1
ATOM 4871 C C . VAL B 1 142 ? -9.477 4.809 5.844 1 98 142 VAL B C 1
ATOM 4873 O O . VAL B 1 142 ? -9.656 4.641 4.637 1 98 142 VAL B O 1
ATOM 4876 N N . GLN B 1 143 ? -8.695 4.02 6.496 1 97.25 143 GLN B N 1
ATOM 4877 C CA . GLN B 1 143 ? -7.938 2.949 5.855 1 97.25 143 GLN B CA 1
ATOM 4878 C C . GLN B 1 143 ? -8.875 1.879 5.297 1 97.25 143 GLN B C 1
ATOM 4880 O O . GLN B 1 143 ? -8.461 1.059 4.473 1 97.25 143 GLN B O 1
ATOM 4885 N N . VAL B 1 144 ? -10.125 1.915 5.66 1 98.5 144 VAL B N 1
ATOM 4886 C CA . VAL B 1 144 ? -11.094 0.97 5.117 1 98.5 144 VAL B CA 1
ATOM 4887 C C . VAL B 1 144 ? -11.258 1.201 3.619 1 98.5 144 VAL B C 1
ATOM 4889 O O . VAL B 1 144 ? -11.734 0.321 2.896 1 98.5 144 VAL B O 1
ATOM 4892 N N . TRP B 1 145 ? -10.766 2.35 3.125 1 98.69 145 TRP B N 1
ATOM 4893 C CA . TRP B 1 145 ? -10.867 2.617 1.694 1 98.69 145 TRP B CA 1
ATOM 4894 C C . TRP B 1 145 ? -10.211 1.506 0.882 1 98.69 145 TRP B C 1
ATOM 4896 O O . TRP B 1 145 ? -10.68 1.161 -0.204 1 98.69 145 TRP B O 1
ATOM 4906 N N . TYR B 1 146 ? -9.148 0.941 1.375 1 98.88 146 TYR B N 1
ATOM 4907 C CA . TYR B 1 146 ? -8.352 -0.014 0.61 1 98.88 146 TYR B CA 1
ATOM 4908 C C . TYR B 1 146 ? -9.094 -1.338 0.457 1 98.88 146 TYR B C 1
ATOM 4910 O O . TYR B 1 146 ? -9.336 -1.796 -0.663 1 98.88 146 TYR B O 1
ATOM 4918 N N . PRO B 1 147 ? -9.484 -2.02 1.58 1 98.88 147 PRO B N 1
ATOM 4919 C CA . PRO B 1 147 ? -10.195 -3.283 1.381 1 98.88 147 PRO B CA 1
ATOM 4920 C C . PRO B 1 147 ? -11.492 -3.111 0.602 1 98.88 147 PRO B C 1
ATOM 4922 O O . PRO B 1 147 ? -11.867 -3.984 -0.187 1 98.88 147 PRO B O 1
ATOM 4925 N N . ILE B 1 148 ? -12.211 -1.996 0.758 1 98.75 148 ILE B N 1
ATOM 4926 C CA . ILE B 1 148 ? -13.445 -1.763 0.011 1 98.75 148 ILE B CA 1
ATOM 4927 C C . ILE B 1 148 ? -13.133 -1.646 -1.479 1 98.75 148 ILE B C 1
ATOM 4929 O O . ILE B 1 148 ? -13.883 -2.145 -2.318 1 98.75 148 ILE B O 1
ATOM 4933 N N . THR B 1 149 ? -12.023 -0.981 -1.768 1 98.81 149 THR B N 1
ATOM 4934 C CA . THR B 1 149 ? -11.656 -0.768 -3.162 1 98.81 149 THR B CA 1
ATOM 4935 C C . THR B 1 149 ? -11.234 -2.082 -3.818 1 98.81 149 THR B C 1
ATOM 4937 O O . THR B 1 149 ? -11.664 -2.383 -4.938 1 98.81 149 THR B O 1
ATOM 4940 N N . VAL B 1 150 ? -10.414 -2.9 -3.139 1 98.88 150 VAL B N 1
ATOM 4941 C CA . VAL B 1 150 ? -9.977 -4.176 -3.693 1 98.88 150 VAL B CA 1
ATOM 4942 C C . VAL B 1 150 ? -11.172 -5.109 -3.854 1 98.88 150 VAL B C 1
ATOM 4944 O O . VAL B 1 150 ? -11.328 -5.762 -4.891 1 98.88 150 VAL B O 1
ATOM 4947 N N . ALA B 1 151 ? -12.008 -5.184 -2.807 1 98.88 151 ALA B N 1
ATOM 4948 C CA . ALA B 1 151 ? -13.18 -6.055 -2.875 1 98.88 151 ALA B CA 1
ATOM 4949 C C . ALA B 1 151 ? -14.094 -5.66 -4.027 1 98.88 151 ALA B C 1
ATOM 4951 O O . ALA B 1 151 ? -14.602 -6.52 -4.754 1 98.88 151 ALA B O 1
ATOM 4952 N N . SER B 1 152 ? -14.352 -4.344 -4.188 1 98.81 152 SER B N 1
ATOM 4953 C CA . SER B 1 152 ? -15.203 -3.85 -5.266 1 98.81 152 SER B CA 1
ATOM 4954 C C . SER B 1 152 ? -14.586 -4.133 -6.629 1 98.81 152 SER B C 1
ATOM 4956 O O . SER B 1 152 ? -15.281 -4.547 -7.559 1 98.81 152 SER B O 1
ATOM 4958 N N . ASN B 1 153 ? -13.266 -3.891 -6.734 1 98.69 153 ASN B N 1
ATOM 4959 C CA . ASN B 1 153 ? -12.531 -4.18 -7.957 1 98.69 153 ASN B CA 1
ATOM 4960 C C . ASN B 1 153 ? -12.594 -5.664 -8.312 1 98.69 153 ASN B C 1
ATOM 4962 O O . ASN B 1 153 ? -12.844 -6.02 -9.469 1 98.69 153 ASN B O 1
ATOM 4966 N N . SER B 1 154 ? -12.359 -6.504 -7.387 1 98.75 154 SER B N 1
ATOM 4967 C CA . SER B 1 154 ? -12.445 -7.953 -7.551 1 98.75 154 SER B CA 1
ATOM 4968 C C . SER B 1 154 ? -13.844 -8.383 -7.969 1 98.75 154 SER B C 1
ATOM 4970 O O . SER B 1 154 ? -14 -9.211 -8.867 1 98.75 154 SER B O 1
ATOM 4972 N N . ARG B 1 155 ? -14.875 -7.824 -7.324 1 98.69 155 ARG B N 1
ATOM 4973 C CA . ARG B 1 155 ? -16.25 -8.172 -7.648 1 98.69 155 ARG B CA 1
ATOM 4974 C C . ARG B 1 155 ? -16.609 -7.75 -9.078 1 98.69 155 ARG B C 1
ATOM 4976 O O . ARG B 1 155 ? -17.297 -8.477 -9.789 1 98.69 155 ARG B O 1
ATOM 4983 N N . ALA B 1 156 ? -16.172 -6.535 -9.43 1 98.31 156 ALA B N 1
ATOM 4984 C CA . ALA B 1 156 ? -16.422 -6.062 -10.789 1 98.31 156 ALA B CA 1
ATOM 4985 C C . ALA B 1 156 ? -15.828 -7.023 -11.82 1 98.31 156 ALA B C 1
ATOM 4987 O O . ALA B 1 156 ? -16.453 -7.297 -12.852 1 98.31 156 ALA B O 1
ATOM 4988 N N . GLN B 1 157 ? -14.648 -7.508 -11.602 1 98.69 157 GLN B N 1
ATOM 4989 C CA . GLN B 1 157 ? -14.016 -8.484 -12.484 1 98.69 157 GLN B CA 1
ATOM 4990 C C . GLN B 1 157 ? -14.789 -9.805 -12.492 1 98.69 157 GLN B C 1
ATOM 4992 O O . GLN B 1 157 ? -14.938 -10.438 -13.539 1 98.69 157 GLN B O 1
ATOM 4997 N N . LYS B 1 158 ? -15.289 -10.195 -11.305 1 98.62 158 LYS B N 1
ATOM 4998 C CA . LYS B 1 158 ? -16.094 -11.414 -11.211 1 98.62 158 LYS B CA 1
ATOM 4999 C C . LYS B 1 158 ? -17.344 -11.312 -12.062 1 98.62 158 LYS B C 1
ATOM 5001 O O . LYS B 1 158 ? -17.719 -12.273 -12.742 1 98.62 158 LYS B O 1
ATOM 5006 N N . GLU B 1 159 ? -17.984 -10.172 -12.023 1 98.31 159 GLU B N 1
ATOM 5007 C CA . GLU B 1 159 ? -19.203 -9.953 -12.797 1 98.31 159 GLU B CA 1
ATOM 5008 C C . GLU B 1 159 ? -18.938 -10.109 -14.289 1 98.31 159 GLU B C 1
ATOM 5010 O O . GLU B 1 159 ? -19.719 -10.75 -15 1 98.31 159 GLU B O 1
ATOM 5015 N N . VAL B 1 160 ? -17.828 -9.562 -14.742 1 98.5 160 VAL B N 1
ATOM 5016 C CA . VAL B 1 160 ? -17.469 -9.633 -16.156 1 98.5 160 VAL B CA 1
ATOM 5017 C C . VAL B 1 160 ? -17.156 -11.078 -16.547 1 98.5 160 VAL B C 1
ATOM 5019 O O . VAL B 1 160 ? -17.688 -11.594 -17.531 1 98.5 160 VAL B O 1
ATOM 5022 N N . ILE B 1 161 ? -16.359 -11.727 -15.773 1 98.88 161 ILE B N 1
ATOM 5023 C CA . ILE B 1 161 ? -15.969 -13.102 -16.062 1 98.88 161 ILE B CA 1
ATOM 5024 C C . ILE B 1 161 ? -17.203 -14.008 -16.047 1 98.88 161 ILE B C 1
ATOM 5026 O O . ILE B 1 161 ? -17.375 -14.859 -16.922 1 98.88 161 ILE B O 1
ATOM 5030 N N . ALA B 1 162 ? -18.031 -13.773 -15.055 1 98.69 162 ALA B N 1
ATOM 5031 C CA . ALA B 1 162 ? -19.25 -14.562 -14.914 1 98.69 162 ALA B CA 1
ATOM 5032 C C . ALA B 1 162 ? -20.141 -14.398 -16.141 1 98.69 162 ALA B C 1
ATOM 5034 O O . ALA B 1 162 ? -20.734 -15.375 -16.609 1 98.69 162 ALA B O 1
ATOM 5035 N N . GLN B 1 163 ? -20.297 -13.234 -16.609 1 98.31 163 GLN B N 1
ATOM 5036 C CA . GLN B 1 163 ? -21.109 -12.984 -17.781 1 98.31 163 GLN B CA 1
ATOM 5037 C C . GLN B 1 163 ? -20.594 -13.75 -19 1 98.31 163 GLN B C 1
ATOM 5039 O O . GLN B 1 163 ? -21.375 -14.359 -19.734 1 98.31 163 GLN B O 1
ATOM 5044 N N . PHE B 1 164 ? -19.312 -13.688 -19.219 1 98.69 164 PHE B N 1
ATOM 5045 C CA . PHE B 1 164 ? -18.734 -14.375 -20.359 1 98.69 164 PHE B CA 1
ATOM 5046 C C . PHE B 1 164 ? -18.828 -15.883 -20.188 1 98.69 164 PHE B C 1
ATOM 5048 O O . PHE B 1 164 ? -19.047 -16.609 -21.172 1 98.69 164 PHE B O 1
ATOM 5055 N N . LEU B 1 165 ? -18.625 -16.391 -18.953 1 98.62 165 LEU B N 1
ATOM 5056 C CA . LEU B 1 165 ? -18.812 -17.812 -18.703 1 98.62 165 LEU B CA 1
ATOM 5057 C C . LEU B 1 165 ? -20.25 -18.219 -18.984 1 98.62 165 LEU B C 1
ATOM 5059 O O . LEU B 1 165 ? -20.484 -19.25 -19.625 1 98.62 165 LEU B O 1
ATOM 5063 N N . HIS B 1 166 ? -21.172 -17.391 -18.562 1 98 166 HIS B N 1
ATOM 5064 C CA . HIS B 1 166 ? -22.594 -17.672 -18.781 1 98 166 HIS B CA 1
ATOM 5065 C C . HIS B 1 166 ? -22.906 -17.766 -20.281 1 98 166 HIS B C 1
ATOM 5067 O O . HIS B 1 166 ? -23.734 -18.578 -20.688 1 98 166 HIS B O 1
ATOM 5073 N N . GLU B 1 167 ? -22.234 -17 -21.031 1 98.19 167 GLU B N 1
ATOM 5074 C CA . GLU B 1 167 ? -22.5 -16.906 -22.453 1 98.19 167 GLU B CA 1
ATOM 5075 C C . GLU B 1 167 ? -21.766 -18 -23.234 1 98.19 167 GLU B C 1
ATOM 5077 O O . GLU B 1 167 ? -22.25 -18.469 -24.266 1 98.19 167 GLU B O 1
ATOM 5082 N N . THR B 1 168 ? -20.609 -18.438 -22.719 1 98.69 168 THR B N 1
ATOM 5083 C CA . THR B 1 168 ? -19.734 -19.188 -23.625 1 98.69 168 THR B CA 1
ATOM 5084 C C . THR B 1 168 ? -19.422 -20.562 -23.047 1 98.69 168 THR B C 1
ATOM 5086 O O . THR B 1 168 ? -18.828 -21.406 -23.719 1 98.69 168 THR B O 1
ATOM 5089 N N . ALA B 1 169 ? -19.719 -20.859 -21.766 1 98.12 169 ALA B N 1
ATOM 5090 C CA . ALA B 1 169 ? -19.375 -22.109 -21.094 1 98.12 169 ALA B CA 1
ATOM 5091 C C . ALA B 1 169 ? -20.641 -22.906 -20.734 1 98.12 169 ALA B C 1
ATOM 5093 O O . ALA B 1 169 ? -21.719 -22.328 -20.609 1 98.12 169 ALA B O 1
ATOM 5094 N N . ASP B 1 170 ? -20.516 -24.234 -20.531 1 96.94 170 ASP B N 1
ATOM 5095 C CA . ASP B 1 170 ? -21.656 -25.094 -20.203 1 96.94 170 ASP B CA 1
ATOM 5096 C C . ASP B 1 170 ? -22.125 -24.859 -18.781 1 96.94 170 ASP B C 1
ATOM 5098 O O . ASP B 1 170 ? -23.297 -25.109 -18.453 1 96.94 170 ASP B O 1
ATOM 5102 N N . ASP B 1 171 ? -21.234 -24.484 -17.906 1 95 171 ASP B N 1
ATOM 5103 C CA . ASP B 1 171 ? -21.578 -24.141 -16.531 1 95 171 ASP B CA 1
ATOM 5104 C C . ASP B 1 171 ? -20.594 -23.125 -15.945 1 95 171 ASP B C 1
ATOM 5106 O O . ASP B 1 171 ? -19.672 -22.688 -16.641 1 95 171 ASP B O 1
ATOM 5110 N N . MET B 1 172 ? -20.828 -22.719 -14.742 1 94.69 172 MET B N 1
ATOM 5111 C CA . MET B 1 172 ? -20.016 -21.672 -14.125 1 94.69 172 MET B CA 1
ATOM 5112 C C . MET B 1 172 ? -19.297 -22.203 -12.891 1 94.69 172 MET B C 1
ATOM 5114 O O . MET B 1 172 ? -18.922 -21.438 -12 1 94.69 172 MET B O 1
ATOM 5118 N N . LYS B 1 173 ? -19.078 -23.484 -12.797 1 95.25 173 LYS B N 1
ATOM 5119 C CA . LYS B 1 173 ? -18.5 -24.109 -11.609 1 95.25 173 LYS B CA 1
ATOM 5120 C C . LYS B 1 173 ? -17.062 -23.625 -11.391 1 95.25 173 LYS B C 1
ATOM 5122 O O . LYS B 1 173 ? -16.594 -23.562 -10.258 1 95.25 173 LYS B O 1
ATOM 5127 N N . GLY B 1 174 ? -16.406 -23.25 -12.453 1 96.94 174 GLY B N 1
ATOM 5128 C CA . GLY B 1 174 ? -15.016 -22.844 -12.367 1 96.94 174 GLY B CA 1
ATOM 5129 C C . GLY B 1 174 ? -14.844 -21.391 -11.977 1 96.94 174 GLY B C 1
ATOM 5130 O O . GLY B 1 174 ? -13.727 -20.938 -11.703 1 96.94 174 GLY B O 1
ATOM 5131 N N . LEU B 1 175 ? -15.93 -20.625 -11.852 1 98.44 175 LEU B N 1
ATOM 5132 C CA . LEU B 1 175 ? -15.898 -19.172 -11.672 1 98.44 175 LEU B CA 1
ATOM 5133 C C . LEU B 1 175 ? -15.062 -18.797 -10.453 1 98.44 175 LEU B C 1
ATOM 5135 O O . LEU B 1 175 ? -14.25 -17.875 -10.516 1 98.44 175 LEU B O 1
ATOM 5139 N N . PRO B 1 176 ? -15.141 -19.484 -9.297 1 98.31 176 PRO B N 1
ATOM 5140 C CA . PRO B 1 176 ? -14.398 -19.078 -8.102 1 98.31 176 PRO B CA 1
ATOM 5141 C C . PRO B 1 176 ? -12.883 -19.078 -8.32 1 98.31 176 PRO B C 1
ATOM 5143 O O . PRO B 1 176 ? -12.141 -18.453 -7.562 1 98.31 176 PRO B O 1
ATOM 5146 N N . PHE B 1 177 ? -12.414 -19.734 -9.406 1 98.62 177 PHE B N 1
ATOM 5147 C CA . PHE B 1 177 ? -10.984 -19.875 -9.633 1 98.62 177 PHE B CA 1
ATOM 5148 C C . PHE B 1 177 ? -10.578 -19.219 -10.953 1 98.62 177 PHE B C 1
ATOM 5150 O O . PHE B 1 177 ? -9.523 -19.547 -11.508 1 98.62 177 PHE B O 1
ATOM 5157 N N . LYS B 1 178 ? -11.414 -18.328 -11.43 1 98.81 178 LYS B N 1
ATOM 5158 C CA . LYS B 1 178 ? -11.133 -17.734 -12.734 1 98.81 178 LYS B CA 1
ATOM 5159 C C . LYS B 1 178 ? -10.281 -16.469 -12.594 1 98.81 178 LYS B C 1
ATOM 5161 O O . LYS B 1 178 ? -9.719 -15.984 -13.578 1 98.81 178 LYS B O 1
ATOM 5166 N N . LEU B 1 179 ? -10.141 -15.969 -11.414 1 98.88 179 LEU B N 1
ATOM 5167 C CA . LEU B 1 179 ? -9.234 -14.859 -11.148 1 98.88 179 LEU B CA 1
ATOM 5168 C C . LEU B 1 179 ? -8.398 -15.125 -9.898 1 98.88 179 LEU B C 1
ATOM 5170 O O . LEU B 1 179 ? -8.945 -15.273 -8.805 1 98.88 179 LEU B O 1
ATOM 5174 N N . HIS B 1 180 ? -7.105 -15.195 -10.094 1 98.81 180 HIS B N 1
ATOM 5175 C CA . HIS B 1 180 ? -6.156 -15.484 -9.023 1 98.81 180 HIS B CA 1
ATOM 5176 C C . HIS B 1 180 ? -5.414 -14.219 -8.594 1 98.81 180 HIS B C 1
ATOM 5178 O O . HIS B 1 180 ? -5.059 -13.391 -9.43 1 98.81 180 HIS B O 1
ATOM 5184 N N . ASP B 1 181 ? -5.195 -14.102 -7.293 1 98.81 181 ASP B N 1
ATOM 5185 C CA . ASP B 1 181 ? -4.387 -13.016 -6.754 1 98.81 181 ASP B CA 1
ATOM 5186 C C . ASP B 1 181 ? -2.896 -13.32 -6.895 1 98.81 181 ASP B C 1
ATOM 5188 O O . ASP B 1 181 ? -2.373 -14.219 -6.23 1 98.81 181 ASP B O 1
ATOM 5192 N N . PHE B 1 182 ? -2.219 -12.516 -7.684 1 98 182 PHE B N 1
ATOM 5193 C CA . PHE B 1 182 ? -0.777 -12.578 -7.891 1 98 182 PHE B CA 1
ATOM 5194 C C . PHE B 1 182 ? -0.088 -11.352 -7.312 1 98 182 PHE B C 1
ATOM 5196 O O . PHE B 1 182 ? 0.999 -10.977 -7.758 1 98 182 PHE B O 1
ATOM 5203 N N . GLY B 1 183 ? -0.701 -10.734 -6.309 1 98 183 GLY B N 1
ATOM 5204 C CA . GLY B 1 183 ? -0.34 -9.344 -6.059 1 98 183 GLY B CA 1
ATOM 5205 C C . GLY B 1 183 ? 0.615 -9.18 -4.891 1 98 183 GLY B C 1
ATOM 5206 O O . GLY B 1 183 ? 0.986 -8.055 -4.543 1 98 183 GLY B O 1
ATOM 5207 N N . PHE B 1 184 ? 1.164 -10.242 -4.258 1 98.25 184 PHE B N 1
ATOM 5208 C CA . PHE B 1 184 ? 1.973 -10.117 -3.051 1 98.25 184 PHE B CA 1
ATOM 5209 C C . PHE B 1 184 ? 3.219 -9.281 -3.318 1 98.25 184 PHE B C 1
ATOM 5211 O O . PHE B 1 184 ? 3.473 -8.297 -2.621 1 98.25 184 PHE B O 1
ATOM 5218 N N . ARG B 1 185 ? 3.912 -9.516 -4.352 1 96.94 185 ARG B N 1
ATOM 5219 C CA . ARG B 1 185 ? 5.188 -8.875 -4.641 1 96.94 185 ARG B CA 1
ATOM 5220 C C . ARG B 1 185 ? 4.988 -7.422 -5.062 1 96.94 185 ARG B C 1
ATOM 5222 O O . ARG B 1 185 ? 5.926 -6.625 -5.023 1 96.94 185 ARG B O 1
ATOM 5229 N N . GLY B 1 186 ? 3.805 -7.125 -5.504 1 97.06 186 GLY B N 1
ATOM 5230 C CA . GLY B 1 186 ? 3.512 -5.758 -5.914 1 97.06 186 GLY B CA 1
ATOM 5231 C C . GLY B 1 186 ? 2.936 -4.91 -4.797 1 97.06 186 GLY B C 1
ATOM 5232 O O . GLY B 1 186 ? 2.877 -3.684 -4.906 1 97.06 186 GLY B O 1
ATOM 5233 N N . ALA B 1 187 ? 2.516 -5.562 -3.713 1 97.94 187 ALA B N 1
ATOM 5234 C CA . ALA B 1 187 ? 1.968 -4.828 -2.574 1 97.94 187 ALA B CA 1
ATOM 5235 C C . ALA B 1 187 ? 3.053 -4.016 -1.874 1 97.94 187 ALA B C 1
ATOM 5237 O O . ALA B 1 187 ? 4.234 -4.352 -1.948 1 97.94 187 ALA B O 1
ATOM 5238 N N . THR B 1 188 ? 2.666 -2.961 -1.172 1 98.06 188 THR B N 1
ATOM 5239 C CA . THR B 1 188 ? 3.613 -2.041 -0.551 1 98.06 188 THR B CA 1
ATOM 5240 C C . THR B 1 188 ? 4.176 -2.635 0.737 1 98.06 188 THR B C 1
ATOM 5242 O O . THR B 1 188 ? 5.191 -2.162 1.252 1 98.06 188 THR B O 1
ATOM 5245 N N . SER B 1 189 ? 3.531 -3.596 1.306 1 97.38 189 SER B N 1
ATOM 5246 C CA . SER B 1 189 ? 3.932 -4.227 2.559 1 97.38 189 SER B CA 1
ATOM 5247 C C . SER B 1 189 ? 3.227 -5.562 2.756 1 97.38 189 SER B C 1
ATOM 5249 O O . SER B 1 189 ? 2.291 -5.891 2.023 1 97.38 189 SER B O 1
ATOM 5251 N N . ILE B 1 190 ? 3.68 -6.328 3.752 1 97.5 190 ILE B N 1
ATOM 5252 C CA . ILE B 1 190 ? 3.053 -7.602 4.086 1 97.5 190 ILE B CA 1
ATOM 5253 C C . ILE B 1 190 ? 1.623 -7.359 4.57 1 97.5 190 ILE B C 1
ATOM 5255 O O . ILE B 1 190 ? 0.702 -8.086 4.188 1 97.5 190 ILE B O 1
ATOM 5259 N N . GLU B 1 191 ? 1.421 -6.293 5.355 1 96.94 191 GLU B N 1
ATOM 5260 C CA . GLU B 1 191 ? 0.086 -5.969 5.848 1 96.94 191 GLU B CA 1
ATOM 5261 C C . GLU B 1 191 ? -0.851 -5.598 4.699 1 96.94 191 GLU B C 1
ATOM 5263 O O . GLU B 1 191 ? -2.006 -6.027 4.672 1 96.94 191 GLU B O 1
ATOM 5268 N N . ALA B 1 192 ? -0.327 -4.805 3.785 1 97.94 192 ALA B N 1
ATOM 5269 C CA . ALA B 1 192 ? -1.126 -4.43 2.619 1 97.94 192 ALA B CA 1
ATOM 5270 C C . ALA B 1 192 ? -1.5 -5.66 1.795 1 97.94 192 ALA B C 1
ATOM 5272 O O . ALA B 1 192 ? -2.631 -5.773 1.317 1 97.94 192 ALA B O 1
ATOM 5273 N N . ALA B 1 193 ? -0.529 -6.551 1.631 1 98.5 193 ALA B N 1
ATOM 5274 C CA . ALA B 1 193 ? -0.809 -7.801 0.927 1 98.5 193 ALA B CA 1
ATOM 5275 C C . ALA B 1 193 ? -1.89 -8.609 1.645 1 98.5 193 ALA B C 1
ATOM 5277 O O . ALA B 1 193 ? -2.754 -9.203 1.002 1 98.5 193 ALA B O 1
ATOM 5278 N N . GLY B 1 194 ? -1.797 -8.633 2.961 1 98.38 194 GLY B N 1
ATOM 5279 C CA . GLY B 1 194 ? -2.787 -9.336 3.76 1 98.38 194 GLY B CA 1
ATOM 5280 C C . GLY B 1 194 ? -4.188 -8.781 3.6 1 98.38 194 GLY B C 1
ATOM 5281 O O . GLY B 1 194 ? -5.125 -9.516 3.295 1 98.38 194 GLY B O 1
ATOM 5282 N N . ILE B 1 195 ? -4.348 -7.461 3.74 1 98.56 195 ILE B N 1
ATOM 5283 C CA . ILE B 1 195 ? -5.645 -6.797 3.66 1 98.56 195 ILE B CA 1
ATOM 5284 C C . ILE B 1 195 ? -6.211 -6.941 2.25 1 98.56 195 ILE B C 1
ATOM 5286 O O . ILE B 1 195 ? -7.367 -7.332 2.076 1 98.56 195 ILE B O 1
ATOM 5290 N N . GLY B 1 196 ? -5.344 -6.613 1.257 1 98.81 196 GLY B N 1
ATOM 5291 C CA . GLY B 1 196 ? -5.789 -6.703 -0.125 1 98.81 196 GLY B CA 1
ATOM 5292 C C . GLY B 1 196 ? -6.125 -8.117 -0.555 1 98.81 196 GLY B C 1
ATOM 5293 O O . GLY B 1 196 ? -7.16 -8.352 -1.186 1 98.81 196 GLY B O 1
ATOM 5294 N N . GLY B 1 197 ? -5.199 -9.055 -0.227 1 98.81 197 GLY B N 1
ATOM 5295 C CA . GLY B 1 197 ? -5.453 -10.453 -0.559 1 98.81 197 GLY B CA 1
ATOM 5296 C C . GLY B 1 197 ? -6.742 -10.984 0.043 1 98.81 197 GLY B C 1
ATOM 5297 O O . GLY B 1 197 ? -7.516 -11.664 -0.634 1 98.81 197 GLY B O 1
ATOM 5298 N N . MET B 1 198 ? -6.949 -10.664 1.31 1 98.75 198 MET B N 1
ATOM 5299 C CA . MET B 1 198 ? -8.18 -11.062 1.983 1 98.75 198 MET B CA 1
ATOM 5300 C C . MET B 1 198 ? -9.398 -10.469 1.285 1 98.75 198 MET B C 1
ATOM 5302 O O . MET B 1 198 ? -10.43 -11.141 1.141 1 98.75 198 MET B O 1
ATOM 5306 N N . SER B 1 199 ? -9.32 -9.266 0.829 1 98.94 199 SER B N 1
ATOM 5307 C CA . SER B 1 199 ? -10.43 -8.57 0.179 1 98.94 199 SER B CA 1
ATOM 5308 C C . SER B 1 199 ? -10.781 -9.219 -1.154 1 98.94 199 SER B C 1
ATOM 5310 O O . SER B 1 199 ? -11.961 -9.312 -1.514 1 98.94 199 SER B O 1
ATOM 5312 N N . HIS B 1 200 ? -9.75 -9.656 -1.87 1 98.94 200 HIS B N 1
ATOM 5313 C CA . HIS B 1 200 ? -9.969 -10.406 -3.102 1 98.94 200 HIS B CA 1
ATOM 5314 C C . HIS B 1 200 ? -10.703 -11.711 -2.828 1 98.94 200 HIS B C 1
ATOM 5316 O O . HIS B 1 200 ? -11.586 -12.102 -3.596 1 98.94 200 HIS B O 1
ATOM 5322 N N . LEU B 1 201 ? -10.406 -12.344 -1.736 1 98.94 201 LEU B N 1
ATOM 5323 C CA . LEU B 1 201 ? -10.906 -13.672 -1.406 1 98.94 201 LEU B CA 1
ATOM 5324 C C . LEU B 1 201 ? -12.375 -13.609 -0.979 1 98.94 201 LEU B C 1
ATOM 5326 O O . LEU B 1 201 ? -13.016 -14.648 -0.798 1 98.94 201 LEU B O 1
ATOM 5330 N N . VAL B 1 202 ? -12.898 -12.406 -0.818 1 98.94 202 VAL B N 1
ATOM 5331 C CA . VAL B 1 202 ? -14.336 -12.258 -0.637 1 98.94 202 VAL B CA 1
ATOM 5332 C C . VAL B 1 202 ? -15.07 -12.742 -1.887 1 98.94 202 VAL B C 1
ATOM 5334 O O . VAL B 1 202 ? -16.156 -13.32 -1.794 1 98.94 202 VAL B O 1
ATOM 5337 N N . ASN B 1 203 ? -14.406 -12.602 -3.043 1 98.75 203 ASN B N 1
ATOM 5338 C CA . ASN B 1 203 ? -15.102 -12.82 -4.309 1 98.75 203 ASN B CA 1
ATOM 5339 C C . ASN B 1 203 ? -14.594 -14.07 -5.02 1 98.75 203 ASN B C 1
ATOM 5341 O O . ASN B 1 203 ? -15.297 -14.648 -5.852 1 98.75 203 ASN B O 1
ATOM 5345 N N . PHE B 1 204 ? -13.352 -14.461 -4.77 1 98.88 204 PHE B N 1
ATOM 5346 C CA . PHE B 1 204 ? -12.719 -15.586 -5.457 1 98.88 204 PHE B CA 1
ATOM 5347 C C . PHE B 1 204 ? -12.016 -16.5 -4.461 1 98.88 204 PHE B C 1
ATOM 5349 O O . PHE B 1 204 ? -11.953 -16.203 -3.27 1 98.88 204 PHE B O 1
ATOM 5356 N N . LEU B 1 205 ? -11.516 -17.672 -4.965 1 98.81 205 LEU B N 1
ATOM 5357 C CA . LEU B 1 205 ? -10.875 -18.641 -4.098 1 98.81 205 LEU B CA 1
ATOM 5358 C C . LEU B 1 205 ? -9.414 -18.859 -4.5 1 98.81 205 LEU B C 1
ATOM 5360 O O . LEU B 1 205 ? -8.633 -19.438 -3.746 1 98.81 205 LEU B O 1
ATOM 5364 N N . GLY B 1 206 ? -9 -18.391 -5.652 1 98.81 206 GLY B N 1
ATOM 5365 C CA . GLY B 1 206 ? -7.637 -18.562 -6.125 1 98.81 206 GLY B CA 1
ATOM 5366 C C . GLY B 1 206 ? -6.699 -17.469 -5.668 1 98.81 206 GLY B C 1
ATOM 5367 O O . GLY B 1 206 ? -6.988 -16.281 -5.852 1 98.81 206 GLY B O 1
ATOM 5368 N N . THR B 1 207 ? -5.574 -17.812 -5.082 1 98.81 207 THR B N 1
ATOM 5369 C CA . THR B 1 207 ? -4.637 -16.797 -4.629 1 98.81 207 THR B CA 1
ATOM 5370 C C . THR B 1 207 ? -3.246 -17.391 -4.426 1 98.81 207 THR B C 1
ATOM 5372 O O . THR B 1 207 ? -3.113 -18.531 -3.955 1 98.81 207 THR B O 1
ATOM 5375 N N . ASP B 1 208 ? -2.25 -16.672 -4.812 1 98.56 208 ASP B N 1
ATOM 5376 C CA . ASP B 1 208 ? -0.874 -16.984 -4.438 1 98.56 208 ASP B CA 1
ATOM 5377 C C . ASP B 1 208 ? -0.391 -16.078 -3.311 1 98.56 208 ASP B C 1
ATOM 5379 O O . ASP B 1 208 ? 0.752 -16.188 -2.861 1 98.56 208 ASP B O 1
ATOM 5383 N N . THR B 1 209 ? -1.223 -15.18 -2.801 1 98.56 209 THR B N 1
ATOM 5384 C CA . THR B 1 209 ? -0.886 -14.258 -1.722 1 98.56 209 THR B CA 1
ATOM 5385 C C . THR B 1 209 ? -1.278 -14.844 -0.367 1 98.56 209 THR B C 1
ATOM 5387 O O . THR B 1 209 ? -2.373 -14.578 0.135 1 98.56 209 THR B O 1
ATOM 5390 N N . LEU B 1 210 ? -0.397 -15.555 0.262 1 98.5 210 LEU B N 1
ATOM 5391 C CA . LEU B 1 210 ? -0.686 -16.281 1.493 1 98.5 210 LEU B CA 1
ATOM 5392 C C . LEU B 1 210 ? -1.078 -15.32 2.611 1 98.5 210 LEU B C 1
ATOM 5394 O O . LEU B 1 210 ? -1.895 -15.664 3.471 1 98.5 210 LEU B O 1
ATOM 5398 N N . ALA B 1 211 ? -0.512 -14.117 2.576 1 98.19 211 ALA B N 1
ATOM 5399 C CA . ALA B 1 211 ? -0.807 -13.117 3.602 1 98.19 211 ALA B CA 1
ATOM 5400 C C . ALA B 1 211 ? -2.307 -12.852 3.691 1 98.19 211 ALA B C 1
ATOM 5402 O O . ALA B 1 211 ? -2.832 -12.586 4.777 1 98.19 211 ALA B O 1
ATOM 5403 N N . GLY B 1 212 ? -2.992 -12.914 2.531 1 98.56 212 GLY B N 1
ATOM 5404 C CA . GLY B 1 212 ? -4.434 -12.734 2.527 1 98.56 212 GLY B CA 1
ATOM 5405 C C . GLY B 1 212 ? -5.172 -13.797 3.318 1 98.56 212 GLY B C 1
ATOM 5406 O O . GLY B 1 212 ? -6.105 -13.492 4.062 1 98.56 212 GLY B O 1
ATOM 5407 N N . ILE B 1 213 ? -4.754 -15.023 3.201 1 98.62 213 ILE B N 1
ATOM 5408 C CA . ILE B 1 213 ? -5.371 -16.141 3.912 1 98.62 213 ILE B CA 1
ATOM 5409 C C . ILE B 1 213 ? -5.098 -16.016 5.41 1 98.62 213 ILE B C 1
ATOM 5411 O O . ILE B 1 213 ? -5.992 -16.234 6.23 1 98.62 213 ILE B O 1
ATOM 5415 N N . LEU B 1 214 ? -3.848 -15.672 5.754 1 98.12 214 LEU B N 1
ATOM 5416 C CA . LEU B 1 214 ? -3.486 -15.484 7.156 1 98.12 214 LEU B CA 1
ATOM 5417 C C . LEU B 1 214 ? -4.344 -14.406 7.805 1 98.12 214 LEU B C 1
ATOM 5419 O O . LEU B 1 214 ? -4.766 -14.547 8.953 1 98.12 214 LEU B O 1
ATOM 5423 N N . THR B 1 215 ? -4.586 -13.32 7.07 1 98 215 THR B N 1
ATOM 5424 C CA . THR B 1 215 ? -5.387 -12.219 7.578 1 98 215 THR B CA 1
ATOM 5425 C C . THR B 1 215 ? -6.84 -12.648 7.773 1 98 215 THR B C 1
ATOM 5427 O O . THR B 1 215 ? -7.453 -12.336 8.797 1 98 215 THR B O 1
ATOM 5430 N N . ALA B 1 216 ? -7.395 -13.359 6.809 1 98.5 216 ALA B N 1
ATOM 5431 C CA . ALA B 1 216 ? -8.758 -13.875 6.93 1 98.5 216 ALA B CA 1
ATOM 5432 C C . ALA B 1 216 ? -8.875 -14.828 8.117 1 98.5 216 ALA B C 1
ATOM 5434 O O . ALA B 1 216 ? -9.891 -14.82 8.82 1 98.5 216 ALA B O 1
ATOM 5435 N N . ARG B 1 217 ? -7.871 -15.656 8.289 1 97.25 217 ARG B N 1
ATOM 5436 C CA . ARG B 1 217 ? -7.859 -16.609 9.391 1 97.25 217 ARG B CA 1
ATOM 5437 C C . ARG B 1 217 ? -7.887 -15.898 10.734 1 97.25 217 ARG B C 1
ATOM 5439 O O . ARG B 1 217 ? -8.672 -16.25 11.617 1 97.25 217 ARG B O 1
ATOM 5446 N N . LYS B 1 218 ? -7.094 -14.914 10.891 1 96.88 218 LYS B N 1
ATOM 5447 C CA . LYS B 1 218 ? -6.922 -14.242 12.18 1 96.88 218 LYS B CA 1
ATOM 5448 C C . LYS B 1 218 ? -8.125 -13.359 12.492 1 96.88 218 LYS B C 1
ATOM 5450 O O . LYS B 1 218 ? -8.625 -13.359 13.617 1 96.88 218 LYS B O 1
ATOM 5455 N N . TYR B 1 219 ? -8.656 -12.656 11.523 1 97.38 219 TYR B N 1
ATOM 5456 C CA . TYR B 1 219 ? -9.578 -11.57 11.859 1 97.38 219 TYR B CA 1
ATOM 5457 C C . TYR B 1 219 ? -11.008 -11.93 11.477 1 97.38 219 TYR B C 1
ATOM 5459 O O . TYR B 1 219 ? -11.953 -11.281 11.914 1 97.38 219 TYR B O 1
ATOM 5467 N N . TYR B 1 220 ? -11.148 -12.93 10.656 1 98.19 220 TYR B N 1
ATOM 5468 C CA . TYR B 1 220 ? -12.492 -13.32 10.25 1 98.19 220 TYR B CA 1
ATOM 5469 C C . TYR B 1 220 ? -12.734 -14.797 10.523 1 98.19 220 TYR B C 1
ATOM 5471 O O . TYR B 1 220 ? -13.758 -15.352 10.102 1 98.19 220 TYR B O 1
ATOM 5479 N N . GLY B 1 221 ? -11.805 -15.477 11.07 1 96.88 221 GLY B N 1
ATOM 5480 C CA . GLY B 1 221 ? -11.984 -16.844 11.547 1 96.88 221 GLY B CA 1
ATOM 5481 C C . GLY B 1 221 ? -12.062 -17.859 10.422 1 96.88 221 GLY B C 1
ATOM 5482 O O . GLY B 1 221 ? -12.664 -18.922 10.586 1 96.88 221 GLY B O 1
ATOM 5483 N N . CYS B 1 222 ? -11.555 -17.5 9.281 1 98.19 222 CYS B N 1
ATOM 5484 C CA . CYS B 1 222 ? -11.57 -18.422 8.148 1 98.19 222 CYS B CA 1
ATOM 5485 C C . CYS B 1 222 ? -10.25 -19.172 8.031 1 98.19 222 CYS B C 1
ATOM 5487 O O . CYS B 1 222 ? -9.258 -18.625 7.535 1 98.19 222 CYS B O 1
ATOM 5489 N N . PRO B 1 223 ? -10.172 -20.438 8.391 1 97.12 223 PRO B N 1
ATOM 5490 C CA . PRO B 1 223 ? -8.898 -21.156 8.445 1 97.12 223 PRO B CA 1
ATOM 5491 C C . PRO B 1 223 ? -8.203 -21.219 7.082 1 97.12 223 PRO B C 1
ATOM 5493 O O . PRO B 1 223 ? -6.977 -21.141 7.012 1 97.12 223 PRO B O 1
ATOM 5496 N N . MET B 1 224 ? -8.977 -21.391 6.008 1 98.56 224 MET B N 1
ATOM 5497 C CA . MET B 1 224 ? -8.438 -21.469 4.652 1 98.56 224 MET B CA 1
ATOM 5498 C C . MET B 1 224 ? -9.359 -20.797 3.652 1 98.56 224 MET B C 1
ATOM 5500 O O . MET B 1 224 ? -10.289 -21.422 3.135 1 98.56 224 MET B O 1
ATOM 5504 N N . ALA B 1 225 ? -8.984 -19.547 3.344 1 98.62 225 ALA B N 1
ATOM 5505 C CA . ALA B 1 225 ? -9.891 -18.719 2.557 1 98.62 225 ALA B CA 1
ATOM 5506 C C . ALA B 1 225 ? -9.625 -18.891 1.062 1 98.62 225 ALA B C 1
ATOM 5508 O O . ALA B 1 225 ? -10.461 -18.516 0.233 1 98.62 225 ALA B O 1
ATOM 5509 N N . GLY B 1 226 ? -8.492 -19.422 0.733 1 98.75 226 GLY B N 1
ATOM 5510 C CA . GLY B 1 226 ? -8.125 -19.516 -0.671 1 98.75 226 GLY B CA 1
ATOM 5511 C C . GLY B 1 226 ? -7.184 -20.672 -0.96 1 98.75 226 GLY B C 1
ATOM 5512 O O . GLY B 1 226 ? -6.609 -21.266 -0.039 1 98.75 226 GLY B O 1
ATOM 5513 N N . PHE B 1 227 ? -7 -20.969 -2.221 1 98.81 227 PHE B N 1
ATOM 5514 C CA . PHE B 1 227 ? -6.285 -22.156 -2.652 1 98.81 227 PHE B CA 1
ATOM 5515 C C . PHE B 1 227 ? -5.344 -21.844 -3.807 1 98.81 227 PHE B C 1
ATOM 5517 O O . PHE B 1 227 ? -5.48 -20.797 -4.457 1 98.81 227 PHE B O 1
ATOM 5524 N N . SER B 1 228 ? -4.371 -22.672 -3.994 1 98.5 228 SER B N 1
ATOM 5525 C CA . SER B 1 228 ? -3.408 -22.547 -5.086 1 98.5 228 SER B CA 1
ATOM 5526 C C . SER B 1 228 ? -2.971 -23.922 -5.59 1 98.5 228 SER B C 1
ATOM 5528 O O . SER B 1 228 ? -3.555 -24.938 -5.219 1 98.5 228 SER B O 1
ATOM 5530 N N . ILE B 1 229 ? -2.092 -23.953 -6.59 1 98.31 229 ILE B N 1
ATOM 5531 C CA . ILE B 1 229 ? -1.567 -25.172 -7.223 1 98.31 229 ILE B CA 1
ATOM 5532 C C . ILE B 1 229 ? -0.054 -25.047 -7.395 1 98.31 229 ILE B C 1
ATOM 5534 O O . ILE B 1 229 ? 0.494 -23.938 -7.352 1 98.31 229 ILE B O 1
ATOM 5538 N N . PRO B 1 230 ? 0.626 -26.172 -7.551 1 98.38 230 PRO B N 1
ATOM 5539 C CA . PRO B 1 230 ? 2.035 -26.062 -7.934 1 98.38 230 PRO B CA 1
ATOM 5540 C C . PRO B 1 230 ? 2.229 -25.312 -9.25 1 98.38 230 PRO B C 1
ATOM 5542 O O . PRO B 1 230 ? 1.534 -25.594 -10.234 1 98.38 230 PRO B O 1
ATOM 5545 N N . ALA B 1 231 ? 3.072 -24.359 -9.211 1 98.31 231 ALA B N 1
ATOM 5546 C CA . ALA B 1 231 ? 3.309 -23.562 -10.406 1 98.31 231 ALA B CA 1
ATOM 5547 C C . ALA B 1 231 ? 4.797 -23.266 -10.578 1 98.31 231 ALA B C 1
ATOM 5549 O O . ALA B 1 231 ? 5.5 -23 -9.602 1 98.31 231 ALA B O 1
ATOM 5550 N N . ALA B 1 232 ? 5.254 -23.359 -11.805 1 97 232 ALA B N 1
ATOM 5551 C CA . ALA B 1 232 ? 6.621 -22.969 -12.141 1 97 232 ALA B CA 1
ATOM 5552 C C . ALA B 1 232 ? 6.707 -21.484 -12.477 1 97 232 ALA B C 1
ATOM 5554 O O . ALA B 1 232 ? 5.711 -20.875 -12.859 1 97 232 ALA B O 1
ATOM 5555 N N . GLU B 1 233 ? 7.809 -20.922 -12.227 1 93.94 233 GLU B N 1
ATOM 5556 C CA . GLU B 1 233 ? 8.109 -19.562 -12.648 1 93.94 233 GLU B CA 1
ATOM 5557 C C . GLU B 1 233 ? 9.398 -19.5 -13.461 1 93.94 233 GLU B C 1
ATOM 5559 O O . GLU B 1 233 ? 10.031 -20.531 -13.703 1 93.94 233 GLU B O 1
ATOM 5564 N N . HIS B 1 234 ? 9.75 -18.391 -13.898 1 90.5 234 HIS B N 1
ATOM 5565 C CA . HIS B 1 234 ? 10.914 -18.25 -14.773 1 90.5 234 HIS B CA 1
ATOM 5566 C C . HIS B 1 234 ? 12.18 -18.75 -14.078 1 90.5 234 HIS B C 1
ATOM 5568 O O . HIS B 1 234 ? 13.016 -19.406 -14.711 1 90.5 234 HIS B O 1
ATOM 5574 N N . SER B 1 235 ? 12.328 -18.469 -12.836 1 90.94 235 SER B N 1
ATOM 5575 C CA . SER B 1 235 ? 13.547 -18.844 -12.125 1 90.94 235 SER B CA 1
ATOM 5576 C C . SER B 1 235 ? 13.719 -20.359 -12.094 1 90.94 235 SER B C 1
ATOM 5578 O O . SER B 1 235 ? 14.852 -20.859 -12.117 1 90.94 235 SER B O 1
ATOM 5580 N N . THR B 1 236 ? 12.602 -21.141 -12.062 1 95.19 236 THR B N 1
ATOM 5581 C CA . THR B 1 236 ? 12.711 -22.594 -11.969 1 95.19 236 THR B CA 1
ATOM 5582 C C . THR B 1 236 ? 12.805 -23.219 -13.359 1 95.19 236 THR B C 1
ATOM 5584 O O . THR B 1 236 ? 13.195 -24.375 -13.5 1 95.19 236 THR B O 1
ATOM 5587 N N . ILE B 1 237 ? 12.43 -22.469 -14.406 1 94.94 237 ILE B N 1
ATOM 5588 C CA . ILE B 1 237 ? 12.5 -22.984 -15.766 1 94.94 237 ILE B CA 1
ATOM 5589 C C . ILE B 1 237 ? 13.867 -22.656 -16.375 1 94.94 237 ILE B C 1
ATOM 5591 O O . ILE B 1 237 ? 14.516 -23.531 -16.969 1 94.94 237 ILE B O 1
ATOM 5595 N N . THR B 1 238 ? 14.32 -21.469 -16.156 1 93.38 238 THR B N 1
ATOM 5596 C CA . THR B 1 238 ? 15.516 -20.984 -16.844 1 93.38 238 THR B CA 1
ATOM 5597 C C . THR B 1 238 ? 16.766 -21.641 -16.25 1 93.38 238 THR B C 1
ATOM 5599 O O . THR B 1 238 ? 17.812 -21.672 -16.891 1 93.38 238 THR B O 1
ATOM 5602 N N . THR B 1 239 ? 16.672 -22.141 -15.07 1 94.62 239 THR B N 1
ATOM 5603 C CA . THR B 1 239 ? 17.797 -22.844 -14.477 1 94.62 239 THR B CA 1
ATOM 5604 C C . THR B 1 239 ? 18.141 -24.109 -15.25 1 94.62 239 THR B C 1
ATOM 5606 O O . THR B 1 239 ? 19.234 -24.641 -15.141 1 94.62 239 THR B O 1
ATOM 5609 N N . TRP B 1 240 ? 17.172 -24.625 -16.047 1 95.62 240 TRP B N 1
ATOM 5610 C CA . TRP B 1 240 ? 17.375 -25.797 -16.906 1 95.62 240 TRP B CA 1
ATOM 5611 C C . TRP B 1 240 ? 17.984 -25.375 -18.234 1 95.62 240 TRP B C 1
ATOM 5613 O O . TRP B 1 240 ? 18.328 -26.234 -19.062 1 95.62 240 TRP B O 1
ATOM 5623 N N . GLN B 1 241 ? 18.109 -24.062 -18.5 1 92.5 241 GLN B N 1
ATOM 5624 C CA . GLN B 1 241 ? 18.609 -23.5 -19.75 1 92.5 241 GLN B CA 1
ATOM 5625 C C . GLN B 1 241 ? 17.641 -23.75 -20.891 1 92.5 241 GLN B C 1
ATOM 5627 O O . GLN B 1 241 ? 16.672 -24.5 -20.75 1 92.5 241 GLN B O 1
ATOM 5632 N N . LYS B 1 242 ? 17.922 -23.109 -22.016 1 91.88 242 LYS B N 1
ATOM 5633 C CA . LYS B 1 242 ? 17.031 -23.203 -23.156 1 91.88 242 LYS B CA 1
ATOM 5634 C C . LYS B 1 242 ? 16.938 -24.641 -23.672 1 91.88 242 LYS B C 1
ATOM 5636 O O . LYS B 1 242 ? 15.852 -25.125 -24 1 91.88 242 LYS B O 1
ATOM 5641 N N . SER B 1 243 ? 18.062 -25.312 -23.703 1 93.69 243 SER B N 1
ATOM 5642 C CA . SER B 1 243 ? 18.125 -26.688 -24.219 1 93.69 243 SER B CA 1
ATOM 5643 C C . SER B 1 243 ? 17.391 -27.656 -23.297 1 93.69 243 SER B C 1
ATOM 5645 O O . SER B 1 243 ? 17.047 -28.766 -23.719 1 93.69 243 SER B O 1
ATOM 5647 N N . GLY B 1 244 ? 17.156 -27.266 -22.047 1 95.56 244 GLY B N 1
ATOM 5648 C CA . GLY B 1 244 ? 16.531 -28.125 -21.078 1 95.56 244 GLY B CA 1
ATOM 5649 C C . GLY B 1 244 ? 15.094 -27.734 -20.766 1 95.56 244 GLY B C 1
ATOM 5650 O O . GLY B 1 244 ? 14.508 -28.203 -19.781 1 95.56 244 GLY B O 1
ATOM 5651 N N . GLU B 1 245 ? 14.539 -26.891 -21.547 1 96 245 GLU B N 1
ATOM 5652 C CA . GLU B 1 245 ? 13.188 -26.406 -21.281 1 96 245 GLU B CA 1
ATOM 5653 C C . GLU B 1 245 ? 12.188 -27.562 -21.25 1 96 245 GLU B C 1
ATOM 5655 O O . GLU B 1 245 ? 11.32 -27.609 -20.375 1 96 245 GLU B O 1
ATOM 5660 N N . LYS B 1 246 ? 12.32 -28.469 -22.188 1 97.81 246 LYS B N 1
ATOM 5661 C CA . LYS B 1 246 ? 11.453 -29.656 -22.203 1 97.81 246 LYS B CA 1
ATOM 5662 C C . LYS B 1 246 ? 11.609 -30.469 -20.922 1 97.81 246 LYS B C 1
ATOM 5664 O O . LYS B 1 246 ? 10.617 -30.938 -20.359 1 97.81 246 LYS B O 1
ATOM 5669 N N . ASP B 1 247 ? 12.852 -30.609 -20.516 1 98 247 ASP B N 1
ATOM 5670 C CA . ASP B 1 247 ? 13.117 -31.359 -19.297 1 98 247 ASP B CA 1
ATOM 5671 C C . ASP B 1 247 ? 12.484 -30.703 -18.078 1 98 247 ASP B C 1
ATOM 5673 O O . ASP B 1 247 ? 11.992 -31.391 -17.172 1 98 247 ASP B O 1
ATOM 5677 N N . ALA B 1 248 ? 12.516 -29.406 -18.016 1 97.94 248 ALA B N 1
ATOM 5678 C CA . ALA B 1 248 ? 11.883 -28.656 -16.938 1 97.94 248 ALA B CA 1
ATOM 5679 C C . ALA B 1 248 ? 10.383 -28.922 -16.891 1 97.94 248 ALA B C 1
ATOM 5681 O O . ALA B 1 248 ? 9.812 -29.156 -15.828 1 97.94 248 ALA B O 1
ATOM 5682 N N . PHE B 1 249 ? 9.773 -28.875 -18.109 1 98.38 249 PHE B N 1
ATOM 5683 C CA . PHE B 1 249 ? 8.344 -29.141 -18.219 1 98.38 249 PHE B CA 1
ATOM 5684 C C . PHE B 1 249 ? 8.016 -30.562 -17.781 1 98.38 249 PHE B C 1
ATOM 5686 O O . PHE B 1 249 ? 7.078 -30.797 -17.016 1 98.38 249 PHE B O 1
ATOM 5693 N N . GLU B 1 250 ? 8.812 -31.5 -18.281 1 98.25 250 GLU B N 1
ATOM 5694 C CA . GLU B 1 250 ? 8.625 -32.906 -17.922 1 98.25 250 GLU B CA 1
ATOM 5695 C C . GLU B 1 250 ? 8.789 -33.125 -16.422 1 98.25 250 GLU B C 1
ATOM 5697 O O . GLU B 1 250 ? 8.062 -33.906 -15.828 1 98.25 250 GLU B O 1
ATOM 5702 N N . ASN B 1 251 ? 9.742 -32.438 -15.852 1 98.06 251 ASN B N 1
ATOM 5703 C CA . ASN B 1 251 ? 9.977 -32.531 -14.414 1 98.06 251 ASN B CA 1
ATOM 5704 C C . ASN B 1 251 ? 8.75 -32.094 -13.617 1 98.06 251 ASN B C 1
ATOM 5706 O O . ASN B 1 251 ? 8.406 -32.75 -12.617 1 98.06 251 ASN B O 1
ATOM 5710 N N . MET B 1 252 ? 8.07 -31.016 -14.008 1 97.88 252 MET B N 1
ATOM 5711 C CA . MET B 1 252 ? 6.848 -30.578 -13.344 1 97.88 252 MET B CA 1
ATOM 5712 C C . MET B 1 252 ? 5.809 -31.703 -13.328 1 97.88 252 MET B C 1
ATOM 5714 O O . MET B 1 252 ? 5.18 -31.953 -12.305 1 97.88 252 MET B O 1
ATOM 5718 N N . CYS B 1 253 ? 5.656 -32.375 -14.461 1 97.5 253 CYS B N 1
ATOM 5719 C CA . CYS B 1 253 ? 4.684 -33.469 -14.586 1 97.5 253 CYS B CA 1
ATOM 5720 C C . CYS B 1 253 ? 5.066 -34.656 -13.711 1 97.5 253 CYS B C 1
ATOM 5722 O O . CYS B 1 253 ? 4.199 -35.281 -13.117 1 97.5 253 CYS B O 1
ATOM 5724 N N . ARG B 1 254 ? 6.34 -34.875 -13.648 1 96.5 254 ARG B N 1
ATOM 5725 C CA . ARG B 1 254 ? 6.82 -36.031 -12.883 1 96.5 254 ARG B CA 1
ATOM 5726 C C . ARG B 1 254 ? 6.719 -35.781 -11.383 1 96.5 254 ARG B C 1
ATOM 5728 O O . ARG B 1 254 ? 6.344 -36.656 -10.617 1 96.5 254 ARG B O 1
ATOM 5735 N N . GLN B 1 255 ? 7.047 -34.594 -10.961 1 97 255 GLN B N 1
ATOM 5736 C CA . GLN B 1 255 ? 7.047 -34.219 -9.547 1 97 255 GLN B CA 1
ATOM 5737 C C . GLN B 1 255 ? 5.621 -34.094 -9.008 1 97 255 GLN B C 1
ATOM 5739 O O . GLN B 1 255 ? 5.383 -34.344 -7.82 1 97 255 GLN B O 1
ATOM 5744 N N . PHE B 1 256 ? 4.727 -33.719 -9.875 1 97.44 256 PHE B N 1
ATOM 5745 C CA . PHE B 1 256 ? 3.322 -33.594 -9.516 1 97.44 256 PHE B CA 1
ATOM 5746 C C . PHE B 1 256 ? 2.438 -34.375 -10.484 1 97.44 256 PHE B C 1
ATOM 5748 O O . PHE B 1 256 ? 1.751 -3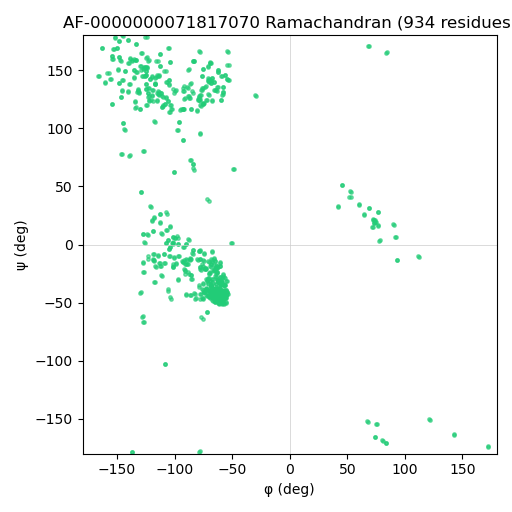3.781 -11.32 1 97.44 256 PHE B O 1
ATOM 5755 N N . PRO B 1 257 ? 2.318 -35.656 -10.305 1 95.56 257 PRO B N 1
ATOM 5756 C CA . PRO B 1 257 ? 1.685 -36.531 -11.297 1 95.56 257 PRO B CA 1
ATOM 5757 C C . PRO B 1 257 ? 0.165 -36.375 -11.328 1 95.56 257 PRO B C 1
ATOM 5759 O O . PRO B 1 257 ? -0.48 -36.781 -12.297 1 95.56 257 PRO B O 1
ATOM 5762 N N . THR B 1 258 ? -0.418 -35.844 -10.211 1 96.94 258 THR B N 1
ATOM 5763 C CA . THR B 1 258 ? -1.867 -35.688 -10.172 1 96.94 258 THR B CA 1
ATOM 5764 C C . THR B 1 258 ? -2.244 -34.219 -9.914 1 96.94 258 THR B C 1
ATOM 5766 O O . THR B 1 258 ? -1.413 -33.438 -9.469 1 96.94 258 THR B O 1
ATOM 5769 N N . GLY B 1 259 ? -3.443 -33.875 -10.273 1 97.06 259 GLY B N 1
ATOM 5770 C CA . GLY B 1 259 ? -3.963 -32.562 -9.992 1 97.06 259 GLY B CA 1
ATOM 5771 C C . GLY B 1 259 ? -3.547 -31.531 -11.016 1 97.06 259 GLY B C 1
ATOM 5772 O O . GLY B 1 259 ? -3.057 -31.875 -12.094 1 97.06 259 GLY B O 1
ATOM 5773 N N . THR B 1 260 ? -3.828 -30.312 -10.719 1 98.06 260 THR B N 1
ATOM 5774 C CA . THR B 1 260 ? -3.553 -29.219 -11.633 1 98.06 260 THR B CA 1
ATOM 5775 C C . THR B 1 260 ? -2.176 -28.609 -11.352 1 98.06 260 THR B C 1
ATOM 5777 O O . THR B 1 260 ? -1.781 -28.453 -10.195 1 98.06 260 THR B O 1
ATOM 5780 N N . ILE B 1 261 ? -1.379 -28.344 -12.352 1 98.25 261 ILE B N 1
ATOM 5781 C CA . ILE B 1 261 ? -0.109 -27.625 -12.273 1 98.25 261 ILE B CA 1
ATOM 5782 C C . ILE B 1 261 ? -0.093 -26.484 -13.281 1 98.25 261 ILE B C 1
ATOM 5784 O O . ILE B 1 261 ? -0.807 -26.531 -14.289 1 98.25 261 ILE B O 1
ATOM 5788 N N . ALA B 1 262 ? 0.612 -25.469 -12.977 1 98.44 262 ALA B N 1
ATOM 5789 C CA . ALA B 1 262 ? 0.803 -24.375 -13.93 1 98.44 262 ALA B CA 1
ATOM 5790 C C . ALA B 1 262 ? 2.271 -24.234 -14.32 1 98.44 262 ALA B C 1
ATOM 5792 O O . ALA B 1 262 ? 3.162 -24.375 -13.477 1 98.44 262 ALA B O 1
ATOM 5793 N N . CYS B 1 263 ? 2.518 -24 -15.578 1 97.94 263 CYS B N 1
ATOM 5794 C CA . CYS B 1 263 ? 3.889 -23.844 -16.062 1 97.94 263 CYS B CA 1
ATOM 5795 C C . CYS B 1 263 ? 4.035 -22.578 -16.906 1 97.94 263 CYS B C 1
ATOM 5797 O O . CYS B 1 263 ? 3.385 -22.438 -17.938 1 97.94 263 CYS B O 1
ATOM 5799 N N . VAL B 1 264 ? 4.828 -21.719 -16.391 1 95.31 264 VAL B N 1
ATOM 5800 C CA . VAL B 1 264 ? 5.23 -20.594 -17.234 1 95.31 264 VAL B CA 1
ATOM 5801 C C . VAL B 1 264 ? 5.91 -21.125 -18.5 1 95.31 264 VAL B C 1
ATOM 5803 O O . VAL B 1 264 ? 6.82 -21.953 -18.422 1 95.31 264 VAL B O 1
ATOM 5806 N N . SER B 1 265 ? 5.5 -20.641 -19.656 1 94.62 265 SER B N 1
ATOM 5807 C CA . SER B 1 265 ? 5.941 -21.281 -20.891 1 94.62 265 SER B CA 1
ATOM 5808 C C . SER B 1 265 ? 6.562 -20.25 -21.844 1 94.62 265 SER B C 1
ATOM 5810 O O . SER B 1 265 ? 6.859 -20.578 -22.984 1 94.62 265 SER B O 1
ATOM 5812 N N . ASP B 1 266 ? 6.766 -19.031 -21.328 1 91.88 266 ASP B N 1
ATOM 5813 C CA . ASP B 1 266 ? 7.262 -17.984 -22.219 1 91.88 266 ASP B CA 1
ATOM 5814 C C . ASP B 1 266 ? 8.68 -17.562 -21.828 1 91.88 266 ASP B C 1
ATOM 5816 O O . ASP B 1 266 ? 9.094 -16.438 -22.109 1 91.88 266 ASP B O 1
ATOM 5820 N N . SER B 1 267 ? 9.406 -18.391 -21.062 1 90.5 267 SER B N 1
ATOM 5821 C CA . SER B 1 267 ? 10.773 -18.047 -20.672 1 90.5 267 SER B CA 1
ATOM 5822 C C . SER B 1 267 ? 11.664 -17.859 -21.891 1 90.5 267 SER B C 1
ATOM 5824 O O . SER B 1 267 ? 12.602 -17.047 -21.859 1 90.5 267 SER B O 1
ATOM 5826 N N . TYR B 1 268 ? 11.359 -18.625 -23 1 91.19 268 TYR B N 1
ATOM 5827 C CA . TYR B 1 268 ? 12.164 -18.547 -24.219 1 91.19 268 TYR B CA 1
ATOM 5828 C C . TYR B 1 268 ? 11.281 -18.266 -25.438 1 91.19 268 TYR B C 1
ATOM 5830 O O . TYR B 1 268 ? 11.414 -17.234 -26.094 1 91.19 268 TYR B O 1
ATOM 5838 N N . ASP B 1 269 ? 10.469 -19.203 -25.75 1 93.31 269 ASP B N 1
ATOM 5839 C CA . ASP B 1 269 ? 9.578 -19.094 -26.906 1 93.31 269 ASP B CA 1
ATOM 5840 C C . ASP B 1 269 ? 8.242 -19.766 -26.641 1 93.31 269 ASP B C 1
ATOM 5842 O O . ASP B 1 269 ? 8.102 -20.984 -26.812 1 93.31 269 ASP B O 1
ATOM 5846 N N . ILE B 1 270 ? 7.211 -18.969 -26.391 1 94.44 270 ILE B N 1
ATOM 5847 C CA . ILE B 1 270 ? 5.891 -19.469 -26.016 1 94.44 270 ILE B CA 1
ATOM 5848 C C . ILE B 1 270 ? 5.301 -20.281 -27.156 1 94.44 270 ILE B C 1
ATOM 5850 O O . ILE B 1 270 ? 4.598 -21.266 -26.922 1 94.44 270 ILE B O 1
ATOM 5854 N N . TRP B 1 271 ? 5.555 -19.938 -28.422 1 95.5 271 TRP B N 1
ATOM 5855 C CA . TRP B 1 271 ? 5 -20.656 -29.578 1 95.5 271 TRP B CA 1
ATOM 5856 C C . TRP B 1 271 ? 5.613 -22.047 -29.703 1 95.5 271 TRP B C 1
ATOM 5858 O O . TRP B 1 271 ? 4.902 -23.031 -29.922 1 95.5 271 TRP B O 1
ATOM 5868 N N . ASN B 1 272 ? 6.93 -22.078 -29.562 1 95.94 272 ASN B N 1
ATOM 5869 C CA . ASN B 1 272 ? 7.609 -23.375 -29.578 1 95.94 272 ASN B CA 1
ATOM 5870 C C . ASN B 1 272 ? 7.156 -24.266 -28.422 1 95.94 272 ASN B C 1
ATOM 5872 O O . ASN B 1 272 ? 6.969 -25.469 -28.594 1 95.94 272 ASN B O 1
ATOM 5876 N N . ALA B 1 273 ? 7.012 -23.656 -27.266 1 96.44 273 ALA B N 1
ATOM 5877 C CA . ALA B 1 273 ? 6.574 -24.391 -26.078 1 96.44 273 ALA B CA 1
ATOM 5878 C C . ALA B 1 273 ? 5.219 -25.047 -26.312 1 96.44 273 ALA B C 1
ATOM 5880 O O . ALA B 1 273 ? 5.031 -26.219 -26 1 96.44 273 ALA B O 1
ATOM 5881 N N . CYS B 1 274 ? 4.289 -24.328 -26.906 1 97.25 274 CYS B N 1
ATOM 5882 C CA . CYS B 1 274 ? 2.932 -24.828 -27.109 1 97.25 274 CYS B CA 1
ATOM 5883 C C . CYS B 1 274 ? 2.887 -25.828 -28.266 1 97.25 274 CYS B C 1
ATOM 5885 O O . CYS B 1 274 ? 2.266 -26.891 -28.156 1 97.25 274 CYS B O 1
ATOM 5887 N N . GLU B 1 275 ? 3.51 -25.5 -29.375 1 97.31 275 GLU B N 1
ATOM 5888 C CA . GLU B 1 275 ? 3.416 -26.312 -30.594 1 97.31 275 GLU B CA 1
ATOM 5889 C C . GLU B 1 275 ? 4.262 -27.578 -30.484 1 97.31 275 GLU B C 1
ATOM 5891 O O . GLU B 1 275 ? 3.787 -28.672 -30.766 1 97.31 275 GLU B O 1
ATOM 5896 N N . ASN B 1 276 ? 5.496 -27.406 -30.016 1 97.81 276 ASN B N 1
ATOM 5897 C CA . ASN B 1 276 ? 6.441 -28.516 -30.125 1 97.81 276 ASN B CA 1
ATOM 5898 C C . ASN B 1 276 ? 6.648 -29.203 -28.797 1 97.81 276 ASN B C 1
ATOM 5900 O O . ASN B 1 276 ? 6.664 -30.438 -28.719 1 97.81 276 ASN B O 1
ATOM 5904 N N . LEU B 1 277 ? 6.828 -28.453 -27.719 1 98.31 277 LEU B N 1
ATOM 5905 C CA . LEU B 1 277 ? 7.133 -29.094 -26.438 1 98.31 277 LEU B CA 1
ATOM 5906 C C . LEU B 1 277 ? 5.883 -29.703 -25.828 1 98.31 277 LEU B C 1
ATOM 5908 O O . LEU B 1 277 ? 5.734 -30.938 -25.812 1 98.31 277 LEU B O 1
ATOM 5912 N N . TRP B 1 278 ? 4.883 -28.922 -25.5 1 98.19 278 TRP B N 1
ATOM 5913 C CA . TRP B 1 278 ? 3.646 -29.438 -24.922 1 98.19 278 TRP B CA 1
ATOM 5914 C C . TRP B 1 278 ? 2.838 -30.203 -25.969 1 98.19 278 TRP B C 1
ATOM 5916 O O . TRP B 1 278 ? 2.305 -31.266 -25.688 1 98.19 278 TRP B O 1
ATOM 5926 N N . GLY B 1 279 ? 2.744 -29.625 -27.203 1 97.88 279 GLY B N 1
ATOM 5927 C CA . GLY B 1 279 ? 1.826 -30.094 -28.234 1 97.88 279 GLY B CA 1
ATOM 5928 C C . GLY B 1 279 ? 2.305 -31.359 -28.922 1 97.88 279 GLY B C 1
ATOM 5929 O O . GLY B 1 279 ? 1.509 -32.094 -29.531 1 97.88 279 GLY B O 1
ATOM 5930 N N . LYS B 1 280 ? 3.619 -31.656 -28.891 1 98.12 280 LYS B N 1
ATOM 5931 C CA . LYS B 1 280 ? 4.148 -32.844 -29.578 1 98.12 280 LYS B CA 1
ATOM 5932 C C . LYS B 1 280 ? 4.98 -33.688 -28.625 1 98.12 280 LYS B C 1
ATOM 5934 O O . LYS B 1 280 ? 4.559 -34.781 -28.234 1 98.12 280 LYS B O 1
ATOM 5939 N N . GLN B 1 281 ? 6.016 -33.156 -28.109 1 98.25 281 GLN B N 1
ATOM 5940 C CA . GLN B 1 281 ? 7.008 -33.969 -27.406 1 98.25 281 GLN B CA 1
ATOM 5941 C C . GLN B 1 281 ? 6.453 -34.469 -26.062 1 98.25 281 GLN B C 1
ATOM 5943 O O . GLN B 1 281 ? 6.801 -35.562 -25.609 1 98.25 281 GLN B O 1
ATOM 5948 N N . LEU B 1 282 ? 5.625 -33.688 -25.406 1 98.31 282 LEU B N 1
ATOM 5949 C CA . LEU B 1 282 ? 5.117 -34.062 -24.078 1 98.31 282 LEU B CA 1
ATOM 5950 C C . LEU B 1 282 ? 3.623 -34.375 -24.141 1 98.31 282 LEU B C 1
ATOM 5952 O O . LEU B 1 282 ? 2.971 -34.5 -23.094 1 98.31 282 LEU B O 1
ATOM 5956 N N . LYS B 1 283 ? 3.105 -34.438 -25.375 1 97.75 283 LYS B N 1
ATOM 5957 C CA . LYS B 1 283 ? 1.671 -34.594 -25.594 1 97.75 283 LYS B CA 1
ATOM 5958 C C . LYS B 1 283 ? 1.14 -35.844 -24.906 1 97.75 283 LYS B C 1
ATOM 5960 O O . LYS B 1 283 ? 0.133 -35.812 -24.203 1 97.75 283 LYS B O 1
ATOM 5965 N N . ASN B 1 284 ? 1.781 -36.969 -25.141 1 96.94 284 ASN B N 1
ATOM 5966 C CA . ASN B 1 284 ? 1.327 -38.25 -24.562 1 96.94 284 ASN B CA 1
ATOM 5967 C C . ASN B 1 284 ? 1.414 -38.219 -23.047 1 96.94 284 ASN B C 1
ATOM 5969 O O . ASN B 1 284 ? 0.558 -38.812 -22.359 1 96.94 284 ASN B O 1
ATOM 5973 N N . LEU B 1 285 ? 2.445 -37.594 -22.547 1 97.06 285 LEU B N 1
ATOM 5974 C CA . LEU B 1 285 ? 2.596 -37.469 -21.094 1 97.06 285 LEU B CA 1
ATOM 5975 C C . LEU B 1 285 ? 1.423 -36.719 -20.484 1 97.06 285 LEU B C 1
ATOM 5977 O O . LEU B 1 285 ? 0.888 -37.125 -19.453 1 97.06 285 LEU B O 1
ATOM 5981 N N . LEU B 1 286 ? 0.988 -35.688 -21.109 1 96.69 286 LEU B N 1
ATOM 5982 C CA . LEU B 1 286 ? -0.114 -34.844 -20.625 1 96.69 286 LEU B CA 1
ATOM 5983 C C . LEU B 1 286 ? -1.429 -35.625 -20.672 1 96.69 286 LEU B C 1
ATOM 5985 O O . LEU B 1 286 ? -2.225 -35.562 -19.734 1 96.69 286 LEU B O 1
ATOM 5989 N N . LYS B 1 287 ? -1.6 -36.375 -21.719 1 95.31 287 LYS B N 1
ATOM 5990 C CA . LYS B 1 287 ? -2.838 -37.125 -21.906 1 95.31 287 LYS B CA 1
ATOM 5991 C C . LYS B 1 287 ? -2.969 -38.219 -20.859 1 95.31 287 LYS B C 1
ATOM 5993 O O . LYS B 1 287 ? -4.078 -38.562 -20.453 1 95.31 287 LYS B O 1
ATOM 5998 N N . CYS B 1 288 ? -1.84 -38.719 -20.422 1 95.75 288 CYS B N 1
ATOM 5999 C CA . CYS B 1 288 ? -1.844 -39.875 -19.5 1 95.75 288 CYS B CA 1
ATOM 6000 C C . CYS B 1 288 ? -1.811 -39.406 -18.047 1 95.75 288 CYS B C 1
ATOM 6002 O O . CYS B 1 288 ? -2.104 -40.156 -17.141 1 95.75 288 CYS B O 1
ATOM 6004 N N . ARG B 1 289 ? -1.472 -38.156 -17.875 1 95.5 289 ARG B N 1
ATOM 6005 C CA . ARG B 1 289 ? -1.418 -37.594 -16.516 1 95.5 289 ARG B CA 1
ATOM 6006 C C . ARG B 1 289 ? -2.818 -37.438 -15.938 1 95.5 289 ARG B C 1
ATOM 6008 O O . ARG B 1 289 ? -3.746 -37.031 -16.641 1 95.5 289 ARG B O 1
ATOM 6015 N N . ASP B 1 290 ? -2.986 -37.719 -14.641 1 96.75 290 ASP B N 1
ATOM 6016 C CA . ASP B 1 290 ? -4.254 -37.5 -13.953 1 96.75 290 ASP B CA 1
ATOM 6017 C C . ASP B 1 290 ? -4.355 -36.094 -13.43 1 96.75 290 ASP B C 1
ATOM 6019 O O . ASP B 1 290 ? -4.316 -35.844 -12.219 1 96.75 290 ASP B O 1
ATOM 6023 N N . GLY B 1 291 ? -4.535 -35.219 -14.336 1 97.19 291 GLY B N 1
ATOM 6024 C CA . GLY B 1 291 ? -4.578 -33.812 -13.945 1 97.19 291 GLY B CA 1
ATOM 6025 C C . GLY B 1 291 ? -4.617 -32.844 -15.125 1 97.19 291 GLY B C 1
ATOM 6026 O O . GLY B 1 291 ? -4.789 -33.281 -16.266 1 97.19 291 GLY B O 1
ATOM 6027 N N . THR B 1 292 ? -4.527 -31.578 -14.828 1 98.19 292 THR B N 1
ATOM 6028 C CA . THR B 1 292 ? -4.641 -30.516 -15.812 1 98.19 292 THR B CA 1
ATOM 6029 C C . THR B 1 292 ? -3.367 -29.672 -15.859 1 98.19 292 THR B C 1
ATOM 6031 O O . THR B 1 292 ? -2.842 -29.281 -14.812 1 98.19 292 THR B O 1
ATOM 6034 N N . LEU B 1 293 ? -2.814 -29.484 -17.016 1 98.5 293 LEU B N 1
ATOM 6035 C CA . LEU B 1 293 ? -1.752 -28.516 -17.234 1 98.5 293 LEU B CA 1
ATOM 6036 C C . LEU B 1 293 ? -2.334 -27.141 -17.547 1 98.5 293 LEU B C 1
ATOM 6038 O O . LEU B 1 293 ? -3.189 -27.016 -18.422 1 98.5 293 LEU B O 1
ATOM 6042 N N . VAL B 1 294 ? -1.921 -26.172 -16.812 1 98.69 294 VAL B N 1
ATOM 6043 C CA . VAL B 1 294 ? -2.264 -24.797 -17.125 1 98.69 294 VAL B CA 1
ATOM 6044 C C . VAL B 1 294 ? -1.055 -24.078 -17.734 1 98.69 294 VAL B C 1
ATOM 6046 O O . VAL B 1 294 ? -0.049 -23.859 -17.047 1 98.69 294 VAL B O 1
ATOM 6049 N N . VAL B 1 295 ? -1.144 -23.703 -18.969 1 98.44 295 VAL B N 1
ATOM 6050 C CA . VAL B 1 295 ? -0.08 -23.016 -19.672 1 98.44 295 VAL B CA 1
ATOM 6051 C C . VAL B 1 295 ? -0.161 -21.516 -19.391 1 98.44 295 VAL B C 1
ATOM 6053 O O . VAL B 1 295 ? -1.233 -20.922 -19.484 1 98.44 295 VAL B O 1
ATOM 6056 N N . ARG B 1 296 ? 0.968 -20.953 -19.047 1 96.81 296 ARG B N 1
ATOM 6057 C CA . ARG B 1 296 ? 1.012 -19.531 -18.719 1 96.81 296 ARG B CA 1
ATOM 6058 C C . ARG B 1 296 ? 1.916 -18.781 -19.688 1 96.81 296 ARG B C 1
ATOM 6060 O O . ARG B 1 296 ? 3.143 -18.828 -19.562 1 96.81 296 ARG B O 1
ATOM 6067 N N . PRO B 1 297 ? 1.508 -18.016 -20.609 1 90.56 297 PRO B N 1
ATOM 6068 C CA . PRO B 1 297 ? 2.326 -17.281 -21.578 1 90.56 297 PRO B CA 1
ATOM 6069 C C . PRO B 1 297 ? 2.854 -15.969 -21.016 1 90.56 297 PRO B C 1
ATOM 6071 O O . PRO B 1 297 ? 4.02 -15.625 -21.234 1 90.56 297 PRO B O 1
ATOM 6074 N N . ASP B 1 298 ? 2.377 -15.062 -20.312 1 82.94 298 ASP B N 1
ATOM 6075 C CA . ASP B 1 298 ? 2.568 -13.812 -19.578 1 82.94 298 ASP B CA 1
ATOM 6076 C C . ASP B 1 298 ? 3.457 -12.852 -20.375 1 82.94 298 ASP B C 1
ATOM 6078 O O . ASP B 1 298 ? 4.301 -12.164 -19.797 1 82.94 298 ASP B O 1
ATOM 6082 N N . SER B 1 299 ? 3.447 -12.836 -21.734 1 81.12 299 SER B N 1
ATOM 6083 C CA . SER B 1 299 ? 4.219 -11.906 -22.547 1 81.12 299 SER B CA 1
ATOM 6084 C C . SER B 1 299 ? 3.4 -11.391 -23.734 1 81.12 299 SER B C 1
ATOM 6086 O O . SER B 1 299 ? 2.33 -11.922 -24.031 1 81.12 299 SER B O 1
ATOM 6088 N N . GLY B 1 300 ? 3.857 -10.312 -24.234 1 85.12 300 GLY B N 1
ATOM 6089 C CA . GLY B 1 300 ? 3.209 -9.773 -25.406 1 85.12 300 GLY B CA 1
ATOM 6090 C C . GLY B 1 300 ? 1.866 -9.133 -25.125 1 85.12 300 GLY B C 1
ATOM 6091 O O . GLY B 1 300 ? 1.608 -8.711 -23.984 1 85.12 300 GLY B O 1
ATOM 6092 N N . ASP B 1 301 ? 1.138 -8.906 -26.125 1 92.44 301 ASP B N 1
ATOM 6093 C CA . ASP B 1 301 ? -0.222 -8.391 -25.984 1 92.44 301 ASP B CA 1
ATOM 6094 C C . ASP B 1 301 ? -1.186 -9.5 -25.562 1 92.44 301 ASP B C 1
ATOM 6096 O O . ASP B 1 301 ? -1.449 -10.422 -26.344 1 92.44 301 ASP B O 1
ATOM 6100 N N . PRO B 1 302 ? -1.816 -9.367 -24.438 1 95.94 302 PRO B N 1
ATOM 6101 C CA . PRO B 1 302 ? -2.516 -10.5 -23.828 1 95.94 302 PRO B CA 1
ATOM 6102 C C . PRO B 1 302 ? -3.627 -11.047 -24.734 1 95.94 302 PRO B C 1
ATOM 6104 O O . PRO B 1 302 ? -3.711 -12.258 -24.938 1 95.94 302 PRO B O 1
ATOM 6107 N N . PRO B 1 303 ? -4.535 -10.211 -25.359 1 97.5 303 PRO B N 1
ATOM 6108 C CA . PRO B 1 303 ? -5.578 -10.773 -26.219 1 97.5 303 PRO B CA 1
ATOM 6109 C C . PRO B 1 303 ? -5.012 -11.578 -27.391 1 97.5 303 PRO B C 1
ATOM 6111 O O . PRO B 1 303 ? -5.512 -12.664 -27.703 1 97.5 303 PRO B O 1
ATOM 6114 N N . GLU B 1 304 ? -3.959 -11.109 -27.984 1 96.62 304 GLU B N 1
ATOM 6115 C CA . GLU B 1 304 ? -3.359 -11.773 -29.141 1 96.62 304 GLU B CA 1
ATOM 6116 C C . GLU B 1 304 ? -2.641 -13.055 -28.734 1 96.62 304 GLU B C 1
ATOM 6118 O O . GLU B 1 304 ? -2.752 -14.078 -29.406 1 96.62 304 GLU B O 1
ATOM 6123 N N . VAL B 1 305 ? -1.915 -12.938 -27.656 1 95.94 305 VAL B N 1
ATOM 6124 C CA . VAL B 1 305 ? -1.107 -14.07 -27.219 1 95.94 305 VAL B CA 1
ATOM 6125 C C . VAL B 1 305 ? -2.018 -15.203 -26.734 1 95.94 305 VAL B C 1
ATOM 6127 O O . VAL B 1 305 ? -1.806 -16.359 -27.078 1 95.94 305 VAL B O 1
ATOM 6130 N N . VAL B 1 306 ? -3.043 -14.898 -25.969 1 97.69 306 VAL B N 1
ATOM 6131 C CA . VAL B 1 306 ? -3.959 -15.906 -25.438 1 97.69 306 VAL B CA 1
ATOM 6132 C C . VAL B 1 306 ? -4.688 -16.594 -26.594 1 97.69 306 VAL B C 1
ATOM 6134 O O . VAL B 1 306 ? -4.82 -17.812 -26.609 1 97.69 306 VAL B O 1
ATOM 6137 N N . SER B 1 307 ? -5.172 -15.789 -27.562 1 98 307 SER B N 1
ATOM 6138 C CA . SER B 1 307 ? -5.836 -16.328 -28.734 1 98 307 SER B CA 1
ATOM 6139 C C . SER B 1 307 ? -4.922 -17.297 -29.484 1 98 307 SER B C 1
ATOM 6141 O O . SER B 1 307 ? -5.316 -18.422 -29.797 1 98 307 SER B O 1
ATOM 6143 N N . LYS B 1 308 ? -3.697 -16.844 -29.75 1 97.62 308 LYS B N 1
ATOM 6144 C CA . LYS B 1 308 ? -2.76 -17.656 -30.516 1 97.62 308 LYS B CA 1
ATOM 6145 C C . LYS B 1 308 ? -2.42 -18.953 -29.766 1 97.62 308 LYS B C 1
ATOM 6147 O O . LYS B 1 308 ? -2.312 -20.016 -30.375 1 97.62 308 LYS B O 1
ATOM 6152 N N . VAL B 1 309 ? -2.266 -18.844 -28.484 1 98.06 309 VAL B N 1
ATOM 6153 C CA . VAL B 1 309 ? -1.961 -20.016 -27.672 1 98.06 309 VAL B CA 1
ATOM 6154 C C . VAL B 1 309 ? -3.123 -21 -27.719 1 98.06 309 VAL B C 1
ATOM 6156 O O . VAL B 1 309 ? -2.914 -22.219 -27.859 1 98.06 309 VAL B O 1
ATOM 6159 N N . LEU B 1 310 ? -4.34 -20.547 -27.641 1 98.38 310 LEU B N 1
ATOM 6160 C CA . LEU B 1 310 ? -5.52 -21.406 -27.719 1 98.38 310 LEU B CA 1
ATOM 6161 C C . LEU B 1 310 ? -5.578 -22.141 -29.047 1 98.38 310 LEU B C 1
ATOM 6163 O O . LEU B 1 310 ? -5.895 -23.328 -29.094 1 98.38 310 LEU B O 1
ATOM 6167 N N . HIS B 1 311 ? -5.293 -21.453 -30.141 1 98.44 311 HIS B N 1
ATOM 6168 C CA . HIS B 1 311 ? -5.32 -22.062 -31.453 1 98.44 311 HIS B CA 1
ATOM 6169 C C . HIS B 1 311 ? -4.246 -23.141 -31.578 1 98.44 311 HIS B C 1
ATOM 6171 O O . HIS B 1 311 ? -4.508 -24.219 -32.125 1 98.44 311 HIS B O 1
ATOM 6177 N N . LEU B 1 312 ? -3.055 -22.828 -31.078 1 98.38 312 LEU B N 1
ATOM 6178 C CA . LEU B 1 312 ? -1.959 -23.797 -31.141 1 98.38 312 LEU B CA 1
ATOM 6179 C C . LEU B 1 312 ? -2.277 -25.031 -30.328 1 98.38 312 LEU B C 1
ATOM 6181 O O . LEU B 1 312 ? -2.059 -26.156 -30.781 1 98.38 312 LEU B O 1
ATOM 6185 N N . LEU B 1 313 ? -2.789 -24.828 -29.125 1 98.31 313 LEU B N 1
ATOM 6186 C CA . LEU B 1 313 ? -3.139 -25.953 -28.266 1 98.31 313 LEU B CA 1
ATOM 6187 C C . LEU B 1 313 ? -4.32 -26.734 -28.844 1 98.31 313 LEU B C 1
ATOM 6189 O O . LEU B 1 313 ? -4.371 -27.953 -28.734 1 98.31 313 LEU B O 1
ATOM 6193 N N . GLY B 1 314 ? -5.293 -26 -29.422 1 98.31 314 GLY B N 1
ATOM 6194 C CA . GLY B 1 314 ? -6.398 -26.656 -30.109 1 98.31 314 GLY B CA 1
ATOM 6195 C C . GLY B 1 314 ? -5.949 -27.547 -31.25 1 98.31 314 GLY B C 1
ATOM 6196 O O . GLY B 1 314 ? -6.492 -28.641 -31.438 1 98.31 314 GLY B O 1
ATOM 6197 N N . GLU B 1 315 ? -5.035 -27.047 -32 1 98.19 315 GLU B N 1
ATOM 6198 C CA . GLU B 1 315 ? -4.492 -27.828 -33.125 1 98.19 315 GLU B CA 1
ATOM 6199 C C . GLU B 1 315 ? -3.764 -29.062 -32.594 1 98.19 315 GLU B C 1
ATOM 6201 O O . GLU B 1 315 ? -3.859 -30.141 -33.188 1 98.19 315 GLU B O 1
ATOM 6206 N N . ALA B 1 316 ? -3.061 -28.906 -31.531 1 97.62 316 ALA B N 1
ATOM 6207 C CA . ALA B 1 316 ? -2.225 -29.969 -31 1 97.62 316 ALA B CA 1
ATOM 6208 C C . ALA B 1 316 ? -3.07 -31.031 -30.297 1 97.62 316 ALA B C 1
ATOM 6210 O O . ALA B 1 316 ? -2.799 -32.219 -30.422 1 97.62 316 ALA B O 1
ATOM 6211 N N . PHE B 1 317 ? -4.121 -30.625 -29.562 1 97.75 317 PHE B N 1
ATOM 6212 C CA . PHE B 1 317 ? -4.809 -31.547 -28.656 1 97.75 317 PHE B CA 1
ATOM 6213 C C . PHE B 1 317 ? -6.234 -31.797 -29.125 1 97.75 317 PHE B C 1
ATOM 6215 O O . PHE B 1 317 ? -6.906 -32.688 -28.625 1 97.75 317 PHE B O 1
ATOM 6222 N N . GLY B 1 318 ? -6.695 -31.047 -30.094 1 97.5 318 GLY B N 1
ATOM 6223 C CA . GLY B 1 318 ? -8.094 -31.094 -30.5 1 97.5 318 GLY B CA 1
ATOM 6224 C C . GLY B 1 318 ? -8.984 -30.203 -29.656 1 97.5 318 GLY B C 1
ATOM 6225 O O . GLY B 1 318 ? -8.547 -29.688 -28.625 1 97.5 318 GLY B O 1
ATOM 6226 N N . THR B 1 319 ? -10.18 -29.953 -30.125 1 98.12 319 THR B N 1
ATOM 6227 C CA . THR B 1 319 ? -11.156 -29.141 -29.422 1 98.12 319 THR B CA 1
ATOM 6228 C C . THR B 1 319 ? -12.5 -29.859 -29.328 1 98.12 319 THR B C 1
ATOM 6230 O O . THR B 1 319 ? -12.773 -30.781 -30.109 1 98.12 319 THR B O 1
ATOM 6233 N N . ILE B 1 320 ? -13.227 -29.547 -28.375 1 97.44 320 ILE B N 1
ATOM 6234 C CA . ILE B 1 320 ? -14.609 -29.984 -28.203 1 97.44 320 ILE B CA 1
ATOM 6235 C C . ILE B 1 320 ? -15.555 -28.797 -28.312 1 97.44 320 ILE B C 1
ATOM 6237 O O . ILE B 1 320 ? -15.32 -27.75 -27.703 1 97.44 320 ILE B O 1
ATOM 6241 N N . ILE B 1 321 ? -16.609 -28.922 -29.109 1 98.25 321 ILE B N 1
ATOM 6242 C CA . ILE B 1 321 ? -17.625 -27.875 -29.172 1 98.25 321 ILE B CA 1
ATOM 6243 C C . ILE B 1 321 ? -18.656 -28.094 -28.062 1 98.25 321 ILE B C 1
ATOM 6245 O O . ILE B 1 321 ? -19.312 -29.141 -28.016 1 98.25 321 ILE B O 1
ATOM 6249 N N . ASN B 1 322 ? -18.766 -27.203 -27.156 1 97.75 322 ASN B N 1
ATOM 6250 C CA . ASN B 1 322 ? -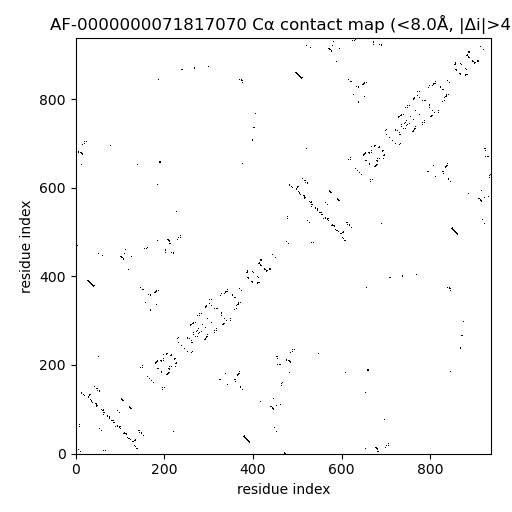19.672 -27.375 -26.031 1 97.75 322 ASN B CA 1
ATOM 6251 C C . ASN B 1 322 ? -21.109 -27.094 -26.422 1 97.75 322 ASN B C 1
ATOM 6253 O O . ASN B 1 322 ? -21.406 -26.859 -27.594 1 97.75 322 ASN B O 1
ATOM 6257 N N . LYS B 1 323 ? -22.031 -27.156 -25.5 1 98.06 323 LYS B N 1
ATOM 6258 C CA . LYS B 1 323 ? -23.469 -27.062 -25.766 1 98.06 323 LYS B CA 1
ATOM 6259 C C . LYS B 1 323 ? -23.828 -25.688 -26.328 1 98.06 323 LYS B C 1
ATOM 6261 O O . LYS B 1 323 ? -24.828 -25.531 -27.031 1 98.06 323 LYS B O 1
ATOM 6266 N N . LYS B 1 324 ? -22.969 -24.703 -26.141 1 97.56 324 LYS B N 1
ATOM 6267 C CA . LYS B 1 324 ? -23.281 -23.328 -26.547 1 97.56 324 LYS B CA 1
ATOM 6268 C C . LYS B 1 324 ? -22.578 -22.984 -27.859 1 97.56 324 LYS B C 1
ATOM 6270 O O . LYS B 1 324 ? -22.672 -21.844 -28.344 1 97.56 324 LYS B O 1
ATOM 6275 N N . GLY B 1 325 ? -21.859 -23.953 -28.375 1 98.38 325 GLY B N 1
ATOM 6276 C CA . GLY B 1 325 ? -21.266 -23.781 -29.688 1 98.38 325 GLY B CA 1
ATOM 6277 C C . GLY B 1 325 ? -19.875 -23.188 -29.641 1 98.38 325 GLY B C 1
ATOM 6278 O O . GLY B 1 325 ? -19.375 -22.656 -30.641 1 98.38 325 GLY B O 1
ATOM 6279 N N . TYR B 1 326 ? -19.25 -23.219 -28.516 1 98.75 326 TYR B N 1
ATOM 6280 C CA . TYR B 1 326 ? -17.922 -22.672 -28.359 1 98.75 326 TYR B CA 1
ATOM 6281 C C . TYR B 1 326 ? -16.875 -23.781 -28.219 1 98.75 326 TYR B C 1
ATOM 6283 O O . TYR B 1 326 ? -17.188 -24.844 -27.688 1 98.75 326 TYR B O 1
ATOM 6291 N N . LYS B 1 327 ? -15.688 -23.531 -28.672 1 98.75 327 LYS B N 1
ATOM 6292 C CA . LYS B 1 327 ? -14.594 -24.484 -28.609 1 98.75 327 LYS B CA 1
ATOM 6293 C C . LYS B 1 327 ? -14.016 -24.562 -27.188 1 98.75 327 LYS B C 1
ATOM 6295 O O . LYS B 1 327 ? -13.766 -23.531 -26.562 1 98.75 327 LYS B O 1
ATOM 6300 N N . THR B 1 328 ? -13.82 -25.734 -26.688 1 98.44 328 THR B N 1
ATOM 6301 C CA . THR B 1 328 ? -13.141 -26 -25.422 1 98.44 328 THR B CA 1
ATOM 6302 C C . THR B 1 328 ? -11.977 -26.969 -25.625 1 98.44 328 THR B C 1
ATOM 6304 O O . THR B 1 328 ? -12.086 -27.922 -26.391 1 98.44 328 THR B O 1
ATOM 6307 N N . LEU B 1 329 ? -10.898 -26.656 -24.969 1 98.44 329 LEU B N 1
ATOM 6308 C CA . LEU B 1 329 ? -9.781 -27.594 -24.953 1 98.44 329 LEU B CA 1
ATOM 6309 C C . LEU B 1 329 ? -10.133 -28.828 -24.141 1 98.44 329 LEU B C 1
ATOM 6311 O O . LEU B 1 329 ? -11.055 -28.797 -23.312 1 98.44 329 LEU B O 1
ATOM 6315 N N . PRO B 1 330 ? -9.414 -29.969 -24.422 1 97.56 330 PRO B N 1
ATOM 6316 C CA . PRO B 1 330 ? -9.609 -31.094 -23.516 1 97.56 330 PRO B CA 1
ATOM 6317 C C . PRO B 1 330 ? -9.359 -30.719 -22.047 1 97.56 330 PRO B C 1
ATOM 6319 O O . PRO B 1 330 ? -8.586 -29.797 -21.766 1 97.56 330 PRO B O 1
ATOM 6322 N N . PRO B 1 331 ? -9.953 -31.422 -21.125 1 96.25 331 PRO B N 1
ATOM 6323 C CA . PRO B 1 331 ? -9.922 -31.031 -19.719 1 96.25 331 PRO B CA 1
ATOM 6324 C C . PRO B 1 331 ? -8.516 -31.031 -19.125 1 96.25 331 PRO B C 1
ATOM 6326 O O . PRO B 1 331 ? -8.273 -30.438 -18.078 1 96.25 331 PRO B O 1
ATOM 6329 N N . PHE B 1 332 ? -7.582 -31.703 -19.766 1 97.5 332 PHE B N 1
ATOM 6330 C CA . PHE B 1 332 ? -6.254 -31.859 -19.203 1 97.5 332 PHE B CA 1
ATOM 6331 C C . PHE B 1 332 ? -5.359 -30.688 -19.594 1 97.5 332 PHE B C 1
ATOM 6333 O O . PHE B 1 332 ? -4.172 -30.672 -19.266 1 97.5 332 PHE B O 1
ATOM 6340 N N . VAL B 1 333 ? -5.859 -29.688 -20.281 1 98.25 333 VAL B N 1
ATOM 6341 C CA . VAL B 1 333 ? -5.066 -28.516 -20.641 1 98.25 333 VAL B CA 1
ATOM 6342 C C . VAL B 1 333 ? -5.914 -27.25 -20.516 1 98.25 333 VAL B C 1
ATOM 6344 O O . VAL B 1 333 ? -7.074 -27.219 -20.938 1 98.25 333 VAL B O 1
ATOM 6347 N N . ARG B 1 334 ? -5.438 -26.234 -19.875 1 98.38 334 ARG B N 1
ATOM 6348 C CA . ARG B 1 334 ? -6.027 -24.906 -19.734 1 98.38 334 ARG B CA 1
ATOM 6349 C C . ARG B 1 334 ? -4.961 -23.812 -19.828 1 98.38 334 ARG B C 1
ATOM 6351 O O . ARG B 1 334 ? -3.771 -24.109 -19.969 1 98.38 334 ARG B O 1
ATOM 6358 N N . ILE B 1 335 ? -5.398 -22.531 -19.797 1 98.44 335 ILE B N 1
ATOM 6359 C CA . ILE B 1 335 ? -4.492 -21.391 -19.906 1 98.44 335 ILE B CA 1
ATOM 6360 C C . ILE B 1 335 ? -4.73 -20.422 -18.75 1 98.44 335 ILE B C 1
ATOM 6362 O O . ILE B 1 335 ? -5.859 -20.281 -18.281 1 98.44 335 ILE B O 1
ATOM 6366 N N . ILE B 1 336 ? -3.654 -19.812 -18.297 1 98.38 336 ILE B N 1
ATOM 6367 C CA . ILE B 1 336 ? -3.791 -18.688 -17.359 1 98.38 336 ILE B CA 1
ATOM 6368 C C . ILE B 1 336 ? -2.939 -17.516 -17.828 1 98.38 336 ILE B C 1
ATOM 6370 O O . ILE B 1 336 ? -1.776 -17.688 -18.203 1 98.38 336 ILE B O 1
ATOM 6374 N N . GLN B 1 337 ? -3.504 -16.375 -17.875 1 97.75 337 GLN B N 1
ATOM 6375 C CA . GLN B 1 337 ? -2.812 -15.141 -18.219 1 97.75 337 GLN B CA 1
ATOM 6376 C C . GLN B 1 337 ? -2.627 -14.258 -16.984 1 97.75 337 GLN B C 1
ATOM 6378 O O . GLN B 1 337 ? -3.59 -13.961 -16.281 1 97.75 337 GLN B O 1
ATOM 6383 N N . GLY B 1 338 ? -1.379 -13.828 -16.703 1 95.25 338 GLY B N 1
ATOM 6384 C CA . GLY B 1 338 ? -1.112 -13.109 -15.469 1 95.25 338 GLY B CA 1
ATOM 6385 C C . GLY B 1 338 ? -0.607 -11.695 -15.695 1 95.25 338 GLY B C 1
ATOM 6386 O O . GLY B 1 338 ? -0.851 -10.805 -14.875 1 95.25 338 GLY B O 1
ATOM 6387 N N . ASP B 1 339 ? 0.113 -11.383 -16.719 1 88.56 339 ASP B N 1
ATOM 6388 C CA . ASP B 1 339 ? 0.749 -10.086 -16.938 1 88.56 339 ASP B CA 1
ATOM 6389 C C . ASP B 1 339 ? -0.259 -9.062 -17.438 1 88.56 339 ASP B C 1
ATOM 6391 O O . ASP B 1 339 ? -0.984 -9.32 -18.406 1 88.56 339 ASP B O 1
ATOM 6395 N N . GLY B 1 340 ? -0.365 -7.988 -16.75 1 90.12 340 GLY B N 1
ATOM 6396 C CA . GLY B 1 340 ? -1.139 -6.852 -17.234 1 90.12 340 GLY B CA 1
ATOM 6397 C C . GLY B 1 340 ? -2.637 -7.051 -17.094 1 90.12 340 GLY B C 1
ATOM 6398 O O . GLY B 1 340 ? -3.418 -6.484 -17.859 1 90.12 340 GLY B O 1
ATOM 6399 N N . ILE B 1 341 ? -3.078 -7.805 -16.172 1 97.44 341 ILE B N 1
ATOM 6400 C CA . ILE B 1 341 ? -4.492 -8.148 -16.078 1 97.44 341 ILE B CA 1
ATOM 6401 C C . ILE B 1 341 ? -5.203 -7.16 -15.156 1 97.44 341 ILE B C 1
ATOM 6403 O O . ILE B 1 341 ? -4.852 -7.031 -13.984 1 97.44 341 ILE B O 1
ATOM 6407 N N . ASP B 1 342 ? -6.078 -6.449 -15.633 1 97.69 342 ASP B N 1
ATOM 6408 C CA . ASP B 1 342 ? -7.047 -5.605 -14.938 1 97.69 342 ASP B CA 1
ATOM 6409 C C . ASP B 1 342 ? -8.438 -5.742 -15.555 1 97.69 342 ASP B C 1
ATOM 6411 O O . ASP B 1 342 ? -8.656 -6.578 -16.438 1 97.69 342 ASP B O 1
ATOM 6415 N N . LEU B 1 343 ? -9.406 -5.043 -15.086 1 98.31 343 LEU B N 1
ATOM 6416 C CA . LEU B 1 343 ? -10.789 -5.164 -15.516 1 98.31 343 LEU B CA 1
ATOM 6417 C C . LEU B 1 343 ? -10.914 -4.961 -17.016 1 98.31 343 LEU B C 1
ATOM 6419 O O . LEU B 1 343 ? -11.57 -5.75 -17.703 1 98.31 343 LEU B O 1
ATOM 6423 N N . GLU B 1 344 ? -10.273 -3.936 -17.547 1 98.06 344 GLU B N 1
ATOM 6424 C CA . GLU B 1 344 ? -10.352 -3.609 -18.969 1 98.06 344 GLU B CA 1
ATOM 6425 C C . GLU B 1 344 ? -9.695 -4.691 -19.812 1 98.06 344 GLU B C 1
ATOM 6427 O O . GLU B 1 344 ? -10.211 -5.055 -20.875 1 98.06 344 GLU B O 1
ATOM 6432 N N . MET B 1 345 ? -8.531 -5.129 -19.406 1 98.38 345 MET B N 1
ATOM 6433 C CA . MET B 1 345 ? -7.816 -6.16 -20.156 1 98.38 345 MET B CA 1
ATOM 6434 C C . MET B 1 345 ? -8.602 -7.469 -20.172 1 98.38 345 MET B C 1
ATOM 6436 O O . MET B 1 345 ? -8.625 -8.172 -21.188 1 98.38 345 MET B O 1
ATOM 6440 N N . ILE B 1 346 ? -9.258 -7.816 -19.062 1 98.81 346 ILE B N 1
ATOM 6441 C CA . ILE B 1 346 ? -10.102 -9.008 -19 1 98.81 346 ILE B CA 1
ATOM 6442 C C . ILE B 1 346 ? -11.188 -8.922 -20.062 1 98.81 346 ILE B C 1
ATOM 6444 O O . ILE B 1 346 ? -11.406 -9.875 -20.812 1 98.81 346 ILE B O 1
ATOM 6448 N N . LYS B 1 347 ? -11.844 -7.766 -20.141 1 98.75 347 LYS B N 1
ATOM 6449 C CA . LYS B 1 347 ? -12.898 -7.566 -21.141 1 98.75 347 LYS B CA 1
ATOM 6450 C C . LYS B 1 347 ? -12.352 -7.734 -22.562 1 98.75 347 LYS B C 1
ATOM 6452 O O . LYS B 1 347 ? -12.977 -8.391 -23.391 1 98.75 347 LYS B O 1
ATOM 6457 N N . ARG B 1 348 ? -11.203 -7.191 -22.766 1 98.75 348 ARG B N 1
ATOM 6458 C CA . ARG B 1 348 ? -10.602 -7.246 -24.078 1 98.75 348 ARG B CA 1
ATOM 6459 C C . ARG B 1 348 ? -10.281 -8.688 -24.484 1 98.75 348 ARG B C 1
ATOM 6461 O O . ARG B 1 348 ? -10.562 -9.102 -25.609 1 98.75 348 ARG B O 1
ATOM 6468 N N . ILE B 1 349 ? -9.703 -9.414 -23.562 1 98.69 349 ILE B N 1
ATOM 6469 C CA . ILE B 1 349 ? -9.312 -10.797 -23.828 1 98.69 349 ILE B CA 1
ATOM 6470 C C . ILE B 1 349 ? -10.562 -11.641 -24.078 1 98.69 349 ILE B C 1
ATOM 6472 O O . ILE B 1 349 ? -10.641 -12.367 -25.078 1 98.69 349 ILE B O 1
ATOM 6476 N N . LEU B 1 350 ? -11.531 -11.508 -23.203 1 98.81 350 LEU B N 1
ATOM 6477 C CA . LEU B 1 350 ? -12.711 -12.359 -23.266 1 98.81 350 LEU B CA 1
ATOM 6478 C C . LEU B 1 350 ? -13.539 -12.031 -24.5 1 98.81 350 LEU B C 1
ATOM 6480 O O . LEU B 1 350 ? -14.141 -12.93 -25.109 1 98.81 350 LEU B O 1
ATOM 6484 N N . ASN B 1 351 ? -13.617 -10.773 -24.891 1 98.81 351 ASN B N 1
ATOM 6485 C CA . ASN B 1 351 ? -14.312 -10.398 -26.125 1 98.81 351 ASN B CA 1
ATOM 6486 C C . ASN B 1 351 ? -13.648 -11.031 -27.344 1 98.81 351 ASN B C 1
ATOM 6488 O O . ASN B 1 351 ? -14.336 -11.508 -28.25 1 98.81 351 ASN B O 1
ATOM 6492 N N . LYS B 1 352 ? -12.352 -10.953 -27.375 1 98.69 352 LYS B N 1
ATOM 6493 C CA . LYS B 1 352 ? -11.641 -11.562 -28.5 1 98.69 352 LYS B CA 1
ATOM 6494 C C . LYS B 1 352 ? -11.898 -13.062 -28.562 1 98.69 352 LYS B C 1
ATOM 6496 O O . LYS B 1 352 ? -12.18 -13.602 -29.625 1 98.69 352 LYS B O 1
ATOM 6501 N N . LEU B 1 353 ? -11.805 -13.719 -27.453 1 98.62 353 LEU B N 1
ATOM 6502 C CA . LEU B 1 353 ? -12.023 -15.164 -27.406 1 98.62 353 LEU B CA 1
ATOM 6503 C C . LEU B 1 353 ? -13.438 -15.508 -27.859 1 98.62 353 LEU B C 1
ATOM 6505 O O . LEU B 1 353 ? -13.641 -16.469 -28.609 1 98.62 353 LEU B O 1
ATOM 6509 N N . LYS B 1 354 ? -14.406 -14.75 -27.359 1 98.69 354 LYS B N 1
ATOM 6510 C CA . LYS B 1 354 ? -15.797 -14.969 -27.75 1 98.69 354 LYS B CA 1
ATOM 6511 C C . LYS B 1 354 ? -15.969 -14.82 -29.266 1 98.69 354 LYS B C 1
ATOM 6513 O O . LYS B 1 354 ? -16.641 -15.633 -29.906 1 98.69 354 LYS B O 1
ATOM 6518 N N . SER B 1 355 ? -15.352 -13.82 -29.828 1 98.56 355 SER B N 1
ATOM 6519 C CA . SER B 1 355 ? -15.461 -13.562 -31.25 1 98.56 355 SER B CA 1
ATOM 6520 C C . SER B 1 355 ? -14.859 -14.703 -32.062 1 98.56 355 SER B C 1
ATOM 6522 O O . SER B 1 355 ? -15.25 -14.93 -33.219 1 98.56 355 SER B O 1
ATOM 6524 N N . GLU B 1 356 ? -13.961 -15.43 -31.531 1 98.56 356 GLU B N 1
ATOM 6525 C CA . GLU B 1 356 ? -13.297 -16.531 -32.219 1 98.56 356 GLU B CA 1
ATOM 6526 C C . GLU B 1 356 ? -13.914 -17.875 -31.812 1 98.56 356 GLU B C 1
ATOM 6528 O O . GLU B 1 356 ? -13.359 -18.938 -32.125 1 98.56 356 GLU B O 1
ATOM 6533 N N . ARG B 1 357 ? -14.992 -17.812 -31.031 1 98.56 357 ARG B N 1
ATOM 6534 C CA . ARG B 1 357 ? -15.812 -18.953 -30.641 1 98.56 357 ARG B CA 1
ATOM 6535 C C . ARG B 1 357 ? -15.047 -19.875 -29.688 1 98.56 357 ARG B C 1
ATOM 6537 O O . ARG B 1 357 ? -15.203 -21.094 -29.75 1 98.56 357 ARG B O 1
ATOM 6544 N N . TRP B 1 358 ? -14.18 -19.312 -28.906 1 98.88 358 TRP B N 1
ATOM 6545 C CA . TRP B 1 358 ? -13.555 -20.016 -27.797 1 98.88 358 TRP B CA 1
ATOM 6546 C C . TRP B 1 358 ? -14.336 -19.797 -26.5 1 98.88 358 TRP B C 1
ATOM 6548 O O . TRP B 1 358 ? -14.766 -18.688 -26.203 1 98.88 358 TRP B O 1
ATOM 6558 N N . SER B 1 359 ? -14.602 -20.875 -25.797 1 98.81 359 SER B N 1
ATOM 6559 C CA . SER B 1 359 ? -15.234 -20.766 -24.484 1 98.81 359 SER B CA 1
ATOM 6560 C C . SER B 1 359 ? -14.312 -20.062 -23.484 1 98.81 359 SER B C 1
ATOM 6562 O O . SER B 1 359 ? -13.102 -20.312 -23.469 1 98.81 359 SER B O 1
ATOM 6564 N N . SER B 1 360 ? -14.875 -19.188 -22.641 1 98.44 360 SER B N 1
ATOM 6565 C CA . SER B 1 360 ? -14.117 -18.531 -21.578 1 98.44 360 SER B CA 1
ATOM 6566 C C . SER B 1 360 ? -13.672 -19.516 -20.516 1 98.44 360 SER B C 1
ATOM 6568 O O . SER B 1 360 ? -12.805 -19.203 -19.688 1 98.44 360 SER B O 1
ATOM 6570 N N . ASP B 1 361 ? -14.227 -20.703 -20.531 1 98.25 361 ASP B N 1
ATOM 6571 C CA . ASP B 1 361 ? -13.875 -21.75 -19.562 1 98.25 361 ASP B CA 1
ATOM 6572 C C . ASP B 1 361 ? -12.43 -22.203 -19.75 1 98.25 361 ASP B C 1
ATOM 6574 O O . ASP B 1 361 ? -11.852 -22.828 -18.859 1 98.25 361 ASP B O 1
ATOM 6578 N N . ASN B 1 362 ? -11.812 -21.906 -20.906 1 98.56 362 ASN B N 1
ATOM 6579 C CA . ASN B 1 362 ? -10.461 -22.328 -21.234 1 98.56 362 ASN B CA 1
ATOM 6580 C C . ASN B 1 362 ? -9.414 -21.516 -20.469 1 98.56 362 ASN B C 1
ATOM 6582 O O . ASN B 1 362 ? -8.25 -21.906 -20.391 1 98.56 362 ASN B O 1
ATOM 6586 N N . LEU B 1 363 ? -9.883 -20.406 -19.891 1 98.31 363 LEU B N 1
ATOM 6587 C CA . LEU B 1 363 ? -8.914 -19.391 -19.484 1 98.31 363 LEU B CA 1
ATOM 6588 C C . LEU B 1 363 ? -9.18 -18.922 -18.062 1 98.31 363 LEU B C 1
ATOM 6590 O O . LEU B 1 363 ? -10.336 -18.703 -17.672 1 98.31 363 LEU B O 1
ATOM 6594 N N . ALA B 1 364 ? -8.164 -18.859 -17.25 1 98.62 364 ALA B N 1
ATOM 6595 C CA . ALA B 1 364 ? -8.164 -18.141 -15.977 1 98.62 364 ALA B CA 1
ATOM 6596 C C . ALA B 1 364 ? -7.223 -16.953 -16.016 1 98.62 364 ALA B C 1
ATOM 6598 O O . ALA B 1 364 ? -6.418 -16.812 -16.938 1 98.62 364 ALA B O 1
ATOM 6599 N N . PHE B 1 365 ? -7.371 -16.047 -15.062 1 98.75 365 PHE B N 1
ATOM 6600 C CA . PHE B 1 365 ? -6.566 -14.836 -15.008 1 98.75 365 PHE B CA 1
ATOM 6601 C C . PHE B 1 365 ? -5.805 -14.75 -13.688 1 98.75 365 PHE B C 1
ATOM 6603 O O . PHE B 1 365 ? -6.27 -15.25 -12.664 1 98.75 365 PHE B O 1
ATOM 6610 N N . GLY B 1 366 ? -4.609 -14.281 -13.688 1 98.25 366 GLY B N 1
ATOM 6611 C CA . GLY B 1 366 ? -3.877 -13.781 -12.531 1 98.25 366 GLY B CA 1
ATOM 6612 C C . GLY B 1 366 ? -3.664 -12.281 -12.562 1 98.25 366 GLY B C 1
ATOM 6613 O O . GLY B 1 366 ? -3.24 -11.727 -13.586 1 98.25 366 GLY B O 1
ATOM 6614 N N . SER B 1 367 ? -4.043 -11.648 -11.523 1 98.25 367 SER B N 1
ATOM 6615 C CA . SER B 1 367 ? -3.881 -10.203 -11.453 1 98.25 367 SER B CA 1
ATOM 6616 C C . SER B 1 367 ? -2.965 -9.805 -10.305 1 98.25 367 SER B C 1
ATOM 6618 O O . SER B 1 367 ? -3.104 -10.305 -9.188 1 98.25 367 SER B O 1
ATOM 6620 N N . GLY B 1 368 ? -2.023 -8.938 -10.539 1 96.69 368 GLY B N 1
ATOM 6621 C CA . GLY B 1 368 ? -1.055 -8.516 -9.539 1 96.69 368 GLY B CA 1
ATOM 6622 C C . GLY B 1 368 ? -1.283 -7.102 -9.047 1 96.69 368 GLY B C 1
ATOM 6623 O O . GLY B 1 368 ? -2.25 -6.836 -8.336 1 96.69 368 GLY B O 1
ATOM 6624 N N . GLY B 1 369 ? -0.423 -6.172 -9.586 1 95.19 369 GLY B N 1
ATOM 6625 C CA . GLY B 1 369 ? -0.488 -4.781 -9.164 1 95.19 369 GLY B CA 1
ATOM 6626 C C . GLY B 1 369 ? -1.839 -4.145 -9.43 1 95.19 369 GLY B C 1
ATOM 6627 O O . GLY B 1 369 ? -2.309 -3.324 -8.633 1 95.19 369 GLY B O 1
ATOM 6628 N N . ALA B 1 370 ? -2.494 -4.531 -10.477 1 96.81 370 ALA B N 1
ATOM 6629 C CA . ALA B 1 370 ? -3.787 -3.943 -10.812 1 96.81 370 ALA B CA 1
ATOM 6630 C C . ALA B 1 370 ? -4.859 -4.348 -9.805 1 96.81 370 ALA B C 1
ATOM 6632 O O . ALA B 1 370 ? -5.863 -3.65 -9.648 1 96.81 370 ALA B O 1
ATOM 6633 N N . LEU B 1 371 ? -4.594 -5.449 -9.172 1 98.25 371 LEU B N 1
ATOM 6634 C CA . LEU B 1 371 ? -5.555 -5.938 -8.188 1 98.25 371 LEU B CA 1
ATOM 6635 C C . LEU B 1 371 ? -5.301 -5.309 -6.82 1 98.25 371 LEU B C 1
ATOM 6637 O O . LEU B 1 371 ? -6.238 -4.863 -6.156 1 98.25 371 LEU B O 1
ATOM 6641 N N . LEU B 1 372 ? -4.02 -5.223 -6.395 1 98.31 372 LEU B N 1
ATOM 6642 C CA . LEU B 1 372 ? -3.762 -4.883 -5 1 98.31 372 LEU B CA 1
ATOM 6643 C C . LEU B 1 372 ? -3.121 -3.506 -4.887 1 98.31 372 LEU B C 1
ATOM 6645 O O . LEU B 1 372 ? -3.111 -2.908 -3.807 1 98.31 372 LEU B O 1
ATOM 6649 N N . GLN B 1 373 ? -2.533 -2.914 -5.945 1 97.75 373 GLN B N 1
ATOM 6650 C CA . GLN B 1 373 ? -1.682 -1.758 -5.688 1 97.75 373 GLN B CA 1
ATOM 6651 C C . GLN B 1 373 ? -2.055 -0.588 -6.59 1 97.75 373 GLN B C 1
ATOM 6653 O O . GLN B 1 373 ? -1.995 0.57 -6.176 1 97.75 373 GLN B O 1
ATOM 6658 N N . LYS B 1 374 ? -2.354 -0.768 -7.91 1 97 374 LYS B N 1
ATOM 6659 C CA . LYS B 1 374 ? -2.703 0.308 -8.836 1 97 374 LYS B CA 1
ATOM 6660 C C . LYS B 1 374 ? -4.074 0.891 -8.508 1 97 374 LYS B C 1
ATOM 6662 O O . LYS B 1 374 ? -4.914 1.062 -9.391 1 97 374 LYS B O 1
ATOM 6667 N N . LEU B 1 375 ? -4.352 0.987 -7.152 1 97.69 375 LEU B N 1
ATOM 6668 C CA . LEU B 1 375 ? -5.527 1.602 -6.543 1 97.69 375 LEU B CA 1
ATOM 6669 C C . LEU B 1 375 ? -5.121 2.691 -5.559 1 97.69 375 LEU B C 1
ATOM 6671 O O . LEU B 1 375 ? -4.012 2.664 -5.02 1 97.69 375 LEU B O 1
ATOM 6675 N N . ASN B 1 376 ? -5.938 3.635 -5.375 1 97.31 376 ASN B N 1
ATOM 6676 C CA . ASN B 1 376 ? -5.75 4.645 -4.336 1 97.31 376 ASN B CA 1
ATOM 6677 C C . ASN B 1 376 ? -7.086 5.141 -3.789 1 97.31 376 ASN B C 1
ATOM 6679 O O . ASN B 1 376 ? -8.148 4.715 -4.25 1 97.31 376 ASN B O 1
ATOM 6683 N N . ARG B 1 377 ? -7.07 5.953 -2.82 1 96.19 377 ARG B N 1
ATOM 6684 C CA . ARG B 1 377 ? -8.266 6.395 -2.113 1 96.19 377 ARG B CA 1
ATOM 6685 C C . ARG B 1 377 ? -9.25 7.074 -3.064 1 96.19 377 ARG B C 1
ATOM 6687 O O . ARG B 1 377 ? -10.461 6.988 -2.879 1 96.19 377 ARG B O 1
ATOM 6694 N N . ASP B 1 378 ? -8.758 7.684 -4.133 1 95 378 ASP B N 1
ATOM 6695 C CA . ASP B 1 378 ? -9.586 8.406 -5.09 1 95 378 ASP B CA 1
ATOM 6696 C C . ASP B 1 378 ? -10.266 7.441 -6.066 1 95 378 ASP B C 1
ATOM 6698 O O . ASP B 1 378 ? -11.188 7.824 -6.789 1 95 378 ASP B O 1
ATOM 6702 N N . THR B 1 379 ? -9.797 6.164 -6.07 1 97.69 379 THR B N 1
ATOM 6703 C CA . THR B 1 379 ? -10.445 5.172 -6.922 1 97.69 379 THR B CA 1
ATOM 6704 C C . THR B 1 379 ? -11.945 5.102 -6.625 1 97.69 379 THR B C 1
ATOM 6706 O O . THR B 1 379 ? -12.758 4.961 -7.539 1 97.69 379 THR B O 1
ATOM 6709 N N . LEU B 1 380 ? -12.297 5.199 -5.293 1 97.62 380 LEU B N 1
ATOM 6710 C CA . LEU B 1 380 ? -13.703 5.23 -4.898 1 97.62 380 LEU B CA 1
ATOM 6711 C C . LEU B 1 380 ? -14.039 6.531 -4.176 1 97.62 380 LEU B C 1
ATOM 6713 O O . LEU B 1 380 ? -15.062 6.625 -3.504 1 97.62 380 LEU B O 1
ATOM 6717 N N . LYS B 1 381 ? -13.109 7.484 -4.25 1 96 381 LYS B N 1
ATOM 6718 C CA . LYS B 1 381 ? -13.289 8.797 -3.643 1 96 381 LYS B CA 1
ATOM 6719 C C . LYS B 1 381 ? -13.844 8.68 -2.225 1 96 381 LYS B C 1
ATOM 6721 O O . LYS B 1 381 ? -14.852 9.312 -1.893 1 96 381 LYS B O 1
ATOM 6726 N N . CYS B 1 382 ? -13.211 7.875 -1.432 1 96.62 382 CYS B N 1
ATOM 6727 C CA . CYS B 1 382 ? -13.633 7.637 -0.056 1 96.62 382 CYS B CA 1
ATOM 6728 C C . CYS B 1 382 ? -13.375 8.859 0.815 1 96.62 382 CYS B C 1
ATOM 6730 O O . CYS B 1 382 ? -12.367 9.547 0.642 1 96.62 382 CYS B O 1
ATOM 6732 N N . ALA B 1 383 ? -14.312 9.109 1.754 1 94.19 383 ALA B N 1
ATOM 6733 C CA . ALA B 1 383 ? -14.18 10.258 2.641 1 94.19 383 ALA B CA 1
ATOM 6734 C C . ALA B 1 383 ? -14.727 9.945 4.031 1 94.19 383 ALA B C 1
ATOM 6736 O O . ALA B 1 383 ? -15.703 9.211 4.168 1 94.19 383 ALA B O 1
ATOM 6737 N N . TYR B 1 384 ? -14.109 10.406 5.02 1 96.81 384 TYR B N 1
ATOM 6738 C CA . TYR B 1 384 ? -14.523 10.453 6.418 1 96.81 384 TYR B CA 1
ATOM 6739 C C . TYR B 1 384 ? -14.789 11.891 6.855 1 96.81 384 TYR B C 1
ATOM 6741 O O . TYR B 1 384 ? -13.891 12.734 6.812 1 96.81 384 TYR B O 1
ATOM 6749 N N . LYS B 1 385 ? -16.047 12.219 7.258 1 95.19 385 LYS B N 1
ATOM 6750 C CA . LYS B 1 385 ? -16.422 13.609 7.512 1 95.19 385 LYS B CA 1
ATOM 6751 C C . LYS B 1 385 ? -17.219 13.734 8.805 1 95.19 385 LYS B C 1
ATOM 6753 O O . LYS B 1 385 ? -18.031 12.867 9.133 1 95.19 385 LYS B O 1
ATOM 6758 N N . CYS B 1 386 ? -16.969 14.805 9.438 1 96.31 386 CYS B N 1
ATOM 6759 C CA . CYS B 1 386 ? -17.828 15.188 10.547 1 96.31 386 CYS B CA 1
ATOM 6760 C C . CYS B 1 386 ? -19.125 15.797 10.031 1 96.31 386 CYS B C 1
ATOM 6762 O O . CYS B 1 386 ? -19.109 16.703 9.188 1 96.31 386 CYS B O 1
ATOM 6764 N N . SER B 1 387 ? -20.297 15.273 10.523 1 96.31 387 SER B N 1
ATOM 6765 C CA . SER B 1 387 ? -21.547 15.773 9.984 1 96.31 387 SER B CA 1
ATOM 6766 C C . SER B 1 387 ? -22.391 16.438 11.062 1 96.31 387 SER B C 1
ATOM 6768 O O . SER B 1 387 ? -23.359 17.156 10.758 1 96.31 387 SER B O 1
ATOM 6770 N N . MET B 1 388 ? -22.062 16.234 12.281 1 97.12 388 MET B N 1
ATOM 6771 C CA . MET B 1 388 ? -22.828 16.828 13.367 1 97.12 388 MET B CA 1
ATOM 6772 C C . MET B 1 388 ? -21.969 16.969 14.617 1 97.12 388 MET B C 1
ATOM 6774 O O . MET B 1 388 ? -21.156 16.109 14.922 1 97.12 388 MET B O 1
ATOM 6778 N N . VAL B 1 389 ? -22.156 18.062 15.359 1 97.69 389 VAL B N 1
ATOM 6779 C CA . VAL B 1 389 ? -21.531 18.266 16.656 1 97.69 389 VAL B CA 1
ATOM 6780 C C . VAL B 1 389 ? -22.562 18.75 17.672 1 97.69 389 VAL B C 1
ATOM 6782 O O . VAL B 1 389 ? -23.609 19.281 17.281 1 97.69 389 VAL B O 1
ATOM 6785 N N . THR B 1 390 ? -22.391 18.406 18.859 1 98.19 390 THR B N 1
ATOM 6786 C CA . THR B 1 390 ? -23.141 19.031 19.938 1 98.19 390 THR B CA 1
ATOM 6787 C C . THR B 1 390 ? -22.281 20.047 20.688 1 98.19 390 THR B C 1
ATOM 6789 O O . THR B 1 390 ? -21.25 19.672 21.25 1 98.19 390 THR B O 1
ATOM 6792 N N . VAL B 1 391 ? -22.656 21.281 20.641 1 97.12 391 VAL B N 1
ATOM 6793 C CA . VAL B 1 391 ? -21.969 22.375 21.328 1 97.12 391 VAL B CA 1
ATOM 6794 C C . VAL B 1 391 ? -22.953 23.078 22.266 1 97.12 391 VAL B C 1
ATOM 6796 O O . VAL B 1 391 ? -24.016 23.516 21.844 1 97.12 391 VAL B O 1
ATOM 6799 N N . ASP B 1 392 ? -22.625 23.172 23.516 1 96.38 392 ASP B N 1
ATOM 6800 C CA . ASP B 1 392 ? -23.484 23.812 24.516 1 96.38 392 ASP B CA 1
ATOM 6801 C C . ASP B 1 392 ? -24.906 23.234 24.469 1 96.38 392 ASP B C 1
ATOM 6803 O O . ASP B 1 392 ? -25.875 23.984 24.359 1 96.38 392 ASP B O 1
ATOM 6807 N N . SER B 1 393 ? -24.938 21.953 24.312 1 95.69 393 SER B N 1
ATOM 6808 C CA . SER B 1 393 ? -26.156 21.141 24.375 1 95.69 393 SER B CA 1
ATOM 6809 C C . SER B 1 393 ? -27.031 21.359 23.156 1 95.69 393 SER B C 1
ATOM 6811 O O . SER B 1 393 ? -28.234 21.062 23.188 1 95.69 393 SER B O 1
ATOM 6813 N N . LYS B 1 394 ? -26.484 21.922 22.188 1 95.94 394 LYS B N 1
ATOM 6814 C CA . LYS B 1 394 ? -27.219 22.125 20.938 1 95.94 394 LYS B CA 1
ATOM 6815 C C . LYS B 1 394 ? -26.578 21.328 19.797 1 95.94 394 LYS B C 1
ATOM 6817 O O . LYS B 1 394 ? -25.375 21.422 19.578 1 95.94 394 LYS B O 1
ATOM 6822 N N . GLU B 1 395 ? -27.406 20.625 19.125 1 95 395 GLU B N 1
ATOM 6823 C CA . GLU B 1 395 ? -26.953 19.906 17.953 1 95 395 GLU B CA 1
ATOM 6824 C C . GLU B 1 395 ? -26.812 20.828 16.75 1 95 395 GLU B C 1
ATOM 6826 O O . GLU B 1 395 ? -27.734 21.594 16.422 1 95 395 GLU B O 1
ATOM 6831 N N . ILE B 1 396 ? -25.688 20.766 16.172 1 94.56 396 ILE B N 1
ATOM 6832 C CA . ILE B 1 396 ? -25.375 21.625 15.023 1 94.56 396 ILE B CA 1
ATOM 6833 C C . ILE B 1 396 ? -24.984 20.766 13.828 1 94.56 396 ILE B C 1
ATOM 6835 O O . ILE B 1 396 ? -24.094 19.922 13.93 1 94.56 396 ILE B O 1
ATOM 6839 N N . ASN B 1 397 ? -25.672 21.016 12.695 1 92.19 397 ASN B N 1
ATOM 6840 C CA . ASN B 1 397 ? -25.25 20.391 11.445 1 92.19 397 ASN B CA 1
ATOM 6841 C C . ASN B 1 397 ? -23.938 20.969 10.938 1 92.19 397 ASN B C 1
ATOM 6843 O O . ASN B 1 397 ? -23.75 22.188 10.945 1 92.19 397 ASN B O 1
ATOM 6847 N N . VAL B 1 398 ? -23.047 20.125 10.664 1 89.81 398 VAL B N 1
ATOM 6848 C CA . VAL B 1 398 ? -21.75 20.516 10.133 1 89.81 398 VAL B CA 1
ATOM 6849 C C . VAL B 1 398 ? -21.594 20 8.703 1 89.81 398 VAL B C 1
ATOM 6851 O O . VAL B 1 398 ? -21.922 18.859 8.406 1 89.81 398 VAL B O 1
ATOM 6854 N N . PHE B 1 399 ? -21.219 20.875 7.77 1 84 399 PHE B N 1
ATOM 6855 C CA . PHE B 1 399 ? -21 20.453 6.391 1 84 399 PHE B CA 1
ATOM 6856 C C . PHE B 1 399 ? -20.078 21.422 5.668 1 84 399 PHE B C 1
ATOM 6858 O O . PHE B 1 399 ? -19.938 22.578 6.07 1 84 399 PHE B O 1
ATOM 6865 N N . LYS B 1 400 ? -19.312 20.875 4.754 1 81.94 400 LYS B N 1
ATOM 6866 C CA . LYS B 1 400 ? -18.453 21.672 3.889 1 81.94 400 LYS B CA 1
ATOM 6867 C C . LYS B 1 400 ? -19.188 22.125 2.631 1 81.94 400 LYS B C 1
ATOM 6869 O O . LYS B 1 400 ? -19.984 21.359 2.07 1 81.94 400 LYS B O 1
ATOM 6874 N N . GLN B 1 401 ? -19.031 23.391 2.291 1 77.5 401 GLN B N 1
ATOM 6875 C CA . GLN B 1 401 ? -19.578 23.906 1.041 1 77.5 401 GLN B CA 1
ATOM 6876 C C . GLN B 1 401 ? -18.594 24.859 0.365 1 77.5 401 GLN B C 1
ATOM 6878 O O . GLN B 1 401 ? -18.844 26.062 0.298 1 77.5 401 GLN B O 1
ATOM 6883 N N . PRO B 1 402 ? -17.562 24.219 -0.261 1 73.94 402 PRO B N 1
ATOM 6884 C CA . PRO B 1 402 ? -16.562 25.094 -0.891 1 73.94 402 PRO B CA 1
ATOM 6885 C C . PRO B 1 402 ? -17.125 25.828 -2.113 1 73.94 402 PRO B C 1
ATOM 6887 O O . PRO B 1 402 ? -17.922 25.25 -2.867 1 73.94 402 PRO B O 1
ATOM 6890 N N . ILE B 1 403 ? -16.781 27 -2.279 1 74.38 403 ILE B N 1
ATOM 6891 C CA . ILE B 1 403 ? -17.297 27.797 -3.391 1 74.38 403 ILE B CA 1
ATOM 6892 C C . ILE B 1 403 ? -16.719 27.281 -4.707 1 74.38 403 ILE B C 1
ATOM 6894 O O . ILE B 1 403 ? -17.375 27.312 -5.742 1 74.38 403 ILE B O 1
ATOM 6898 N N . ASP B 1 404 ? -15.562 26.734 -4.664 1 69.62 404 ASP B N 1
ATOM 6899 C CA . ASP B 1 404 ? -14.836 26.391 -5.883 1 69.62 404 ASP B CA 1
ATOM 6900 C C . ASP B 1 404 ? -15.039 24.922 -6.242 1 69.62 404 ASP B C 1
ATOM 6902 O O . ASP B 1 404 ? -14.641 24.484 -7.324 1 69.62 404 ASP B O 1
ATOM 6906 N N . ASP B 1 405 ? -15.656 24.141 -5.305 1 70.31 405 ASP B N 1
ATOM 6907 C CA . ASP B 1 405 ? -15.836 22.719 -5.59 1 70.31 405 ASP B CA 1
ATOM 6908 C C . ASP B 1 405 ? -17.141 22.203 -4.977 1 70.31 405 ASP B C 1
ATOM 6910 O O . ASP B 1 405 ? -17.109 21.406 -4.035 1 70.31 405 ASP B O 1
ATOM 6914 N N . PRO B 1 406 ? -18.266 22.516 -5.641 1 65.75 406 PRO B N 1
ATOM 6915 C CA . PRO B 1 406 ? -19.562 22.141 -5.074 1 65.75 406 PRO B CA 1
ATOM 6916 C C . PRO B 1 406 ? -19.766 20.625 -5.008 1 65.75 406 PRO B C 1
ATOM 6918 O O . PRO B 1 406 ? -20.562 20.141 -4.211 1 65.75 406 PRO B O 1
ATOM 6921 N N . GLY B 1 407 ? -19 19.969 -5.859 1 63.81 407 GLY B N 1
ATOM 6922 C CA . GLY B 1 407 ? -19.094 18.516 -5.875 1 63.81 407 GLY B CA 1
ATOM 6923 C C . GLY B 1 407 ? -18.578 17.859 -4.605 1 63.81 407 GLY B C 1
ATOM 6924 O O . GLY B 1 407 ? -18.875 16.703 -4.336 1 63.81 407 GLY B O 1
ATOM 6925 N N . LYS B 1 408 ? -18.016 18.641 -3.734 1 67.69 408 LYS B N 1
ATOM 6926 C CA . LYS B 1 408 ? -17.422 18.078 -2.514 1 67.69 408 LYS B CA 1
ATOM 6927 C C . LYS B 1 408 ? -18.297 18.406 -1.298 1 67.69 408 LYS B C 1
ATOM 6929 O O . LYS B 1 408 ? -17.797 18.406 -0.166 1 67.69 408 LYS B O 1
ATOM 6934 N N . LYS B 1 409 ? -19.562 18.547 -1.616 1 80.19 409 LYS B N 1
ATOM 6935 C CA . LYS B 1 409 ? -20.484 18.766 -0.505 1 80.19 409 LYS B CA 1
ATOM 6936 C C . LYS B 1 409 ? -20.609 17.516 0.367 1 80.19 409 LYS B C 1
ATOM 6938 O O . LYS B 1 409 ? -20.656 16.406 -0.146 1 80.19 409 LYS B O 1
ATOM 6943 N N . SER B 1 410 ? -20.641 17.719 1.696 1 88.56 410 SER B N 1
ATOM 6944 C CA . SER B 1 410 ? -20.734 16.609 2.639 1 88.56 410 SER B CA 1
ATOM 6945 C C . SER B 1 410 ? -22.125 16.484 3.215 1 88.56 410 SER B C 1
ATOM 6947 O O . SER B 1 410 ? -22.922 17.422 3.148 1 88.56 410 SER B O 1
ATOM 6949 N N . LYS B 1 411 ? -22.484 15.352 3.672 1 92.88 411 LYS B N 1
ATOM 6950 C CA . LYS B 1 411 ? -23.766 15.086 4.316 1 92.88 411 LYS B CA 1
ATOM 6951 C C . LYS B 1 411 ? -23.844 15.742 5.695 1 92.88 411 LYS B C 1
ATOM 6953 O O . LYS B 1 411 ? -22.812 15.969 6.336 1 92.88 411 LYS B O 1
ATOM 6958 N N . LYS B 1 412 ? -25.062 16.031 6.105 1 93.56 412 LYS B N 1
ATOM 6959 C CA . LYS B 1 412 ? -25.188 16.797 7.34 1 93.56 412 LYS B CA 1
ATOM 6960 C C . LYS B 1 412 ? -26.094 16.094 8.344 1 93.56 412 LYS B C 1
ATOM 6962 O O . LYS B 1 412 ? -27.031 15.406 7.953 1 93.56 412 LYS B O 1
ATOM 6967 N N . GLY B 1 413 ? -25.75 16.234 9.641 1 95.62 413 GLY B N 1
ATOM 6968 C CA . GLY B 1 413 ? -26.562 15.742 10.734 1 95.62 413 GLY B CA 1
ATOM 6969 C C . GLY B 1 413 ? -26.406 14.258 10.984 1 95.62 413 GLY B C 1
ATOM 6970 O O . GLY B 1 413 ? -25.406 13.664 10.562 1 95.62 413 GLY B O 1
ATOM 6971 N N . LEU B 1 414 ? -27.312 13.75 11.797 1 97 414 LEU B N 1
ATOM 6972 C CA . LEU B 1 414 ? -27.344 12.312 12.031 1 97 414 LEU B CA 1
ATOM 6973 C C . LEU B 1 414 ? -27.828 11.562 10.797 1 97 414 LEU B C 1
ATOM 6975 O O . LEU B 1 414 ? -28.734 12.023 10.109 1 97 414 LEU B O 1
ATOM 6979 N N . LEU B 1 415 ? -27.172 10.438 10.562 1 97.94 415 LEU B N 1
ATOM 6980 C CA . LEU B 1 415 ? -27.469 9.734 9.32 1 97.94 415 LEU B CA 1
ATOM 6981 C C . LEU B 1 415 ? -28.078 8.367 9.602 1 97.94 415 LEU B C 1
ATOM 6983 O O . LEU B 1 415 ? -27.719 7.711 10.578 1 97.94 415 LEU B O 1
ATOM 6987 N N . THR B 1 416 ? -29 7.969 8.773 1 98 416 THR B N 1
ATOM 6988 C CA . THR B 1 416 ? -29.469 6.594 8.656 1 98 416 THR B CA 1
ATOM 6989 C C . THR B 1 416 ? -29.344 6.105 7.215 1 98 416 THR B C 1
ATOM 6991 O O . THR B 1 416 ? -29.281 6.91 6.285 1 98 416 THR B O 1
ATOM 6994 N N . LEU B 1 417 ? -29.125 4.879 7.039 1 98.56 417 LEU B N 1
ATOM 6995 C CA . LEU B 1 417 ? -29.203 4.219 5.738 1 98.56 417 LEU B CA 1
ATOM 6996 C C . LEU B 1 417 ? -30.469 3.365 5.633 1 98.56 417 LEU B C 1
ATOM 6998 O O . LEU B 1 417 ? -30.688 2.477 6.457 1 98.56 417 LEU B O 1
ATOM 7002 N N . GLU B 1 418 ? -31.266 3.619 4.652 1 98 418 GLU B N 1
ATOM 7003 C CA . GLU B 1 418 ? -32.531 2.934 4.484 1 98 418 GLU B CA 1
ATOM 7004 C C . GLU B 1 418 ? -32.656 2.322 3.092 1 98 418 GLU B C 1
ATOM 7006 O O . GLU B 1 418 ? -31.953 2.736 2.164 1 98 418 GLU B O 1
ATOM 7011 N N . TYR B 1 419 ? -33.406 1.271 2.994 1 96.94 419 TYR B N 1
ATOM 7012 C CA . TYR B 1 419 ? -33.656 0.621 1.713 1 96.94 419 TYR B CA 1
ATOM 7013 C C . TYR B 1 419 ? -35.156 0.565 1.417 1 96.94 419 TYR B C 1
ATOM 7015 O O . TYR B 1 419 ? -35.969 0.305 2.312 1 96.94 419 TYR B O 1
ATOM 7023 N N . SER B 1 420 ? -35.562 0.899 0.196 1 94.06 420 SER B N 1
ATOM 7024 C CA . SER B 1 420 ? -36.906 0.661 -0.325 1 94.06 420 SER B CA 1
ATOM 7025 C C . SER B 1 420 ? -36.844 0.1 -1.742 1 94.06 420 SER B C 1
ATOM 7027 O O . SER B 1 420 ? -35.906 0.377 -2.492 1 94.06 420 SER B O 1
ATOM 7029 N N . SER B 1 421 ? -37.844 -0.689 -2.043 1 91.44 421 SER B N 1
ATOM 7030 C CA . SER B 1 421 ? -37.906 -1.271 -3.379 1 91.44 421 SER B CA 1
ATOM 7031 C C . SER B 1 421 ? -37.969 -0.188 -4.449 1 91.44 421 SER B C 1
ATOM 7033 O O . SER B 1 421 ? -37.531 -0.39 -5.574 1 91.44 421 SER B O 1
ATOM 7035 N N . ARG B 1 422 ? -38.562 0.86 -4.062 1 89.06 422 ARG B N 1
ATOM 7036 C CA . ARG B 1 422 ? -38.781 1.941 -5.02 1 89.06 422 ARG B CA 1
ATOM 7037 C C . ARG B 1 422 ? -37.5 2.756 -5.207 1 89.06 422 ARG B C 1
ATOM 7039 O O . ARG B 1 422 ? -37.125 3.076 -6.336 1 89.06 422 ARG B O 1
ATOM 7046 N N . ASP B 1 423 ? -36.656 3.006 -4.207 1 90.75 423 ASP B N 1
ATOM 7047 C CA . ASP B 1 423 ? -35.594 3.984 -4.25 1 90.75 423 ASP B CA 1
ATOM 7048 C C . ASP B 1 423 ? -34.219 3.307 -4.078 1 90.75 423 ASP B C 1
ATOM 7050 O O . ASP B 1 423 ? -33.188 3.92 -4.324 1 90.75 423 ASP B O 1
ATOM 7054 N N . GLY B 1 424 ? -34.281 2.059 -3.766 1 95.56 424 GLY B N 1
ATOM 7055 C CA . GLY B 1 424 ? -33 1.412 -3.416 1 95.56 424 GLY B CA 1
ATOM 7056 C C . GLY B 1 424 ? -32.406 1.924 -2.119 1 95.56 424 GLY B C 1
ATOM 7057 O O . GLY B 1 424 ? -33.156 2.275 -1.19 1 95.56 424 GLY B O 1
ATOM 7058 N N . TYR B 1 425 ? -31.141 1.871 -1.993 1 97.56 425 TYR B N 1
ATOM 7059 C CA . TYR B 1 425 ? -30.453 2.393 -0.817 1 97.56 425 TYR B CA 1
ATOM 7060 C C . TYR B 1 425 ? -30.438 3.916 -0.819 1 97.56 425 TYR B C 1
ATOM 7062 O O . TYR B 1 425 ? -30.188 4.543 -1.853 1 97.56 425 TYR B O 1
ATOM 7070 N N . LYS B 1 426 ? -30.719 4.457 0.314 1 96.94 426 LYS B N 1
ATOM 7071 C CA . LYS B 1 426 ? -30.703 5.91 0.44 1 96.94 426 LYS B CA 1
ATOM 7072 C C . LYS B 1 426 ? -30.25 6.336 1.833 1 96.94 426 LYS B C 1
ATOM 7074 O O . LYS B 1 426 ? -30.781 5.855 2.838 1 96.94 426 LYS B O 1
ATOM 7079 N N . THR B 1 427 ? -29.266 7.195 1.881 1 97.62 427 THR B N 1
ATOM 7080 C CA . THR B 1 427 ? -28.891 7.816 3.143 1 97.62 427 THR B CA 1
ATOM 7081 C C . THR B 1 427 ? -29.828 8.969 3.488 1 97.62 427 THR B C 1
ATOM 7083 O O . THR B 1 427 ? -30.016 9.875 2.684 1 97.62 427 THR B O 1
ATOM 7086 N N . VAL B 1 428 ? -30.422 8.906 4.66 1 97.75 428 VAL B N 1
ATOM 7087 C CA . VAL B 1 428 ? -31.266 9.984 5.156 1 97.75 428 VAL B CA 1
ATOM 7088 C C . VAL B 1 428 ? -30.484 10.852 6.141 1 97.75 428 VAL B C 1
ATOM 7090 O O . VAL B 1 428 ? -29.828 10.336 7.047 1 97.75 428 VAL B O 1
ATOM 7093 N N . GLU B 1 429 ? -30.562 12.188 5.938 1 96.69 429 GLU B N 1
ATOM 7094 C CA . GLU B 1 429 ? -29.719 13.125 6.684 1 96.69 429 GLU B CA 1
ATOM 7095 C C . GLU B 1 429 ? -30.531 13.859 7.75 1 96.69 429 GLU B C 1
ATOM 7097 O O . GLU B 1 429 ? -31.75 13.703 7.82 1 96.69 429 GLU B O 1
ATOM 7102 N N . GLU B 1 430 ? -29.875 14.562 8.633 1 96.25 430 GLU B N 1
ATOM 7103 C CA . GLU B 1 430 ? -30.391 15.555 9.578 1 96.25 430 GLU B CA 1
ATOM 7104 C C . GLU B 1 430 ? -31.328 14.906 10.594 1 96.25 430 GLU B C 1
ATOM 7106 O O . GLU B 1 430 ? -32.312 15.516 11.008 1 96.25 430 GLU B O 1
ATOM 7111 N N . GLY B 1 431 ? -31.094 13.648 10.789 1 94.19 431 GLY B N 1
ATOM 7112 C CA . GLY B 1 431 ? -31.859 12.961 11.82 1 94.19 431 GLY B CA 1
ATOM 7113 C C . GLY B 1 431 ? -33.281 12.688 11.414 1 94.19 431 GLY B C 1
ATOM 7114 O O . GLY B 1 431 ? -34.125 12.398 12.266 1 94.19 431 GLY B O 1
ATOM 7115 N N . ARG B 1 432 ? -33.562 12.711 10.18 1 94.56 432 ARG B N 1
ATOM 7116 C CA . ARG B 1 432 ? -34.906 12.57 9.688 1 94.56 432 ARG B CA 1
ATOM 7117 C C . ARG B 1 432 ? -35.25 11.109 9.375 1 94.56 432 ARG B C 1
ATOM 7119 O O . ARG B 1 432 ? -36.375 10.789 8.984 1 94.56 432 ARG B O 1
ATOM 7126 N N . GLY B 1 433 ? -34.281 10.289 9.562 1 93.81 433 GLY B N 1
ATOM 7127 C CA . GLY B 1 433 ? -34.438 8.898 9.195 1 93.81 433 GLY B CA 1
ATOM 7128 C C . GLY B 1 433 ? -35.25 8.117 10.227 1 93.81 433 GLY B C 1
ATOM 7129 O O . GLY B 1 433 ? -35.531 8.625 11.312 1 93.81 433 GLY B O 1
ATOM 7130 N N . ASN B 1 434 ? -35.656 6.953 9.805 1 95 434 ASN B N 1
ATOM 7131 C CA . ASN B 1 434 ? -36.406 6.02 10.641 1 95 434 ASN B CA 1
ATOM 7132 C C . ASN B 1 434 ? -35.469 4.996 11.289 1 95 434 ASN B C 1
ATOM 7134 O O . ASN B 1 434 ? -34.906 4.145 10.602 1 95 434 ASN B O 1
ATOM 7138 N N . ALA B 1 435 ? -35.406 5.043 12.578 1 93.25 435 ALA B N 1
ATOM 7139 C CA . ALA B 1 435 ? -34.5 4.188 13.328 1 93.25 435 ALA B CA 1
ATOM 7140 C C . ALA B 1 435 ? -34.781 2.713 13.055 1 93.25 435 ALA B C 1
ATOM 7142 O O . ALA B 1 435 ? -33.875 1.888 13.031 1 93.25 435 ALA B O 1
ATOM 7143 N N . THR B 1 436 ? -36 2.359 12.836 1 94.88 436 THR B N 1
ATOM 7144 C CA . THR B 1 436 ? -36.406 0.968 12.648 1 94.88 436 THR B CA 1
ATOM 7145 C C . THR B 1 436 ? -36 0.478 11.258 1 94.88 436 THR B C 1
ATOM 7147 O O . THR B 1 436 ? -35.938 -0.729 11.016 1 94.88 436 THR B O 1
ATOM 7150 N N . LYS B 1 437 ? -35.75 1.386 10.414 1 95.69 437 LYS B N 1
ATOM 7151 C CA . LYS B 1 437 ? -35.406 1.027 9.039 1 95.69 437 LYS B CA 1
ATOM 7152 C C . LYS B 1 437 ? -33.906 1.172 8.797 1 95.69 437 LYS B C 1
ATOM 7154 O O . LYS B 1 437 ? -33.406 0.897 7.691 1 95.69 437 LYS B O 1
ATOM 7159 N N . ASP B 1 438 ? -33.219 1.628 9.812 1 97.94 438 ASP B N 1
ATOM 7160 C CA . ASP B 1 438 ? -31.812 1.9 9.656 1 97.94 438 ASP B CA 1
ATOM 7161 C C . ASP B 1 438 ? -31.016 0.609 9.438 1 97.94 438 ASP B C 1
ATOM 7163 O O . ASP B 1 438 ? -31.078 -0.301 10.273 1 97.94 438 ASP B O 1
ATOM 7167 N N . LEU B 1 439 ? -30.297 0.592 8.344 1 98.31 439 LEU B N 1
ATOM 7168 C CA . LEU B 1 439 ? -29.516 -0.588 7.996 1 98.31 439 LEU B CA 1
ATOM 7169 C C . LEU B 1 439 ? -28.141 -0.544 8.664 1 98.31 439 LEU B C 1
ATOM 7171 O O . LEU B 1 439 ? -27.422 -1.539 8.664 1 98.31 439 LEU B O 1
ATOM 7175 N N . LEU B 1 440 ? -27.781 0.629 9.227 1 98.69 440 LEU B N 1
ATOM 7176 C CA . LEU B 1 440 ? -26.578 0.705 10.039 1 98.69 440 LEU B CA 1
ATOM 7177 C C . LEU B 1 440 ? -26.797 0.056 11.398 1 98.69 440 LEU B C 1
ATOM 7179 O O . LEU B 1 440 ? -27.641 0.494 12.172 1 98.69 440 LEU B O 1
ATOM 7183 N N . ILE B 1 441 ? -26.031 -0.893 11.703 1 98.25 441 ILE B N 1
ATOM 7184 C CA . ILE B 1 441 ? -26.203 -1.571 12.984 1 98.25 441 ILE B CA 1
ATOM 7185 C C . ILE B 1 441 ? -24.953 -1.341 13.852 1 98.25 441 ILE B C 1
ATOM 7187 O O . ILE B 1 441 ? -23.844 -1.238 13.336 1 98.25 441 ILE B O 1
ATOM 7191 N N . PRO B 1 442 ? -25.125 -1.224 15.203 1 98.62 442 PRO B N 1
ATOM 7192 C CA . PRO B 1 442 ? -23.953 -1.104 16.078 1 98.62 442 PRO B CA 1
ATOM 7193 C C . PRO B 1 442 ? -23.016 -2.299 15.961 1 98.62 442 PRO B C 1
ATOM 7195 O O . PRO B 1 442 ? -23.438 -3.443 16.141 1 98.62 442 PRO B O 1
ATOM 7198 N N . VAL B 1 443 ? -21.766 -2.053 15.656 1 98.88 443 VAL B N 1
ATOM 7199 C CA . VAL B 1 443 ? -20.828 -3.152 15.492 1 98.88 443 VAL B CA 1
ATOM 7200 C C . VAL B 1 443 ? -19.719 -3.049 16.547 1 98.88 443 VAL B C 1
ATOM 7202 O O . VAL B 1 443 ? -19.016 -4.027 16.828 1 98.88 443 VAL B O 1
ATOM 7205 N N . PHE B 1 444 ? -19.484 -1.952 17.172 1 98.88 444 PHE B N 1
ATOM 7206 C CA . PHE B 1 444 ? -18.484 -1.707 18.203 1 98.88 444 PHE B CA 1
ATOM 7207 C C . PHE B 1 444 ? -18.984 -0.653 19.188 1 98.88 444 PHE B C 1
ATOM 7209 O O . PHE B 1 444 ? -19.594 0.34 18.797 1 98.88 444 PHE B O 1
ATOM 7216 N N . GLU B 1 445 ? -18.75 -0.845 20.438 1 98.88 445 GLU B N 1
ATOM 7217 C CA . GLU B 1 445 ? -19.078 0.149 21.453 1 98.88 445 GLU B CA 1
ATOM 7218 C C . GLU B 1 445 ? -18.188 0.006 22.688 1 98.88 445 GLU B C 1
ATOM 7220 O O . GLU B 1 445 ? -18.141 -1.06 23.297 1 98.88 445 GLU B O 1
ATOM 7225 N N . ASN B 1 446 ? -17.469 1.058 23 1 98.81 446 ASN B N 1
ATOM 7226 C CA . ASN B 1 446 ? -16.703 1.163 24.234 1 98.81 446 ASN B CA 1
ATOM 7227 C C . ASN B 1 446 ? -15.773 -0.027 24.422 1 98.81 446 ASN B C 1
ATOM 7229 O O . ASN B 1 446 ? -15.766 -0.658 25.484 1 98.81 446 ASN B O 1
ATOM 7233 N N . GLY B 1 447 ? -15.102 -0.374 23.391 1 98.69 447 GLY B N 1
ATOM 7234 C CA . GLY B 1 447 ? -14.039 -1.362 23.484 1 98.69 447 GLY B CA 1
ATOM 7235 C C . GLY B 1 447 ? -14.516 -2.777 23.219 1 98.69 447 GLY B C 1
ATOM 7236 O O . GLY B 1 447 ? -13.734 -3.729 23.297 1 98.69 447 GLY B O 1
ATOM 7237 N N . LYS B 1 448 ? -15.758 -2.943 22.812 1 98.69 448 LYS B N 1
ATOM 7238 C CA . LYS B 1 448 ? -16.328 -4.277 22.625 1 98.69 448 LYS B CA 1
ATOM 7239 C C . LYS B 1 448 ? -16.875 -4.449 21.219 1 98.69 448 LYS B C 1
ATOM 7241 O O . LYS B 1 448 ? -17.5 -3.535 20.672 1 98.69 448 LYS B O 1
ATOM 7246 N N . LEU B 1 449 ? -16.531 -5.57 20.656 1 98.69 449 LEU B N 1
ATOM 7247 C CA . LEU B 1 449 ? -17.141 -5.961 19.391 1 98.69 449 LEU B CA 1
ATOM 7248 C C . LEU B 1 449 ? -18.562 -6.449 19.594 1 98.69 449 LEU B C 1
ATOM 7250 O O . LEU B 1 449 ? -18.797 -7.402 20.344 1 98.69 449 LEU B O 1
ATOM 7254 N N . LEU B 1 450 ? -19.562 -5.832 18.969 1 98.75 450 LEU B N 1
ATOM 7255 C CA . LEU B 1 450 ? -20.969 -6.16 19.203 1 98.75 450 LEU B CA 1
ATOM 7256 C C . LEU B 1 450 ? -21.469 -7.125 18.141 1 98.75 450 LEU B C 1
ATOM 7258 O O . LEU B 1 450 ? -22.438 -7.855 18.359 1 98.75 450 LEU B O 1
ATOM 7262 N N . LYS B 1 451 ? -20.922 -7.039 16.984 1 98.31 451 LYS B N 1
ATOM 7263 C CA . LYS B 1 451 ? -21.266 -7.914 15.867 1 98.31 451 LYS B CA 1
ATOM 7264 C C . LYS B 1 451 ? -20.016 -8.438 15.164 1 98.31 451 LYS B C 1
ATOM 7266 O O . LYS B 1 451 ? -19.156 -7.656 14.758 1 98.31 451 LYS B O 1
ATOM 7271 N N . GLU B 1 452 ? -19.906 -9.742 15.086 1 98.25 452 GLU B N 1
ATOM 7272 C CA . GLU B 1 452 ? -18.812 -10.383 14.359 1 98.25 452 GLU B CA 1
ATOM 7273 C C . GLU B 1 452 ? -19.328 -11.102 13.117 1 98.25 452 GLU B C 1
ATOM 7275 O O . GLU B 1 452 ? -20.328 -11.82 13.18 1 98.25 452 GLU B O 1
ATOM 7280 N N . TYR B 1 453 ? -18.734 -10.867 12.062 1 98.44 453 TYR B N 1
ATOM 7281 C CA . TYR B 1 453 ? -19.094 -11.539 10.82 1 98.44 453 TYR B CA 1
ATOM 7282 C C . TYR B 1 453 ? -18.062 -12.609 10.469 1 98.44 453 TYR B C 1
ATOM 7284 O O . TYR B 1 453 ? -16.859 -12.398 10.633 1 98.44 453 TYR B O 1
ATOM 7292 N N . THR B 1 454 ? -18.562 -13.75 10.031 1 98.5 454 THR B N 1
ATOM 7293 C CA . THR B 1 454 ? -17.672 -14.766 9.469 1 98.5 454 THR B CA 1
ATOM 7294 C C . THR B 1 454 ? -17.391 -14.469 7.996 1 98.5 454 THR B C 1
ATOM 7296 O O . THR B 1 454 ? -18.125 -13.734 7.348 1 98.5 454 THR B O 1
ATOM 7299 N N . PHE B 1 455 ? -16.297 -15.031 7.574 1 98.69 455 PHE B N 1
ATOM 7300 C CA . PHE B 1 455 ? -15.93 -14.828 6.18 1 98.69 455 PHE B CA 1
ATOM 7301 C C . PHE B 1 455 ? -17 -15.383 5.25 1 98.69 455 PHE B C 1
ATOM 7303 O O . PHE B 1 455 ? -17.312 -14.781 4.215 1 98.69 455 PHE B O 1
ATOM 7310 N N . ASP B 1 456 ? -17.625 -16.5 5.582 1 98.19 456 ASP B N 1
ATOM 7311 C CA . ASP B 1 456 ? -18.672 -17.125 4.781 1 98.19 456 ASP B CA 1
ATOM 7312 C C . ASP B 1 456 ? -19.906 -16.234 4.66 1 98.19 456 ASP B C 1
ATOM 7314 O O . ASP B 1 456 ? -20.516 -16.141 3.592 1 98.19 456 ASP B O 1
ATOM 7318 N N . GLU B 1 457 ? -20.312 -15.594 5.75 1 98.31 457 GLU B N 1
ATOM 7319 C CA . GLU B 1 457 ? -21.438 -14.656 5.719 1 98.31 457 GLU B CA 1
ATOM 7320 C C . GLU B 1 457 ? -21.172 -13.516 4.738 1 98.31 457 GLU B C 1
ATOM 7322 O O . GLU B 1 457 ? -22.062 -13.109 3.996 1 98.31 457 GLU B O 1
ATOM 7327 N N . ILE B 1 458 ? -19.984 -13.047 4.777 1 98.81 458 ILE B N 1
ATOM 7328 C CA . ILE B 1 458 ? -19.578 -11.922 3.943 1 98.81 458 ILE B CA 1
ATOM 7329 C C . ILE B 1 458 ? -19.594 -12.336 2.473 1 98.81 458 ILE B C 1
ATOM 7331 O O . ILE B 1 458 ? -20.125 -11.617 1.624 1 98.81 458 ILE B O 1
ATOM 7335 N N . ARG B 1 459 ? -19.031 -13.516 2.15 1 98.62 459 ARG B N 1
ATOM 7336 C CA . ARG B 1 459 ? -19.031 -14.055 0.792 1 98.62 459 ARG B CA 1
ATOM 7337 C C . ARG B 1 459 ? -20.438 -14.219 0.267 1 98.62 459 ARG B C 1
ATOM 7339 O O . ARG B 1 459 ? -20.734 -13.859 -0.874 1 98.62 459 ARG B O 1
ATOM 7346 N N . SER B 1 460 ? -21.297 -14.781 1.098 1 98.12 460 SER B N 1
ATOM 7347 C CA . SER B 1 460 ? -22.688 -15.008 0.707 1 98.12 460 SER B CA 1
ATOM 7348 C C . SER B 1 460 ? -23.406 -13.695 0.39 1 98.12 460 SER B C 1
ATOM 7350 O O . SER B 1 460 ? -24.141 -13.602 -0.594 1 98.12 460 SER B O 1
ATOM 7352 N N . ARG B 1 461 ? -23.219 -12.664 1.212 1 97.88 461 ARG B N 1
ATOM 7353 C CA . ARG B 1 461 ? -23.859 -11.367 1.035 1 97.88 461 ARG B CA 1
ATOM 7354 C C . ARG B 1 461 ? -23.344 -10.664 -0.215 1 97.88 461 ARG B C 1
ATOM 7356 O O . ARG B 1 461 ? -24.094 -9.961 -0.896 1 97.88 461 ARG B O 1
ATOM 7363 N N . CYS B 1 462 ? -22.078 -10.891 -0.561 1 98.25 462 CYS B N 1
ATOM 7364 C CA . CYS B 1 462 ? -21.406 -10.18 -1.643 1 98.25 462 CYS B CA 1
ATOM 7365 C C . CYS B 1 462 ? -21.656 -10.859 -2.98 1 98.25 462 CYS B C 1
ATOM 7367 O O . CYS B 1 462 ? -21.344 -10.305 -4.035 1 98.25 462 CYS B O 1
ATOM 7369 N N . GLU B 1 463 ? -22.172 -12.07 -2.996 1 97.5 463 GLU B N 1
ATOM 7370 C CA . GLU B 1 463 ? -22.281 -12.898 -4.195 1 97.5 463 GLU B CA 1
ATOM 7371 C C . GLU B 1 463 ? -23.047 -12.18 -5.297 1 97.5 463 GLU B C 1
ATOM 7373 O O . GLU B 1 463 ? -23.953 -11.383 -5.02 1 97.5 463 GLU B O 1
ATOM 7378 N N . ILE B 1 464 ? -22.703 -12.383 -6.52 1 96.56 464 ILE B N 1
ATOM 7379 C CA . ILE B 1 464 ? -23.281 -11.695 -7.668 1 96.56 464 ILE B CA 1
ATOM 7380 C C . ILE B 1 464 ? -24.672 -12.273 -7.953 1 96.56 464 ILE B C 1
ATOM 7382 O O . ILE B 1 464 ? -24.922 -13.453 -7.707 1 96.56 464 ILE B O 1
ATOM 7386 N N . PRO B 1 465 ? -25.578 -11.453 -8.516 1 91.81 465 PRO B N 1
ATOM 7387 C CA . PRO B 1 465 ? -26.953 -11.891 -8.781 1 91.81 465 PRO B CA 1
ATOM 7388 C C . PRO B 1 465 ? -27.016 -13.078 -9.734 1 91.81 465 PRO B C 1
ATOM 7390 O O . PRO B 1 465 ? -27.906 -13.93 -9.609 1 91.81 465 PRO B O 1
ATOM 7393 N N . LEU B 1 466 ? -26.094 -13.172 -10.633 1 89.56 466 LEU B N 1
ATOM 7394 C CA . LEU B 1 466 ? -26.094 -14.234 -11.633 1 89.56 466 LEU B CA 1
ATOM 7395 C C . LEU B 1 466 ? -25.953 -15.602 -10.977 1 89.56 466 LEU B C 1
ATOM 7397 O O . LEU B 1 466 ? -26.375 -16.609 -11.547 1 89.56 466 LEU B O 1
ATOM 7401 N N . LEU B 1 467 ? -25.391 -15.648 -9.781 1 86.5 467 LEU B N 1
ATOM 7402 C CA . LEU B 1 467 ? -25.203 -16.922 -9.086 1 86.5 467 LEU B CA 1
ATOM 7403 C C . LEU B 1 467 ? -26.266 -17.125 -8.016 1 86.5 467 LEU B C 1
ATOM 7405 O O . LEU B 1 467 ? -26.359 -18.203 -7.434 1 86.5 467 LEU B O 1
ATOM 7409 N N . LYS B 1 468 ? -26.953 -16.031 -7.633 1 69.75 468 LYS B N 1
ATOM 7410 C CA . LYS B 1 468 ? -27.969 -16.156 -6.605 1 69.75 468 LYS B CA 1
ATOM 7411 C C . LYS B 1 468 ? -29.266 -16.734 -7.184 1 69.75 468 LYS B C 1
ATOM 7413 O O . LYS B 1 468 ? -30.094 -17.266 -6.441 1 69.75 468 LYS B O 1
ATOM 7418 N N . LYS B 1 469 ? -29.375 -16.938 -8.5 1 52.81 469 LYS B N 1
ATOM 7419 C CA . LYS B 1 469 ? -30.609 -17.484 -9.07 1 52.81 469 LYS B CA 1
ATOM 7420 C C . LYS B 1 469 ? -30.641 -19 -8.984 1 52.81 469 LYS B C 1
ATOM 7422 O O . LYS B 1 469 ? -29.594 -19.656 -9.094 1 52.81 469 LYS B O 1
#

Radius of gyration: 28.68 Å; Cα contacts (8 Å, |Δi|>4): 2214; chains: 2; bounding box: 77×84×68 Å

Secondary structure (DSSP, 8-state):
---GGG--GGGSSBGGGGGGGGTSPTTEEEEEEEEEE--SS-SEEE---HHHHIIIIISS----HHHHHHHHHHHHHHHSSSSSS-HHHHHHHHHHHTT---EEEEEPPTT-EEESSSEEEEEEESSGGGTTHHHHTHHHHGGGHHHHHHHHHHHHHHHHHHHHHHHHSS--TTGGGSEEE--GGGSSSHHHHHHHHHHHTTT-SBBSBHHHHHHHHHHH--S---B---B--HHHHHTT-GGGHHHHHHHHHHH--EEEEEEE--SS-HHHIIIIIIIIITHHHHHHSEEEEEEE---S-HHHHHHHHHHHHHHHH--EE-TTS-EE--TTEEEEE-TT--HHHHHHHHHHHHHTTB-GGGEEEEESHHHHTS--GGGTTEEEEEEEEEETTEEEE-----SS-GGG----SS-EEEEETTTEEEEE-TT-S-GGG---EEEEETTEE-----HHHHHHHH--HHHH-/---GGG--GGGSSBGGGGGGGGTSPTTEEEEEEEEEE--SS-SEEE---HHHHIIIIISS----HHHHHHHHHHHHHHHSSSSSS-HHHHHHHHHHHTT---EEEEEPPTT-EEESSSEEEEEEESSGGGTTHHHHTHHHHGGGHHHHHHHHHHHHHHHHHHHHHHHHSS--TTGGGSEEE--GGGSSSHHHHHHHHHHHTTT-SBBSBHHHHHHHHHHH--S---B---B--HHHHHTT-GGGHHHHHHHHHHH--EEEEEEE--SS-HHHIIIIIIIIITHHHHHHSEEEEEEE---S-HHHHHHHHHHHHHHHH--EE-TTS-EE--TTEEEEE-TT--HHHHHHHHHHHHHTTB-GGGEEEEE-HHHHTS--GGGTTEEEEEEEEEETTEEEE-----SS-GGG----SS-EEEEETTTEEEEE-TT-S-GGG---EEEEETTEE-----HHHHHHHH--HHHH-

Sequence (938 aa):
MCDICFDNLLLLTDSYKFTHFKQYPPKTTKVYSYFESRGGKFENVVFFGLQYIIKRLLLGKVVTKEKIDEAKAFSKAHFGRSDAFNEAGWQYILDAHDGKLPIKIKAVPEGTVLPQKNVLFTVENTDPNCFWLTNYLETLFVQVWYPITVASNSRAQKEVIAQFLHETADDMKGLPFKLHDFGFRGATSIEAAGIGGMSHLVNFLGTDTLAGILTARKYYGCPMAGFSIPAAEHSTITTWQKSGEKDAFENMCRQFPTGTIACVSDSYDIWNACENLWGKQLKNLLKCRDGTLVVRPDSGDPPEVVSKVLHLLGEAFGTIINKKGYKTLPPFVRIIQGDGIDLEMIKRILNKLKSERWSSDNLAFGSGGALLQKLNRDTLKCAYKCSMVTVDSKEINVFKQPIDDPGKKSKKGLLTLEYSSRDGYKTVEEGRGNATKDLLIPVFENGKLLKEYTFDEIRSRCEIPLLKKMCDICFDNLLLLTDSYKFTHFKQYPPKTTKVYSYFESRGGKFENVVFFGLQYIIKRLLLGKVVTKEKIDEAKAFSKAHFGRSDAFNEAGWQYILDAHDGKLPIKIKAVPEGTVLPQKNVLFTVENTDPNCFWLTNYLETLFVQVWYPITVASNSRAQKEVIAQFLHETADDMKGLPFKLHDFGFRGATSIEAAGIGGMSHLVNFLGTDTLAGILTARKYYGCPMAGFSIPAAEHSTITTWQKSGEKDAFENMCRQFPTGTIACVSDSYDIWNACENLWGKQLKNLLKCRDGTLVVRPDSGDPPEVVSKVLHLLGEAFGTIINKKGYKTLPPFVRIIQGDGIDLEMIKRILNKLKSERWSSDNLAFGSGGALLQKLNRDTLKCAYKCSMVTVDSKEINVFKQPIDDPGKKSKKGLLTLEYSSRDGYKTVEEGRGNATKDLLIPVFENGKLLKEYTFDEIRSRCEIPLLKK

Foldseek 3Di:
DPCVVCLQLLPLFDLQLQQVVVVDPPQWQKFKKFKFQLFFDDFKWFQDDQLLLLVVAQFDQSQDPVSLVVSQVVSCVVVVDNNSHPSVLSVCCCPVQVNHFQKWKWAFDGLAMAGGPATGMMMMGNGRSNNSVRVRCVSSNLVSLQLRLLLRQLLLLLVLLQVLLVQAPPDCVCSLFQEEEPACVVAPDLVLLQSLLLSNLLAHAHYPSVSVQVSQCPRQVRNHSHDYAAEDDLVQQCVCPPVCNLVSVVVQCVVDQAEEYEYEQQNPNNLCCQQPRCLPVCVVVLVPGHYAYEYEDQDDQQLVVVVVSVVNNCVRQNWDQDPNRATAGPRRYAYEYEHPDGSVSSNVNSVSRVVVRHRSVRYGYYYYCNSRPVDDSNNSVMDMDTQWIQRPNDIDGDWDQDPVCNSRTDAHADWFWAADPVPGIDIDGNPPDDPVRGSTGTQDRRNDGPDRHHSVNSSVNNYDPVVVD/DPCVVCLQLLPLFDLQLQQVVVVDPPQWQKFKKFKFQLFFDDFKWFQDDQLLLLVVAQFDQSQDPVSLVVSQVVSCVVVVDNNSHPSVLSVCCCPVQVNHFQKWKWAFDGLAMAGGPATGMMMMGNGRSNNSVRVRCVSSNLVSLQLRLLLRQLLLLLVLLQVLLVQAPPDCPCSLFQEEEPACVVAPDLVLLQSLLLSNLLAHAHYPSVSVQVSQCPRQVRNHSHDYAAEDDLVQQCVCPPVCNLVSVVVQCVVDQAEEYEYEQQNPNNLCCQQPRCLPVCVVVLVPGHYAYEYEDQDDQQLVVVVSSVVNNCVRQNWDQDPSRATAGPRRYAYEYEHPDGSVSSNVNSVSRVVVRHRSVRYGYYYYCNSRPVDDSNNSVMDMDTQWIQRPNDIDGDWDQDPVCNSRTDAHADWFWAADPVPGIDIDGNPPDDPVRGSTGTQDRRNDGPDRHHSVNSSVNNHDPVVVD